Protein 6NES (pdb70)

Solvent-accessible surface area: 36217 Å² total; per-residue (Å²): 111,107,0,16,1,0,0,6,9,11,31,15,20,1,0,0,0,0,0,0,0,32,48,20,32,7,78,2,66,0,6,29,87,12,200,40,89,142,96,118,45,40,47,29,38,0,4,32,4,1,10,111,0,0,52,33,0,2,2,8,0,14,114,0,2,61,50,2,39,136,122,98,99,89,58,83,119,39,69,39,42,10,0,4,0,47,40,133,71,34,140,135,24,61,85,12,63,25,10,43,50,7,42,20,68,7,106,60,15,70,0,22,90,20,0,49,174,34,10,76,182,44,23,39,52,55,100,37,108,7,63,113,5,55,73,138,104,76,63,74,103,5,15,0,45,5,43,80,54,54,109,20,107,6,19,0,0,0,0,12,35,23,59,125,0,78,0,5,30,59,9,33,33,108,139,24,56,91,1,59,4,54,14,13,70,33,11,0,0,61,14,72,5,62,12,142,43,0,46,85,18,25,32,92,101,34,0,86,44,60,1,15,5,2,0,22,79,4,0,1,33,0,70,32,45,62,137,82,76,62,0,30,0,3,0,10,0,39,20,121,122,121,33,69,141,204,94,72,42,70,19,111,7,52,63,84,56,0,78,53,99,0,63,119,9,7,69,21,2,102,37,0,1,29,77,1,67,73,109,11,66,55,100,13,10,24,0,12,88,68,84,55,7,67,52,0,12,99,38,9,0,0,0,0,1,62,0,2,3,1,24,4,70,12,29,47,4,26,24,3,0,0,0,4,0,0,0,0,3,0,23,1,0,16,20,0,48,14,11,4,69,70,70,55,64,105,17,22,11,102,0,0,24,10,0,4,29,0,1,32,54,20,1,77,122,22,0,32,51,2,4,72,0,0,42,99,0,2,73,11,9,6,24,84,59,2,26,49,110,161,94,46,140,163,0,68,100,11,7,98,50,1,51,75,53,7,55,100,4,27,124,31,83,21,62,57,8,17,116,92,0,28,98,78,4,57,118,57,39,76,93,134,78,0,14,1,0,0,6,7,0,26,10,20,0,0,0,0,0,2,0,0,32,48,22,28,6,73,3,74,0,5,21,111,40,192,58,117,51,80,49,30,36,30,39,0,4,32,4,1,10,110,0,0,47,35,0,1,2,9,0,12,108,0,1,56,64,4,20,65,90,154,185,96,54,84,116,41,65,39,58,6,2,17,0,48,50,140,63,30,137,139,32,50,58,11,66,22,13,30,48,7,38,17,71,8,98,60,54,84,0,6,111,13,1,46,150,33,11,76,180,57,20,34,60,41,108,36,117,10,57,117,11,62,69,126,100,78,57,79,102,4,17,0,34,2,40,84,48,54,112,18,105,8,21,0,0,0,0,11,34,24,50,89,0,92,0,6,28,60,10,33,31,115,135,26,57,85,1,56,5,55,15,13,62,34,11,2,1,55,13,76,3,52,10,135,36,0,48,84,18,23,34,91,123,51,0,87,44,51,4,18,4,0,0,20,79,4,1,1,33,0,57,35,35,38,102,79,79,54,0,19,0,7,0,16,0,39,18,123,119,127,32,80,113,160,98,73,38,68,16,115,7,53,72,84,57,0,74,52,96,0,64,117,11,8,60,22,2,96,39,1,0,30,75,4,67,73,111,12,66,56,64,8,18,19,0,10,85,68,82,50,7,67,56,0,11,98,40,8,0,0,0,0,2,61,0,2,3,2,25,4,66,14,26,46,4,26,23,2,0,0,0,3,0,0,0,0,2,0,25,1,0,20,21,0,43,21,16,3,128,66,61,46,65,108,6,27,10,100,0,0,24,10,0,4,29,0,1,31,52,21,1,82,120,24,0,34,52,3,4,61,0,0,42,97,0,2,76,14,8,6,8,87,44,14,37,50,97,175,104,122,123,112,0,48,113,12,6,102,45,1,74,82,42,6,54,102,4,28,122,31,83,21,60,59,12,17,115,93,0,30,95,75,5,60,120,55,35,73,106

Foldseek 3Di:
DAAEEEEEALFPLSLLLVQLQVVLPHHAAYEAQAPAFDPFFDKAKAFPVLLVLSVNSPVVLNVLLVVFADDDDDADWAKEWEWAWQDQPRDTQDMDTCGRCRMRMGGRRSSSVSSVVSDPPPRYDYNFAFDAWADDDLLFWIWTAGPVGDIDTGNFYEYPHAQQTPLLCRVPPVPDPLNHWAFPQKKKWKFKFFLVLLCVLPNNVPSAAWYKHFAAQKIKIKHADPVSGMIMIIIMGGHPDGDDVPNDQKDKDALVVSLVRCVSTHRSVSSRSVRGDRITMMGTFIWSQVNADPWQDDQRYGYAQNSHTGAGCQLSHSVSLRSLLSSLLSLQVSCLVVVCVPHDSVLSSLLSRLLRVLSRVLRRVVRNVVRVVSSVVVCLRNPNCSVVPVCVVVSSVCVVVVVVSNCCSNVPPSVVSNVSSVVSSVVSSVD/DAAEEEEEALAPLSLLLLQLQVVLPHHAAYEAQAPQDDDFDKAKAFPVLLVLSVLSPVVLNVLLVVQADDAVDADWAKEWEFAFQDLCRDTQDMDTCGGPRMGMGTRVSSSVSSVVSDDPPHYDYSFAFDAWADDDLLFWIKTAGPVGDIDTGNFYEYPHAQQTPLLCRVPPVPDPLNHWAFPQKKKWKFKFFLVLLCVLPNNVPSAAWYKHFEAQKIKIWHADPRSGMIIIIIMHGHPDGDPDPDDQKDKDALVVVLVRCVSTHRSVSSRSVRGDGMTMMGTFIWSQVNADPWQDDQRYGYAQRSRTGAGCQLSHSVSLRSLLSSLLSLQVSCLCVVCVPHDSVLSSLLSRLLRVLSRVLRRVVRNVVRVVSSVVVCLRNPNCSNPVVCVVVSSVCVVVVVVVSCCSNVDPSVVSNVSSVVSSVVSSPD

Sequence (861 aa):
QPLSVGIVGGGIIIGVILAAGLVRRGIDDVKVFEQARGFREIGAGMAFTANAVRCMEMMLDPAIVWALRSSGADHQAEARDYLRWVDGYHESSKRLYQLDAGIRGFEACRRDQFLEALVKVLPEGIVECQKRLQKIHEKNETEKVTLEFADGTFAHVDCVIGADGIRSRVRQHLFGEDSPYSHPHYSHKFAFRGLITMENAISALGEDKARTLNMMHVGPNAHLIHYPVANETMVNIAAFVSDPEEWPDKLSLVGPATREEAMGYFANWNPGLRAVLGFMPENIDRWAMMFDTYDYPAPFFSRGKICLVGDAAHAAVPHHGAGACIGIEDALCATVLLAEVFVSTRGKSSIVRNRAIAAAFGSFNAVRRVRAQWFVDSSRRVCDLYQQPEWADPQKRIKAENCFEEIKDRSHKIWHFDYNSMLQEAIEKYRHNMGSQPLSVGIVGGGIIGVILAAGLVRRGIDDVKVFEQARGREIGAGMAFTANAVRCMEMMLDPAIVWALRSSGAVPQAEARDYLRWVVDGYHESSKRLYQLDAGIRGFEACRRDQFLEALVKVLPEGIVECQKRLQKIHEKNETEKVTLEFADGTFAHVDCVIGADGIRSRVRQHLFGEDSPYSHPHYSHKFAFRGLITMENAISALGEDKARTLNMMHVGPNAHLIHYPVANETMVNIAAFVSDPEEWPDKLSLVGPATREEAMGYFANWNPGLRAVLGFMPENIDRWAMFDTYDYPAPFFSRGKICLVGDAAHAAVPHHGAGACIGIEDALCATVLLAEVFVSTRGKSSIVRRNRAIAAAFGSFNAVRRVRAQWFVDSSRRVCDLYQQPEWADPQQKRIKAENCFEEIKDRSHKIWHFDYNSMLQEAIEKYRHNMGS

Secondary structure (DSSP, 8-state):
---EEEEE--SHHHHHHHHHHHTTT-EEEEEESSSS--STT-EEEEEHHHHHHHHHH-HHHHHHHHTT----S-PPEEEEEEEE-SSTT--EEEEEEEEETSEEEEEHHHHHHHHHHHSPTTSEEES--EEEEE---TTSPEEEEETTS-EEEESEEEE---TT-HHHHHHH-TTSGGGS-EEEEEEEEEEEEEHHHHHHHH-HHHHTS-EEEE-TTEEEEEEEETTTTEEEEEEEEE--S---TTS-SEEEEEHHHHHHHTTTS-HHHHHHHHTS-SEEEEEEEEESSSS--S-SEETTEEE-THHHH---STTS-HHHHHHHHHHHHHHHHHHHHHHTTT--HHHHHHHHHHHHHHHHHHHHHHHHHHHHHHHHHHHHHT-GGGT-TTSHHHHHTHHHHHHHHHHHHHT--HHHHHHHHHHHHHHHTT-/---EEEEE--SHHHHHHHHHHHTTT-EEEEE-SS-----S-EEEEEHHHHHHHHHH-HHHHHHHHHTS----PPPEEEEEEEESSSTT--EEEEEEEEETSEEEEEHHHHHHHHHHHSPTT-EE-S--EEEEE---TTSPEEEEETTS-EEEESEEEE---TT-HHHHHHH-TTSGGGS-EEEEEEEEEEEEEHHHHHHHH-HHHHTS-EEEEETTEEEEEEEETTTTEEEEEEEEE--SPPPTTS-SEEEEEHHHHHHHTTTS-HHHHHHHHTS-SEEEEEEEEESSSS--S-SEETTEEE-THHHH---STTS-HHHHHHHHHHHHHHHHHHHHHHTTTS-HHHHHHHHHHHHHHHHHHHHHHHHHHHHHHHHHHHHHT-GGGG-GGGHHHHHTTHHHHHHHHHHHHT--HHHHHHHHHHHHHHHTT-

Structure (mmCIF, N/CA/C/O backbone):
data_6NES
#
_entry.id   6NES
#
_cell.length_a   70.805
_cell.length_b   184.494
_cell.length_c   164.129
_cell.angle_alpha   90.000
_cell.angle_beta   90.000
_cell.angle_gamma   90.000
#
_symmetry.space_group_name_H-M   'C 2 2 21'
#
loop_
_entity.id
_entity.type
_entity.pdbx_description
1 polymer 'FAD-dependent monooxygenase tropB'
2 non-polymer HEXANE-1,6-DIOL
3 non-polymer GLYCEROL
4 non-polymer 'FLAVIN-ADENINE DINUCLEOTIDE'
5 non-polymer 'CHLORIDE ION'
6 water water
#
loop_
_atom_site.group_PDB
_atom_site.id
_atom_site.type_symbol
_atom_site.label_atom_id
_atom_site.label_alt_id
_atom_site.label_comp_id
_atom_site.label_asym_id
_atom_site.label_entity_id
_atom_site.label_seq_id
_atom_site.pdbx_PDB_ins_code
_atom_site.Cartn_x
_atom_site.Cartn_y
_atom_site.Cartn_z
_atom_site.occupancy
_atom_site.B_iso_or_equiv
_atom_site.auth_seq_id
_atom_site.auth_comp_id
_atom_site.auth_asym_id
_atom_site.auth_atom_id
_atom_site.pdbx_PDB_model_num
ATOM 1 N N . GLN A 1 11 ? 79.86692 70.68374 84.44199 1.000 63.97152 11 GLN A N 1
ATOM 2 C CA . GLN A 1 11 ? 80.35026 69.30009 84.43414 1.000 71.41991 11 GLN A CA 1
ATOM 3 C C . GLN A 1 11 ? 79.30740 68.37197 85.10359 1.000 61.46270 11 GLN A C 1
ATOM 4 O O . GLN A 1 11 ? 79.30089 68.19355 86.31357 1.000 63.20434 11 GLN A O 1
ATOM 9 N N . PRO A 1 12 ? 78.40718 67.79329 84.31352 1.000 47.78776 12 PRO A N 1
ATOM 10 C CA . PRO A 1 12 ? 77.20839 67.17322 84.89852 1.000 53.84371 12 PRO A CA 1
ATOM 11 C C . PRO A 1 12 ? 77.35427 65.69054 85.25245 1.000 53.51430 12 PRO A C 1
ATOM 12 O O . PRO A 1 12 ? 78.05264 64.91522 84.60273 1.000 61.39058 12 PRO A O 1
ATOM 23 N N . LEU A 1 13 ? 76.70597 65.30308 86.34676 1.000 45.65639 13 LEU A N 1
ATOM 24 C CA . LEU A 1 13 ? 76.84585 63.97351 86.94568 1.000 42.67511 13 LEU A CA 1
ATOM 25 C C . LEU A 1 13 ? 75.70030 63.08389 86.49465 1.000 37.23386 13 LEU A C 1
ATOM 26 O O . LEU A 1 13 ? 74.53210 63.47531 86.60336 1.000 36.97610 13 LEU A O 1
ATOM 42 N N . SER A 1 14 ? 76.03076 61.91222 85.94853 1.000 41.07170 14 SER A N 1
ATOM 43 C CA . SER A 1 14 ? 75.04356 61.01081 85.35830 1.000 38.77883 14 SER A CA 1
ATOM 44 C C . SER A 1 14 ? 74.92451 59.75847 86.21220 1.000 37.32503 14 SER A C 1
ATOM 45 O O . SER A 1 14 ? 75.92050 59.22717 86.71751 1.000 36.32065 14 SER A O 1
ATOM 53 N N . VAL A 1 15 ? 73.69433 59.32169 86.42822 1.000 33.78353 15 VAL A N 1
ATOM 54 C CA . VAL A 1 15 ? 73.40844 58.15600 87.25947 1.000 33.60730 15 VAL A CA 1
ATOM 55 C C . VAL A 1 15 ? 72.60660 57.19768 86.40526 1.000 34.19540 15 VAL A C 1
ATOM 56 O O . VAL A 1 15 ? 71.60725 57.60398 85.80206 1.000 33.43625 15 VAL A O 1
ATOM 69 N N . GLY A 1 16 ? 73.03888 55.92566 86.36766 1.000 33.07600 16 GLY A N 1
ATOM 70 C CA . GLY A 1 16 ? 72.23316 54.91185 85.71561 1.000 31.97336 16 GLY A CA 1
ATOM 71 C C . GLY A 1 16 ? 71.51569 54.12839 86.78814 1.000 28.17048 16 GLY A C 1
ATOM 72 O O . GLY A 1 16 ? 72.15817 53.43067 87.55852 1.000 32.85548 16 GLY A O 1
ATOM 76 N N . ILE A 1 17 ? 70.19210 54.24496 86.86062 1.000 28.94364 17 ILE A N 1
ATOM 77 C CA . ILE A 1 17 ? 69.39589 53.45798 87.80564 1.000 29.23829 17 ILE A CA 1
ATOM 78 C C . ILE A 1 17 ? 68.85532 52.23069 87.06926 1.000 27.23257 17 ILE A C 1
ATOM 79 O O . ILE A 1 17 ? 68.15247 52.36860 86.07632 1.000 29.86732 17 ILE A O 1
ATOM 95 N N . VAL A 1 18 ? 69.15532 51.04426 87.58348 1.000 30.91180 18 VAL A N 1
ATOM 96 C CA . VAL A 1 18 ? 68.67764 49.78025 87.01726 1.000 29.88164 18 VAL A CA 1
ATOM 97 C C . VAL A 1 18 ? 67.45170 49.39268 87.83063 1.000 28.71994 18 VAL A C 1
ATOM 98 O O . VAL A 1 18 ? 67.57179 49.10223 89.02076 1.000 29.37825 18 VAL A O 1
ATOM 111 N N . GLY A 1 19 ? 66.27597 49.42356 87.19639 1.000 28.99878 19 GLY A N 1
ATOM 112 C CA . GLY A 1 19 ? 65.05665 49.05860 87.86192 1.000 31.07213 19 GLY A CA 1
ATOM 113 C C . GLY A 1 19 ? 64.16254 50.26711 88.00642 1.000 34.18545 19 GLY A C 1
ATOM 114 O O . GLY A 1 19 ? 64.56289 51.24749 88.62852 1.000 31.63677 19 GLY A O 1
ATOM 118 N N . GLY A 1 20 ? 62.96809 50.19389 87.42063 1.000 33.04291 20 GLY A N 1
ATOM 119 C CA . GLY A 1 20 ? 61.99301 51.25966 87.39732 1.000 31.34270 20 GLY A CA 1
ATOM 120 C C . GLY A 1 20 ? 60.76151 50.88849 88.21099 1.000 30.69276 20 GLY A C 1
ATOM 121 O O . GLY A 1 20 ? 59.61190 51.09905 87.79994 1.000 31.14800 20 GLY A O 1
ATOM 125 N N . GLY A 1 21 ? 61.01528 50.31862 89.37415 1.000 29.34056 21 GLY A N 1
ATOM 126 C CA . GLY A 1 21 ? 59.98633 50.08727 90.35840 1.000 29.02795 21 GLY A CA 1
ATOM 127 C C . GLY A 1 21 ? 59.84039 51.30952 91.24312 1.000 28.17169 21 GLY A C 1
ATOM 128 O O . GLY A 1 21 ? 60.39036 52.37592 90.96892 1.000 28.07858 21 GLY A O 1
ATOM 132 N N . ILE A 1 22 ? 59.13906 51.12919 92.35093 1.000 30.35170 22 ILE A N 1
ATOM 133 C CA A ILE A 1 22 ? 58.80645 52.28103 93.19395 0.630 28.59692 22 ILE A CA 1
ATOM 134 C CA B ILE A 1 22 ? 58.80370 52.26681 93.21299 0.370 28.56758 22 ILE A CA 1
ATOM 135 C C . ILE A 1 22 ? 60.06289 52.94893 93.73167 1.000 29.23267 22 ILE A C 1
ATOM 136 O O . ILE A 1 22 ? 60.15085 54.17317 93.75594 1.000 27.81884 22 ILE A O 1
ATOM 167 N N . ILE A 1 23 ? 61.05257 52.17426 94.18448 1.000 28.09365 23 ILE A N 1
ATOM 168 C CA . ILE A 1 23 ? 62.25861 52.81421 94.72277 1.000 27.53021 23 ILE A CA 1
ATOM 169 C C . ILE A 1 23 ? 63.07892 53.46082 93.60834 1.000 27.84521 23 ILE A C 1
ATOM 170 O O . ILE A 1 23 ? 63.51191 54.60539 93.73317 1.000 26.96057 23 ILE A O 1
ATOM 186 N N . GLY A 1 24 ? 63.27757 52.77443 92.48336 1.000 26.35039 24 GLY A N 1
ATOM 187 C CA . GLY A 1 24 ? 64.06095 53.38467 91.42766 1.000 26.80478 24 GLY A CA 1
ATOM 188 C C . GLY A 1 24 ? 63.45659 54.67098 90.89358 1.000 29.10629 24 GLY A C 1
ATOM 189 O O . GLY A 1 24 ? 64.17125 55.63904 90.59528 1.000 27.45184 24 GLY A O 1
ATOM 193 N N . VAL A 1 25 ? 62.12109 54.71203 90.76225 1.000 26.58821 25 VAL A N 1
ATOM 194 C CA . VAL A 1 25 ? 61.49491 55.91443 90.23656 1.000 27.30083 25 VAL A CA 1
ATOM 195 C C . VAL A 1 25 ? 61.52434 57.04113 91.27515 1.000 25.41316 25 VAL A C 1
ATOM 196 O O . VAL A 1 25 ? 61.75237 58.20275 90.92585 1.000 26.37868 25 VAL A O 1
ATOM 209 N N . ILE A 1 26 ? 61.33449 56.71684 92.55810 1.000 26.99115 26 ILE A N 1
ATOM 210 C CA . ILE A 1 26 ? 61.40686 57.75210 93.60152 1.000 25.05343 26 ILE A CA 1
ATOM 211 C C . ILE A 1 26 ? 62.81743 58.32130 93.70403 1.000 26.57769 26 ILE A C 1
ATOM 212 O O . ILE A 1 26 ? 63.00379 59.53614 93.87653 1.000 28.02374 26 ILE A O 1
ATOM 228 N N . LEU A 1 27 ? 63.82626 57.46536 93.62721 1.000 26.97921 27 LEU A N 1
ATOM 229 C CA . LEU A 1 27 ? 65.21610 57.92786 93.59524 1.000 24.87453 27 LEU A CA 1
ATOM 230 C C . LEU A 1 27 ? 65.45877 58.82096 92.38338 1.000 28.55399 27 LEU A C 1
ATOM 231 O O . LEU A 1 27 ? 66.01234 59.91041 92.50553 1.000 29.22294 27 LEU A O 1
ATOM 247 N N . ALA A 1 28 ? 64.98096 58.40187 91.20290 1.000 28.77385 28 ALA A N 1
ATOM 248 C CA . ALA A 1 28 ? 65.13363 59.23768 90.01036 1.000 31.31867 28 ALA A CA 1
ATOM 249 C C . ALA A 1 28 ? 64.50166 60.61216 90.22383 1.000 31.06524 28 ALA A C 1
ATOM 250 O O . ALA A 1 28 ? 65.06220 61.63260 89.81849 1.000 28.85233 28 ALA A O 1
ATOM 257 N N . ALA A 1 29 ? 63.31421 60.65768 90.83902 1.000 25.01792 29 ALA A N 1
ATOM 258 C CA . ALA A 1 29 ? 62.63141 61.94443 91.01788 1.000 27.62930 29 ALA A CA 1
ATOM 259 C C . ALA A 1 29 ? 63.44682 62.87899 91.91694 1.000 28.40899 29 ALA A C 1
ATOM 260 O O . ALA A 1 29 ? 63.52960 64.09123 91.66632 1.000 27.51418 29 ALA A O 1
ATOM 267 N N . GLY A 1 30 ? 64.01837 62.32535 92.98652 1.000 28.87027 30 GLY A N 1
ATOM 268 C CA . GLY A 1 30 ? 64.84177 63.12584 93.87767 1.000 28.65948 30 GLY A CA 1
ATOM 269 C C . GLY A 1 30 ? 66.09824 63.64571 93.20041 1.000 30.61082 30 GLY A C 1
ATOM 270 O O . GLY A 1 30 ? 66.47185 64.83244 93.36141 1.000 28.49132 30 GLY A O 1
ATOM 274 N N . LEU A 1 31 ? 66.76879 62.78470 92.44784 1.000 30.15580 31 LEU A N 1
ATOM 275 C CA . LEU A 1 31 ? 67.97979 63.19585 91.76055 1.000 27.51638 31 LEU A CA 1
ATOM 276 C C . LEU A 1 31 ? 67.69444 64.22751 90.67907 1.000 28.78611 31 LEU A C 1
ATOM 277 O O . LEU A 1 31 ? 68.42969 65.23212 90.54799 1.000 30.27391 31 LEU A O 1
ATOM 293 N N . VAL A 1 32 ? 66.63682 64.02860 89.89354 1.000 28.25645 32 VAL A N 1
ATOM 294 C CA . VAL A 1 32 ? 66.44762 64.94323 88.76815 1.000 31.08818 32 VAL A CA 1
ATOM 295 C C . VAL A 1 32 ? 66.02703 66.33126 89.26136 1.000 31.06594 32 VAL A C 1
ATOM 296 O O . VAL A 1 32 ? 66.30110 67.33781 88.60895 1.000 31.19853 32 VAL A O 1
ATOM 309 N N . ARG A 1 33 ? 65.30309 66.39503 90.37483 1.000 28.75643 33 ARG A N 1
ATOM 310 C CA . ARG A 1 33 ? 64.88086 67.68859 90.90446 1.000 28.22288 33 ARG A CA 1
ATOM 311 C C . ARG A 1 33 ? 66.06040 68.50907 91.39417 1.000 29.60301 33 ARG A C 1
ATOM 312 O O . ARG A 1 33 ? 65.90425 69.71970 91.62598 1.000 32.08873 33 ARG A O 1
ATOM 333 N N . ARG A 1 34 ? 67.21032 67.87273 91.57313 1.000 27.40845 34 ARG A N 1
ATOM 334 C CA . ARG A 1 34 ? 68.43966 68.50475 92.03002 1.000 27.64925 34 ARG A CA 1
ATOM 335 C C . ARG A 1 34 ? 69.43577 68.74583 90.89785 1.000 30.96736 34 ARG A C 1
ATOM 336 O O . ARG A 1 34 ? 70.55736 69.16439 91.17100 1.000 33.19207 34 ARG A O 1
ATOM 357 N N . GLY A 1 35 ? 69.03270 68.53250 89.64278 1.000 30.02391 35 GLY A N 1
ATOM 358 C CA . GLY A 1 35 ? 69.87841 68.81776 88.49716 1.000 30.81788 35 GLY A CA 1
ATOM 359 C C . GLY A 1 35 ? 70.82445 67.71405 88.07813 1.000 35.26795 35 GLY A C 1
ATOM 360 O O . GLY A 1 35 ? 71.71045 67.94770 87.24906 1.000 33.85102 35 GLY A O 1
ATOM 364 N N . ILE A 1 36 ? 70.67092 66.51988 88.61867 1.000 34.03006 36 ILE A N 1
ATOM 365 C CA . ILE A 1 36 ? 71.50647 65.38253 88.26762 1.000 33.94725 36 ILE A CA 1
ATOM 366 C C . ILE A 1 36 ? 70.89010 64.69491 87.06145 1.000 35.66078 36 ILE A C 1
ATOM 367 O O . ILE A 1 36 ? 69.67097 64.66326 86.89398 1.000 33.85737 36 ILE A O 1
ATOM 383 N N . ASP A 1 37 ? 71.73829 64.20166 86.16666 1.000 35.17341 37 ASP A N 1
ATOM 384 C CA A ASP A 1 37 ? 71.30142 63.54223 84.93774 0.580 38.53160 37 ASP A CA 1
ATOM 385 C CA B ASP A 1 37 ? 71.26283 63.55381 84.95093 0.420 38.55218 37 ASP A CA 1
ATOM 386 C C . ASP A 1 37 ? 71.01416 62.08299 85.25824 1.000 35.84461 37 ASP A C 1
ATOM 387 O O . ASP A 1 37 ? 71.89960 61.37773 85.73703 1.000 39.29130 37 ASP A O 1
ATOM 404 N N . VAL A 1 38 ? 69.78992 61.64026 85.02221 1.000 34.37749 38 VAL A N 1
ATOM 405 C CA . VAL A 1 38 ? 69.36988 60.30493 85.43581 1.000 33.90455 38 VAL A CA 1
ATOM 406 C C . VAL A 1 38 ? 68.78791 59.57333 84.24142 1.000 34.76076 38 VAL A C 1
ATOM 407 O O . VAL A 1 38 ? 68.01605 60.14450 83.46286 1.000 35.21096 38 VAL A O 1
ATOM 420 N N . LYS A 1 39 ? 69.10976 58.28109 84.14273 1.000 35.35819 39 LYS A N 1
ATOM 421 C CA . LYS A 1 39 ? 68.40693 57.35488 83.27847 1.000 35.87659 39 LYS A CA 1
ATOM 422 C C . LYS A 1 39 ? 67.96481 56.18446 84.13780 1.000 29.96977 39 LYS A C 1
ATOM 423 O O . LYS A 1 39 ? 68.73459 55.70358 84.96522 1.000 31.70720 39 LYS A O 1
ATOM 442 N N . VAL A 1 40 ? 66.71737 55.75756 83.95238 1.000 31.25706 40 VAL A N 1
ATOM 443 C CA . VAL A 1 40 ? 66.15245 54.57999 84.60831 1.000 28.34245 40 VAL A CA 1
ATOM 444 C C . VAL A 1 40 ? 65.97779 53.49130 83.54220 1.000 29.29978 40 VAL A C 1
ATOM 445 O O . VAL A 1 40 ? 65.27547 53.68957 82.54395 1.000 32.12828 40 VAL A O 1
ATOM 458 N N . PHE A 1 41 ? 66.57451 52.35118 83.77137 1.000 29.59316 41 PHE A N 1
ATOM 459 C CA . PHE A 1 41 ? 66.50177 51.22665 82.82837 1.000 32.56486 41 PHE A CA 1
ATOM 460 C C . PHE A 1 41 ? 65.62211 50.14154 83.41522 1.000 29.43643 41 PHE A C 1
ATOM 461 O O . PHE A 1 41 ? 66.01141 49.50883 84.40293 1.000 29.84968 41 PHE A O 1
ATOM 478 N N . GLU A 1 42 ? 64.45319 49.91678 82.81396 1.000 33.13638 42 GLU A N 1
ATOM 479 C CA . GLU A 1 42 ? 63.48269 48.93526 83.30890 1.000 31.56186 42 GLU A CA 1
ATOM 480 C C . GLU A 1 42 ? 63.31364 47.75852 82.33883 1.000 29.48115 42 GLU A C 1
ATOM 481 O O . GLU A 1 42 ? 63.03539 47.97561 81.16015 1.000 34.29434 42 GLU A O 1
ATOM 493 N N . GLN A 1 43 ? 63.37340 46.53559 82.84523 1.000 32.18227 43 GLN A N 1
ATOM 494 C CA . GLN A 1 43 ? 63.33047 45.37641 81.93039 1.000 38.29012 43 GLN A CA 1
ATOM 495 C C . GLN A 1 43 ? 61.94876 45.19063 81.30040 1.000 42.77324 43 GLN A C 1
ATOM 496 O O . GLN A 1 43 ? 61.83909 44.77894 80.13244 1.000 37.72242 43 GLN A O 1
ATOM 510 N N . ALA A 1 44 ? 60.88874 45.52773 82.02985 1.000 41.68943 44 ALA A N 1
ATOM 511 C CA . ALA A 1 44 ? 59.52619 45.26595 81.58731 1.000 39.92407 44 ALA A CA 1
ATOM 512 C C . ALA A 1 44 ? 59.07178 46.25712 80.52821 1.000 43.54613 44 ALA A C 1
ATOM 513 O O . ALA A 1 44 ? 59.66279 47.33075 80.34156 1.000 42.88809 44 ALA A O 1
ATOM 520 N N . ARG A 1 45 ? 57.98760 45.88479 79.82721 1.000 49.55198 45 ARG A N 1
ATOM 521 C CA . ARG A 1 45 ? 57.37218 46.75310 78.82102 1.000 58.77156 45 ARG A CA 1
ATOM 522 C C . ARG A 1 45 ? 56.40316 47.77422 79.41692 1.000 54.74760 45 ARG A C 1
ATOM 523 O O . ARG A 1 45 ? 56.11726 48.78416 78.76831 1.000 63.18818 45 ARG A O 1
ATOM 544 N N . GLY A 1 46 ? 55.87374 47.52317 80.61247 1.000 58.41056 46 GLY A N 1
ATOM 545 C CA . GLY A 1 46 ? 54.99237 48.47075 81.26757 1.000 51.89723 46 GLY A CA 1
ATOM 546 C C . GLY A 1 46 ? 54.80717 48.14547 82.73190 1.000 58.31288 46 GLY A C 1
ATOM 547 O O . GLY A 1 46 ? 55.67777 47.52284 83.34611 1.000 57.93069 46 GLY A O 1
ATOM 551 N N . PHE A 1 47 ? 53.66245 48.52307 83.29170 1.000 57.65303 47 PHE A N 1
ATOM 552 C CA . PHE A 1 47 ? 53.43240 48.42710 84.72369 1.000 55.51136 47 PHE A CA 1
ATOM 553 C C . PHE A 1 47 ? 53.04645 47.01720 85.14985 1.000 59.38819 47 PHE A C 1
ATOM 554 O O . PHE A 1 47 ? 52.46895 46.24537 84.38019 1.000 63.77000 47 PHE A O 1
ATOM 571 N N . ARG A 1 48 ? 53.37273 46.69227 86.40300 1.000 57.87279 48 ARG A N 1
ATOM 572 C CA . ARG A 1 48 ? 53.06066 45.40729 87.01327 1.000 67.27141 48 ARG A CA 1
ATOM 573 C C . ARG A 1 48 ? 52.32948 45.62708 88.34026 1.000 65.81886 48 ARG A C 1
ATOM 574 O O . ARG A 1 48 ? 52.07998 46.76074 88.76408 1.000 59.13426 48 ARG A O 1
ATOM 595 N N . GLU A 1 49 ? 51.99080 44.51884 89.00504 1.000 65.02909 49 GLU A N 1
ATOM 596 C CA . GLU A 1 49 ? 51.30250 44.54196 90.30394 1.000 64.88892 49 GLU A CA 1
ATOM 597 C C . GLU A 1 49 ? 50.00684 45.35313 90.21485 1.000 57.99255 49 GLU A C 1
ATOM 598 O O . GLU A 1 49 ? 49.65559 46.13636 91.10610 1.000 49.05899 49 GLU A O 1
ATOM 610 N N . ILE A 1 50 ? 49.26434 45.11729 89.13217 1.000 56.82307 50 ILE A N 1
ATOM 611 C CA . ILE A 1 50 ? 48.03125 45.84613 88.87819 1.000 58.67671 50 ILE A CA 1
ATOM 612 C C . ILE A 1 50 ? 47.05266 45.61553 90.01681 1.000 53.11084 50 ILE A C 1
ATOM 613 O O . ILE A 1 50 ? 46.66814 44.47772 90.30855 1.000 58.57752 50 ILE A O 1
ATOM 629 N N . GLY A 1 51 ? 46.61998 46.69627 90.64647 1.000 46.87605 51 GLY A N 1
ATOM 630 C CA . GLY A 1 51 ? 45.54359 46.63891 91.60558 1.000 47.15942 51 GLY A CA 1
ATOM 631 C C . GLY A 1 51 ? 45.95656 46.43399 93.04312 1.000 42.29237 51 GLY A C 1
ATOM 632 O O . GLY A 1 51 ? 45.12757 46.61760 93.93795 1.000 41.67879 51 GLY A O 1
ATOM 636 N N . ALA A 1 52 ? 47.20654 46.08226 93.29868 1.000 40.90091 52 ALA A N 1
ATOM 637 C CA . ALA A 1 52 ? 47.65312 45.87906 94.66944 1.000 47.52814 52 ALA A CA 1
ATOM 638 C C . ALA A 1 52 ? 47.71507 47.20625 95.43035 1.000 41.38543 52 ALA A C 1
ATOM 639 O O . ALA A 1 52 ? 47.97832 48.25119 94.85171 1.000 39.92165 52 ALA A O 1
ATOM 646 N N . GLY A 1 53 ? 47.45788 47.13664 96.73021 1.000 36.19516 53 GLY A N 1
ATOM 647 C CA . GLY A 1 53 ? 47.57340 48.26489 97.61347 1.000 37.85472 53 GLY A CA 1
ATOM 648 C C . GLY A 1 53 ? 48.85263 48.16662 98.42209 1.000 40.42380 53 GLY A C 1
ATOM 649 O O . GLY A 1 53 ? 49.37470 47.08725 98.64326 1.000 36.59245 53 GLY A O 1
ATOM 653 N N . MET A 1 54 ? 49.34122 49.32706 98.88559 1.000 35.35157 54 MET A N 1
ATOM 654 C CA . MET A 1 54 ? 50.44403 49.34257 99.83452 1.000 31.73070 54 MET A CA 1
ATOM 655 C C . MET A 1 54 ? 50.25869 50.58888 100.68550 1.000 31.66739 54 MET A C 1
ATOM 656 O O . MET A 1 54 ? 49.50095 51.49656 100.32896 1.000 33.31717 54 MET A O 1
ATOM 670 N N . ALA A 1 55 ? 50.92762 50.61756 101.82922 1.000 32.74978 55 ALA A N 1
ATOM 671 C CA . ALA A 1 55 ? 50.82053 51.77502 102.71168 1.000 32.43317 55 ALA A CA 1
ATOM 672 C C . ALA A 1 55 ? 52.18983 52.21384 103.20765 1.000 30.11728 55 ALA A C 1
ATOM 673 O O . ALA A 1 55 ? 53.07887 51.39762 103.45248 1.000 30.97178 55 ALA A O 1
ATOM 680 N N . PHE A 1 56 ? 52.33153 53.52087 103.39395 1.000 29.25087 56 PHE A N 1
ATOM 681 C CA . PHE A 1 56 ? 53.58144 54.11514 103.83382 1.000 30.51949 56 PHE A CA 1
ATOM 682 C C . PHE A 1 56 ? 53.39148 54.75969 105.19926 1.000 30.76988 56 PHE A C 1
ATOM 683 O O . PHE A 1 56 ? 52.35640 55.38711 105.45396 1.000 31.25714 56 PHE A O 1
ATOM 700 N N . THR A 1 57 ? 54.38398 54.58477 106.07204 1.000 32.24234 57 THR A N 1
ATOM 701 C CA . THR A 1 57 ? 54.39402 55.27668 107.34932 1.000 30.61906 57 THR A CA 1
ATOM 702 C C . THR A 1 57 ? 54.48333 56.79125 107.14165 1.000 29.38446 57 THR A C 1
ATOM 703 O O . THR A 1 57 ? 55.00087 57.29145 106.14425 1.000 27.63127 57 THR A O 1
ATOM 714 N N . ALA A 1 58 ? 54.00693 57.54865 108.14254 1.000 30.18923 58 ALA A N 1
ATOM 715 C CA . ALA A 1 58 ? 54.12973 59.01471 108.07955 1.000 30.16197 58 ALA A CA 1
ATOM 716 C C . ALA A 1 58 ? 55.57241 59.43240 107.92486 1.000 28.73764 58 ALA A C 1
ATOM 717 O O . ALA A 1 58 ? 55.87066 60.41109 107.25292 1.000 29.18691 58 ALA A O 1
ATOM 724 N N . ASN A 1 59 ? 56.47912 58.70049 108.55599 1.000 31.00382 59 ASN A N 1
ATOM 725 C CA . ASN A 1 59 ? 57.90819 58.98744 108.44149 1.000 29.74618 59 ASN A CA 1
ATOM 726 C C . ASN A 1 59 ? 58.36767 58.86341 106.99239 1.000 29.07929 59 ASN A C 1
ATOM 727 O O . ASN A 1 59 ? 59.01439 59.76450 106.45287 1.000 29.48657 59 ASN A O 1
ATOM 738 N N . ALA A 1 60 ? 57.96454 57.78744 106.32505 1.000 28.55420 60 ALA A N 1
ATOM 739 C CA . ALA A 1 60 ? 58.34714 57.58706 104.93760 1.000 28.57573 60 ALA A CA 1
ATOM 740 C C . ALA A 1 60 ? 57.73625 58.66284 104.05902 1.000 24.75863 60 ALA A C 1
ATOM 741 O O . ALA A 1 60 ? 58.35757 59.12320 103.08818 1.000 27.48748 60 ALA A O 1
ATOM 748 N N . VAL A 1 61 ? 56.52834 59.10667 104.40028 1.000 23.70752 61 VAL A N 1
ATOM 749 C CA . VAL A 1 61 ? 55.91053 60.15410 103.61876 1.000 26.10098 61 VAL A CA 1
ATOM 750 C C . VAL A 1 61 ? 56.68790 61.46882 103.75932 1.000 29.34172 61 VAL A C 1
ATOM 751 O O . VAL A 1 61 ? 56.82931 62.21754 102.79492 1.000 28.13861 61 VAL A O 1
ATOM 764 N N . ARG A 1 62 ? 57.20714 61.77339 104.96106 1.000 27.96825 62 ARG A N 1
ATOM 765 C CA . ARG A 1 62 ? 58.03397 62.97450 105.10044 1.000 30.40643 62 ARG A CA 1
ATOM 766 C C . ARG A 1 62 ? 59.33522 62.82959 104.31907 1.000 28.07633 62 ARG A C 1
ATOM 767 O O . ARG A 1 62 ? 59.84413 63.80147 103.74130 1.000 29.16384 62 ARG A O 1
ATOM 788 N N . CYS A 1 63 ? 59.89248 61.62446 104.29796 1.000 27.55844 63 CYS A N 1
ATOM 789 C CA . CYS A 1 63 ? 61.06840 61.38182 103.47380 1.000 27.11032 63 CYS A CA 1
ATOM 790 C C . CYS A 1 63 ? 60.76167 61.61070 101.99870 1.000 25.63923 63 CYS A C 1
ATOM 791 O O . CYS A 1 63 ? 61.61282 62.10670 101.26585 1.000 28.28580 63 CYS A O 1
ATOM 799 N N . MET A 1 64 ? 59.59421 61.11817 101.52348 1.000 26.46865 64 MET A N 1
ATOM 800 C CA . MET A 1 64 ? 59.17137 61.39842 100.14865 1.000 27.34020 64 MET A CA 1
ATOM 801 C C . MET A 1 64 ? 59.13216 62.89041 99.89383 1.000 26.41030 64 MET A C 1
ATOM 802 O O . MET A 1 64 ? 59.59388 63.37054 98.84898 1.000 27.10611 64 MET A O 1
ATOM 816 N N . GLU A 1 65 ? 58.51025 63.65303 100.81860 1.000 26.84209 65 GLU A N 1
ATOM 817 C CA . GLU A 1 65 ? 58.42652 65.10629 100.61568 1.000 30.49938 65 GLU A CA 1
ATOM 818 C C . GLU A 1 65 ? 59.80523 65.73157 100.43327 1.000 28.37746 65 GLU A C 1
ATOM 819 O O . GLU A 1 65 ? 59.97782 66.65314 99.61596 1.000 29.13050 65 GLU A O 1
ATOM 831 N N . MET A 1 66 ? 60.77934 65.29212 101.21433 1.000 28.57454 66 MET A N 1
ATOM 832 C CA A MET A 1 66 ? 62.13279 65.84825 101.12625 0.560 29.84307 66 MET A CA 1
ATOM 833 C CA B MET A 1 66 ? 62.13432 65.84544 101.12677 0.440 29.87813 66 MET A CA 1
ATOM 834 C C . MET A 1 66 ? 62.79321 65.48984 99.80018 1.000 28.36846 66 MET A C 1
ATOM 835 O O . MET A 1 66 ? 63.60507 66.24678 99.28121 1.000 27.19305 66 MET A O 1
ATOM 862 N N . LEU A 1 67 ? 62.47954 64.31647 99.25048 1.000 27.42684 67 LEU A N 1
ATOM 863 C CA . LEU A 1 67 ? 62.96916 63.96909 97.91718 1.000 27.25398 67 LEU A CA 1
ATOM 864 C C . LEU A 1 67 ? 62.37820 64.89945 96.85256 1.000 27.35289 67 LEU A C 1
ATOM 865 O O . LEU A 1 67 ? 63.10460 65.45736 96.02286 1.000 27.06997 67 LEU A O 1
ATOM 881 N N . ASP A 1 68 ? 61.07186 65.12595 96.89436 1.000 27.08453 68 ASP A N 1
ATOM 882 C CA . ASP A 1 68 ? 60.38640 66.02100 95.95797 1.000 27.62422 68 ASP A CA 1
ATOM 883 C C . ASP A 1 68 ? 58.92939 66.07101 96.43705 1.000 30.02465 68 ASP A C 1
ATOM 884 O O . ASP A 1 68 ? 58.27213 65.02944 96.46757 1.000 30.37126 68 ASP A O 1
ATOM 893 N N . PRO A 1 69 ? 58.42483 67.21754 96.90364 1.000 25.59169 69 PRO A N 1
ATOM 894 C CA . PRO A 1 69 ? 57.03440 67.26689 97.36808 1.000 28.64813 69 PRO A CA 1
ATOM 895 C C . PRO A 1 69 ? 56.02144 66.72175 96.35149 1.000 28.08940 69 PRO A C 1
ATOM 896 O O . PRO A 1 69 ? 54.94640 66.29774 96.76864 1.000 27.15702 69 PRO A O 1
ATOM 907 N N . ALA A 1 70 ? 56.36903 66.74715 95.05258 1.000 27.61424 70 ALA A N 1
ATOM 908 C CA . ALA A 1 70 ? 55.42733 66.25371 94.05091 1.000 26.33713 70 ALA A CA 1
ATOM 909 C C . ALA A 1 70 ? 55.21211 64.73796 94.20782 1.000 29.81681 70 ALA A C 1
ATOM 910 O O . ALA A 1 70 ? 54.18526 64.21649 93.74901 1.000 28.69841 70 ALA A O 1
ATOM 917 N N . ILE A 1 71 ? 56.15269 64.04119 94.85342 1.000 27.41244 71 ILE A N 1
ATOM 918 C CA . ILE A 1 71 ? 55.98048 62.61939 95.11187 1.000 28.64197 71 ILE A CA 1
ATOM 919 C C . ILE A 1 71 ? 54.79155 62.40344 96.02300 1.000 30.66472 71 ILE A C 1
ATOM 920 O O . ILE A 1 71 ? 53.99029 61.50510 95.80292 1.000 29.41610 71 ILE A O 1
ATOM 936 N N . VAL A 1 72 ? 54.64318 63.24611 97.04951 1.000 26.47278 72 VAL A N 1
ATOM 937 C CA . VAL A 1 72 ? 53.52610 63.11183 97.97386 1.000 28.24496 72 VAL A CA 1
ATOM 938 C C . VAL A 1 72 ? 52.22630 63.49427 97.29469 1.000 29.41747 72 VAL A C 1
ATOM 939 O O . VAL A 1 72 ? 51.18093 62.88142 97.53755 1.000 28.88076 72 VAL A O 1
ATOM 952 N N . TRP A 1 73 ? 52.24185 64.53243 96.45874 1.000 28.83376 73 TRP A N 1
ATOM 953 C CA . TRP A 1 73 ? 51.05032 64.82897 95.66249 1.000 27.71704 73 TRP A CA 1
ATOM 954 C C . TRP A 1 73 ? 50.62348 63.60850 94.84522 1.000 30.30901 73 TRP A C 1
ATOM 955 O O . TRP A 1 73 ? 49.44075 63.24632 94.81441 1.000 34.18047 73 TRP A O 1
ATOM 976 N N . ALA A 1 74 ? 51.57901 62.94204 94.20862 1.000 29.31908 74 ALA A N 1
ATOM 977 C CA . ALA A 1 74 ? 51.25604 61.73268 93.44522 1.000 31.47305 74 ALA A CA 1
ATOM 978 C C . ALA A 1 74 ? 50.68334 60.62967 94.32411 1.000 32.52221 74 ALA A C 1
ATOM 979 O O . ALA A 1 74 ? 49.73742 59.93368 93.92977 1.000 31.65356 74 ALA A O 1
ATOM 986 N N . LEU A 1 75 ? 51.27006 60.43254 95.50353 1.000 29.70844 75 LEU A N 1
ATOM 987 C CA . LEU A 1 75 ? 50.73948 59.46961 96.46298 1.000 29.22706 75 LEU A CA 1
ATOM 988 C C . LEU A 1 75 ? 49.28769 59.77559 96.79942 1.000 35.82736 75 LEU A C 1
ATOM 989 O O . LEU A 1 75 ? 48.42290 58.89422 96.75134 1.000 32.98073 75 LEU A O 1
ATOM 1005 N N . ARG A 1 76 ? 49.00490 61.01960 97.17016 1.000 36.14992 76 ARG A N 1
ATOM 1006 C CA . ARG A 1 76 ? 47.66530 61.38314 97.62622 1.000 37.66532 76 ARG A CA 1
ATOM 1007 C C . ARG A 1 76 ? 46.66859 61.44497 96.48592 1.000 42.38279 76 ARG A C 1
ATOM 1008 O O . ARG A 1 76 ? 45.46996 61.34458 96.74279 1.000 47.26808 76 ARG A O 1
ATOM 1029 N N . SER A 1 77 ? 47.13002 61.53730 95.23655 1.000 39.13036 77 SER A N 1
ATOM 1030 C CA . SER A 1 77 ? 46.26282 61.37062 94.07183 1.000 43.98208 77 SER A CA 1
ATOM 1031 C C . SER A 1 77 ? 45.97456 59.91501 93.73907 1.000 46.35345 77 SER A C 1
ATOM 1032 O O . SER A 1 77 ? 45.18849 59.64666 92.83485 1.000 48.40654 77 SER A O 1
ATOM 1040 N N . SER A 1 78 ? 46.61775 58.97148 94.42000 1.000 49.06067 78 SER A N 1
ATOM 1041 C CA . SER A 1 78 ? 46.56490 57.57064 94.02827 1.000 48.79187 78 SER A CA 1
ATOM 1042 C C . SER A 1 78 ? 45.87882 56.69706 95.06249 1.000 48.56873 78 SER A C 1
ATOM 1043 O O . SER A 1 78 ? 46.07809 55.46651 95.05834 1.000 45.20353 78 SER A O 1
ATOM 1051 N N . GLY A 1 79 ? 45.06457 57.28834 95.92748 1.000 46.44524 79 GLY A N 1
ATOM 1052 C CA . GLY A 1 79 ? 44.37665 56.57466 96.99154 1.000 66.42042 79 GLY A CA 1
ATOM 1053 C C . GLY A 1 79 ? 42.90577 56.97590 97.04553 1.000 83.96213 79 GLY A C 1
ATOM 1054 O O . GLY A 1 79 ? 42.26047 57.25435 96.05130 1.000 74.76376 79 GLY A O 1
ATOM 1058 N N . ALA A 1 80 ? 42.38449 56.99355 98.28749 1.000 85.56366 80 ALA A N 1
ATOM 1059 C CA . ALA A 1 80 ? 40.97582 57.32467 98.53699 1.000 86.07669 80 ALA A CA 1
ATOM 1060 C C . ALA A 1 80 ? 40.69071 58.81517 98.36286 1.000 83.12578 80 ALA A C 1
ATOM 1061 O O . ALA A 1 80 ? 39.75458 59.20107 97.65487 1.000 84.67205 80 ALA A O 1
ATOM 1068 N N . ASP A 1 87 ? 33.22191 64.21133 104.98385 1.000 74.74102 87 ASP A N 1
ATOM 1069 C CA . ASP A 1 87 ? 32.02217 63.70640 105.64461 1.000 89.93210 87 ASP A CA 1
ATOM 1070 C C . ASP A 1 87 ? 31.83513 64.32298 107.03697 1.000 115.08464 87 ASP A C 1
ATOM 1071 O O . ASP A 1 87 ? 30.91540 63.94503 107.76612 1.000 111.05267 87 ASP A O 1
ATOM 1076 N N . HIS A 1 88 ? 32.70900 65.28190 107.38057 1.000 126.58515 88 HIS A N 1
ATOM 1077 C CA . HIS A 1 88 ? 32.72770 65.97989 108.67047 1.000 123.77060 88 HIS A CA 1
ATOM 1078 C C . HIS A 1 88 ? 33.09855 65.04586 109.82269 1.000 126.93380 88 HIS A C 1
ATOM 1079 O O . HIS A 1 88 ? 33.67016 63.97377 109.59520 1.000 117.23987 88 HIS A O 1
ATOM 1093 N N . GLN A 1 89 ? 32.80238 65.45417 111.06121 1.000 124.92792 89 GLN A N 1
ATOM 1094 C CA . GLN A 1 89 ? 33.35614 64.80159 112.24825 1.000 102.97909 89 GLN A CA 1
ATOM 1095 C C . GLN A 1 89 ? 34.86488 65.05475 112.25566 1.000 113.26855 89 GLN A C 1
ATOM 1096 O O . GLN A 1 89 ? 35.31489 66.09541 111.76405 1.000 116.81819 89 GLN A O 1
ATOM 1102 N N . ALA A 1 90 ? 35.65359 64.12436 112.78425 1.000 111.51149 90 ALA A N 1
ATOM 1103 C CA . ALA A 1 90 ? 37.06385 64.37201 113.05715 1.000 91.99749 90 ALA A CA 1
ATOM 1104 C C . ALA A 1 90 ? 37.97110 63.53833 112.15902 1.000 96.44760 90 ALA A C 1
ATOM 1105 O O . ALA A 1 90 ? 37.51962 62.70218 111.37220 1.000 92.55389 90 ALA A O 1
ATOM 1112 N N . GLU A 1 91 ? 39.27733 63.79557 112.28261 1.000 82.06216 91 GLU A N 1
ATOM 1113 C CA . GLU A 1 91 ? 40.28161 63.08350 111.50078 1.000 71.72521 91 GLU A CA 1
ATOM 1114 C C . GLU A 1 91 ? 40.52569 61.70403 112.10187 1.000 63.59167 91 GLU A C 1
ATOM 1115 O O . GLU A 1 91 ? 40.73306 61.56757 113.31281 1.000 53.81357 91 GLU A O 1
ATOM 1127 N N . ALA A 1 92 ? 40.51857 60.68594 111.26134 1.000 57.22774 92 ALA A N 1
ATOM 1128 C CA . ALA A 1 92 ? 40.67621 59.32255 111.73711 1.000 54.42611 92 ALA A CA 1
ATOM 1129 C C . ALA A 1 92 ? 42.12679 59.04480 112.11783 1.000 55.86850 92 ALA A C 1
ATOM 1130 O O . ALA A 1 92 ? 43.05810 59.51840 111.46075 1.000 58.68239 92 ALA A O 1
ATOM 1137 N N . ARG A 1 93 ? 42.31182 58.29632 113.19814 1.000 48.62829 93 ARG A N 1
ATOM 1138 C CA . ARG A 1 93 ? 43.61853 57.78340 113.56915 1.000 51.03652 93 ARG A CA 1
ATOM 1139 C C . ARG A 1 93 ? 43.76102 56.35011 113.05737 1.000 52.50817 93 ARG A C 1
ATOM 1140 O O . ARG A 1 93 ? 42.78494 55.60628 112.96863 1.000 46.90476 93 ARG A O 1
ATOM 1161 N N . ASP A 1 94 ? 44.99261 55.97600 112.72925 1.000 48.43254 94 ASP A N 1
ATOM 1162 C CA . ASP A 1 94 ? 45.29900 54.67512 112.14234 1.000 47.80587 94 ASP A CA 1
ATOM 1163 C C . ASP A 1 94 ? 45.75784 53.72975 113.23744 1.000 46.96815 94 ASP A C 1
ATOM 1164 O O . ASP A 1 94 ? 46.73032 54.02210 113.93966 1.000 48.49789 94 ASP A O 1
ATOM 1173 N N . TYR A 1 95 ? 45.07322 52.59445 113.37231 1.000 43.42454 95 TYR A N 1
ATOM 1174 C CA . TYR A 1 95 ? 45.39336 51.58724 114.37705 1.000 47.71241 95 TYR A CA 1
ATOM 1175 C C . TYR A 1 95 ? 45.80685 50.28446 113.71390 1.000 44.53038 95 TYR A C 1
ATOM 1176 O O . TYR A 1 95 ? 45.26987 49.91751 112.67312 1.000 44.96176 95 TYR A O 1
ATOM 1194 N N . LEU A 1 96 ? 46.77993 49.60857 114.31172 1.000 41.60742 96 LEU A N 1
ATOM 1195 C CA . LEU A 1 96 ? 47.03668 48.19754 114.07612 1.000 48.76640 96 LEU A CA 1
ATOM 1196 C C . LEU A 1 96 ? 46.39169 47.41892 115.21380 1.000 48.31102 96 LEU A C 1
ATOM 1197 O O . LEU A 1 96 ? 46.47843 47.83804 116.36962 1.000 43.77835 96 LEU A O 1
ATOM 1213 N N . ARG A 1 97 ? 45.74623 46.29710 114.88615 1.000 48.26725 97 ARG A N 1
ATOM 1214 C CA . ARG A 1 97 ? 45.03212 45.48661 115.86715 1.000 50.63415 97 ARG A CA 1
ATOM 1215 C C . ARG A 1 97 ? 45.37526 44.01450 115.71684 1.000 47.54083 97 ARG A C 1
ATOM 1216 O O . ARG A 1 97 ? 45.46899 43.49744 114.60315 1.000 39.27492 97 ARG A O 1
ATOM 1237 N N . TRP A 1 98 ? 45.55521 43.34693 116.85195 1.000 41.63460 98 TRP A N 1
ATOM 1238 C CA . TRP A 1 98 ? 45.78309 41.91093 116.89573 1.000 45.83994 98 TRP A CA 1
ATOM 1239 C C . TRP A 1 98 ? 44.62977 41.22532 117.62075 1.000 53.69911 98 TRP A C 1
ATOM 1240 O O . TRP A 1 98 ? 44.11000 41.74476 118.62494 1.000 46.80580 98 TRP A O 1
ATOM 1261 N N . VAL A 1 99 ? 44.26978 40.04813 117.12324 1.000 46.35093 99 VAL A N 1
ATOM 1262 C CA . VAL A 1 99 ? 43.13320 39.27744 117.60164 1.000 50.50521 99 VAL A CA 1
ATOM 1263 C C . VAL A 1 99 ? 43.55684 37.82778 117.73141 1.000 46.78154 99 VAL A C 1
ATOM 1264 O O . VAL A 1 99 ? 44.39940 37.33703 116.97587 1.000 46.30888 99 VAL A O 1
ATOM 1277 N N . ASP A 1 100 ? 42.98350 37.13240 118.71098 1.000 54.22225 100 ASP A N 1
ATOM 1278 C CA . ASP A 1 100 ? 43.28056 35.71121 118.91118 1.000 54.38217 100 ASP A CA 1
ATOM 1279 C C . ASP A 1 100 ? 42.52004 34.90257 117.86273 1.000 50.06167 100 ASP A C 1
ATOM 1280 O O . ASP A 1 100 ? 41.29046 34.91020 117.84470 1.000 47.76688 100 ASP A O 1
ATOM 1289 N N . GLY A 1 101 ? 43.24509 34.21461 116.98285 1.000 44.49453 101 GLY A N 1
ATOM 1290 C CA . GLY A 1 101 ? 42.59327 33.50886 115.90304 1.000 50.24919 101 GLY A CA 1
ATOM 1291 C C . GLY A 1 101 ? 42.34731 32.04063 116.18270 1.000 51.37685 101 GLY A C 1
ATOM 1292 O O . GLY A 1 101 ? 41.55796 31.41231 115.48023 1.000 45.04487 101 GLY A O 1
ATOM 1296 N N . TYR A 1 102 ? 43.02453 31.48924 117.19366 1.000 48.83925 102 TYR A N 1
ATOM 1297 C CA . TYR A 1 102 ? 42.95864 30.05816 117.46965 1.000 57.57884 102 TYR A CA 1
ATOM 1298 C C . TYR A 1 102 ? 41.73735 29.68209 118.30856 1.000 67.39369 102 TYR A C 1
ATOM 1299 O O . TYR A 1 102 ? 40.96018 28.80612 117.91952 1.000 62.83636 102 TYR A O 1
ATOM 1317 N N . HIS A 1 103 ? 41.55308 30.33245 119.45560 1.000 72.74390 103 HIS A N 1
ATOM 1318 C CA . HIS A 1 103 ? 40.51457 29.98345 120.41754 1.000 75.19537 103 HIS A CA 1
ATOM 1319 C C . HIS A 1 103 ? 39.18767 30.65551 120.08288 1.000 81.23314 103 HIS A C 1
ATOM 1320 O O . HIS A 1 103 ? 39.12556 31.62113 119.32112 1.000 81.78583 103 HIS A O 1
ATOM 1334 N N . GLU A 1 104 ? 38.10811 30.12236 120.67346 1.000 92.50863 104 GLU A N 1
ATOM 1335 C CA . GLU A 1 104 ? 36.77348 30.65118 120.41346 1.000 92.92378 104 GLU A CA 1
ATOM 1336 C C . GLU A 1 104 ? 36.52309 31.95675 121.15169 1.000 88.01422 104 GLU A C 1
ATOM 1337 O O . GLU A 1 104 ? 35.67633 32.75113 120.72371 1.000 78.50285 104 GLU A O 1
ATOM 1349 N N . SER A 1 105 ? 37.21962 32.18176 122.26232 1.000 89.07255 105 SER A N 1
ATOM 1350 C CA . SER A 1 105 ? 37.22899 33.48148 122.92325 1.000 86.37543 105 SER A CA 1
ATOM 1351 C C . SER A 1 105 ? 37.37550 34.59492 121.88487 1.000 91.88302 105 SER A C 1
ATOM 1352 O O . SER A 1 105 ? 36.66867 35.61046 121.95514 1.000 85.54437 105 SER A O 1
ATOM 1360 N N . SER A 1 106 ? 38.28356 34.39935 120.92886 1.000 86.70492 106 SER A N 1
ATOM 1361 C CA . SER A 1 106 ? 38.40727 35.30276 119.78337 1.000 78.85754 106 SER A CA 1
ATOM 1362 C C . SER A 1 106 ? 38.57310 36.74530 120.24848 1.000 73.72718 106 SER A C 1
ATOM 1363 O O . SER A 1 106 ? 38.03241 37.68320 119.65999 1.000 66.88498 106 SER A O 1
ATOM 1371 N N . LYS A 1 107 ? 39.35460 36.91913 121.31219 1.000 74.77946 107 LYS A N 1
ATOM 1372 C CA . LYS A 1 107 ? 39.40075 38.17573 122.04873 1.000 79.70069 107 LYS A CA 1
ATOM 1373 C C . LYS A 1 107 ? 40.48324 39.09707 121.49897 1.000 68.30968 107 LYS A C 1
ATOM 1374 O O . LYS A 1 107 ? 41.57866 38.64902 121.14463 1.000 62.99143 107 LYS A O 1
ATOM 1393 N N . ARG A 1 108 ? 40.15632 40.38726 121.41859 1.000 65.48317 108 ARG A N 1
ATOM 1394 C CA . ARG A 1 108 ? 41.13596 41.40386 121.04824 1.000 61.10166 108 ARG A CA 1
ATOM 1395 C C . ARG A 1 108 ? 42.32642 41.36541 121.99996 1.000 59.72372 108 ARG A C 1
ATOM 1396 O O . ARG A 1 108 ? 42.16129 41.37101 123.22323 1.000 67.38405 108 ARG A O 1
ATOM 1417 N N . LEU A 1 109 ? 43.53303 41.30977 121.43269 1.000 50.94567 109 LEU A N 1
ATOM 1418 C CA . LEU A 1 109 ? 44.74833 41.08251 122.20204 1.000 49.33590 109 LEU A CA 1
ATOM 1419 C C . LEU A 1 109 ? 45.62324 42.31515 122.36543 1.000 53.79549 109 LEU A C 1
ATOM 1420 O O . LEU A 1 109 ? 46.32298 42.42895 123.37200 1.000 50.57630 109 LEU A O 1
ATOM 1436 N N . TYR A 1 110 ? 45.63021 43.22160 121.39396 1.000 54.69430 110 TYR A N 1
ATOM 1437 C CA . TYR A 1 110 ? 46.54649 44.35633 121.44209 1.000 51.42433 110 TYR A CA 1
ATOM 1438 C C . TYR A 1 110 ? 46.17667 45.33229 120.33956 1.000 54.42399 110 TYR A C 1
ATOM 1439 O O . TYR A 1 110 ? 45.55053 44.97102 119.33134 1.000 41.57078 110 TYR A O 1
ATOM 1457 N N . GLN A 1 111 ? 46.56214 46.58557 120.54688 1.000 46.69832 111 GLN A N 1
ATOM 1458 C CA . GLN A 1 111 ? 46.42268 47.55662 119.47788 1.000 54.47176 111 GLN A CA 1
ATOM 1459 C C . GLN A 1 111 ? 47.45212 48.65852 119.64434 1.000 51.51543 111 GLN A C 1
ATOM 1460 O O . GLN A 1 111 ? 47.91493 48.93940 120.75597 1.000 46.53176 111 GLN A O 1
ATOM 1474 N N . LEU A 1 112 ? 47.81330 49.25839 118.51778 1.000 47.24686 112 LEU A N 1
ATOM 1475 C CA . LEU A 1 112 ? 48.82035 50.30509 118.46295 1.000 45.07753 112 LEU A CA 1
ATOM 1476 C C . LEU A 1 112 ? 48.26489 51.46862 117.67507 1.000 44.38538 112 LEU A C 1
ATOM 1477 O O . LEU A 1 112 ? 47.79849 51.29248 116.54451 1.000 43.06291 112 LEU A O 1
ATOM 1493 N N . ASP A 1 113 ? 48.30136 52.64750 118.27438 1.000 43.42455 113 ASP A N 1
ATOM 1494 C CA . ASP A 1 113 ? 47.86353 53.87783 117.62988 1.000 50.88160 113 ASP A CA 1
ATOM 1495 C C . ASP A 1 113 ? 49.06054 54.45309 116.88883 1.000 48.12285 113 ASP A C 1
ATOM 1496 O O . ASP A 1 113 ? 50.10955 54.70328 117.49380 1.000 47.38367 113 ASP A O 1
ATOM 1505 N N . ALA A 1 114 ? 48.91474 54.61035 115.57950 1.000 43.82188 114 ALA A N 1
ATOM 1506 C CA . ALA A 1 114 ? 49.91125 55.26932 114.75055 1.000 42.30291 114 ALA A CA 1
ATOM 1507 C C . ALA A 1 114 ? 49.59385 56.74397 114.50901 1.000 44.92734 114 ALA A C 1
ATOM 1508 O O . ALA A 1 114 ? 50.44818 57.47068 113.98096 1.000 43.77678 114 ALA A O 1
ATOM 1515 N N . GLY A 1 115 ? 48.39106 57.20017 114.83973 1.000 45.93358 115 GLY A N 1
ATOM 1516 C CA . GLY A 1 115 ? 48.05813 58.60844 114.78777 1.000 42.03190 115 GLY A CA 1
ATOM 1517 C C . GLY A 1 115 ? 47.34150 59.01890 113.52555 1.000 45.37049 115 GLY A C 1
ATOM 1518 O O . GLY A 1 115 ? 46.97156 58.21094 112.66970 1.000 41.51015 115 GLY A O 1
ATOM 1522 N N . ILE A 1 116 ? 47.13305 60.32294 113.41005 1.000 43.38800 116 ILE A N 1
ATOM 1523 C CA . ILE A 1 116 ? 46.52991 60.87415 112.20874 1.000 39.19818 116 ILE A CA 1
ATOM 1524 C C . ILE A 1 116 ? 47.49441 60.66225 111.05636 1.000 44.84338 116 ILE A C 1
ATOM 1525 O O . ILE A 1 116 ? 48.66144 61.07975 111.11686 1.000 39.90152 116 ILE A O 1
ATOM 1541 N N . ARG A 1 117 ? 46.99918 60.05249 109.98759 1.000 37.06622 117 ARG A N 1
ATOM 1542 C CA . ARG A 1 117 ? 47.81372 59.75033 108.82232 1.000 38.45463 117 ARG A CA 1
ATOM 1543 C C . ARG A 1 117 ? 49.11481 59.09515 109.24748 1.000 38.48233 117 ARG A C 1
ATOM 1544 O O . ARG A 1 117 ? 50.17062 59.34559 108.66351 1.000 36.83279 117 ARG A O 1
ATOM 1565 N N . GLY A 1 118 ? 49.03420 58.21516 110.25698 1.000 33.51086 118 GLY A N 1
ATOM 1566 C CA . GLY A 1 118 ? 50.19852 57.43313 110.61579 1.000 33.26813 118 GLY A CA 1
ATOM 1567 C C . GLY A 1 118 ? 50.62035 56.47692 109.52194 1.000 32.89576 118 GLY A C 1
ATOM 1568 O O . GLY A 1 118 ? 51.79577 56.07183 109.47432 1.000 33.32485 118 GLY A O 1
ATOM 1572 N N . PHE A 1 119 ? 49.68381 56.12314 108.65389 1.000 31.76956 119 PHE A N 1
ATOM 1573 C CA . PHE A 1 119 ? 49.93137 55.41146 107.41322 1.000 32.30474 119 PHE A CA 1
ATOM 1574 C C . PHE A 1 119 ? 49.11118 56.04958 106.30661 1.000 39.00809 119 PHE A C 1
ATOM 1575 O O . PHE A 1 119 ? 47.96593 56.47059 106.53233 1.000 38.67893 119 PHE A O 1
ATOM 1592 N N . GLU A 1 120 ? 49.68464 56.08865 105.10689 1.000 32.07830 120 GLU A N 1
ATOM 1593 C CA . GLU A 1 120 ? 48.97638 56.58054 103.92840 1.000 34.09660 120 GLU A CA 1
ATOM 1594 C C . GLU A 1 120 ? 49.05263 55.49952 102.85701 1.000 35.62193 120 GLU A C 1
ATOM 1595 O O . GLU A 1 120 ? 50.13648 55.02747 102.53401 1.000 34.36990 120 GLU A O 1
ATOM 1607 N N . ALA A 1 121 ? 47.90029 55.11714 102.32626 1.000 36.99397 121 ALA A N 1
ATOM 1608 C CA . ALA A 1 121 ? 47.76924 53.95437 101.44992 1.000 34.40418 121 ALA A CA 1
ATOM 1609 C C . ALA A 1 121 ? 47.49422 54.40957 100.02831 1.000 34.92834 121 ALA A C 1
ATOM 1610 O O . ALA A 1 121 ? 46.92380 55.47375 99.79957 1.000 34.31108 121 ALA A O 1
ATOM 1617 N N . CYS A 1 122 ? 47.88929 53.57924 99.06410 1.000 33.78529 122 CYS A N 1
ATOM 1618 C CA . CYS A 1 122 ? 47.62624 53.86364 97.67518 1.000 37.92647 122 CYS A CA 1
ATOM 1619 C C . CYS A 1 122 ? 47.49257 52.54339 96.93671 1.000 35.04839 122 CYS A C 1
ATOM 1620 O O . CYS A 1 122 ? 47.73487 51.46434 97.48757 1.000 31.30607 122 CYS A O 1
ATOM 1628 N N . ARG A 1 123 ? 47.07832 52.64973 95.69367 1.000 36.03316 123 ARG A N 1
ATOM 1629 C CA . ARG A 1 123 ? 47.20693 51.56769 94.73708 1.000 33.85348 123 ARG A CA 1
ATOM 1630 C C . ARG A 1 123 ? 48.58895 51.64881 94.09499 1.000 31.77814 123 ARG A C 1
ATOM 1631 O O . ARG A 1 123 ? 48.91920 52.67159 93.48557 1.000 32.90079 123 ARG A O 1
ATOM 1652 N N . ARG A 1 124 ? 49.36067 50.55269 94.18039 1.000 33.25680 124 ARG A N 1
ATOM 1653 C CA . ARG A 1 124 ? 50.75571 50.57003 93.75350 1.000 34.30295 124 ARG A CA 1
ATOM 1654 C C . ARG A 1 124 ? 50.90449 51.02367 92.31095 1.000 33.92523 124 ARG A C 1
ATOM 1655 O O . ARG A 1 124 ? 51.79823 51.81684 91.98687 1.000 34.31424 124 ARG A O 1
ATOM 1676 N N . ASP A 1 125 ? 50.13958 50.42858 91.39580 1.000 35.59409 125 ASP A N 1
ATOM 1677 C CA . ASP A 1 125 ? 50.41404 50.69761 89.98130 1.000 34.23343 125 ASP A CA 1
ATOM 1678 C C . ASP A 1 125 ? 49.97463 52.10715 89.61095 1.000 30.76777 125 ASP A C 1
ATOM 1679 O O . ASP A 1 125 ? 50.62242 52.77979 88.81789 1.000 32.38556 125 ASP A O 1
ATOM 1688 N N . GLN A 1 126 ? 48.90348 52.58280 90.21337 1.000 30.55462 126 GLN A N 1
ATOM 1689 C CA . GLN A 1 126 ? 48.46817 53.95422 90.01052 1.000 33.37713 126 GLN A CA 1
ATOM 1690 C C . GLN A 1 126 ? 49.48747 54.95724 90.55265 1.000 29.88632 126 GLN A C 1
ATOM 1691 O O . GLN A 1 126 ? 49.72620 56.00772 89.92573 1.000 30.80480 126 GLN A O 1
ATOM 1705 N N . PHE A 1 127 ? 50.07780 54.65346 91.71284 1.000 31.47504 127 PHE A N 1
ATOM 1706 C CA . PHE A 1 127 ? 51.12705 55.51249 92.28012 1.000 31.39527 127 PHE A CA 1
ATOM 1707 C C . PHE A 1 127 ? 52.34320 55.53549 91.36237 1.000 30.18426 127 PHE A C 1
ATOM 1708 O O . PHE A 1 127 ? 52.84868 56.60010 91.00699 1.000 29.90905 127 PHE A O 1
ATOM 1725 N N . LEU A 1 128 ? 52.77611 54.36907 90.88763 1.000 34.36832 128 LEU A N 1
ATOM 1726 C CA . LEU A 1 128 ? 53.96201 54.33429 90.02538 1.000 35.73546 128 LEU A CA 1
ATOM 1727 C C . LEU A 1 128 ? 53.71933 55.09889 88.72464 1.000 33.17031 128 LEU A C 1
ATOM 1728 O O . LEU A 1 128 ? 54.59971 55.81948 88.24187 1.000 32.51470 128 LEU A O 1
ATOM 1744 N N . GLU A 1 129 ? 52.51672 54.96896 88.14965 1.000 32.71533 129 GLU A N 1
ATOM 1745 C CA . GLU A 1 129 ? 52.21123 55.69034 86.93012 1.000 32.55388 129 GLU A CA 1
ATOM 1746 C C . GLU A 1 129 ? 52.23864 57.19518 87.16230 1.000 33.81890 129 GLU A C 1
ATOM 1747 O O . GLU A 1 129 ? 52.73544 57.95901 86.33315 1.000 37.58472 129 GLU A O 1
ATOM 1759 N N . ALA A 1 130 ? 51.65583 57.64135 88.26548 1.000 33.87302 130 ALA A N 1
ATOM 1760 C CA . ALA A 1 130 ? 51.66827 59.05415 88.58602 1.000 34.85130 130 ALA A CA 1
ATOM 1761 C C . ALA A 1 130 ? 53.08543 59.55663 88.82447 1.000 30.54198 130 ALA A C 1
ATOM 1762 O O . ALA A 1 130 ? 53.41386 60.68335 88.44409 1.000 32.26045 130 ALA A O 1
ATOM 1769 N N . LEU A 1 131 ? 53.94808 58.72285 89.41311 1.000 30.84367 131 LEU A N 1
ATOM 1770 C CA . LEU A 1 131 ? 55.34285 59.11390 89.59777 1.000 35.65415 131 LEU A CA 1
ATOM 1771 C C . LEU A 1 131 ? 56.06957 59.24196 88.26443 1.000 36.85397 131 LEU A C 1
ATOM 1772 O O . LEU A 1 131 ? 56.86141 60.17473 88.06302 1.000 32.78367 131 LEU A O 1
ATOM 1788 N N . VAL A 1 132 ? 55.84908 58.31306 87.34087 1.000 34.35939 132 VAL A N 1
ATOM 1789 C CA . VAL A 1 132 ? 56.50617 58.44458 86.04478 1.000 33.01042 132 VAL A CA 1
ATOM 1790 C C . VAL A 1 132 ? 56.07144 59.73671 85.37403 1.000 34.51367 132 VAL A C 1
ATOM 1791 O O . VAL A 1 132 ? 56.87156 60.41316 84.71919 1.000 36.12231 132 VAL A O 1
ATOM 1804 N N . LYS A 1 133 ? 54.81399 60.13436 85.56998 1.000 33.12151 133 LYS A N 1
ATOM 1805 C CA . LYS A 1 133 ? 54.34111 61.37873 84.99551 1.000 38.06285 133 LYS A CA 1
ATOM 1806 C C . LYS A 1 133 ? 55.03774 62.59177 85.61928 1.000 40.34906 133 LYS A C 1
ATOM 1807 O O . LYS A 1 133 ? 55.16857 63.62051 84.96579 1.000 37.81289 133 LYS A O 1
ATOM 1826 N N . VAL A 1 134 ? 55.50673 62.47886 86.85926 1.000 38.39497 134 VAL A N 1
ATOM 1827 C CA . VAL A 1 134 ? 56.24132 63.57283 87.50062 1.000 42.96738 134 VAL A CA 1
ATOM 1828 C C . VAL A 1 134 ? 57.61690 63.74723 86.86873 1.000 37.58765 134 VAL A C 1
ATOM 1829 O O . VAL A 1 134 ? 58.12745 64.86947 86.76532 1.000 37.22778 134 VAL A O 1
ATOM 1842 N N . LEU A 1 135 ? 58.24976 62.65610 86.45447 1.000 33.77150 135 LEU A N 1
ATOM 1843 C CA . LEU A 1 135 ? 59.55837 62.76945 85.85578 1.000 36.78223 135 LEU A CA 1
ATOM 1844 C C . LEU A 1 135 ? 59.47608 63.50691 84.51469 1.000 39.22030 135 LEU A C 1
ATOM 1845 O O . LEU A 1 135 ? 58.47119 63.42557 83.81122 1.000 38.09904 135 LEU A O 1
ATOM 1861 N N . PRO A 1 136 ? 60.52992 64.22689 84.13732 1.000 36.23193 136 PRO A N 1
ATOM 1862 C CA . PRO A 1 136 ? 60.64225 64.69706 82.74414 1.000 37.80598 136 PRO A CA 1
ATOM 1863 C C . PRO A 1 136 ? 60.49072 63.52158 81.77198 1.000 41.49263 136 PRO A C 1
ATOM 1864 O O . PRO A 1 136 ? 60.82954 62.38875 82.07305 1.000 39.10934 136 PRO A O 1
ATOM 1875 N N . GLU A 1 137 ? 60.01609 63.83118 80.56157 1.000 47.26051 137 GLU A N 1
ATOM 1876 C CA . GLU A 1 137 ? 59.89832 62.79670 79.53790 1.000 52.08582 137 GLU A CA 1
ATOM 1877 C C . GLU A 1 137 ? 61.25780 62.16038 79.23544 1.000 51.04317 137 GLU A C 1
ATOM 1878 O O . GLU A 1 137 ? 62.30791 62.80816 79.28598 1.000 45.54907 137 GLU A O 1
ATOM 1890 N N . GLY A 1 138 ? 61.22732 60.86153 78.94041 1.000 53.24318 138 GLY A N 1
ATOM 1891 C CA . GLY A 1 138 ? 62.41190 60.14791 78.51971 1.000 53.08851 138 GLY A CA 1
ATOM 1892 C C . GLY A 1 138 ? 63.31500 59.60789 79.61487 1.000 50.70984 138 GLY A C 1
ATOM 1893 O O . GLY A 1 138 ? 64.27082 58.89771 79.29598 1.000 56.46452 138 GLY A O 1
ATOM 1897 N N . ILE A 1 139 ? 63.07302 59.92388 80.88992 1.000 42.30373 139 ILE A N 1
ATOM 1898 C CA . ILE A 1 139 ? 63.94933 59.41970 81.93853 1.000 39.77684 139 ILE A CA 1
ATOM 1899 C C . ILE A 1 139 ? 63.93340 57.89225 81.94954 1.000 36.11702 139 ILE A C 1
ATOM 1900 O O . ILE A 1 139 ? 64.98317 57.25454 82.07737 1.000 37.84395 139 ILE A O 1
ATOM 1916 N N . VAL A 1 140 ? 62.74399 57.27544 81.82527 1.000 37.04816 140 VAL A N 1
ATOM 1917 C CA . VAL A 1 140 ? 62.58457 55.83023 81.96423 1.000 39.75606 140 VAL A CA 1
ATOM 1918 C C . VAL A 1 140 ? 62.63198 55.16898 80.58802 1.000 39.45018 140 VAL A C 1
ATOM 1919 O O . VAL A 1 140 ? 61.93172 55.57861 79.65574 1.000 41.69866 140 VAL A O 1
ATOM 1932 N N . GLU A 1 141 ? 63.48995 54.17561 80.45277 1.000 40.25566 141 GLU A N 1
ATOM 1933 C CA . GLU A 1 141 ? 63.61797 53.40496 79.21629 1.000 37.63502 141 GLU A CA 1
ATOM 1934 C C . GLU A 1 141 ? 63.22060 51.98164 79.53605 1.000 35.81460 141 GLU A C 1
ATOM 1935 O O . GLU A 1 141 ? 63.88958 51.33120 80.35006 1.000 36.39608 141 GLU A O 1
ATOM 1947 N N . CYS A 1 142 ? 62.12847 51.51883 78.92827 1.000 38.87976 142 CYS A N 1
ATOM 1948 C CA . CYS A 1 142 ? 61.61849 50.16699 79.13552 1.000 34.61871 142 CYS A CA 1
ATOM 1949 C C . CYS A 1 142 ? 62.25780 49.18299 78.15867 1.000 41.45217 142 CYS A C 1
ATOM 1950 O O . CYS A 1 142 ? 62.93937 49.56375 77.20723 1.000 40.06840 142 CYS A O 1
ATOM 1958 N N . GLN A 1 143 ? 62.03513 47.89498 78.42475 1.000 38.02257 143 GLN A N 1
ATOM 1959 C CA . GLN A 1 143 ? 62.64914 46.81617 77.63969 1.000 44.96244 143 GLN A CA 1
ATOM 1960 C C . GLN A 1 143 ? 64.16627 46.92627 77.65821 1.000 44.86308 143 GLN A C 1
ATOM 1961 O O . GLN A 1 143 ? 64.85194 46.63364 76.67678 1.000 45.40274 143 GLN A O 1
ATOM 1975 N N . LYS A 1 144 ? 64.69705 47.35107 78.79340 1.000 41.28641 144 LYS A N 1
ATOM 1976 C CA . LYS A 1 144 ? 66.13449 47.46324 79.01212 1.000 39.00163 144 LYS A CA 1
ATOM 1977 C C . LYS A 1 144 ? 66.46534 46.59926 80.21911 1.000 37.03631 144 LYS A C 1
ATOM 1978 O O . LYS A 1 144 ? 66.45322 47.06532 81.36303 1.000 35.28659 144 LYS A O 1
ATOM 1997 N N . ARG A 1 145 ? 66.74362 45.31627 79.95738 1.000 34.69174 145 ARG A N 1
ATOM 1998 C CA . ARG A 1 145 ? 67.08952 44.35597 81.00230 1.000 34.51032 145 ARG A CA 1
ATOM 1999 C C . ARG A 1 145 ? 68.60505 44.31163 81.12385 1.000 35.77500 145 ARG A C 1
ATOM 2000 O O . ARG A 1 145 ? 69.29531 43.84067 80.20198 1.000 38.49933 145 ARG A O 1
ATOM 2021 N N . LEU A 1 146 ? 69.12271 44.77384 82.25888 1.000 35.83341 146 LEU A N 1
ATOM 2022 C CA . LEU A 1 146 ? 70.55395 44.67296 82.53440 1.000 33.10106 146 LEU A CA 1
ATOM 2023 C C . LEU A 1 146 ? 71.00252 43.21097 82.43961 1.000 36.45813 146 LEU A C 1
ATOM 2024 O O . LEU A 1 146 ? 70.44819 42.33654 83.12569 1.000 36.01686 146 LEU A O 1
ATOM 2040 N N . GLN A 1 147 ? 72.05650 42.97555 81.66025 1.000 38.78423 147 GLN A N 1
ATOM 2041 C CA . GLN A 1 147 ? 72.72085 41.66966 81.54658 1.000 42.92166 147 GLN A CA 1
ATOM 2042 C C . GLN A 1 147 ? 74.08888 41.62701 82.21988 1.000 41.89251 147 GLN A C 1
ATOM 2043 O O . GLN A 1 147 ? 74.39962 40.67462 82.94608 1.000 40.10860 147 GLN A O 1
ATOM 2057 N N . LYS A 1 148 ? 74.91917 42.64032 82.03749 1.000 39.93215 148 LYS A N 1
ATOM 2058 C CA . LYS A 1 148 ? 76.28644 42.61725 82.53009 1.000 36.55762 148 LYS A CA 1
ATOM 2059 C C . LYS A 1 148 ? 76.72074 44.05124 82.83507 1.000 35.10372 148 LYS A C 1
ATOM 2060 O O . LYS A 1 148 ? 76.32851 44.98711 82.14953 1.000 36.84419 148 LYS A O 1
ATOM 2079 N N . ILE A 1 149 ? 77.57530 44.20096 83.83745 1.000 35.43584 149 ILE A N 1
ATOM 2080 C CA . ILE A 1 149 ? 78.17437 45.49029 84.17830 1.000 41.17986 149 ILE A CA 1
ATOM 2081 C C . ILE A 1 149 ? 79.66333 45.40775 83.86803 1.000 42.66282 149 ILE A C 1
ATOM 2082 O O . ILE A 1 149 ? 80.33426 44.45280 84.27457 1.000 43.55086 149 ILE A O 1
ATOM 2098 N N . HIS A 1 150 ? 80.17813 46.41641 83.18108 1.000 38.80001 150 HIS A N 1
ATOM 2099 C CA . HIS A 1 150 ? 81.59611 46.50767 82.84394 1.000 44.43194 150 HIS A CA 1
ATOM 2100 C C . HIS A 1 150 ? 82.19306 47.71595 83.55149 1.000 41.37815 150 HIS A C 1
ATOM 2101 O O . HIS A 1 150 ? 81.93829 48.85906 83.15510 1.000 42.78990 150 HIS A O 1
ATOM 2115 N N . GLU A 1 151 ? 82.97252 47.45147 84.60861 1.000 43.11001 151 GLU A N 1
ATOM 2116 C CA . GLU A 1 151 ? 83.68551 48.48401 85.33793 1.000 48.28829 151 GLU A CA 1
ATOM 2117 C C . GLU A 1 151 ? 85.10179 48.61107 84.78576 1.000 56.34549 151 GLU A C 1
ATOM 2118 O O . GLU A 1 151 ? 85.78940 47.60777 84.58890 1.000 48.08056 151 GLU A O 1
ATOM 2130 N N . LYS A 1 152 ? 85.53327 49.84601 84.54350 1.000 57.85812 152 LYS A N 1
ATOM 2131 C CA . LYS A 1 152 ? 86.91487 50.13274 84.15675 1.000 59.59701 152 LYS A CA 1
ATOM 2132 C C . LYS A 1 152 ? 87.55347 50.89609 85.31336 1.000 62.70835 152 LYS A C 1
ATOM 2133 O O . LYS A 1 152 ? 87.31086 50.57024 86.47858 1.000 62.93545 152 LYS A O 1
ATOM 2152 N N . ASN A 1 153 ? 88.36219 51.90604 85.03809 1.000 68.75927 153 ASN A N 1
ATOM 2153 C CA . ASN A 1 153 ? 88.98924 52.63163 86.13961 1.000 77.26897 153 ASN A CA 1
ATOM 2154 C C . ASN A 1 153 ? 88.03292 53.66602 86.72961 1.000 66.46119 153 ASN A C 1
ATOM 2155 O O . ASN A 1 153 ? 87.14207 54.18635 86.04894 1.000 63.39548 153 ASN A O 1
ATOM 2166 N N . GLU A 1 154 ? 88.22786 53.95522 88.02020 1.000 65.27164 154 GLU A N 1
ATOM 2167 C CA . GLU A 1 154 ? 87.33566 54.86173 88.73562 1.000 66.99059 154 GLU A CA 1
ATOM 2168 C C . GLU A 1 154 ? 87.12733 56.17609 87.98613 1.000 63.88994 154 GLU A C 1
ATOM 2169 O O . GLU A 1 154 ? 86.03599 56.75795 88.05545 1.000 55.87855 154 GLU A O 1
ATOM 2181 N N . THR A 1 155 ? 88.14213 56.65562 87.26727 1.000 65.70004 155 THR A N 1
ATOM 2182 C CA . THR A 1 155 ? 88.01359 57.88477 86.49764 1.000 67.94828 155 THR A CA 1
ATOM 2183 C C . THR A 1 155 ? 87.25727 57.67819 85.19589 1.000 63.90503 155 THR A C 1
ATOM 2184 O O . THR A 1 155 ? 87.04028 58.64601 84.45763 1.000 52.96686 155 THR A O 1
ATOM 2195 N N . GLU A 1 156 ? 86.86054 56.45050 84.89289 1.000 62.51528 156 GLU A N 1
ATOM 2196 C CA . GLU A 1 156 ? 86.10772 56.16321 83.68635 1.000 57.28455 156 GLU A CA 1
ATOM 2197 C C . GLU A 1 156 ? 84.65769 55.83246 84.02116 1.000 50.64329 156 GLU A C 1
ATOM 2198 O O . GLU A 1 156 ? 84.30774 55.46910 85.14647 1.000 44.62073 156 GLU A O 1
ATOM 2210 N N . LYS A 1 157 ? 83.81236 55.96609 83.01371 1.000 44.38164 157 LYS A N 1
ATOM 2211 C CA . LYS A 1 157 ? 82.41722 55.62433 83.17242 1.000 50.03752 157 LYS A CA 1
ATOM 2212 C C . LYS A 1 157 ? 82.23642 54.11827 83.29452 1.000 47.98601 157 LYS A C 1
ATOM 2213 O O . LYS A 1 157 ? 83.06314 53.32511 82.84664 1.000 42.18552 157 LYS A O 1
ATOM 2232 N N . VAL A 1 158 ? 81.12781 53.74660 83.93783 1.000 41.74646 158 VAL A N 1
ATOM 2233 C CA . VAL A 1 158 ? 80.68564 52.36502 84.05061 1.000 38.06207 158 VAL A CA 1
ATOM 2234 C C . VAL A 1 158 ? 79.79387 52.07273 82.86483 1.000 38.01932 158 VAL A C 1
ATOM 2235 O O . VAL A 1 158 ? 78.90085 52.86559 82.53586 1.000 41.78874 158 VAL A O 1
ATOM 2248 N N . THR A 1 159 ? 80.01606 50.93759 82.22082 1.000 39.53633 159 THR A N 1
ATOM 2249 C CA . THR A 1 159 ? 79.22726 50.54290 81.07254 1.000 37.38963 159 THR A CA 1
ATOM 2250 C C . THR A 1 159 ? 78.20486 49.48684 81.48004 1.000 39.66091 159 THR A C 1
ATOM 2251 O O . THR A 1 159 ? 78.54974 48.49080 82.13455 1.000 38.58791 159 THR A O 1
ATOM 2262 N N . LEU A 1 160 ? 76.96103 49.71444 81.08788 1.000 36.53453 160 LEU A N 1
ATOM 2263 C CA . LEU A 1 160 ? 75.87656 48.77707 81.29684 1.000 34.78129 160 LEU A CA 1
ATOM 2264 C C . LEU A 1 160 ? 75.52454 48.13279 79.96838 1.000 34.83600 160 LEU A C 1
ATOM 2265 O O . LEU A 1 160 ? 75.29979 48.82715 78.96682 1.000 36.02274 160 LEU A O 1
ATOM 2281 N N . GLU A 1 161 ? 75.44806 46.80987 79.98069 1.000 35.21205 161 GLU A N 1
ATOM 2282 C CA . GLU A 1 161 ? 75.09752 46.01846 78.80837 1.000 37.85607 161 GLU A CA 1
ATOM 2283 C C . GLU A 1 161 ? 73.71292 45.42341 79.01512 1.000 33.22768 161 GLU A C 1
ATOM 2284 O O . GLU A 1 161 ? 73.47576 44.72425 80.00504 1.000 38.14837 161 GLU A O 1
ATOM 2296 N N . PHE A 1 162 ? 72.81447 45.66822 78.07138 1.000 34.45122 162 PHE A N 1
ATOM 2297 C CA . PHE A 1 162 ? 71.46409 45.14729 78.17325 1.000 38.49502 162 PHE A CA 1
ATOM 2298 C C . PHE A 1 162 ? 71.25361 43.93507 77.27285 1.000 45.43360 162 PHE A C 1
ATOM 2299 O O . PHE A 1 162 ? 72.01103 43.68671 76.33397 1.000 40.68262 162 PHE A O 1
ATOM 2316 N N . ALA A 1 163 ? 70.19277 43.18589 77.57935 1.000 40.07310 163 ALA A N 1
ATOM 2317 C CA . ALA A 1 163 ? 69.90302 41.94484 76.85639 1.000 45.95925 163 ALA A CA 1
ATOM 2318 C C . ALA A 1 163 ? 69.63544 42.19077 75.37928 1.000 45.14882 163 ALA A C 1
ATOM 2319 O O . ALA A 1 163 ? 69.85580 41.30006 74.55460 1.000 44.55118 163 ALA A O 1
ATOM 2326 N N . ASP A 1 164 ? 69.17679 43.38483 75.01885 1.000 48.51395 164 ASP A N 1
ATOM 2327 C CA . ASP A 1 164 ? 68.88339 43.69223 73.62754 1.000 46.50310 164 ASP A CA 1
ATOM 2328 C C . ASP A 1 164 ? 70.12348 44.08481 72.82405 1.000 46.23418 164 ASP A C 1
ATOM 2329 O O . ASP A 1 164 ? 69.98271 44.49395 71.67084 1.000 48.32638 164 ASP A O 1
ATOM 2338 N N . GLY A 1 165 ? 71.31618 43.97918 73.39251 1.000 42.34109 165 GLY A N 1
ATOM 2339 C CA . GLY A 1 165 ? 72.52786 44.25497 72.66499 1.000 48.24952 165 GLY A CA 1
ATOM 2340 C C . GLY A 1 165 ? 73.00625 45.68641 72.72017 1.000 51.08518 165 GLY A C 1
ATOM 2341 O O . GLY A 1 165 ? 74.01532 46.00392 72.08358 1.000 47.31765 165 GLY A O 1
ATOM 2345 N N . THR A 1 166 ? 72.32000 46.55905 73.44998 1.000 45.37817 166 THR A N 1
ATOM 2346 C CA . THR A 1 166 ? 72.73494 47.94373 73.56532 1.000 47.76694 166 THR A CA 1
ATOM 2347 C C . THR A 1 166 ? 73.53601 48.13304 74.84605 1.000 42.52804 166 THR A C 1
ATOM 2348 O O . THR A 1 166 ? 73.53530 47.29277 75.75883 1.000 38.58456 166 THR A O 1
ATOM 2359 N N . PHE A 1 167 ? 74.21442 49.26754 74.89557 1.000 39.93968 167 PHE A N 1
ATOM 2360 C CA . PHE A 1 167 ? 75.05565 49.66621 76.00134 1.000 39.34982 167 PHE A CA 1
ATOM 2361 C C . PHE A 1 167 ? 74.69037 51.08996 76.41700 1.000 38.30749 167 PHE A C 1
ATOM 2362 O O . PHE A 1 167 ? 74.16829 51.87039 75.62772 1.000 42.77712 167 PHE A O 1
ATOM 2379 N N . ALA A 1 168 ? 75.01134 51.41021 77.66043 1.000 38.04981 168 ALA A N 1
ATOM 2380 C CA . ALA A 1 168 ? 74.90102 52.75482 78.18859 1.000 38.65772 168 ALA A CA 1
ATOM 2381 C C . ALA A 1 168 ? 76.11324 53.01112 79.06358 1.000 38.88390 168 ALA A C 1
ATOM 2382 O O . ALA A 1 168 ? 76.67195 52.08865 79.64972 1.000 39.28641 168 ALA A O 1
ATOM 2389 N N . HIS A 1 169 ? 76.53064 54.27014 79.13974 1.000 38.29862 169 HIS A N 1
ATOM 2390 C CA . HIS A 1 169 ? 77.73258 54.63655 79.88959 1.000 40.70046 169 HIS A CA 1
ATOM 2391 C C . HIS A 1 169 ? 77.35058 55.73093 80.86349 1.000 37.45443 169 HIS A C 1
ATOM 2392 O O . HIS A 1 169 ? 76.80323 56.74225 80.44611 1.000 35.74584 169 HIS A O 1
ATOM 2406 N N . VAL A 1 170 ? 77.61224 55.50869 82.14903 1.000 34.95693 170 VAL A N 1
ATOM 2407 C CA . VAL A 1 170 ? 77.19820 56.42621 83.20649 1.000 35.04409 170 VAL A CA 1
ATOM 2408 C C . VAL A 1 170 ? 78.33244 56.61525 84.19886 1.000 36.61849 170 VAL A C 1
ATOM 2409 O O . VAL A 1 170 ? 79.21376 55.75889 84.34614 1.000 39.15253 170 VAL A O 1
ATOM 2422 N N . ASP A 1 171 ? 78.30798 57.76077 84.89478 1.000 36.04382 171 ASP A N 1
ATOM 2423 C CA . ASP A 1 171 ? 79.31252 57.97799 85.92388 1.000 33.71697 171 ASP A CA 1
ATOM 2424 C C . ASP A 1 171 ? 79.16891 56.99386 87.07582 1.000 37.33281 171 ASP A C 1
ATOM 2425 O O . ASP A 1 171 ? 80.16542 56.64073 87.71757 1.000 37.35910 171 ASP A O 1
ATOM 2434 N N . CYS A 1 172 ? 77.94051 56.57199 87.38588 1.000 36.03921 172 CYS A N 1
ATOM 2435 C CA . CYS A 1 172 ? 77.76696 55.64140 88.49274 1.000 32.19215 172 CYS A CA 1
ATOM 2436 C C . CYS A 1 172 ? 76.44619 54.90173 88.30287 1.000 32.58276 172 CYS A C 1
ATOM 2437 O O . CYS A 1 172 ? 75.59165 55.31318 87.51235 1.000 32.41552 172 CYS A O 1
ATOM 2445 N N . VAL A 1 173 ? 76.32411 53.78726 89.01396 1.000 32.14272 173 VAL A N 1
ATOM 2446 C CA . VAL A 1 173 ? 75.22903 52.84408 88.83138 1.000 34.53410 173 VAL A CA 1
ATOM 2447 C C . VAL A 1 173 ? 74.54010 52.61687 90.16685 1.000 33.07346 173 VAL A C 1
ATOM 2448 O O . VAL A 1 173 ? 75.20187 52.37605 91.18164 1.000 34.35665 173 VAL A O 1
ATOM 2461 N N . ILE A 1 174 ? 73.21298 52.68670 90.17099 1.000 30.33243 174 ILE A N 1
ATOM 2462 C CA . ILE A 1 174 ? 72.45175 52.30607 91.34442 1.000 29.25437 174 ILE A CA 1
ATOM 2463 C C . ILE A 1 174 ? 71.58145 51.11362 90.97926 1.000 29.30365 174 ILE A C 1
ATOM 2464 O O . ILE A 1 174 ? 70.81039 51.17517 90.01763 1.000 33.06077 174 ILE A O 1
ATOM 2480 N N . GLY A 1 175 ? 71.67864 50.05482 91.77118 1.000 32.05745 175 GLY A N 1
ATOM 2481 C CA . GLY A 1 175 ? 70.81798 48.91690 91.57346 1.000 29.14223 175 GLY A CA 1
ATOM 2482 C C . GLY A 1 175 ? 69.57097 49.05749 92.41736 1.000 28.23006 175 GLY A C 1
ATOM 2483 O O . GLY A 1 175 ? 69.59182 48.87864 93.64274 1.000 30.74641 175 GLY A O 1
ATOM 2487 N N . ALA A 1 176 ? 68.48406 49.42655 91.73495 1.000 30.72137 176 ALA A N 1
ATOM 2488 C CA . ALA A 1 176 ? 67.14134 49.42569 92.30502 1.000 28.58102 176 ALA A CA 1
ATOM 2489 C C . ALA A 1 176 ? 66.32713 48.30854 91.65463 1.000 32.75283 176 ALA A C 1
ATOM 2490 O O . ALA A 1 176 ? 65.14659 48.48052 91.33902 1.000 29.41054 176 ALA A O 1
ATOM 2497 N N . ASP A 1 177 ? 66.95893 47.15585 91.42954 1.000 28.04020 177 ASP A N 1
ATOM 2498 C CA . ASP A 1 177 ? 66.34787 46.13877 90.57859 1.000 30.81994 177 ASP A CA 1
ATOM 2499 C C . ASP A 1 177 ? 65.75053 44.98530 91.37793 1.000 30.92709 177 ASP A C 1
ATOM 2500 O O . ASP A 1 177 ? 65.50869 43.90292 90.81583 1.000 29.44177 177 ASP A O 1
ATOM 2509 N N . GLY A 1 178 ? 65.42791 45.21689 92.64981 1.000 30.94139 178 GLY A N 1
ATOM 2510 C CA . GLY A 1 178 ? 64.51861 44.35168 93.38661 1.000 29.69369 178 GLY A CA 1
ATOM 2511 C C . GLY A 1 178 ? 65.12833 43.06593 93.90946 1.000 33.19596 178 GLY A C 1
ATOM 2512 O O . GLY A 1 178 ? 66.35017 42.86687 93.91764 1.000 31.88338 178 GLY A O 1
ATOM 2516 N N . ILE A 1 179 ? 64.23809 42.17090 94.37296 1.000 28.06507 179 ILE A N 1
ATOM 2517 C CA . ILE A 1 179 ? 64.64901 41.00013 95.14286 1.000 32.11497 179 ILE A CA 1
ATOM 2518 C C . ILE A 1 179 ? 65.60983 40.08849 94.36941 1.000 31.73997 179 ILE A C 1
ATOM 2519 O O . ILE A 1 179 ? 66.47951 39.46317 94.98311 1.000 31.77558 179 ILE A O 1
ATOM 2535 N N . ARG A 1 180 ? 65.48955 40.01388 93.03806 1.000 32.36040 180 ARG A N 1
ATOM 2536 C CA . ARG A 1 180 ? 66.39369 39.21522 92.20732 1.000 36.87202 180 ARG A CA 1
ATOM 2537 C C . ARG A 1 180 ? 67.34031 40.09921 91.39746 1.000 36.46741 180 ARG A C 1
ATOM 2538 O O . ARG A 1 180 ? 67.62442 39.83325 90.23405 1.000 35.01862 180 ARG A O 1
ATOM 2559 N N . SER A 1 181 ? 67.82931 41.15840 92.03638 1.000 34.82990 181 SER A N 1
ATOM 2560 C CA . SER A 1 181 ? 68.76298 42.11778 91.46149 1.000 33.66491 181 SER A CA 1
ATOM 2561 C C . SER A 1 181 ? 69.89754 41.47930 90.65979 1.000 33.49617 181 SER A C 1
ATOM 2562 O O . SER A 1 181 ? 70.63206 40.62012 91.15484 1.000 34.02847 181 SER A O 1
ATOM 2570 N N . ARG A 1 182 ? 70.04001 41.94628 89.42006 1.000 32.53153 182 ARG A N 1
ATOM 2571 C CA . ARG A 1 182 ? 71.22837 41.63807 88.60929 1.000 32.15644 182 ARG A CA 1
ATOM 2572 C C . ARG A 1 182 ? 72.44718 42.45659 89.05731 1.000 35.29947 182 ARG A C 1
ATOM 2573 O O . ARG A 1 182 ? 73.57975 41.97717 88.97611 1.000 35.07891 182 ARG A O 1
ATOM 2594 N N . VAL A 1 183 ? 72.25486 43.69069 89.54583 1.000 33.72946 183 VAL A N 1
ATOM 2595 C CA . VAL A 1 183 ? 73.38829 44.45127 90.05844 1.000 32.62955 183 VAL A CA 1
ATOM 2596 C C . VAL A 1 183 ? 73.99975 43.73779 91.25395 1.000 34.01168 183 VAL A C 1
ATOM 2597 O O . VAL A 1 183 ? 75.22607 43.62919 91.37474 1.000 36.15140 183 VAL A O 1
ATOM 2610 N N . ARG A 1 184 ? 73.16627 43.21434 92.16559 1.000 33.04071 184 ARG A N 1
ATOM 2611 C CA . ARG A 1 184 ? 73.68896 42.47046 93.29835 1.000 35.03833 184 ARG A CA 1
ATOM 2612 C C . ARG A 1 184 ? 74.52680 41.27579 92.83569 1.000 33.58021 184 ARG A C 1
ATOM 2613 O O . ARG A 1 184 ? 75.58893 40.99610 93.40564 1.000 36.02013 184 ARG A O 1
ATOM 2634 N N . GLN A 1 185 ? 74.03106 40.53462 91.84659 1.000 34.83085 185 GLN A N 1
ATOM 2635 C CA . GLN A 1 185 ? 74.77704 39.39535 91.29663 1.000 38.28791 185 GLN A CA 1
ATOM 2636 C C . GLN A 1 185 ? 76.14434 39.81605 90.76856 1.000 47.01373 185 GLN A C 1
ATOM 2637 O O . GLN A 1 185 ? 77.14040 39.10956 90.98539 1.000 38.88709 185 GLN A O 1
ATOM 2651 N N . HIS A 1 186 ? 76.20153 40.94239 90.04337 1.000 38.01107 186 HIS A N 1
ATOM 2652 C CA . HIS A 1 186 ? 77.48299 41.49301 89.62332 1.000 35.41218 186 HIS A CA 1
ATOM 2653 C C . HIS A 1 186 ? 78.42915 41.66846 90.79432 1.000 40.06891 186 HIS A C 1
ATOM 2654 O O . HIS A 1 186 ? 79.60862 41.29754 90.71452 1.000 43.68058 186 HIS A O 1
ATOM 2668 N N . LEU A 1 187 ? 77.94217 42.27224 91.88613 1.000 39.23904 187 LEU A N 1
ATOM 2669 C CA . LEU A 1 187 ? 78.81447 42.61346 93.00773 1.000 38.12226 187 LEU A CA 1
ATOM 2670 C C . LEU A 1 187 ? 79.37950 41.37372 93.70742 1.000 40.75254 187 LEU A C 1
ATOM 2671 O O . LEU A 1 187 ? 80.54623 41.37042 94.10993 1.000 38.48326 187 LEU A O 1
ATOM 2687 N N . PHE A 1 188 ? 78.55892 40.34720 93.93104 1.000 39.32990 188 PHE A N 1
ATOM 2688 C CA . PHE A 1 188 ? 78.98161 39.22537 94.77092 1.000 42.84482 188 PHE A CA 1
ATOM 2689 C C . PHE A 1 188 ? 79.32477 37.97276 93.97470 1.000 43.56422 188 PHE A C 1
ATOM 2690 O O . PHE A 1 188 ? 79.87739 37.02770 94.55226 1.000 47.54157 188 PHE A O 1
ATOM 2707 N N . GLY A 1 189 ? 79.01730 37.94609 92.68255 1.000 43.95525 189 GLY A N 1
ATOM 2708 C CA . GLY A 1 189 ? 79.27948 36.78928 91.84482 1.000 43.69514 189 GLY A CA 1
ATOM 2709 C C . GLY A 1 189 ? 78.01653 35.98618 91.62239 1.000 42.90826 189 GLY A C 1
ATOM 2710 O O . GLY A 1 189 ? 77.31607 35.64643 92.58308 1.000 39.37003 189 GLY A O 1
ATOM 2714 N N . GLU A 1 190 ? 77.69342 35.69111 90.37160 1.000 39.32191 190 GLU A N 1
ATOM 2715 C CA . GLU A 1 190 ? 76.38097 35.11123 90.09750 1.000 54.64152 190 GLU A CA 1
ATOM 2716 C C . GLU A 1 190 ? 76.21149 33.71484 90.69179 1.000 50.38717 190 GLU A C 1
ATOM 2717 O O . GLU A 1 190 ? 75.07852 33.24037 90.76347 1.000 55.32339 190 GLU A O 1
ATOM 2729 N N . ASP A 1 191 ? 77.28778 33.07672 91.14895 1.000 48.38627 191 ASP A N 1
ATOM 2730 C CA . ASP A 1 191 ? 77.22590 31.78705 91.82725 1.000 57.00537 191 ASP A CA 1
ATOM 2731 C C . ASP A 1 191 ? 77.21831 31.90861 93.34229 1.000 55.30759 191 ASP A C 1
ATOM 2732 O O . ASP A 1 191 ? 77.12150 30.89337 94.03356 1.000 60.04773 191 ASP A O 1
ATOM 2741 N N . SER A 1 192 ? 77.31339 33.09852 93.87421 1.000 42.62260 192 SER A N 1
ATOM 2742 C CA . SER A 1 192 ? 77.33489 33.21184 95.31818 1.000 42.18965 192 SER A CA 1
ATOM 2743 C C . SER A 1 192 ? 75.91595 33.14591 95.87422 1.000 40.26033 192 SER A C 1
ATOM 2744 O O . SER A 1 192 ? 74.99883 33.74904 95.30960 1.000 42.60459 192 SER A O 1
ATOM 2752 N N . PRO A 1 193 ? 75.71272 32.43627 96.98478 1.000 46.23157 193 PRO A N 1
ATOM 2753 C CA . PRO A 1 193 ? 74.39760 32.49193 97.64970 1.000 43.16578 193 PRO A CA 1
ATOM 2754 C C . PRO A 1 193 ? 74.02959 33.89888 98.08578 1.000 42.87560 193 PRO A C 1
ATOM 2755 O O . PRO A 1 193 ? 72.83364 34.22017 98.17013 1.000 41.07077 193 PRO A O 1
ATOM 2766 N N . TYR A 1 194 ? 75.02147 34.74117 98.38544 1.000 42.40997 194 TYR A N 1
ATOM 2767 C CA . TYR A 1 194 ? 74.77024 36.13965 98.72915 1.000 41.15553 194 TYR A CA 1
ATOM 2768 C C . TYR A 1 194 ? 74.13545 36.91392 97.58901 1.000 39.79083 194 TYR A C 1
ATOM 2769 O O . TYR A 1 194 ? 73.48298 37.93817 97.83570 1.000 40.56882 194 TYR A O 1
ATOM 2787 N N . SER A 1 195 ? 74.30109 36.46811 96.35840 1.000 36.13408 195 SER A N 1
ATOM 2788 C CA . SER A 1 195 ? 73.68147 37.13843 95.23913 1.000 38.28483 195 SER A CA 1
ATOM 2789 C C . SER A 1 195 ? 72.19256 36.83732 95.08993 1.000 37.91371 195 SER A C 1
ATOM 2790 O O . SER A 1 195 ? 71.53843 37.47856 94.26251 1.000 38.10407 195 SER A O 1
ATOM 2798 N N . HIS A 1 196 ? 71.63928 35.92116 95.87656 1.000 34.15306 196 HIS A N 1
ATOM 2799 C CA . HIS A 1 196 ? 70.28817 35.43688 95.63035 1.000 34.87815 196 HIS A CA 1
ATOM 2800 C C . HIS A 1 196 ? 69.47771 35.44870 96.91328 1.000 34.42298 196 HIS A C 1
ATOM 2801 O O . HIS A 1 196 ? 70.02528 35.27758 98.02122 1.000 34.17203 196 HIS A O 1
ATOM 2815 N N . PRO A 1 197 ? 68.18143 35.69847 96.80906 1.000 33.64840 197 PRO A N 1
ATOM 2816 C CA . PRO A 1 197 ? 67.31886 35.58437 97.99291 1.000 34.47779 197 PRO A CA 1
ATOM 2817 C C . PRO A 1 197 ? 67.04197 34.11603 98.25241 1.000 37.44915 197 PRO A C 1
ATOM 2818 O O . PRO A 1 197 ? 67.22535 33.27980 97.37186 1.000 30.68993 197 PRO A O 1
ATOM 2829 N N . HIS A 1 198 ? 66.51998 33.83232 99.43455 1.000 32.84442 198 HIS A N 1
ATOM 2830 C CA . HIS A 1 198 ? 66.18219 32.45227 99.79784 1.000 40.24792 198 HIS A CA 1
ATOM 2831 C C . HIS A 1 198 ? 64.87305 32.38271 100.55314 1.000 39.92447 198 HIS A C 1
ATOM 2832 O O . HIS A 1 198 ? 64.37271 33.37539 101.08361 1.000 36.65202 198 HIS A O 1
ATOM 2846 N N . TYR A 1 199 ? 64.33579 31.16825 100.59231 1.000 33.58536 199 TYR A N 1
ATOM 2847 C CA . TYR A 1 199 ? 62.99746 30.90002 101.11013 1.000 38.78838 199 TYR A CA 1
ATOM 2848 C C . TYR A 1 199 ? 62.92661 31.06017 102.61726 1.000 38.56687 199 TYR A C 1
ATOM 2849 O O . TYR A 1 199 ? 63.80476 30.59453 103.35026 1.000 40.99629 199 TYR A O 1
ATOM 2867 N N . SER A 1 200 ? 61.84444 31.67698 103.10146 1.000 35.31568 200 SER A N 1
ATOM 2868 C CA . SER A 1 200 ? 61.63744 31.84503 104.53500 1.000 37.60691 200 SER A CA 1
ATOM 2869 C C . SER A 1 200 ? 60.80995 30.70718 105.14467 1.000 38.58066 200 SER A C 1
ATOM 2870 O O . SER A 1 200 ? 60.45913 30.77095 106.32399 1.000 38.26816 200 SER A O 1
ATOM 2878 N N . HIS A 1 201 ? 60.47576 29.69000 104.34839 1.000 38.46999 201 HIS A N 1
ATOM 2879 C CA . HIS A 1 201 ? 59.66830 28.54633 104.79643 1.000 42.56358 201 HIS A CA 1
ATOM 2880 C C . HIS A 1 201 ? 58.27866 28.98076 105.23998 1.000 43.24864 201 HIS A C 1
ATOM 2881 O O . HIS A 1 201 ? 57.62419 28.35238 106.07638 1.000 38.31671 201 HIS A O 1
ATOM 2895 N N . LYS A 1 202 ? 57.78227 30.04981 104.62950 1.000 37.75742 202 LYS A N 1
ATOM 2896 C CA . LYS A 1 202 ? 56.38910 30.44423 104.78458 1.000 35.62103 202 LYS A CA 1
ATOM 2897 C C . LYS A 1 202 ? 55.87568 30.92217 103.43896 1.000 38.41512 202 LYS A C 1
ATOM 2898 O O . LYS A 1 202 ? 56.62235 31.44702 102.61389 1.000 36.49544 202 LYS A O 1
ATOM 2917 N N . PHE A 1 203 ? 54.58710 30.69746 103.21181 1.000 37.67900 203 PHE A N 1
ATOM 2918 C CA . PHE A 1 203 ? 53.93465 31.15570 101.99969 1.000 35.21527 203 PHE A CA 1
ATOM 2919 C C . PHE A 1 203 ? 52.56290 31.64869 102.40277 1.000 36.53926 203 PHE A C 1
ATOM 2920 O O . PHE A 1 203 ? 52.10231 31.37837 103.50742 1.000 36.19697 203 PHE A O 1
ATOM 2937 N N . ALA A 1 204 ? 51.95383 32.44465 101.52779 1.000 34.95432 204 ALA A N 1
ATOM 2938 C CA . ALA A 1 204 ? 50.70971 33.12973 101.81121 1.000 34.71277 204 ALA A CA 1
ATOM 2939 C C . ALA A 1 204 ? 49.66423 32.76200 100.77624 1.000 38.60364 204 ALA A C 1
ATOM 2940 O O . ALA A 1 204 ? 49.97516 32.62959 99.58366 1.000 39.54602 204 ALA A O 1
ATOM 2947 N N . PHE A 1 205 ? 48.43209 32.59954 101.24589 1.000 38.61081 205 PHE A N 1
ATOM 2948 C CA . PHE A 1 205 ? 47.25575 32.55077 100.39942 1.000 35.75199 205 PHE A CA 1
ATOM 2949 C C . PHE A 1 205 ? 46.65308 33.94756 100.36472 1.000 40.60066 205 PHE A C 1
ATOM 2950 O O . PHE A 1 205 ? 46.49808 34.58175 101.41361 1.000 39.70308 205 PHE A O 1
ATOM 2967 N N . ARG A 1 206 ? 46.27621 34.40165 99.17047 1.000 39.87686 206 ARG A N 1
ATOM 2968 C CA . ARG A 1 206 ? 45.68886 35.72969 99.00173 1.000 52.88954 206 ARG A CA 1
ATOM 2969 C C . ARG A 1 206 ? 44.38331 35.63652 98.23796 1.000 41.55827 206 ARG A C 1
ATOM 2970 O O . ARG A 1 206 ? 44.28121 34.90723 97.25258 1.000 40.70082 206 ARG A O 1
ATOM 2991 N N . GLY A 1 207 ? 43.39267 36.38563 98.70013 1.000 41.41653 207 GLY A N 1
ATOM 2992 C CA . GLY A 1 207 ? 42.14109 36.50161 97.97682 1.000 43.25229 207 GLY A CA 1
ATOM 2993 C C . GLY A 1 207 ? 41.24533 37.51251 98.64566 1.000 39.61049 207 GLY A C 1
ATOM 2994 O O . GLY A 1 207 ? 41.54001 38.02561 99.72598 1.000 43.90864 207 GLY A O 1
ATOM 2998 N N . LEU A 1 208 ? 40.12634 37.77752 97.98314 1.000 41.52347 208 LEU A N 1
ATOM 2999 C CA . LEU A 1 208 ? 39.14319 38.72848 98.45320 1.000 43.11938 208 LEU A CA 1
ATOM 3000 C C . LEU A 1 208 ? 37.84737 38.03942 98.85772 1.000 44.16735 208 LEU A C 1
ATOM 3001 O O . LEU A 1 208 ? 37.51265 36.97182 98.36067 1.000 45.39611 208 LEU A O 1
ATOM 3017 N N . ILE A 1 209 ? 37.09816 38.70439 99.73053 1.000 44.83506 209 ILE A N 1
ATOM 3018 C CA . ILE A 1 209 ? 35.71235 38.36670 100.01174 1.000 48.65641 209 ILE A CA 1
ATOM 3019 C C . ILE A 1 209 ? 34.90245 39.65836 99.99668 1.000 52.76533 209 ILE A C 1
ATOM 3020 O O . ILE A 1 209 ? 35.44428 40.75983 100.13898 1.000 49.28054 209 ILE A O 1
ATOM 3036 N N . THR A 1 210 ? 33.58924 39.51798 99.81690 1.000 56.09971 210 THR A N 1
ATOM 3037 C CA . THR A 1 210 ? 32.71553 40.67650 99.90423 1.000 54.71378 210 THR A CA 1
ATOM 3038 C C . THR A 1 210 ? 32.66431 41.18502 101.34194 1.000 55.23302 210 THR A C 1
ATOM 3039 O O . THR A 1 210 ? 32.86029 40.43059 102.30278 1.000 50.25603 210 THR A O 1
ATOM 3050 N N . MET A 1 211 ? 32.38724 42.48067 101.48481 1.000 54.54142 211 MET A N 1
ATOM 3051 C CA . MET A 1 211 ? 32.24728 43.06418 102.81722 1.000 60.16858 211 MET A CA 1
ATOM 3052 C C . MET A 1 211 ? 31.05323 42.45660 103.54564 1.000 57.64277 211 MET A C 1
ATOM 3053 O O . MET A 1 211 ? 31.08807 42.24547 104.76507 1.000 52.13143 211 MET A O 1
ATOM 3067 N N . GLU A 1 212 ? 29.98714 42.16884 102.80842 1.000 53.99912 212 GLU A N 1
ATOM 3068 C CA . GLU A 1 212 ? 28.84893 41.45027 103.36279 1.000 66.64664 212 GLU A CA 1
ATOM 3069 C C . GLU A 1 212 ? 29.26742 40.13185 104.01162 1.000 58.97246 212 GLU A C 1
ATOM 3070 O O . GLU A 1 212 ? 28.91059 39.84554 105.16151 1.000 55.44744 212 GLU A O 1
ATOM 3082 N N . ASN A 1 213 ? 30.02087 39.30458 103.29117 1.000 60.84199 213 ASN A N 1
ATOM 3083 C CA . ASN A 1 213 ? 30.47137 38.04437 103.87712 1.000 59.25838 213 ASN A CA 1
ATOM 3084 C C . ASN A 1 213 ? 31.43418 38.27731 105.03399 1.000 57.67938 213 ASN A C 1
ATOM 3085 O O . ASN A 1 213 ? 31.41842 37.53574 106.02033 1.000 56.03660 213 ASN A O 1
ATOM 3096 N N . ALA A 1 214 ? 32.29081 39.30004 104.93141 1.000 58.38218 214 ALA A N 1
ATOM 3097 C CA . ALA A 1 214 ? 33.23939 39.58538 106.00324 1.000 52.37396 214 ALA A CA 1
ATOM 3098 C C . ALA A 1 214 ? 32.51642 39.91551 107.30254 1.000 59.13196 214 ALA A C 1
ATOM 3099 O O . ALA A 1 214 ? 32.97839 39.55628 108.39676 1.000 46.46068 214 ALA A O 1
ATOM 3106 N N . ILE A 1 215 ? 31.38751 40.61750 107.20463 1.000 55.28885 215 ILE A N 1
ATOM 3107 C CA . ILE A 1 215 ? 30.63638 40.97201 108.40150 1.000 59.43313 215 ILE A CA 1
ATOM 3108 C C . ILE A 1 215 ? 30.00111 39.72906 109.01903 1.000 59.53394 215 ILE A C 1
ATOM 3109 O O . ILE A 1 215 ? 30.08990 39.51740 110.23150 1.000 63.50708 215 ILE A O 1
ATOM 3125 N N . SER A 1 216 ? 29.37837 38.87720 108.19755 1.000 61.57639 216 SER A N 1
ATOM 3126 C CA . SER A 1 216 ? 28.89619 37.58434 108.68246 1.000 59.13975 216 SER A CA 1
ATOM 3127 C C . SER A 1 216 ? 29.92488 36.87011 109.55617 1.000 56.99270 216 SER A C 1
ATOM 3128 O O . SER A 1 216 ? 29.60327 36.35958 110.63414 1.000 60.35384 216 SER A O 1
ATOM 3136 N N . ALA A 1 217 ? 31.17259 36.80059 109.09029 1.000 52.37518 217 ALA A N 1
ATOM 3137 C CA . ALA A 1 217 ? 32.16011 35.95844 109.75545 1.000 54.89468 217 ALA A CA 1
ATOM 3138 C C . ALA A 1 217 ? 32.76214 36.62822 110.97974 1.000 52.87046 217 ALA A C 1
ATOM 3139 O O . ALA A 1 217 ? 33.05622 35.95519 111.97592 1.000 52.58273 217 ALA A O 1
ATOM 3146 N N . LEU A 1 218 ? 32.95501 37.94779 110.92770 1.000 53.57006 218 LEU A N 1
ATOM 3147 C CA . LEU A 1 218 ? 33.74621 38.64396 111.93058 1.000 59.35168 218 LEU A CA 1
ATOM 3148 C C . LEU A 1 218 ? 32.98688 39.69775 112.72050 1.000 55.44633 218 LEU A C 1
ATOM 3149 O O . LEU A 1 218 ? 33.46093 40.09238 113.79222 1.000 57.73377 218 LEU A O 1
ATOM 3165 N N . GLY A 1 219 ? 31.84598 40.17997 112.23382 1.000 53.21190 219 GLY A N 1
ATOM 3166 C CA . GLY A 1 219 ? 31.21183 41.32770 112.81715 1.000 58.68782 219 GLY A CA 1
ATOM 3167 C C . GLY A 1 219 ? 31.66783 42.62387 112.15537 1.000 64.17917 219 GLY A C 1
ATOM 3168 O O . GLY A 1 219 ? 32.74236 42.71577 111.57054 1.000 59.38270 219 GLY A O 1
ATOM 3172 N N . GLU A 1 220 ? 30.80675 43.64681 112.25310 1.000 66.29795 220 GLU A N 1
ATOM 3173 C CA . GLU A 1 220 ? 31.06082 44.90302 111.55183 1.000 62.60672 220 GLU A CA 1
ATOM 3174 C C . GLU A 1 220 ? 32.39535 45.52034 111.95386 1.000 59.81087 220 GLU A C 1
ATOM 3175 O O . GLU A 1 220 ? 33.15993 45.97870 111.09892 1.000 58.71650 220 GLU A O 1
ATOM 3187 N N . ASP A 1 221 ? 32.68187 45.57220 113.25384 1.000 60.03853 221 ASP A N 1
ATOM 3188 C CA . ASP A 1 221 ? 33.89085 46.24566 113.71402 1.000 63.70259 221 ASP A CA 1
ATOM 3189 C C . ASP A 1 221 ? 35.13185 45.66026 113.05147 1.000 65.56978 221 ASP A C 1
ATOM 3190 O O . ASP A 1 221 ? 35.90963 46.37936 112.40699 1.000 54.23195 221 ASP A O 1
ATOM 3199 N N . LYS A 1 222 ? 35.34728 44.34750 113.21562 1.000 61.73225 222 LYS A N 1
ATOM 3200 C CA . LYS A 1 222 ? 36.53217 43.71743 112.64838 1.000 51.77053 222 LYS A CA 1
ATOM 3201 C C . LYS A 1 222 ? 36.50537 43.77602 111.12804 1.000 49.98062 222 LYS A C 1
ATOM 3202 O O . LYS A 1 222 ? 37.52669 44.05734 110.49284 1.000 47.86040 222 LYS A O 1
ATOM 3221 N N . ALA A 1 223 ? 35.34612 43.53003 110.51829 1.000 47.46806 223 ALA A N 1
ATOM 3222 C CA . ALA A 1 223 ? 35.30087 43.50672 109.06261 1.000 47.14816 223 ALA A CA 1
ATOM 3223 C C . ALA A 1 223 ? 35.76023 44.82329 108.44266 1.000 51.63334 223 ALA A C 1
ATOM 3224 O O . ALA A 1 223 ? 36.23425 44.82706 107.30527 1.000 45.69445 223 ALA A O 1
ATOM 3231 N N . ARG A 1 224 ? 35.61544 45.94896 109.15105 1.000 55.23790 224 ARG A N 1
ATOM 3232 C CA . ARG A 1 224 ? 35.86754 47.27020 108.57091 1.000 53.27853 224 ARG A CA 1
ATOM 3233 C C . ARG A 1 224 ? 37.20393 47.85636 108.97991 1.000 53.23852 224 ARG A C 1
ATOM 3234 O O . ARG A 1 224 ? 37.48982 49.01171 108.65478 1.000 54.15413 224 ARG A O 1
ATOM 3255 N N . THR A 1 225 ? 38.02872 47.09794 109.68481 1.000 50.46179 225 THR A N 1
ATOM 3256 C CA . THR A 1 225 ? 39.33493 47.57505 110.09112 1.000 54.91870 225 THR A CA 1
ATOM 3257 C C . THR A 1 225 ? 40.38282 46.52108 109.78217 1.000 54.91405 225 THR A C 1
ATOM 3258 O O . THR A 1 225 ? 40.07648 45.39021 109.37512 1.000 49.23420 225 THR A O 1
ATOM 3269 N N . LEU A 1 226 ? 41.63089 46.91561 109.99930 1.000 52.87611 226 LEU A N 1
ATOM 3270 C CA . LEU A 1 226 ? 42.77445 46.05450 109.74920 1.000 49.29179 226 LEU A CA 1
ATOM 3271 C C . LEU A 1 226 ? 43.04920 45.23325 110.99871 1.000 49.99699 226 LEU A C 1
ATOM 3272 O O . LEU A 1 226 ? 43.24715 45.79046 112.08058 1.000 45.16573 226 LEU A O 1
ATOM 3288 N N . ASN A 1 227 ? 43.08185 43.90858 110.84693 1.000 49.41017 227 ASN A N 1
ATOM 3289 C CA . ASN A 1 227 ? 43.30666 43.03164 111.98333 1.000 43.51151 227 ASN A CA 1
ATOM 3290 C C . ASN A 1 227 ? 44.23283 41.89652 111.60143 1.000 41.34480 227 ASN A C 1
ATOM 3291 O O . ASN A 1 227 ? 44.15678 41.38510 110.48062 1.000 43.34190 227 ASN A O 1
ATOM 3302 N N . MET A 1 228 ? 45.09546 41.51131 112.53827 1.000 40.18902 228 MET A N 1
ATOM 3303 C CA A MET A 1 228 ? 45.91534 40.31841 112.40930 0.500 44.13029 228 MET A CA 1
ATOM 3304 C CA B MET A 1 228 ? 45.93310 40.32656 112.42347 0.500 44.13252 228 MET A CA 1
ATOM 3305 C C . MET A 1 228 ? 45.47473 39.30599 113.45924 1.000 47.66289 228 MET A C 1
ATOM 3306 O O . MET A 1 228 ? 45.39714 39.62216 114.65277 1.000 41.78793 228 MET A O 1
ATOM 3333 N N . HIS A 1 229 ? 45.16526 38.09417 113.00886 1.000 41.57657 229 HIS A N 1
ATOM 3334 C CA . HIS A 1 229 ? 44.76122 37.00074 113.89055 1.000 43.37187 229 HIS A CA 1
ATOM 3335 C C . HIS A 1 229 ? 45.94946 36.07844 114.10787 1.000 39.44270 229 HIS A C 1
ATOM 3336 O O . HIS A 1 229 ? 46.45080 35.47304 113.15051 1.000 39.13344 229 HIS A O 1
ATOM 3350 N N . VAL A 1 230 ? 46.41207 35.96861 115.35955 1.000 39.88703 230 VAL A N 1
ATOM 3351 C CA . VAL A 1 230 ? 47.62257 35.21143 115.65020 1.000 38.62851 230 VAL A CA 1
ATOM 3352 C C . VAL A 1 230 ? 47.25208 33.77502 116.02595 1.000 44.29237 230 VAL A C 1
ATOM 3353 O O . VAL A 1 230 ? 46.12026 33.45713 116.34164 1.000 43.12853 230 VAL A O 1
ATOM 3366 N N . GLY A 1 231 ? 48.26572 32.90302 116.00882 1.000 40.09411 231 GLY A N 1
ATOM 3367 C CA . GLY A 1 231 ? 48.07486 31.52608 116.37980 1.000 39.82455 231 GLY A CA 1
ATOM 3368 C C . GLY A 1 231 ? 49.27629 30.68251 116.07006 1.000 47.56120 231 GLY A C 1
ATOM 3369 O O . GLY A 1 231 ? 50.31730 31.17446 115.63983 1.000 44.51298 231 GLY A O 1
ATOM 3373 N N . PRO A 1 232 ? 49.14214 29.36921 116.28444 1.000 46.73645 232 PRO A N 1
ATOM 3374 C CA . PRO A 1 232 ? 50.27319 28.44271 116.11958 1.000 48.11886 232 PRO A CA 1
ATOM 3375 C C . PRO A 1 232 ? 50.65076 28.21991 114.65823 1.000 44.29898 232 PRO A C 1
ATOM 3376 O O . PRO A 1 232 ? 49.85357 27.70988 113.86864 1.000 41.64122 232 PRO A O 1
ATOM 3387 N N . ASN A 1 233 ? 51.89352 28.57477 114.30882 1.000 43.23983 233 ASN A N 1
ATOM 3388 C CA . ASN A 1 233 ? 52.51915 28.23016 113.02197 1.000 38.92915 233 ASN A CA 1
ATOM 3389 C C . ASN A 1 233 ? 51.81718 28.84106 111.80479 1.000 38.44738 233 ASN A C 1
ATOM 3390 O O . ASN A 1 233 ? 52.04343 28.40090 110.67367 1.000 38.33925 233 ASN A O 1
ATOM 3401 N N . ALA A 1 234 ? 51.00008 29.86694 112.00110 1.000 39.06312 234 ALA A N 1
ATOM 3402 C CA . ALA A 1 234 ? 50.28238 30.51198 110.90477 1.000 41.64039 234 ALA A CA 1
ATOM 3403 C C . ALA A 1 234 ? 49.66570 31.78576 111.46054 1.000 40.39614 234 ALA A C 1
ATOM 3404 O O . ALA A 1 234 ? 49.61171 31.98593 112.67621 1.000 39.92814 234 ALA A O 1
ATOM 3411 N N . HIS A 1 235 ? 49.22657 32.66153 110.55948 1.000 38.18018 235 HIS A N 1
ATOM 3412 C CA . HIS A 1 235 ? 48.52883 33.87941 110.96753 1.000 34.55479 235 HIS A CA 1
ATOM 3413 C C . HIS A 1 235 ? 47.81239 34.44760 109.74655 1.000 36.64713 235 HIS A C 1
ATOM 3414 O O . HIS A 1 235 ? 48.11154 34.09306 108.59669 1.000 37.66287 235 HIS A O 1
ATOM 3428 N N . LEU A 1 236 ? 46.81025 35.26986 110.00906 1.000 33.90913 236 LEU A N 1
ATOM 3429 C CA . LEU A 1 236 ? 45.93920 35.81050 108.97254 1.000 34.96372 236 LEU A CA 1
ATOM 3430 C C . LEU A 1 236 ? 45.75189 37.30890 109.18841 1.000 44.46975 236 LEU A C 1
ATOM 3431 O O . LEU A 1 236 ? 45.52752 37.76994 110.31795 1.000 40.25943 236 LEU A O 1
ATOM 3447 N N . ILE A 1 237 ? 45.82876 38.07860 108.10124 1.000 39.61946 237 ILE A N 1
ATOM 3448 C CA . ILE A 1 237 ? 45.58128 39.51911 108.16748 1.000 36.93536 237 ILE A CA 1
ATOM 3449 C C . ILE A 1 237 ? 44.55165 39.87093 107.12573 1.000 36.55617 237 ILE A C 1
ATOM 3450 O O . ILE A 1 237 ? 44.55534 39.30070 106.03777 1.000 42.08838 237 ILE A O 1
ATOM 3466 N N . HIS A 1 238 ? 43.62232 40.74879 107.47868 1.000 37.16844 238 HIS A N 1
ATOM 3467 C CA . HIS A 1 238 ? 42.62604 41.24461 106.54169 1.000 37.39546 238 HIS A CA 1
ATOM 3468 C C . HIS A 1 238 ? 42.40658 42.74512 106.77578 1.000 38.81181 238 HIS A C 1
ATOM 3469 O O . HIS A 1 238 ? 42.67729 43.26738 107.84911 1.000 40.08376 238 HIS A O 1
ATOM 3483 N N . TYR A 1 239 ? 41.88051 43.40910 105.76456 1.000 43.48682 239 TYR A N 1
ATOM 3484 C CA . TYR A 1 239 ? 41.62337 44.85699 105.80353 1.000 43.43918 239 TYR A CA 1
ATOM 3485 C C . TYR A 1 239 ? 40.72959 45.21590 104.63485 1.000 48.57423 239 TYR A C 1
ATOM 3486 O O . TYR A 1 239 ? 40.74413 44.53023 103.59250 1.000 46.20171 239 TYR A O 1
ATOM 3504 N N . PRO A 1 240 ? 39.93752 46.28200 104.72067 1.000 48.68909 240 PRO A N 1
ATOM 3505 C CA . PRO A 1 240 ? 38.98098 46.58388 103.64718 1.000 46.78798 240 PRO A CA 1
ATOM 3506 C C . PRO A 1 240 ? 39.64067 47.27227 102.45666 1.000 53.22786 240 PRO A C 1
ATOM 3507 O O . PRO A 1 240 ? 40.74946 47.80634 102.53836 1.000 52.13472 240 PRO A O 1
ATOM 3518 N N . VAL A 1 241 ? 38.95008 47.18778 101.31076 1.000 45.28142 241 VAL A N 1
ATOM 3519 C CA . VAL A 1 241 ? 39.43982 47.69972 100.03789 1.000 51.14926 241 VAL A CA 1
ATOM 3520 C C . VAL A 1 241 ? 38.24116 48.05884 99.16093 1.000 54.27666 241 VAL A C 1
ATOM 3521 O O . VAL A 1 241 ? 37.09142 47.79327 99.48610 1.000 53.30996 241 VAL A O 1
ATOM 3534 N N . ALA A 1 242 ? 38.53911 48.68645 98.01208 1.000 58.13272 242 ALA A N 1
ATOM 3535 C CA . ALA A 1 242 ? 37.52276 49.11689 97.04936 1.000 54.74006 242 ALA A CA 1
ATOM 3536 C C . ALA A 1 242 ? 36.35236 49.81979 97.73150 1.000 58.54363 242 ALA A C 1
ATOM 3537 O O . ALA A 1 242 ? 35.18645 49.48864 97.50435 1.000 57.82429 242 ALA A O 1
ATOM 3544 N N . ASN A 1 243 ? 36.67252 50.80556 98.56998 1.000 58.26757 243 ASN A N 1
ATOM 3545 C CA . ASN A 1 243 ? 35.66483 51.65297 99.20693 1.000 61.15563 243 ASN A CA 1
ATOM 3546 C C . ASN A 1 243 ? 34.84385 50.86090 100.21433 1.000 61.37314 243 ASN A C 1
ATOM 3547 O O . ASN A 1 243 ? 33.61692 50.98578 100.26965 1.000 59.88297 243 ASN A O 1
ATOM 3558 N N . GLU A 1 244 ? 35.52220 50.02876 101.00141 1.000 62.78517 244 GLU A N 1
ATOM 3559 C CA . GLU A 1 244 ? 34.87818 49.20069 102.02536 1.000 62.66374 244 GLU A CA 1
ATOM 3560 C C . GLU A 1 244 ? 33.79503 48.28355 101.44377 1.000 51.82871 244 GLU A C 1
ATOM 3561 O O . GLU A 1 244 ? 32.84725 47.91397 102.14032 1.000 54.06336 244 GLU A O 1
ATOM 3573 N N . THR A 1 245 ? 33.91805 47.88293 100.16891 1.000 51.35676 245 THR A N 1
ATOM 3574 C CA . THR A 1 245 ? 32.97588 46.93594 99.57050 1.000 56.26548 245 THR A CA 1
ATOM 3575 C C . THR A 1 245 ? 33.51158 45.50869 99.52739 1.000 54.84193 245 THR A C 1
ATOM 3576 O O . THR A 1 245 ? 32.77170 44.58399 99.17593 1.000 55.60487 245 THR A O 1
ATOM 3587 N N . MET A 1 246 ? 34.77575 45.31569 99.86350 1.000 54.48618 246 MET A N 1
ATOM 3588 C CA . MET A 1 246 ? 35.38519 43.99940 99.84899 1.000 51.64817 246 MET A CA 1
ATOM 3589 C C . MET A 1 246 ? 36.48811 44.02004 100.87592 1.000 46.13815 246 MET A C 1
ATOM 3590 O O . MET A 1 246 ? 36.86302 45.07517 101.37951 1.000 49.66851 246 MET A O 1
ATOM 3604 N N . VAL A 1 247 ? 36.98519 42.83343 101.21514 1.000 46.32982 247 VAL A N 1
ATOM 3605 C CA . VAL A 1 247 ? 37.99842 42.68583 102.25233 1.000 43.63377 247 VAL A CA 1
ATOM 3606 C C . VAL A 1 247 ? 39.08702 41.78091 101.71627 1.000 47.65352 247 VAL A C 1
ATOM 3607 O O . VAL A 1 247 ? 38.79546 40.72527 101.14544 1.000 42.90941 247 VAL A O 1
ATOM 3620 N N . ASN A 1 248 ? 40.32687 42.21402 101.86351 1.000 47.25998 248 ASN A N 1
ATOM 3621 C CA . ASN A 1 248 ? 41.47608 41.51689 101.29018 1.000 50.03443 248 ASN A CA 1
ATOM 3622 C C . ASN A 1 248 ? 42.01844 40.57081 102.34518 1.000 41.73799 248 ASN A C 1
ATOM 3623 O O . ASN A 1 248 ? 42.20943 40.98485 103.49251 1.000 39.96479 248 ASN A O 1
ATOM 3634 N N . ILE A 1 249 ? 42.25226 39.30580 101.97522 1.000 40.09830 249 ILE A N 1
ATOM 3635 C CA . ILE A 1 249 ? 42.71749 38.30023 102.92851 1.000 43.06570 249 ILE A CA 1
ATOM 3636 C C . ILE A 1 249 ? 44.13869 37.88984 102.57039 1.000 41.87224 249 ILE A C 1
ATOM 3637 O O . ILE A 1 249 ? 44.42828 37.57533 101.40444 1.000 44.98883 249 ILE A O 1
ATOM 3653 N N . ALA A 1 250 ? 45.01122 37.83447 103.57742 1.000 39.75037 250 ALA A N 1
ATOM 3654 C CA . ALA A 1 250 ? 46.30676 37.17615 103.43338 1.000 39.89548 250 ALA A CA 1
ATOM 3655 C C . ALA A 1 250 ? 46.49320 36.20248 104.59516 1.000 37.30082 250 ALA A C 1
ATOM 3656 O O . ALA A 1 250 ? 46.48156 36.60357 105.76530 1.000 39.43899 250 ALA A O 1
ATOM 3663 N N . ALA A 1 251 ? 46.68071 34.92816 104.27999 1.000 33.81471 251 ALA A N 1
ATOM 3664 C CA . ALA A 1 251 ? 46.81517 33.87413 105.28246 1.000 36.68409 251 ALA A CA 1
ATOM 3665 C C . ALA A 1 251 ? 48.18949 33.26189 105.11250 1.000 34.62127 251 ALA A C 1
ATOM 3666 O O . ALA A 1 251 ? 48.46341 32.63995 104.07507 1.000 37.85608 251 ALA A O 1
ATOM 3673 N N . PHE A 1 252 ? 49.04827 33.41718 106.11632 1.000 34.86463 252 PHE A N 1
ATOM 3674 C CA . PHE A 1 252 ? 50.42657 32.93189 106.05379 1.000 34.78244 252 PHE A CA 1
ATOM 3675 C C . PHE A 1 252 ? 50.58534 31.61683 106.80782 1.000 37.25993 252 PHE A C 1
ATOM 3676 O O . PHE A 1 252 ? 50.20594 31.51192 107.98020 1.000 35.07970 252 PHE A O 1
ATOM 3693 N N . VAL A 1 253 ? 51.19518 30.62757 106.15845 1.000 36.25898 253 VAL A N 1
ATOM 3694 C CA . VAL A 1 253 ? 51.33873 29.31351 106.77174 1.000 37.80354 253 VAL A CA 1
ATOM 3695 C C . VAL A 1 253 ? 52.78052 28.83457 106.68338 1.000 43.60774 253 VAL A C 1
ATOM 3696 O O . VAL A 1 253 ? 53.58812 29.33640 105.89133 1.000 37.74371 253 VAL A O 1
ATOM 3709 N N . SER A 1 254 ? 53.10442 27.84832 107.52058 1.000 37.04754 254 SER A N 1
ATOM 3710 C CA . SER A 1 254 ? 54.45384 27.30360 107.55669 1.000 37.62355 254 SER A CA 1
ATOM 3711 C C . SER A 1 254 ? 54.61972 26.15767 106.56740 1.000 40.49919 254 SER A C 1
ATOM 3712 O O . SER A 1 254 ? 53.70680 25.36422 106.35115 1.000 39.49354 254 SER A O 1
ATOM 3720 N N . ASP A 1 255 ? 55.79475 26.09431 105.95284 1.000 36.98593 255 ASP A N 1
ATOM 3721 C CA . ASP A 1 255 ? 56.10659 25.12204 104.90208 1.000 38.21582 255 ASP A CA 1
ATOM 3722 C C . ASP A 1 255 ? 57.42989 24.48835 105.28852 1.000 48.07762 255 ASP A C 1
ATOM 3723 O O . ASP A 1 255 ? 58.48891 25.13354 105.13930 1.000 48.13286 255 ASP A O 1
ATOM 3732 N N . PRO A 1 256 ? 57.43672 23.23637 105.75531 1.000 49.70230 256 PRO A N 1
ATOM 3733 C CA . PRO A 1 256 ? 58.70766 22.61970 106.15639 1.000 55.45500 256 PRO A CA 1
ATOM 3734 C C . PRO A 1 256 ? 59.61887 22.28245 104.97446 1.000 53.39822 256 PRO A C 1
ATOM 3735 O O . PRO A 1 256 ? 60.83235 22.13066 105.15915 1.000 57.30162 256 PRO A O 1
ATOM 3746 N N . GLU A 1 257 ? 59.07908 22.17064 103.77441 1.000 45.76745 257 GLU A N 1
ATOM 3747 C CA . GLU A 1 257 ? 59.86644 21.74789 102.62980 1.000 54.19117 257 GLU A CA 1
ATOM 3748 C C . GLU A 1 257 ? 60.59366 22.93489 101.98560 1.000 63.20484 257 GLU A C 1
ATOM 3749 O O . GLU A 1 257 ? 60.35880 24.11300 102.30307 1.000 52.69599 257 GLU A O 1
ATOM 3761 N N . GLU A 1 258 ? 61.49187 22.60586 101.06164 1.000 61.00883 258 GLU A N 1
ATOM 3762 C CA . GLU A 1 258 ? 62.15092 23.61258 100.25023 1.000 53.36356 258 GLU A CA 1
ATOM 3763 C C . GLU A 1 258 ? 61.20136 24.09507 99.16822 1.000 56.55648 258 GLU A C 1
ATOM 3764 O O . GLU A 1 258 ? 60.28572 23.37698 98.74922 1.000 50.09649 258 GLU A O 1
ATOM 3776 N N . TRP A 1 259 ? 61.41504 25.33570 98.72839 1.000 47.29707 259 TRP A N 1
ATOM 3777 C CA . TRP A 1 259 ? 60.77368 25.83582 97.52131 1.000 60.09721 259 TRP A CA 1
ATOM 3778 C C . TRP A 1 259 ? 61.69442 25.48203 96.36166 1.000 72.48565 259 TRP A C 1
ATOM 3779 O O . TRP A 1 259 ? 62.81549 26.01293 96.28987 1.000 77.41913 259 TRP A O 1
ATOM 3800 N N . PRO A 1 260 ? 61.30197 24.58345 95.46425 1.000 80.11154 260 PRO A N 1
ATOM 3801 C CA . PRO A 1 260 ? 62.25578 24.10971 94.44667 1.000 98.73933 260 PRO A CA 1
ATOM 3802 C C . PRO A 1 260 ? 62.77295 25.24964 93.57813 1.000 112.27358 260 PRO A C 1
ATOM 3803 O O . PRO A 1 260 ? 62.00632 26.09379 93.10609 1.000 111.05042 260 PRO A O 1
ATOM 3814 N N . ASP A 1 261 ? 64.09663 25.27749 93.39282 1.000 121.80167 261 ASP A N 1
ATOM 3815 C CA . ASP A 1 261 ? 64.73418 26.21018 92.46822 1.000 112.81258 261 ASP A CA 1
ATOM 3816 C C . ASP A 1 261 ? 64.05468 26.14676 91.10718 1.000 131.30006 261 ASP A C 1
ATOM 3817 O O . ASP A 1 261 ? 63.96669 25.07524 90.50034 1.000 131.35730 261 ASP A O 1
ATOM 3826 N N . LYS A 1 262 ? 63.56912 27.29747 90.63746 1.000 128.51928 262 LYS A N 1
ATOM 3827 C CA . LYS A 1 262 ? 62.91540 27.52235 89.34712 1.000 125.16448 262 LYS A CA 1
ATOM 3828 C C . LYS A 1 262 ? 61.40995 27.24941 89.39606 1.000 122.30212 262 LYS A C 1
ATOM 3829 O O . LYS A 1 262 ? 60.71730 27.54976 88.42575 1.000 116.25888 262 LYS A O 1
ATOM 3848 N N . LEU A 1 263 ? 60.88025 26.68773 90.48222 1.000 117.31308 263 LEU A N 1
ATOM 3849 C CA . LEU A 1 263 ? 59.43294 26.67288 90.65992 1.000 103.68062 263 LEU A CA 1
ATOM 3850 C C . LEU A 1 263 ? 58.98460 28.09382 90.96987 1.000 96.71808 263 LEU A C 1
ATOM 3851 O O . LEU A 1 263 ? 59.55981 28.76008 91.84012 1.000 80.28986 263 LEU A O 1
ATOM 3867 N N . SER A 1 264 ? 57.97556 28.56348 90.24176 1.000 96.75097 264 SER A N 1
ATOM 3868 C CA . SER A 1 264 ? 57.56738 29.95341 90.34651 1.000 86.98203 264 SER A CA 1
ATOM 3869 C C . SER A 1 264 ? 57.15765 30.28105 91.77648 1.000 74.87342 264 SER A C 1
ATOM 3870 O O . SER A 1 264 ? 56.58702 29.45343 92.49143 1.000 70.70178 264 SER A O 1
AT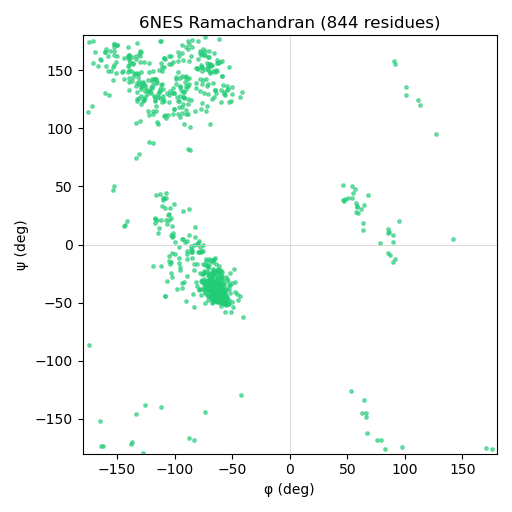OM 3878 N N . LEU A 1 265 ? 57.45570 31.52372 92.18886 1.000 66.79927 265 LEU A N 1
ATOM 3879 C CA . LEU A 1 265 ? 57.10484 31.98627 93.52465 1.000 62.41292 265 LEU A CA 1
ATOM 3880 C C . LEU A 1 265 ? 55.63481 32.37528 93.66739 1.000 56.35316 265 LEU A C 1
ATOM 3881 O O . LEU A 1 265 ? 55.20366 32.68341 94.78109 1.000 55.84955 265 LEU A O 1
ATOM 3897 N N . VAL A 1 266 ? 54.86295 32.38582 92.58370 1.000 56.74437 266 VAL A N 1
ATOM 3898 C CA . VAL A 1 266 ? 53.42051 32.59918 92.64326 1.000 48.84895 266 VAL A CA 1
ATOM 3899 C C . VAL A 1 266 ? 52.76471 31.49816 91.82059 1.000 55.40837 266 VAL A C 1
ATOM 3900 O O . VAL A 1 266 ? 53.26873 31.12730 90.75694 1.000 61.53275 266 VAL A O 1
ATOM 3913 N N . GLY A 1 267 ? 51.66471 30.94677 92.33182 1.000 47.01200 267 GLY A N 1
ATOM 3914 C CA . GLY A 1 267 ? 50.96295 29.88477 91.65582 1.000 48.05531 267 GLY A CA 1
ATOM 3915 C C . GLY A 1 267 ? 49.52132 29.84246 92.10708 1.000 49.86737 267 GLY A C 1
ATOM 3916 O O . GLY A 1 267 ? 49.14560 30.48554 93.08920 1.000 44.61249 267 GLY A O 1
ATOM 3920 N N . PRO A 1 268 ? 48.67838 29.10919 91.38948 1.000 52.41461 268 PRO A N 1
ATOM 3921 C CA . PRO A 1 268 ? 47.26958 29.01030 91.78652 1.000 49.75326 268 PRO A CA 1
ATOM 3922 C C . PRO A 1 268 ? 47.09196 28.06032 92.96161 1.000 43.56747 268 PRO A C 1
ATOM 3923 O O . PRO A 1 268 ? 47.89927 27.16576 93.21372 1.000 47.42496 268 PRO A O 1
ATOM 3934 N N . ALA A 1 269 ? 46.02603 28.29449 93.70748 1.000 42.28085 269 ALA A N 1
ATOM 3935 C CA . ALA A 1 269 ? 45.68917 27.45357 94.84455 1.000 42.76063 269 ALA A CA 1
ATOM 3936 C C . ALA A 1 269 ? 44.18363 27.48888 94.97468 1.000 42.19415 269 ALA A C 1
ATOM 3937 O O . ALA A 1 269 ? 43.49881 28.24298 94.28093 1.000 43.21043 269 ALA A O 1
ATOM 3944 N N . THR A 1 270 ? 43.66708 26.64146 95.85833 1.000 43.16302 270 THR A N 1
ATOM 3945 C CA . THR A 1 270 ? 42.23787 26.53286 96.08529 1.000 43.14803 270 THR A CA 1
ATOM 3946 C C . THR A 1 270 ? 41.91308 27.07167 97.46368 1.000 39.18024 270 THR A C 1
ATOM 3947 O O . THR A 1 270 ? 42.70527 26.96992 98.40976 1.000 40.58099 270 THR A O 1
ATOM 3958 N N . ARG A 1 271 ? 40.70361 27.61596 97.57669 1.000 36.25738 271 ARG A N 1
ATOM 3959 C CA . ARG A 1 271 ? 40.13467 27.92191 98.88389 1.000 41.43609 271 ARG A CA 1
ATOM 3960 C C . ARG A 1 271 ? 40.31739 26.76035 99.85519 1.000 42.66961 271 ARG A C 1
ATOM 3961 O O . ARG A 1 271 ? 40.66900 26.97304 101.02274 1.000 41.72709 271 ARG A O 1
ATOM 3982 N N . GLU A 1 272 ? 40.09023 25.52090 99.40086 1.000 36.74561 272 GLU A N 1
ATOM 3983 C CA . GLU A 1 272 ? 40.06389 24.40638 100.34149 1.000 40.93117 272 GLU A CA 1
ATOM 3984 C C . GLU A 1 272 ? 41.45128 24.06698 100.85297 1.000 39.48083 272 GLU A C 1
ATOM 3985 O O . GLU A 1 272 ? 41.59277 23.62003 101.99924 1.000 40.70654 272 GLU A O 1
ATOM 3997 N N . GLU A 1 273 ? 42.48679 24.26464 100.03430 1.000 37.55504 273 GLU A N 1
ATOM 3998 C CA . GLU A 1 273 ? 43.84842 24.12468 100.53207 1.000 38.34377 273 GLU A CA 1
ATOM 3999 C C . GLU A 1 273 ? 44.08603 25.06806 101.70528 1.000 38.69945 273 GLU A C 1
ATOM 4000 O O . GLU A 1 273 ? 44.58450 24.65360 102.75616 1.000 36.66356 273 GLU A O 1
ATOM 4012 N N . ALA A 1 274 ? 43.75393 26.35136 101.53883 1.000 40.24552 274 ALA A N 1
ATOM 4013 C CA . ALA A 1 274 ? 43.91442 27.29835 102.63758 1.000 41.51609 274 ALA A CA 1
ATOM 4014 C C . ALA A 1 274 ? 43.10655 26.86774 103.85979 1.000 42.73869 274 ALA A C 1
ATOM 4015 O O . ALA A 1 274 ? 43.61399 26.88237 104.98833 1.000 41.04996 274 ALA A O 1
ATOM 4022 N N . MET A 1 275 ? 41.83650 26.48935 103.65544 1.000 45.77481 275 MET A N 1
ATOM 4023 C CA . MET A 1 275 ? 40.97709 26.08568 104.77333 1.000 43.91907 275 MET A CA 1
ATOM 4024 C C . MET A 1 275 ? 41.60702 25.01216 105.63987 1.000 39.63071 275 MET A C 1
ATOM 4025 O O . MET A 1 275 ? 41.40129 25.00269 106.86296 1.000 41.68447 275 MET A O 1
ATOM 4039 N N . GLY A 1 276 ? 42.37441 24.09429 105.03748 1.000 42.34906 276 GLY A N 1
ATOM 4040 C CA . GLY A 1 276 ? 42.93887 22.98577 105.79757 1.000 40.58122 276 GLY A CA 1
ATOM 4041 C C . GLY A 1 276 ? 44.01874 23.37453 106.78357 1.000 44.00294 276 GLY A C 1
ATOM 4042 O O . GLY A 1 276 ? 44.20714 22.69887 107.80446 1.000 40.25805 276 GLY A O 1
ATOM 4046 N N . TYR A 1 277 ? 44.76876 24.44019 106.48735 1.000 42.65674 277 TYR A N 1
ATOM 4047 C CA . TYR A 1 277 ? 45.80039 24.91380 107.41831 1.000 40.16949 277 TYR A CA 1
ATOM 4048 C C . TYR A 1 277 ? 45.19019 25.56528 108.65057 1.000 39.46713 277 TYR A C 1
ATOM 4049 O O . TYR A 1 277 ? 45.88404 25.71665 109.66823 1.000 41.81920 277 TYR A O 1
ATOM 4067 N N . PHE A 1 278 ? 43.91379 25.94291 108.57958 1.000 38.02113 278 PHE A N 1
ATOM 4068 C CA . PHE A 1 278 ? 43.23565 26.62926 109.67444 1.000 40.10442 278 PHE A CA 1
ATOM 4069 C C . PHE A 1 278 ? 42.06653 25.83065 110.25307 1.000 47.92366 278 PHE A C 1
ATOM 4070 O O . PHE A 1 278 ? 41.16147 26.41741 110.86666 1.000 40.32663 278 PHE A O 1
ATOM 4087 N N . ALA A 1 279 ? 42.06942 24.50595 110.07962 1.000 46.87021 279 ALA A N 1
ATOM 4088 C CA . ALA A 1 279 ? 40.94011 23.69398 110.53683 1.000 47.23407 279 ALA A CA 1
ATOM 4089 C C . ALA A 1 279 ? 40.75692 23.75398 112.05817 1.000 45.90448 279 ALA A C 1
ATOM 4090 O O . ALA A 1 279 ? 39.62564 23.78528 112.54815 1.000 48.42307 279 ALA A O 1
ATOM 4097 N N . ASN A 1 280 ? 41.85071 23.74818 112.82079 1.000 47.32755 280 ASN A N 1
ATOM 4098 C CA . ASN A 1 280 ? 41.75595 23.84751 114.27753 1.000 49.67141 280 ASN A CA 1
ATOM 4099 C C . ASN A 1 280 ? 41.53858 25.27264 114.78943 1.000 54.63485 280 ASN A C 1
ATOM 4100 O O . ASN A 1 280 ? 41.47995 25.47156 116.00814 1.000 53.40202 280 ASN A O 1
ATOM 4111 N N . TRP A 1 281 ? 41.42167 26.26477 113.91527 1.000 48.30053 281 TRP A N 1
ATOM 4112 C CA . TRP A 1 281 ? 41.27055 27.64167 114.36073 1.000 47.07704 281 TRP A CA 1
ATOM 4113 C C . TRP A 1 281 ? 39.79404 27.94686 114.58968 1.000 54.77641 281 TRP A C 1
ATOM 4114 O O . TRP A 1 281 ? 38.91036 27.15265 114.26807 1.000 53.26748 281 TRP A O 1
ATOM 4135 N N . ASN A 1 282 ? 39.51864 29.12522 115.14319 1.000 54.28027 282 ASN A N 1
ATOM 4136 C CA . ASN A 1 282 ? 38.16076 29.40257 115.58310 1.000 58.47183 282 ASN A CA 1
ATOM 4137 C C . ASN A 1 282 ? 37.24866 29.66587 114.38952 1.000 53.70333 282 ASN A C 1
ATOM 4138 O O . ASN A 1 282 ? 37.71380 29.93394 113.28012 1.000 52.63621 282 ASN A O 1
ATOM 4149 N N . PRO A 1 283 ? 35.93155 29.59627 114.60194 1.000 53.50847 283 PRO A N 1
ATOM 4150 C CA . PRO A 1 283 ? 35.02155 29.51060 113.44781 1.000 55.67331 283 PRO A CA 1
ATOM 4151 C C . PRO A 1 283 ? 34.94811 30.77516 112.61630 1.000 52.17267 283 PRO A C 1
ATOM 4152 O O . PRO A 1 283 ? 34.80775 30.68099 111.39395 1.000 49.62069 283 PRO A O 1
ATOM 4163 N N . GLY A 1 284 ? 34.99266 31.95381 113.24020 1.000 51.68072 284 GLY A N 1
ATOM 4164 C CA . GLY A 1 284 ? 34.92928 33.18484 112.46760 1.000 58.51056 284 GLY A CA 1
ATOM 4165 C C . GLY A 1 284 ? 36.02520 33.26180 111.42217 1.000 50.56544 284 GLY A C 1
ATOM 4166 O O . GLY A 1 284 ? 35.77811 33.58780 110.25844 1.000 51.68239 284 GLY A O 1
ATOM 4170 N N . LEU A 1 285 ? 37.24666 32.92309 111.82060 1.000 51.11332 285 LEU A N 1
ATOM 4171 C CA . LEU A 1 285 ? 38.37457 32.89132 110.89066 1.000 52.92009 285 LEU A CA 1
ATOM 4172 C C . LEU A 1 285 ? 38.19792 31.81862 109.82635 1.000 46.48795 285 LEU A C 1
ATOM 4173 O O . LEU A 1 285 ? 38.46117 32.05224 108.63996 1.000 42.08962 285 LEU A O 1
ATOM 4189 N N . ARG A 1 286 ? 37.74436 30.62431 110.21403 1.000 52.43806 286 ARG A N 1
ATOM 4190 C CA . ARG A 1 286 ? 37.47770 29.60183 109.21104 1.000 43.95491 286 ARG A CA 1
ATOM 4191 C C . ARG A 1 286 ? 36.43452 30.08012 108.21675 1.000 42.66619 286 ARG A C 1
ATOM 4192 O O . ARG A 1 286 ? 36.56826 29.85874 107.00846 1.000 44.83905 286 ARG A O 1
ATOM 4213 N N . ALA A 1 287 ? 35.38368 30.75327 108.70707 1.000 50.06762 287 ALA A N 1
ATOM 4214 C CA . ALA A 1 287 ? 34.35908 31.30182 107.82421 1.000 46.73437 287 ALA A CA 1
ATOM 4215 C C . ALA A 1 287 ? 34.95114 32.26447 106.80221 1.000 51.13103 287 ALA A C 1
ATOM 4216 O O . ALA A 1 287 ? 34.51376 32.31184 105.64719 1.000 48.53341 287 ALA A O 1
ATOM 4223 N N . VAL A 1 288 ? 35.91699 33.07827 107.22490 1.000 48.83199 288 VAL A N 1
ATOM 4224 C CA . VAL A 1 288 ? 36.53214 34.03805 106.30689 1.000 50.56748 288 VAL A CA 1
ATOM 4225 C C . VAL A 1 288 ? 37.17127 33.30840 105.13285 1.000 42.05134 288 VAL A C 1
ATOM 4226 O O . VAL A 1 288 ? 36.93886 33.63315 103.96344 1.000 47.03133 288 VAL A O 1
ATOM 4239 N N . LEU A 1 289 ? 37.97445 32.28876 105.43126 1.000 47.07995 289 LEU A N 1
ATOM 4240 C CA . LEU A 1 289 ? 38.57396 31.49534 104.36986 1.000 45.81556 289 LEU A CA 1
ATOM 4241 C C . LEU A 1 289 ? 37.51164 30.84449 103.50452 1.000 45.94959 289 LEU A C 1
ATOM 4242 O O . LEU A 1 289 ? 37.65367 30.78520 102.27912 1.000 43.75847 289 LEU A O 1
ATOM 4258 N N . GLY A 1 290 ? 36.43090 30.35180 104.12263 1.000 53.61213 290 GLY A N 1
ATOM 4259 C CA . GLY A 1 290 ? 35.35526 29.74396 103.35353 1.000 46.34537 290 GLY A CA 1
ATOM 4260 C C . GLY A 1 290 ? 34.70321 30.67293 102.34357 1.000 47.44358 290 GLY A C 1
ATOM 4261 O O . GLY A 1 290 ? 34.19279 30.21297 101.31845 1.000 48.97031 290 GLY A O 1
ATOM 4265 N N . PHE A 1 291 ? 34.71756 31.97497 102.59692 1.000 52.72009 291 PHE A N 1
ATOM 4266 C CA . PHE A 1 291 ? 34.05887 32.93710 101.71873 1.000 55.44592 291 PHE A CA 1
ATOM 4267 C C . PHE A 1 291 ? 34.91853 33.38908 100.53516 1.000 53.09851 291 PHE A C 1
ATOM 4268 O O . PHE A 1 291 ? 34.43312 34.12724 99.67752 1.000 49.20928 291 PHE A O 1
ATOM 4285 N N . MET A 1 292 ? 36.16764 32.96186 100.46141 1.000 48.29410 292 MET A N 1
ATOM 4286 C CA . MET A 1 292 ? 37.00838 33.31118 99.33504 1.000 48.03727 292 MET A CA 1
ATOM 4287 C C . MET A 1 292 ? 36.56443 32.58399 98.07192 1.000 52.79592 292 MET A C 1
ATOM 4288 O O . MET A 1 292 ? 35.86141 31.57148 98.14098 1.000 55.29783 292 MET A O 1
ATOM 4302 N N . PRO A 1 293 ? 36.97681 33.07305 96.90017 1.000 45.03796 293 PRO A N 1
ATOM 4303 C CA . PRO A 1 293 ? 36.69443 32.34355 95.65749 1.000 48.02340 293 PRO A CA 1
ATOM 4304 C C . PRO A 1 293 ? 37.31544 30.95466 95.66957 1.000 48.58935 293 PRO A C 1
ATOM 4305 O O . PRO A 1 293 ? 38.30764 30.69377 96.35340 1.000 41.40204 293 PRO A O 1
ATOM 4316 N N . GLU A 1 294 ? 36.74795 30.05949 94.85472 1.000 50.76187 294 GLU A N 1
ATOM 4317 C CA . GLU A 1 294 ? 37.29456 28.70980 94.74679 1.000 57.70479 294 GLU A CA 1
ATOM 4318 C C . GLU A 1 294 ? 38.77190 28.75291 94.39148 1.000 51.22282 294 GLU A C 1
ATOM 4319 O O . GLU A 1 294 ? 39.57155 27.97237 94.92904 1.000 44.76384 294 GLU A O 1
ATOM 4331 N N . ASN A 1 295 ? 39.15955 29.68744 93.52210 1.000 48.31505 295 ASN A N 1
ATOM 4332 C CA . ASN A 1 295 ? 40.52757 29.79591 93.02184 1.000 50.58847 295 ASN A CA 1
ATOM 4333 C C . ASN A 1 295 ? 41.16427 31.07829 93.53908 1.000 45.12550 295 ASN A C 1
ATOM 4334 O O . ASN A 1 295 ? 40.61408 32.15910 93.34744 1.000 42.26210 295 ASN A O 1
ATOM 4345 N N . ILE A 1 296 ? 42.33117 30.94011 94.16790 1.000 42.15371 296 ILE A N 1
ATOM 4346 C CA . ILE A 1 296 ? 43.05728 32.01685 94.82571 1.000 41.98160 296 ILE A CA 1
ATOM 4347 C C . ILE A 1 296 ? 44.51298 31.81980 94.43736 1.000 39.91165 296 ILE A C 1
ATOM 4348 O O . ILE A 1 296 ? 44.82256 30.98725 93.57417 1.000 42.73648 296 ILE A O 1
ATOM 4364 N N . ASP A 1 297 ? 45.41024 32.56077 95.07458 1.000 40.84628 297 ASP A N 1
ATOM 4365 C CA . ASP A 1 297 ? 46.82947 32.57134 94.73703 1.000 47.06866 297 ASP A CA 1
ATOM 4366 C C . ASP A 1 297 ? 47.67141 32.18654 95.94203 1.000 39.22459 297 ASP A C 1
ATOM 4367 O O . ASP A 1 297 ? 47.31500 32.48273 97.07954 1.000 40.91811 297 ASP A O 1
ATOM 4376 N N . ARG A 1 298 ? 48.80576 31.55003 95.67024 1.000 42.31341 298 ARG A N 1
ATOM 4377 C CA . ARG A 1 298 ? 49.79020 31.15150 96.66951 1.000 43.17173 298 ARG A CA 1
ATOM 4378 C C . ARG A 1 298 ? 51.09392 31.88586 96.37205 1.000 44.44907 298 ARG A C 1
ATOM 4379 O O . ARG A 1 298 ? 51.57985 31.84471 95.24110 1.000 44.22098 298 ARG A O 1
ATOM 4400 N N . TRP A 1 299 ? 51.65574 32.56407 97.38282 1.000 39.15201 299 TRP A N 1
ATOM 4401 C CA . TRP A 1 299 ? 52.84415 33.41495 97.22381 1.000 47.65014 299 TRP A CA 1
ATOM 4402 C C . TRP A 1 299 ? 53.95098 32.94267 98.17008 1.000 33.66022 299 TRP A C 1
ATOM 4403 O O . TRP A 1 299 ? 53.81088 33.04224 99.39453 1.000 36.51923 299 TRP A O 1
ATOM 4424 N N . ALA A 1 300 ? 55.06184 32.46100 97.62304 1.000 36.70187 300 ALA A N 1
ATOM 4425 C CA . ALA A 1 300 ? 56.22103 32.14889 98.45033 1.000 34.26179 300 ALA A CA 1
ATOM 4426 C C . ALA A 1 300 ? 56.91634 33.41936 98.93764 1.000 43.27007 300 ALA A C 1
ATOM 4427 O O . ALA A 1 300 ? 57.08586 34.38713 98.18489 1.000 42.16679 300 ALA A O 1
ATOM 4434 N N . MET A 1 301 ? 57.40229 33.39075 100.17716 1.000 36.99830 301 MET A N 1
ATOM 4435 C CA A MET A 1 301 ? 58.05179 34.56010 100.77505 0.550 37.08531 301 MET A CA 1
ATOM 4436 C CA B MET A 1 301 ? 58.04447 34.54704 100.80976 0.450 37.10067 301 MET A CA 1
ATOM 4437 C C . MET A 1 301 ? 59.54949 34.30494 100.89012 1.000 32.40918 301 MET A C 1
ATOM 4438 O O . MET A 1 301 ? 60.00664 33.47787 101.69427 1.000 34.69563 301 MET A O 1
ATOM 4465 N N . PHE A 1 302 ? 60.30900 35.02364 100.05341 1.000 30.82988 302 PHE A N 1
ATOM 4466 C CA . PHE A 1 302 ? 61.76178 34.98325 99.97942 1.000 34.83922 302 PHE A CA 1
ATOM 4467 C C . PHE A 1 302 ? 62.31701 36.29302 100.52195 1.000 36.13574 302 PHE A C 1
ATOM 4468 O O . PHE A 1 302 ? 61.60987 37.30530 100.61566 1.000 34.45289 302 PHE A O 1
ATOM 4485 N N . ASP A 1 303 ? 63.58860 36.28420 100.90037 1.000 31.82217 303 ASP A N 1
ATOM 4486 C CA . ASP A 1 303 ? 64.19085 37.49389 101.46269 1.000 32.03351 303 ASP A CA 1
ATOM 4487 C C . ASP A 1 303 ? 65.70497 37.33764 101.43874 1.000 34.93981 303 ASP A C 1
ATOM 4488 O O . ASP A 1 303 ? 66.22835 36.37720 100.85733 1.000 36.36719 303 ASP A O 1
ATOM 4497 N N . THR A 1 304 ? 66.40915 38.30716 102.05100 1.000 32.54332 304 THR A N 1
ATOM 4498 C CA . THR A 1 304 ? 67.86918 38.34676 102.11089 1.000 31.96903 304 THR A CA 1
ATOM 4499 C C . THR A 1 304 ? 68.39580 38.02192 103.50319 1.000 34.98885 304 THR A C 1
ATOM 4500 O O . THR A 1 304 ? 69.52230 38.39140 103.84160 1.000 39.58625 304 THR A O 1
ATOM 4511 N N . TYR A 1 305 ? 67.58534 37.34171 104.32248 1.000 39.29861 305 TYR A N 1
ATOM 4512 C CA . TYR A 1 305 ? 67.93395 37.05683 105.70558 1.000 38.01188 305 TYR A CA 1
ATOM 4513 C C . TYR A 1 305 ? 69.07890 36.05069 105.83290 1.000 38.68709 305 TYR A C 1
ATOM 4514 O O . TYR A 1 305 ? 69.96900 36.22954 106.68177 1.000 37.83624 305 TYR A O 1
ATOM 4532 N N . ASP A 1 306 ? 69.05504 34.96867 105.05223 1.000 37.61402 306 ASP A N 1
ATOM 4533 C CA . ASP A 1 306 ? 70.00657 33.88046 105.28094 1.000 42.81088 306 ASP A CA 1
ATOM 4534 C C . ASP A 1 306 ? 71.40948 34.27623 104.85100 1.000 46.18372 306 ASP A C 1
ATOM 4535 O O . ASP A 1 306 ? 72.39055 33.88364 105.49233 1.000 44.58648 306 ASP A O 1
ATOM 4544 N N . TYR A 1 307 ? 71.52466 35.07001 103.77908 1.000 39.68684 307 TYR A N 1
ATOM 4545 C CA . TYR A 1 307 ? 72.81188 35.50615 103.23306 1.000 36.07157 307 TYR A CA 1
ATOM 4546 C C . TYR A 1 307 ? 72.74318 37.00989 103.03216 1.000 36.30742 307 TYR A C 1
ATOM 4547 O O . TYR A 1 307 ? 72.55261 37.48778 101.91334 1.000 38.37952 307 TYR A O 1
ATOM 4565 N N . PRO A 1 308 ? 72.87649 37.77813 104.10247 1.000 37.04530 308 PRO A N 1
ATOM 4566 C CA . PRO A 1 308 ? 72.76480 39.23972 103.97523 1.000 37.52151 308 PRO A CA 1
ATOM 4567 C C . PRO A 1 308 ? 73.99021 39.83425 103.31432 1.000 39.90941 308 PRO A C 1
ATOM 4568 O O . PRO A 1 308 ? 75.09351 39.28314 103.36225 1.000 39.10611 308 PRO A O 1
ATOM 4579 N N . ALA A 1 309 ? 73.77013 40.94935 102.63065 1.000 38.89516 309 ALA A N 1
ATOM 4580 C CA . ALA A 1 309 ? 74.83660 41.57071 101.85841 1.000 40.57602 309 ALA A CA 1
ATOM 4581 C C . ALA A 1 309 ? 76.03305 41.88105 102.75142 1.000 38.23544 309 ALA A C 1
ATOM 4582 O O . ALA A 1 309 ? 75.86914 42.45108 103.84448 1.000 38.54541 309 ALA A O 1
ATOM 4589 N N . PRO A 1 310 ? 77.24149 41.51281 102.34009 1.000 38.32600 310 PRO A N 1
ATOM 4590 C CA . PRO A 1 310 ? 78.43390 41.99208 103.06146 1.000 40.88764 310 PRO A CA 1
ATOM 4591 C C . PRO A 1 310 ? 78.66970 43.48122 102.90296 1.000 42.54025 310 PRO A C 1
ATOM 4592 O O . PRO A 1 310 ? 79.34140 44.08268 103.75803 1.000 41.60778 310 PRO A O 1
ATOM 4603 N N . PHE A 1 311 ? 78.17190 44.08078 101.82335 1.000 38.73303 311 PHE A N 1
ATOM 4604 C CA . PHE A 1 311 ? 78.23651 45.52181 101.59610 1.000 41.01646 311 PHE A CA 1
ATOM 4605 C C . PHE A 1 311 ? 77.14125 45.89206 100.59958 1.000 37.24771 311 PHE A C 1
ATOM 4606 O O . PHE A 1 311 ? 76.76534 45.08658 99.74305 1.000 38.51149 311 PHE A O 1
ATOM 4623 N N . PHE A 1 312 ? 76.61942 47.10737 100.72787 1.000 38.92746 312 PHE A N 1
ATOM 4624 C CA . PHE A 1 312 ? 75.62669 47.62185 99.79245 1.000 32.81636 312 PHE A CA 1
ATOM 4625 C C . PHE A 1 312 ? 76.25485 48.34392 98.61026 1.000 38.01029 312 PHE A C 1
ATOM 4626 O O . PHE A 1 312 ? 75.54903 48.64883 97.64363 1.000 36.16840 312 PHE A O 1
ATOM 4643 N N . SER A 1 313 ? 77.55206 48.65494 98.67522 1.000 36.20908 313 SER A N 1
ATOM 4644 C CA . SER A 1 313 ? 78.20087 49.40713 97.61728 1.000 36.20125 313 SER A CA 1
ATOM 4645 C C . SER A 1 313 ? 79.68263 49.03673 97.52013 1.000 34.05833 313 SER A C 1
ATOM 4646 O O . SER A 1 313 ? 80.30973 48.61481 98.49738 1.000 35.30437 313 SER A O 1
ATOM 4654 N N . ARG A 1 314 ? 80.23085 49.27665 96.33082 1.000 38.52269 314 ARG A N 1
ATOM 4655 C CA . ARG A 1 314 ? 81.64924 49.09628 96.05979 1.000 36.73448 314 ARG A CA 1
ATOM 4656 C C . ARG A 1 314 ? 81.99507 49.97847 94.87230 1.000 36.88460 314 ARG A C 1
ATOM 4657 O O . ARG A 1 314 ? 81.31656 49.91889 93.83606 1.000 41.72772 314 ARG A O 1
ATOM 4678 N N . GLY A 1 315 ? 83.03810 50.79407 95.00016 1.000 38.27033 315 GLY A N 1
ATOM 4679 C CA . GLY A 1 315 ? 83.39919 51.59030 93.84142 1.000 40.28627 315 GLY A CA 1
ATOM 4680 C C . GLY A 1 315 ? 82.25828 52.55735 93.52168 1.000 34.03974 315 GLY A C 1
ATOM 4681 O O . GLY A 1 315 ? 81.70653 53.19269 94.41792 1.000 38.59218 315 GLY A O 1
ATOM 4685 N N . LYS A 1 316 ? 81.89273 52.64789 92.25199 1.000 35.48702 316 LYS A N 1
ATOM 4686 C CA . LYS A 1 316 ? 80.79622 53.50375 91.80713 1.000 35.63035 316 LYS A CA 1
ATOM 4687 C C . LYS A 1 316 ? 79.51016 52.72336 91.56583 1.000 37.31856 316 LYS A C 1
ATOM 4688 O O . LYS A 1 316 ? 78.71998 53.07449 90.68621 1.000 35.52819 316 LYS A O 1
ATOM 4707 N N . ILE A 1 317 ? 79.25205 51.68705 92.37492 1.000 37.57734 317 ILE A N 1
ATOM 4708 C CA . ILE A 1 317 ? 78.04050 50.89069 92.27423 1.000 34.60147 317 ILE A CA 1
ATOM 4709 C C . ILE A 1 317 ? 77.41265 50.80128 93.65393 1.000 31.38570 317 ILE A C 1
ATOM 4710 O O . ILE A 1 317 ? 78.10744 50.51830 94.63936 1.000 34.39863 317 ILE A O 1
ATOM 4726 N N . CYS A 1 318 ? 76.07217 51.02695 93.73015 1.000 31.75338 318 CYS A N 1
ATOM 4727 C CA . CYS A 1 318 ? 75.34637 51.03894 95.00500 1.000 31.62109 318 CYS A CA 1
ATOM 4728 C C . CYS A 1 318 ? 73.99593 50.33673 94.84096 1.000 30.14300 318 CYS A C 1
ATOM 4729 O O . CYS A 1 318 ? 73.31314 50.53107 93.83740 1.000 35.28861 318 CYS A O 1
ATOM 4737 N N . LEU A 1 319 ? 73.61202 49.54483 95.84447 1.000 34.75475 319 LEU A N 1
ATOM 4738 C CA . LEU A 1 319 ? 72.31007 48.89163 95.88168 1.000 32.76374 319 LEU A CA 1
ATOM 4739 C C . LEU A 1 319 ? 71.35555 49.68861 96.76005 1.000 29.87321 319 LEU A C 1
ATOM 4740 O O . LEU A 1 319 ? 71.75228 50.18857 97.82531 1.000 30.62088 319 LEU A O 1
ATOM 4756 N N . VAL A 1 320 ? 70.08629 49.75859 96.34958 1.000 30.44819 320 VAL A N 1
ATOM 4757 C CA . VAL A 1 320 ? 69.05075 50.38668 97.16612 1.000 26.35009 320 VAL A CA 1
ATOM 4758 C C . VAL A 1 320 ? 67.81199 49.49515 97.11626 1.000 29.47336 320 VAL A C 1
ATOM 4759 O O . VAL A 1 320 ? 67.63378 48.69471 96.19524 1.000 30.48251 320 VAL A O 1
ATOM 4772 N N . GLY A 1 321 ? 66.92575 49.69846 98.07833 1.000 26.97553 321 GLY A N 1
ATOM 4773 C CA . GLY A 1 321 ? 65.64460 48.99619 98.11612 1.000 27.48565 321 GLY A CA 1
ATOM 4774 C C . GLY A 1 321 ? 65.79846 47.49375 98.26461 1.000 27.63465 321 GLY A C 1
ATOM 4775 O O . GLY A 1 321 ? 66.65709 46.99448 98.98633 1.000 28.21584 321 GLY A O 1
ATOM 4779 N N . ASP A 1 322 ? 64.89241 46.74362 97.62015 1.000 28.45700 322 ASP A N 1
ATOM 4780 C CA . ASP A 1 322 ? 64.88279 45.28619 97.77718 1.000 29.13625 322 ASP A CA 1
ATOM 4781 C C . ASP A 1 322 ? 66.16073 44.63781 97.21906 1.000 29.31868 322 ASP A C 1
ATOM 4782 O O . ASP A 1 322 ? 66.57384 43.55772 97.67931 1.000 32.10081 322 ASP A O 1
ATOM 4791 N N . ALA A 1 323 ? 66.80202 45.27758 96.24307 1.000 28.47225 323 ALA A N 1
ATOM 4792 C CA . ALA A 1 323 ? 68.10430 44.80503 95.77602 1.000 31.91570 323 ALA A CA 1
ATOM 4793 C C . ALA A 1 323 ? 69.08241 44.71972 96.92875 1.000 31.31074 323 ALA A C 1
ATOM 4794 O O . ALA A 1 323 ? 69.84372 43.74618 97.04488 1.000 34.05736 323 ALA A O 1
ATOM 4801 N N . ALA A 1 324 ? 69.01958 45.68175 97.84534 1.000 29.03141 324 ALA A N 1
ATOM 4802 C CA . ALA A 1 324 ? 69.93190 45.65797 98.97302 1.000 31.21843 324 ALA A CA 1
ATOM 4803 C C . ALA A 1 324 ? 69.42814 44.75718 100.10092 1.000 31.94208 324 ALA A C 1
ATOM 4804 O O . ALA A 1 324 ? 70.23151 44.04879 100.71697 1.000 33.94267 324 ALA A O 1
ATOM 4811 N N . HIS A 1 325 ? 68.13000 44.80401 100.42572 1.000 30.01239 325 HIS A N 1
ATOM 4812 C CA . HIS A 1 325 ? 67.64731 44.25643 101.67503 1.000 31.76852 325 HIS A CA 1
ATOM 4813 C C . HIS A 1 325 ? 66.18917 43.79708 101.58654 1.000 33.94710 325 HIS A C 1
ATOM 4814 O O . HIS A 1 325 ? 65.36101 44.13660 102.43254 1.000 31.20997 325 HIS A O 1
ATOM 4828 N N . ALA A 1 326 ? 65.85441 43.00154 100.56731 1.000 32.53137 326 ALA A N 1
ATOM 4829 C CA . ALA A 1 326 ? 64.50278 42.44850 100.47186 1.000 31.82302 326 ALA A CA 1
ATOM 4830 C C . ALA A 1 326 ? 64.16349 41.71113 101.76827 1.000 32.99981 326 ALA A C 1
ATOM 4831 O O . ALA A 1 326 ? 64.96128 40.91750 102.25959 1.000 34.18085 326 ALA A O 1
ATOM 4838 N N . ALA A 1 327 ? 62.97174 41.98741 102.29203 1.000 29.54587 327 ALA A N 1
ATOM 4839 C CA . ALA A 1 327 ? 62.46451 41.45195 103.54476 1.000 31.06747 327 ALA A CA 1
ATOM 4840 C C . ALA A 1 327 ? 61.15141 40.71226 103.28690 1.000 31.36534 327 ALA A C 1
ATOM 4841 O O . ALA A 1 327 ? 60.43745 41.00205 102.32324 1.000 32.22917 327 ALA A O 1
ATOM 4848 N N . VAL A 1 328 ? 60.80914 39.77062 104.16983 1.000 31.22125 328 VAL A N 1
ATOM 4849 C CA . VAL A 1 328 ? 59.43916 39.23726 104.15965 1.000 29.68664 328 VAL A CA 1
ATOM 4850 C C . VAL A 1 328 ? 58.51088 40.32776 104.68300 1.000 29.55426 328 VAL A C 1
ATOM 4851 O O . VAL A 1 328 ? 58.94755 41.18342 105.45813 1.000 33.23396 328 VAL A O 1
ATOM 4864 N N . PRO A 1 329 ? 57.24633 40.34214 104.30810 1.000 33.07252 329 PRO A N 1
ATOM 4865 C CA . PRO A 1 329 ? 56.43934 41.54618 104.51491 1.000 34.73495 329 PRO A CA 1
ATOM 4866 C C . PRO A 1 329 ? 55.72552 41.69754 105.85258 1.000 37.22797 329 PRO A C 1
ATOM 4867 O O . PRO A 1 329 ? 54.69200 42.36877 105.92126 1.000 36.86262 329 PRO A O 1
ATOM 4878 N N . HIS A 1 330 ? 56.26978 41.16892 106.93064 1.000 33.97233 330 HIS A N 1
ATOM 4879 C CA . HIS A 1 330 ? 55.48473 41.11986 108.17897 1.000 31.61479 330 HIS A CA 1
ATOM 4880 C C . HIS A 1 330 ? 55.51969 42.39609 108.99358 1.000 37.90189 330 HIS A C 1
ATOM 4881 O O . HIS A 1 330 ? 54.80964 42.47733 109.99630 1.000 35.52636 330 HIS A O 1
ATOM 4895 N N . HIS A 1 331 ? 56.23820 43.43229 108.54852 1.000 34.45398 331 HIS A N 1
ATOM 4896 C CA . HIS A 1 331 ? 56.11651 44.77110 109.10581 1.000 31.11330 331 HIS A CA 1
ATOM 4897 C C . HIS A 1 331 ? 55.34429 45.70758 108.18564 1.000 34.16980 331 HIS A C 1
ATOM 4898 O O . HIS A 1 331 ? 54.93317 46.79468 108.62241 1.000 37.12436 331 HIS A O 1
ATOM 4912 N N . GLY A 1 332 ? 55.14174 45.33360 106.92618 1.000 33.59196 332 GLY A N 1
ATOM 4913 C CA . GLY A 1 332 ? 54.41013 46.19341 106.01650 1.000 34.62924 332 GLY A CA 1
ATOM 4914 C C . GLY A 1 332 ? 55.11382 47.49725 105.73642 1.000 33.59656 332 GLY A C 1
ATOM 4915 O O . GLY A 1 332 ? 54.46312 48.51818 105.53710 1.000 34.08997 332 GLY A O 1
ATOM 4919 N N . ALA A 1 333 ? 56.44656 47.47968 105.70540 1.000 31.49003 333 ALA A N 1
ATOM 4920 C CA . ALA A 1 333 ? 57.19043 48.72904 105.60037 1.000 31.91559 333 ALA A CA 1
ATOM 4921 C C . ALA A 1 333 ? 58.45884 48.60371 104.75453 1.000 29.42891 333 ALA A C 1
ATOM 4922 O O . ALA A 1 333 ? 59.33847 49.48201 104.81821 1.000 30.11765 333 ALA A O 1
ATOM 4929 N N . GLY A 1 334 ? 58.58394 47.54555 103.96260 1.000 28.98909 334 GLY A N 1
ATOM 4930 C CA . GLY A 1 334 ? 59.82954 47.33210 103.24862 1.000 31.15694 334 GLY A CA 1
ATOM 4931 C C . GLY A 1 334 ? 60.14146 48.45148 102.27181 1.000 26.55038 334 GLY A C 1
ATOM 4932 O O . GLY A 1 334 ? 61.29934 48.81705 102.08694 1.000 31.19796 334 GLY A O 1
ATOM 4936 N N . ALA A 1 335 ? 59.11903 48.97180 101.59862 1.000 27.74610 335 ALA A N 1
ATOM 4937 C CA . ALA A 1 335 ? 59.34099 50.08284 100.69084 1.000 29.14926 335 ALA A CA 1
ATOM 4938 C C . ALA A 1 335 ? 59.74343 51.33928 101.45757 1.000 28.60260 335 ALA A C 1
ATOM 4939 O O . ALA A 1 335 ? 60.48604 52.17385 100.93600 1.000 29.60847 335 ALA A O 1
ATOM 4946 N N . CYS A 1 336 ? 59.17168 51.52626 102.64783 1.000 30.12387 336 CYS A N 1
ATOM 4947 C CA . CYS A 1 336 ? 59.56156 52.65445 103.49793 1.000 30.72711 336 CYS A CA 1
ATOM 4948 C C . CYS A 1 336 ? 61.05981 52.63943 103.74843 1.000 31.45183 336 CYS A C 1
ATOM 4949 O O . CYS A 1 336 ? 61.73067 53.67325 103.62455 1.000 30.53160 336 CYS A O 1
ATOM 4957 N N . ILE A 1 337 ? 61.61398 51.47248 104.05169 1.000 26.68071 337 ILE A N 1
ATOM 4958 C CA . ILE A 1 337 ? 63.05891 51.38605 104.23778 1.000 27.93443 337 ILE A CA 1
ATOM 4959 C C . ILE A 1 337 ? 63.79651 51.76941 102.95646 1.000 28.12025 337 ILE A C 1
ATOM 4960 O O . ILE A 1 337 ? 64.85580 52.42731 103.00098 1.000 29.18471 337 ILE A O 1
ATOM 4976 N N . GLY A 1 338 ? 63.25695 51.36797 101.79357 1.000 26.44470 338 GLY A N 1
ATOM 4977 C CA . GLY A 1 338 ? 63.86081 51.76963 100.52999 1.000 27.98264 338 GLY A CA 1
ATOM 4978 C C . GLY A 1 338 ? 63.76134 53.25261 100.23777 1.000 27.56853 338 GLY A C 1
ATOM 4979 O O . GLY A 1 338 ? 64.63052 53.82125 99.56596 1.000 28.94648 338 GLY A O 1
ATOM 4983 N N . ILE A 1 339 ? 62.69653 53.91184 100.71930 1.000 26.83313 339 ILE A N 1
ATOM 4984 C CA . ILE A 1 339 ? 62.58855 55.35698 100.51859 1.000 27.36253 339 ILE A CA 1
ATOM 4985 C C . ILE A 1 339 ? 63.63269 56.07688 101.34163 1.000 29.83956 339 ILE A C 1
ATOM 4986 O O . ILE A 1 339 ? 64.22821 57.04485 100.89183 1.000 26.80664 339 ILE A O 1
ATOM 5002 N N . GLU A 1 340 ? 63.91794 55.57539 102.53593 1.000 28.53159 340 GLU A N 1
ATOM 5003 C CA . GLU A 1 340 ? 65.06255 56.09040 103.30763 1.000 28.58188 340 GLU A CA 1
ATOM 5004 C C . GLU A 1 340 ? 66.36588 55.96079 102.52958 1.000 27.47991 340 GLU A C 1
ATOM 5005 O O . GLU A 1 340 ? 67.17146 56.89870 102.51083 1.000 30.85599 340 GLU A O 1
ATOM 5017 N N . ASP A 1 341 ? 66.60525 54.78525 101.90105 1.000 30.17643 341 ASP A N 1
ATOM 5018 C CA . ASP A 1 341 ? 67.77585 54.61393 101.05656 1.000 29.07025 341 ASP A CA 1
ATOM 5019 C C . ASP A 1 341 ? 67.80863 55.69975 99.98047 1.000 30.38074 341 ASP A C 1
ATOM 5020 O O . ASP A 1 341 ? 68.85393 56.31205 99.70078 1.000 29.50793 341 ASP A O 1
ATOM 5029 N N . ALA A 1 342 ? 66.66916 55.89673 99.30576 1.000 26.95264 342 ALA A N 1
ATOM 5030 C CA . ALA A 1 342 ? 66.63864 56.82276 98.18735 1.000 26.82736 342 ALA A CA 1
ATOM 5031 C C . ALA A 1 342 ? 66.92514 58.25737 98.66355 1.000 29.44061 342 ALA A C 1
ATOM 5032 O O . ALA A 1 342 ? 67.62689 59.01473 97.98508 1.000 29.33641 342 ALA A O 1
ATOM 5039 N N . LEU A 1 343 ? 66.39269 58.63790 99.81954 1.000 27.21817 343 LEU A N 1
ATOM 5040 C CA . LEU A 1 343 ? 66.72402 59.94150 100.37732 1.000 27.85462 343 LEU A CA 1
ATOM 5041 C C . LEU A 1 343 ? 68.21751 60.06162 100.68040 1.000 31.38621 343 LEU A C 1
ATOM 5042 O O . LEU A 1 343 ? 68.86240 61.07393 100.35697 1.000 30.36865 343 LEU A O 1
ATOM 5058 N N . CYS A 1 344 ? 68.78869 59.03703 101.30876 1.000 30.82517 344 CYS A N 1
ATOM 5059 C CA . CYS A 1 344 ? 70.20004 59.09353 101.66656 1.000 30.41376 344 CYS A CA 1
ATOM 5060 C C . CYS A 1 344 ? 71.07118 59.20457 100.42920 1.000 32.38368 344 CYS A C 1
ATOM 5061 O O . CYS A 1 344 ? 71.97271 60.04730 100.36146 1.000 30.45006 344 CYS A O 1
ATOM 5069 N N . ALA A 1 345 ? 70.80434 58.38180 99.40865 1.000 30.71176 345 ALA A N 1
ATOM 5070 C CA . ALA A 1 345 ? 71.61250 58.42239 98.20617 1.000 29.92447 345 ALA A CA 1
ATOM 5071 C C . ALA A 1 345 ? 71.47447 59.75901 97.48250 1.000 30.40007 345 ALA A C 1
ATOM 5072 O O . ALA A 1 345 ? 72.43968 60.24132 96.87737 1.000 29.86557 345 ALA A O 1
ATOM 5079 N N . THR A 1 346 ? 70.26295 60.32052 97.46356 1.000 27.22845 346 THR A N 1
ATOM 5080 C CA . THR A 1 346 ? 70.01287 61.56384 96.74363 1.000 28.90046 346 THR A CA 1
ATOM 5081 C C . THR A 1 346 ? 70.75971 62.72417 97.40386 1.000 32.62221 346 THR A C 1
ATOM 5082 O O . THR A 1 346 ? 71.39549 63.53387 96.71626 1.000 30.59214 346 THR A O 1
ATOM 5093 N N . VAL A 1 347 ? 70.67236 62.82110 98.73323 1.000 31.60178 347 VAL A N 1
ATOM 5094 C CA . VAL A 1 347 ? 71.35260 63.90507 99.46632 1.000 29.73753 347 VAL A CA 1
ATOM 5095 C C . VAL A 1 347 ? 72.86851 63.78147 99.28513 1.000 32.14375 347 VAL A C 1
ATOM 5096 O O . VAL A 1 347 ? 73.55791 64.77338 99.02500 1.000 34.03494 347 VAL A O 1
ATOM 5109 N N . LEU A 1 348 ? 73.40034 62.55056 99.35967 1.000 30.26572 348 LEU A N 1
ATOM 5110 C CA . LEU A 1 348 ? 74.82530 62.31054 99.09619 1.000 31.80853 348 LEU A CA 1
ATOM 5111 C C . LEU A 1 348 ? 75.25558 62.72564 97.69188 1.000 36.29106 348 LEU A C 1
ATOM 5112 O O . LEU A 1 348 ? 76.23137 63.46876 97.52486 1.000 34.90911 348 LEU A O 1
ATOM 5128 N N . LEU A 1 349 ? 74.56155 62.25316 96.65360 1.000 32.79104 349 LEU A N 1
ATOM 5129 C CA . LEU A 1 349 ? 75.01380 62.60080 95.30468 1.000 32.30387 349 LEU A CA 1
ATOM 5130 C C . LEU A 1 349 ? 74.86716 64.09700 95.03642 1.000 33.56822 349 LEU A C 1
ATOM 5131 O O . LEU A 1 349 ? 75.67650 64.66972 94.30227 1.000 34.94192 349 LEU A O 1
ATOM 5147 N N . ALA A 1 350 ? 73.86713 64.76542 95.63165 1.000 34.13204 350 ALA A N 1
ATOM 5148 C CA . ALA A 1 350 ? 73.78569 66.20359 95.44632 1.000 32.08210 350 ALA A CA 1
ATOM 5149 C C . ALA A 1 350 ? 74.94679 66.90338 96.14287 1.000 33.36163 350 ALA A C 1
ATOM 5150 O O . ALA A 1 350 ? 75.41944 67.93328 95.66538 1.000 35.03629 350 ALA A O 1
ATOM 5157 N N . GLU A 1 351 ? 75.39676 66.36875 97.27345 1.000 33.00919 351 GLU A N 1
ATOM 5158 C CA . GLU A 1 351 ? 76.57072 66.93821 97.94070 1.000 32.08379 351 GLU A CA 1
ATOM 5159 C C . GLU A 1 351 ? 77.82967 66.68473 97.12180 1.000 36.05317 351 GLU A C 1
ATOM 5160 O O . GLU A 1 351 ? 78.71754 67.54128 97.06243 1.000 35.10465 351 GLU A O 1
ATOM 5172 N N . VAL A 1 352 ? 77.95176 65.50078 96.51556 1.000 33.81256 352 VAL A N 1
ATOM 5173 C CA . VAL A 1 352 ? 79.04061 65.27802 95.55088 1.000 32.88240 352 VAL A CA 1
ATOM 5174 C C . VAL A 1 352 ? 78.98982 66.34599 94.46910 1.000 34.70468 352 VAL A C 1
ATOM 5175 O O . VAL A 1 352 ? 80.01285 66.94329 94.11286 1.000 37.09864 352 VAL A O 1
ATOM 5188 N N . PHE A 1 353 ? 77.78576 66.62246 93.95011 1.000 35.24950 353 PHE A N 1
ATOM 5189 C CA . PHE A 1 353 ? 77.59739 67.54932 92.83219 1.000 37.69476 353 PHE A CA 1
ATOM 5190 C C . PHE A 1 353 ? 78.06587 68.95751 93.19288 1.000 38.45916 353 PHE A C 1
ATOM 5191 O O . PHE A 1 353 ? 78.82369 69.58555 92.43812 1.000 36.64726 353 PHE A O 1
ATOM 5208 N N . VAL A 1 354 ? 77.64165 69.46801 94.34811 1.000 36.86232 354 VAL A N 1
ATOM 5209 C CA . VAL A 1 354 ? 78.00273 70.83625 94.70749 1.000 39.26051 354 VAL A CA 1
ATOM 5210 C C . VAL A 1 354 ? 79.44142 70.90433 95.19292 1.000 40.56357 354 VAL A C 1
ATOM 5211 O O . VAL A 1 354 ? 80.16831 71.88092 94.89156 1.000 39.44726 354 VAL A O 1
ATOM 5224 N N . SER A 1 355 ? 79.88502 69.90463 95.94538 1.000 33.62865 355 SER A N 1
ATOM 5225 C CA . SER A 1 355 ? 81.19164 70.01450 96.56138 1.000 37.81644 355 SER A CA 1
ATOM 5226 C C . SER A 1 355 ? 82.34216 69.80623 95.58135 1.000 44.68501 355 SER A C 1
ATOM 5227 O O . SER A 1 355 ? 83.47856 70.14915 95.91836 1.000 48.56007 355 SER A O 1
ATOM 5235 N N . THR A 1 356 ? 82.08830 69.23553 94.39972 1.000 40.52120 356 THR A N 1
ATOM 5236 C CA . THR A 1 356 ? 83.15435 68.96818 93.44113 1.000 41.37090 356 THR A CA 1
ATOM 5237 C C . THR A 1 356 ? 82.98531 69.80604 92.18512 1.000 43.86888 356 THR A C 1
ATOM 5238 O O . THR A 1 356 ? 83.70440 69.59417 91.20699 1.000 45.87204 356 THR A O 1
ATOM 5249 N N . ARG A 1 357 ? 82.06501 70.76596 92.19753 1.000 48.58034 357 ARG A N 1
ATOM 5250 C CA . ARG A 1 357 ? 81.93310 71.72576 91.10465 1.000 59.02602 357 ARG A CA 1
ATOM 5251 C C . ARG A 1 357 ? 83.28383 72.38345 90.83724 1.000 57.95691 357 ARG A C 1
ATOM 5252 O O . ARG A 1 357 ? 83.92233 72.93844 91.74444 1.000 49.48992 357 ARG A O 1
ATOM 5273 N N . GLY A 1 358 ? 83.75755 72.26285 89.60436 1.000 55.48299 358 GLY A N 1
ATOM 5274 C CA . GLY A 1 358 ? 85.01512 72.84832 89.21232 1.000 58.90999 358 GLY A CA 1
ATOM 5275 C C . GLY A 1 358 ? 86.23657 71.96968 89.39997 1.000 58.27909 358 GLY A C 1
ATOM 5276 O O . GLY A 1 358 ? 87.29698 72.27964 88.85127 1.000 63.16434 358 GLY A O 1
ATOM 5280 N N . LYS A 1 359 ? 86.12722 70.89288 90.16486 1.000 59.87251 359 LYS A N 1
ATOM 5281 C CA . LYS A 1 359 ? 87.27765 70.03659 90.37932 1.000 56.90839 359 LYS A CA 1
ATOM 5282 C C . LYS A 1 359 ? 87.46673 69.12135 89.17226 1.000 54.07895 359 LYS A C 1
ATOM 5283 O O . LYS A 1 359 ? 86.65808 69.09447 88.23527 1.000 55.03496 359 LYS A O 1
ATOM 5302 N N . SER A 1 360 ? 88.55033 68.35334 89.20509 1.000 54.77223 360 SER A N 1
ATOM 5303 C CA . SER A 1 360 ? 88.94421 67.50885 88.09154 1.000 51.84825 360 SER A CA 1
ATOM 5304 C C . SER A 1 360 ? 88.10394 66.23480 88.04511 1.000 57.61429 360 SER A C 1
ATOM 5305 O O . SER A 1 360 ? 87.41926 65.87486 89.00651 1.000 52.28680 360 SER A O 1
ATOM 5313 N N . SER A 1 361 ? 88.16767 65.54777 86.89781 1.000 60.88189 361 SER A N 1
ATOM 5314 C CA . SER A 1 361 ? 87.51683 64.24507 86.76281 1.000 55.14930 361 SER A CA 1
ATOM 5315 C C . SER A 1 361 ? 87.91857 63.30595 87.89230 1.000 57.38477 361 SER A C 1
ATOM 5316 O O . SER A 1 361 ? 87.07747 62.57413 88.44415 1.000 51.69033 361 SER A O 1
ATOM 5324 N N . ILE A 1 362 ? 89.20327 63.31034 88.25168 1.000 50.76612 362 ILE A N 1
ATOM 5325 C CA . ILE A 1 362 ? 89.69451 62.38968 89.27317 1.000 54.52187 362 ILE A CA 1
ATOM 5326 C C . ILE A 1 362 ? 89.00416 62.64739 90.60229 1.000 55.06896 362 ILE A C 1
ATOM 5327 O O . ILE A 1 362 ? 88.66931 61.71471 91.34852 1.000 51.75153 362 ILE A O 1
ATOM 5343 N N . VAL A 1 363 ? 88.81911 63.92513 90.93536 1.000 52.63287 363 VAL A N 1
ATOM 5344 C CA . VAL A 1 363 ? 88.22518 64.29582 92.21090 1.000 53.25245 363 VAL A CA 1
ATOM 5345 C C . VAL A 1 363 ? 86.73856 63.97261 92.22003 1.000 48.58706 363 VAL A C 1
ATOM 5346 O O . VAL A 1 363 ? 86.22163 63.44898 93.21106 1.000 47.75024 363 VAL A O 1
ATOM 5359 N N . ARG A 1 364 ? 86.02627 64.27477 91.12690 1.000 44.63791 364 ARG A N 1
ATOM 5360 C CA . ARG A 1 364 ? 84.59886 63.99125 91.09384 1.000 48.52479 364 ARG A CA 1
ATOM 5361 C C . ARG A 1 364 ? 84.33860 62.49733 91.25388 1.000 48.77999 364 ARG A C 1
ATOM 5362 O O . ARG A 1 364 ? 83.45006 62.09189 92.00717 1.000 46.55114 364 ARG A O 1
ATOM 5383 N N . ASN A 1 365 ? 85.09387 61.66271 90.53195 1.000 45.81862 365 ASN A N 1
ATOM 5384 C CA . ASN A 1 365 ? 84.86865 60.21751 90.60899 1.000 50.42181 365 ASN A CA 1
ATOM 5385 C C . ASN A 1 365 ? 85.32865 59.63647 91.93473 1.000 47.07104 365 ASN A C 1
ATOM 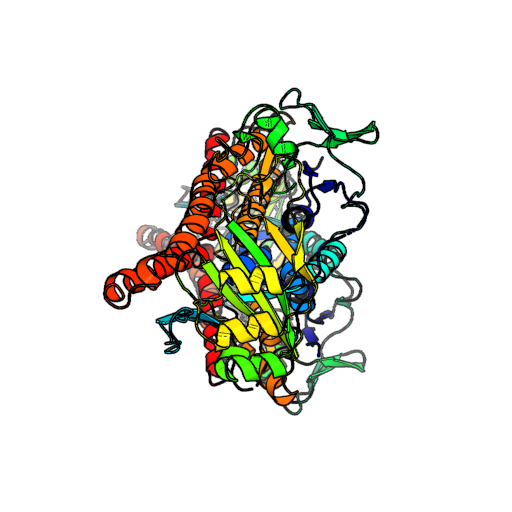5386 O O . ASN A 1 365 ? 84.72995 58.67908 92.43565 1.000 44.25154 365 ASN A O 1
ATOM 5397 N N . ARG A 1 366 ? 86.36416 60.20127 92.54712 1.000 45.55829 366 ARG A N 1
ATOM 5398 C CA . ARG A 1 366 ? 86.65695 59.78949 93.90664 1.000 45.54130 366 ARG A CA 1
ATOM 5399 C C . ARG A 1 366 ? 85.50608 60.15796 94.84456 1.000 42.68103 366 ARG A C 1
ATOM 5400 O O . ARG A 1 366 ? 85.22997 59.43808 95.81543 1.000 41.32800 366 ARG A O 1
ATOM 5421 N N . ALA A 1 367 ? 84.82564 61.26633 94.57134 1.000 41.90931 367 ALA A N 1
ATOM 5422 C CA . ALA A 1 367 ? 83.77221 61.72350 95.47756 1.000 41.23554 367 ALA A CA 1
ATOM 5423 C C . ALA A 1 367 ? 82.55864 60.80160 95.40526 1.000 38.45120 367 ALA A C 1
ATOM 5424 O O . ALA A 1 367 ? 81.91751 60.52774 96.42269 1.000 38.69627 367 ALA A O 1
ATOM 5431 N N . ILE A 1 368 ? 82.23400 60.32716 94.20401 1.000 38.16520 368 ILE A N 1
ATOM 5432 C CA . ILE A 1 368 ? 81.17017 59.33534 94.04306 1.000 42.07933 368 ILE A CA 1
ATOM 5433 C C . ILE A 1 368 ? 81.44225 58.11624 94.91026 1.000 38.22423 368 ILE A C 1
ATOM 5434 O O . ILE A 1 368 ? 80.58358 57.66961 95.67173 1.000 38.30257 368 ILE A O 1
ATOM 5450 N N . ALA A 1 369 ? 82.64356 57.54331 94.80194 1.000 36.17038 369 ALA A N 1
ATOM 5451 C CA . ALA A 1 369 ? 82.94142 56.35229 95.58098 1.000 39.48454 369 ALA A CA 1
ATOM 5452 C C . ALA A 1 369 ? 82.94201 56.65970 97.06716 1.000 39.71476 369 ALA A C 1
ATOM 5453 O O . ALA A 1 369 ? 82.52959 55.82184 97.88266 1.000 38.53152 369 ALA A O 1
ATOM 5460 N N . ALA A 1 370 ? 83.39061 57.86147 97.44775 1.000 40.60723 370 ALA A N 1
ATOM 5461 C CA . ALA A 1 370 ? 83.35034 58.26602 98.84367 1.000 40.00843 370 ALA A CA 1
ATOM 5462 C C . ALA A 1 370 ? 81.91350 58.36505 99.36024 1.000 35.29894 370 ALA A C 1
ATOM 5463 O O . ALA A 1 370 ? 81.62458 57.99376 100.50591 1.000 36.67785 370 ALA A O 1
ATOM 5470 N N . ALA A 1 371 ? 81.01499 58.89465 98.53479 1.000 34.53424 371 ALA A N 1
ATOM 5471 C CA . ALA A 1 371 ? 79.61023 59.02020 98.93029 1.000 34.63925 371 ALA A CA 1
ATOM 5472 C C . ALA A 1 371 ? 78.94618 57.65037 99.03824 1.000 37.09934 371 ALA A C 1
ATOM 5473 O O . ALA A 1 371 ? 78.17169 57.40231 99.96928 1.000 34.62349 371 ALA A O 1
ATOM 5480 N N . PHE A 1 372 ? 79.24576 56.74855 98.09996 1.000 32.75753 372 PHE A N 1
ATOM 5481 C CA . PHE A 1 372 ? 78.66959 55.41450 98.15339 1.000 37.07912 372 PHE A CA 1
ATOM 5482 C C . PHE A 1 372 ? 79.19739 54.65125 99.35661 1.000 39.15863 372 PHE A C 1
ATOM 5483 O O . PHE A 1 372 ? 78.46153 53.84993 99.94945 1.000 36.12331 372 PHE A O 1
ATOM 5500 N N . GLY A 1 373 ? 80.44679 54.89777 99.74415 1.000 37.45722 373 GLY A N 1
ATOM 5501 C CA . GLY A 1 373 ? 80.96803 54.29762 100.96457 1.000 36.08938 373 GLY A CA 1
ATOM 5502 C C . GLY A 1 373 ? 80.24422 54.79376 102.19684 1.000 38.95190 373 GLY A C 1
ATOM 5503 O O . GLY A 1 373 ? 79.95919 54.02454 103.11598 1.000 39.56666 373 GLY A O 1
ATOM 5507 N N . SER A 1 374 ? 79.91876 56.08944 102.22607 1.000 33.80072 374 SER A N 1
ATOM 5508 C CA . SER A 1 374 ? 79.13517 56.62036 103.33153 1.000 37.45696 374 SER A CA 1
ATOM 5509 C C . SER A 1 374 ? 77.73941 56.00343 103.36624 1.000 35.57990 374 SER A C 1
ATOM 5510 O O . SER A 1 374 ? 77.21449 55.69245 104.43808 1.000 35.45400 374 SER A O 1
ATOM 5518 N N . PHE A 1 375 ? 77.09273 55.88012 102.19729 1.000 35.71204 375 PHE A N 1
ATOM 5519 C CA . PHE A 1 375 ? 75.77405 55.24632 102.14126 1.000 33.70221 375 PHE A CA 1
ATOM 5520 C C . PHE A 1 375 ? 75.81366 53.86618 102.81538 1.000 34.06318 375 PHE A C 1
ATOM 5521 O O . PHE A 1 375 ? 74.98952 53.55394 103.67074 1.000 34.52066 375 PHE A O 1
ATOM 5538 N N . ASN A 1 376 ? 76.76687 53.02998 102.42867 1.000 35.22914 376 ASN A N 1
ATOM 5539 C CA . ASN A 1 376 ? 76.91245 51.71361 103.05149 1.000 35.14747 376 ASN A CA 1
ATOM 5540 C C . ASN A 1 376 ? 77.12320 51.82273 104.55284 1.000 38.68885 376 ASN A C 1
ATOM 5541 O O . ASN A 1 376 ? 76.48871 51.09893 105.33299 1.000 38.06647 376 ASN A O 1
ATOM 5552 N N . ALA A 1 377 ? 77.97488 52.74814 104.98991 1.000 39.80975 377 ALA A N 1
ATOM 5553 C CA . ALA A 1 377 ? 78.27699 52.84685 106.41594 1.000 42.13087 377 ALA A CA 1
ATOM 5554 C C . ALA A 1 377 ? 77.04543 53.26277 107.20915 1.000 40.05956 377 ALA A C 1
ATOM 5555 O O . ALA A 1 377 ? 76.82898 52.79319 108.33043 1.000 41.08702 377 ALA A O 1
ATOM 5562 N N . VAL A 1 378 ? 76.20763 54.11631 106.62820 1.000 40.39723 378 VAL A N 1
ATOM 5563 C CA . VAL A 1 378 ? 75.08535 54.68261 107.37236 1.000 37.96345 378 VAL A CA 1
ATOM 5564 C C . VAL A 1 378 ? 73.80332 53.84821 107.30863 1.000 38.70007 378 VAL A C 1
ATOM 5565 O O . VAL A 1 378 ? 72.96252 53.94823 108.21166 1.000 41.42645 378 VAL A O 1
ATOM 5578 N N . ARG A 1 379 ? 73.60637 53.07122 106.24892 1.000 40.37031 379 ARG A N 1
ATOM 5579 C CA . ARG A 1 379 ? 72.32693 52.40041 106.04549 1.000 35.95014 379 ARG A CA 1
ATOM 5580 C C . ARG A 1 379 ? 72.33147 50.92212 106.40125 1.000 35.67194 379 ARG A C 1
ATOM 5581 O O . ARG A 1 379 ? 71.27840 50.38305 106.73454 1.000 35.55666 379 ARG A O 1
ATOM 5602 N N . ARG A 1 380 ? 73.47486 50.23994 106.30336 1.000 36.73681 380 ARG A N 1
ATOM 5603 C CA . ARG A 1 380 ? 73.43918 48.78217 106.26865 1.000 36.82013 380 ARG A CA 1
ATOM 5604 C C . ARG A 1 380 ? 72.93477 48.17580 107.57337 1.000 34.79522 380 ARG A C 1
ATOM 5605 O O . ARG A 1 380 ? 72.23588 47.16177 107.53806 1.000 35.72867 380 ARG A O 1
ATOM 5626 N N . VAL A 1 381 ? 73.23000 48.77955 108.73097 1.000 35.79930 381 VAL A N 1
ATOM 5627 C CA . VAL A 1 381 ? 72.79581 48.18828 110.00420 1.000 35.51089 381 VAL A CA 1
ATOM 5628 C C . VAL A 1 381 ? 71.27254 48.22579 110.14758 1.000 36.34332 381 VAL A C 1
ATOM 5629 O O . VAL A 1 381 ? 70.65206 47.21997 110.49969 1.000 37.42212 381 VAL A O 1
ATOM 5642 N N . ARG A 1 382 ? 70.65593 49.39418 109.92075 1.000 35.34209 382 ARG A N 1
ATOM 5643 C CA . ARG A 1 382 ? 69.19867 49.50612 110.04914 1.000 34.55280 382 ARG A CA 1
ATOM 5644 C C . ARG A 1 382 ? 68.48455 48.61929 109.03197 1.000 34.18482 382 ARG A C 1
ATOM 5645 O O . ARG A 1 382 ? 67.47629 47.98424 109.35591 1.000 32.46758 382 ARG A O 1
ATOM 5666 N N . ALA A 1 383 ? 68.95724 48.64146 107.78822 1.000 31.61175 383 ALA A N 1
ATOM 5667 C CA . ALA A 1 383 ? 68.33699 47.86309 106.73038 1.000 31.93518 383 ALA A CA 1
ATOM 5668 C C . ALA A 1 383 ? 68.38904 46.37175 107.05079 1.000 32.22473 383 ALA A C 1
ATOM 5669 O O . ALA A 1 383 ? 67.39420 45.66153 106.89958 1.000 32.93071 383 ALA A O 1
ATOM 5676 N N . GLN A 1 384 ? 69.55516 45.86903 107.48526 1.000 35.61812 384 GLN A N 1
ATOM 5677 C CA . GLN A 1 384 ? 69.66016 44.43989 107.76094 1.000 35.56099 384 GLN A CA 1
ATOM 5678 C C . GLN A 1 384 ? 68.98692 44.09374 109.07244 1.000 37.92781 384 GLN A C 1
ATOM 5679 O O . GLN A 1 384 ? 68.46210 42.98654 109.21318 1.000 42.88495 384 GLN A O 1
ATOM 5693 N N . TRP A 1 385 ? 68.96743 45.01928 110.03122 1.000 38.29836 385 TRP A N 1
ATOM 5694 C CA . TRP A 1 385 ? 68.12172 44.83441 111.19864 1.000 37.14323 385 TRP A CA 1
ATOM 5695 C C . TRP A 1 385 ? 66.66864 44.65826 110.78787 1.000 36.09952 385 TRP A C 1
ATOM 5696 O O . TRP A 1 385 ? 65.93306 43.84557 111.36727 1.000 35.94754 385 TRP A O 1
ATOM 5717 N N . PHE A 1 386 ? 66.22299 45.43253 109.79941 1.000 32.38709 386 PHE A N 1
ATOM 5718 C CA . PHE A 1 386 ? 64.82185 45.37479 109.43399 1.000 32.86610 386 PHE A CA 1
ATOM 5719 C C . PHE A 1 386 ? 64.46797 44.01907 108.83440 1.000 31.55375 386 PHE A C 1
ATOM 5720 O O . PHE A 1 386 ? 63.36387 43.50057 109.05746 1.000 31.34791 386 PHE A O 1
ATOM 5737 N N . VAL A 1 387 ? 65.38418 43.45156 108.04320 1.000 32.97711 387 VAL A N 1
ATOM 5738 C CA . VAL A 1 387 ? 65.16293 42.14118 107.45242 1.000 32.21046 387 VAL A CA 1
ATOM 5739 C C . VAL A 1 387 ? 65.02812 41.08426 108.55866 1.000 34.78308 387 VAL A C 1
ATOM 5740 O O . VAL A 1 387 ? 64.13616 40.23205 108.51384 1.000 32.76565 387 VAL A O 1
ATOM 5753 N N . ASP A 1 388 ? 65.93612 41.12454 109.55048 1.000 34.23529 388 ASP A N 1
ATOM 5754 C CA . ASP A 1 388 ? 65.85213 40.25660 110.72482 1.000 35.17797 388 ASP A CA 1
ATOM 5755 C C . ASP A 1 388 ? 64.53944 40.45557 111.47333 1.000 37.53334 388 ASP A C 1
ATOM 5756 O O . ASP A 1 388 ? 63.89604 39.48176 111.88454 1.000 37.73241 388 ASP A O 1
ATOM 5765 N N . SER A 1 389 ? 64.15106 41.71669 111.68847 1.000 35.79387 389 SER A N 1
ATOM 5766 C CA . SER A 1 389 ? 62.960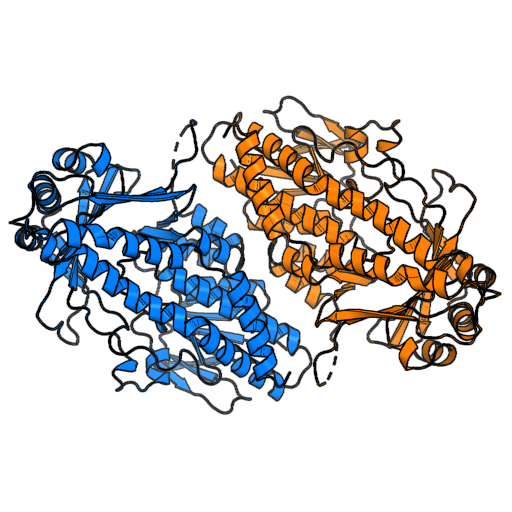45 42.05360 112.45623 1.000 32.20602 389 SER A CA 1
ATOM 5767 C C . SER A 1 389 ? 61.68138 41.58781 111.78228 1.000 35.33328 389 SER A C 1
ATOM 5768 O O . SER A 1 389 ? 60.71311 41.24910 112.47389 1.000 37.86466 389 SER A O 1
ATOM 5776 N N . SER A 1 390 ? 61.63605 41.56555 110.44631 1.000 33.42880 390 SER A N 1
ATOM 5777 C CA . SER A 1 390 ? 60.43482 41.10998 109.76509 1.000 31.88474 390 SER A CA 1
ATOM 5778 C C . SER A 1 390 ? 60.22414 39.60869 109.99901 1.000 32.95545 390 SER A C 1
ATOM 5779 O O . SER A 1 390 ? 59.09840 39.16187 110.21524 1.000 35.75358 390 SER A O 1
ATOM 5787 N N . ARG A 1 391 ? 61.29981 38.83056 110.00990 1.000 34.23097 391 ARG A N 1
ATOM 5788 C CA . ARG A 1 391 ? 61.16854 37.41012 110.36037 1.000 39.10883 391 ARG A CA 1
ATOM 5789 C C . ARG A 1 391 ? 60.81266 37.23574 111.82333 1.000 39.32183 391 ARG A C 1
ATOM 5790 O O . ARG A 1 391 ? 59.95443 36.41725 112.16954 1.000 41.32590 391 ARG A O 1
ATOM 5811 N N . ARG A 1 392 ? 61.45459 38.00562 112.70138 1.000 37.71369 392 ARG A N 1
ATOM 5812 C CA . ARG A 1 392 ? 61.17384 37.89915 114.11969 1.000 38.47848 392 ARG A CA 1
ATOM 5813 C C . ARG A 1 392 ? 59.70611 38.17886 114.43643 1.000 39.50558 392 ARG A C 1
ATOM 5814 O O . ARG A 1 392 ? 59.08163 37.42760 115.18963 1.000 36.60318 392 ARG A O 1
ATOM 5835 N N . VAL A 1 393 ? 59.11535 39.24481 113.88681 1.000 33.23000 393 VAL A N 1
ATOM 5836 C CA . VAL A 1 393 ? 57.73939 39.53444 114.31276 1.000 34.98485 393 VAL A CA 1
ATOM 5837 C C . VAL A 1 393 ? 56.79122 38.46850 113.76531 1.000 39.65881 393 VAL A C 1
ATOM 5838 O O . VAL A 1 393 ? 55.76949 38.14864 114.38245 1.000 41.15398 393 VAL A O 1
ATOM 5851 N N . CYS A 1 394 ? 57.11429 37.89647 112.61167 1.000 37.24684 394 CYS A N 1
ATOM 5852 C CA . CYS A 1 394 ? 56.31043 36.79657 112.10273 1.000 38.23691 394 CYS A CA 1
ATOM 5853 C C . CYS A 1 394 ? 56.33337 35.60874 113.06788 1.000 37.06884 394 CYS A C 1
ATOM 5854 O O . CYS A 1 394 ? 55.31092 34.95368 113.27899 1.000 39.12367 394 CYS A O 1
ATOM 5862 N N . ASP A 1 395 ? 57.51391 35.29984 113.61770 1.000 40.42461 395 ASP A N 1
ATOM 5863 C CA . ASP A 1 395 ? 57.64317 34.21608 114.58757 1.000 44.51777 395 ASP A CA 1
ATOM 5864 C C . ASP A 1 395 ? 56.76911 34.47368 115.80076 1.000 43.95956 395 ASP A C 1
ATOM 5865 O O . ASP A 1 395 ? 56.18992 33.54249 116.37698 1.000 44.99595 395 ASP A O 1
ATOM 5874 N N . LEU A 1 396 ? 56.67752 35.73577 116.21310 1.000 41.92690 396 LEU A N 1
ATOM 5875 C CA . LEU A 1 396 ? 55.85126 36.11483 117.33993 1.000 38.56312 396 LEU A CA 1
ATOM 5876 C C . LEU A 1 396 ? 54.38183 36.01965 116.99739 1.000 41.26440 396 LEU A C 1
ATOM 5877 O O . LEU A 1 396 ? 53.57138 35.66865 117.87400 1.000 41.26050 396 LEU A O 1
ATOM 5893 N N . TYR A 1 397 ? 54.01618 36.31777 115.74328 1.000 36.74330 397 TYR A N 1
ATOM 5894 C CA . TYR A 1 397 ? 52.63830 36.15880 115.32637 1.000 36.65927 397 TYR A CA 1
ATOM 5895 C C . TYR A 1 397 ? 52.24470 34.68362 115.31148 1.000 40.92220 397 TYR A C 1
ATOM 5896 O O . TYR A 1 397 ? 51.05954 34.37111 115.38729 1.000 39.52214 397 TYR A O 1
ATOM 5914 N N . GLN A 1 398 ? 53.22174 33.79107 115.17073 1.000 39.40476 398 GLN A N 1
ATOM 5915 C CA . GLN A 1 398 ? 52.95414 32.39184 114.86231 1.000 41.29282 398 GLN A CA 1
ATOM 5916 C C . GLN A 1 398 ? 53.41120 31.46095 115.97772 1.000 46.34803 398 GLN A C 1
ATOM 5917 O O . GLN A 1 398 ? 53.58542 30.26911 115.74123 1.000 40.22106 398 GLN A O 1
ATOM 5931 N N . GLN A 1 399 ? 53.62707 31.98475 117.17467 1.000 43.51533 399 GLN A N 1
ATOM 5932 C CA . GLN A 1 399 ? 54.14739 31.18588 118.27187 1.000 52.76199 399 GLN A CA 1
ATOM 5933 C C . GLN A 1 399 ? 53.32576 29.90385 118.42229 1.000 47.24256 399 GLN A C 1
ATOM 5934 O O . GLN A 1 399 ? 52.09087 29.97034 118.47591 1.000 42.36278 399 GLN A O 1
ATOM 5948 N N . PRO A 1 400 ? 53.95917 28.73465 118.48459 1.000 49.01628 400 PRO A N 1
ATOM 5949 C CA . PRO A 1 400 ? 53.19639 27.52412 118.87105 1.000 58.44258 400 PRO A CA 1
ATOM 5950 C C . PRO A 1 400 ? 52.46472 27.69270 120.19583 1.000 54.65700 400 PRO A C 1
ATOM 5951 O O . PRO A 1 400 ? 51.38144 27.12442 120.38159 1.000 51.94766 400 PRO A O 1
ATOM 5962 N N . GLU A 1 401 ? 53.01114 28.52036 121.10247 1.000 54.31562 401 GLU A N 1
ATOM 5963 C CA . GLU A 1 401 ? 52.43545 28.70495 122.42687 1.000 57.28294 401 GLU A CA 1
ATOM 5964 C C . GLU A 1 401 ? 51.04834 29.32780 122.39444 1.000 62.63774 401 GLU A C 1
ATOM 5965 O O . GLU A 1 401 ? 50.33990 29.26813 123.40776 1.000 59.81042 401 GLU A O 1
ATOM 5977 N N . TRP A 1 402 ? 50.64637 29.94801 121.27545 1.000 59.16598 402 TRP A N 1
ATOM 5978 C CA . TRP A 1 402 ? 49.29718 30.49453 121.20002 1.000 59.71705 402 TRP A CA 1
ATOM 5979 C C . TRP A 1 402 ? 48.24526 29.41241 121.41886 1.000 61.71497 402 TRP A C 1
ATOM 5980 O O . TRP A 1 402 ? 47.11838 29.72386 121.80257 1.000 63.85070 402 TRP A O 1
ATOM 6001 N N . ALA A 1 403 ? 48.58422 28.15505 121.15987 1.000 63.79549 403 ALA A N 1
ATOM 6002 C CA . ALA A 1 403 ? 47.60545 27.08477 121.29652 1.000 76.95958 403 ALA A CA 1
ATOM 6003 C C . ALA A 1 403 ? 47.65791 26.42687 122.66270 1.000 77.21327 403 ALA A C 1
ATOM 6004 O O . ALA A 1 403 ? 46.62030 26.00617 123.17899 1.000 81.38985 403 ALA A O 1
ATOM 6011 N N . ASP A 1 404 ? 48.84369 26.34436 123.24848 1.000 77.89698 404 ASP A N 1
ATOM 6012 C CA . ASP A 1 404 ? 49.09049 25.81255 124.57864 1.000 83.79677 404 ASP A CA 1
ATOM 6013 C C . ASP A 1 404 ? 48.50986 26.73433 125.64179 1.000 83.57713 404 ASP A C 1
ATOM 6014 O O . ASP A 1 404 ? 49.10837 27.76797 125.95101 1.000 83.25932 404 ASP A O 1
ATOM 6023 N N . PRO A 1 405 ? 47.36497 26.39554 126.24537 1.000 92.99074 405 PRO A N 1
ATOM 6024 C CA . PRO A 1 405 ? 46.77750 27.30135 127.24965 1.000 98.02584 405 PRO A CA 1
ATOM 6025 C C . PRO A 1 405 ? 47.63718 27.46892 128.49467 1.000 91.11941 405 PRO A C 1
ATOM 6026 O O . PRO A 1 405 ? 47.35633 28.36163 129.30038 1.000 81.28209 405 PRO A O 1
ATOM 6037 N N . GLN A 1 406 ? 48.66942 26.64678 128.67286 1.000 91.75772 406 GLN A N 1
ATOM 6038 C CA . GLN A 1 406 ? 49.62794 26.80038 129.76221 1.000 101.12973 406 GLN A CA 1
ATOM 6039 C C . GLN A 1 406 ? 50.68285 27.86374 129.47329 1.000 97.32601 406 GLN A C 1
ATOM 6040 O O . GLN A 1 406 ? 51.56612 28.09058 130.31176 1.000 86.47199 406 GLN A O 1
ATOM 6054 N N . LYS A 1 407 ? 50.62074 28.51924 128.31001 1.000 98.64398 407 LYS A N 1
ATOM 6055 C CA . LYS A 1 407 ? 51.68680 29.42434 127.89508 1.000 94.41190 407 LYS A CA 1
ATOM 6056 C C . LYS A 1 407 ? 51.14674 30.66834 127.19914 1.000 89.47680 407 LYS A C 1
ATOM 6057 O O . LYS A 1 407 ? 51.90103 31.34179 126.48722 1.000 87.07700 407 LYS A O 1
ATOM 6076 N N . ARG A 1 408 ? 49.86831 31.00181 127.41210 1.000 91.30869 408 ARG A N 1
ATOM 6077 C CA . ARG A 1 408 ? 49.23698 32.16389 126.79882 1.000 91.91132 408 ARG A CA 1
ATOM 6078 C C . ARG A 1 408 ? 49.64631 33.49138 127.42784 1.000 92.03739 408 ARG A C 1
ATOM 6079 O O . ARG A 1 408 ? 49.24951 34.54221 126.91326 1.000 86.51490 408 ARG A O 1
ATOM 6100 N N . ILE A 1 409 ? 50.41404 33.48720 128.51223 1.000 93.68638 409 ILE A N 1
ATOM 6101 C CA . ILE A 1 409 ? 50.90143 34.72521 129.10200 1.000 93.45977 409 ILE A CA 1
ATOM 6102 C C . ILE A 1 409 ? 52.32285 35.03145 128.65479 1.000 88.73222 409 ILE A C 1
ATOM 6103 O O . ILE A 1 409 ? 52.65967 36.19021 128.40585 1.000 93.66090 409 ILE A O 1
ATOM 6119 N N . LYS A 1 410 ? 53.17099 34.01068 128.53429 1.000 84.79566 410 LYS A N 1
ATOM 6120 C CA . LYS A 1 410 ? 54.43789 34.21814 127.84242 1.000 94.91498 410 LYS A CA 1
ATOM 6121 C C . LYS A 1 410 ? 54.19641 34.60867 126.38910 1.000 89.42470 410 LYS A C 1
ATOM 6122 O O . LYS A 1 410 ? 54.86154 35.50747 125.86043 1.000 87.47351 410 LYS A O 1
ATOM 6141 N N . ALA A 1 411 ? 53.22926 33.96119 125.73351 1.000 86.91858 411 ALA A N 1
ATOM 6142 C CA . ALA A 1 411 ? 52.91978 34.30815 124.35250 1.000 83.17591 411 ALA A CA 1
ATOM 6143 C C . ALA A 1 411 ? 52.46632 35.75826 124.23453 1.000 71.17754 411 ALA A C 1
ATOM 6144 O O . ALA A 1 411 ? 52.90556 36.47861 123.33418 1.000 63.18949 411 ALA A O 1
ATOM 6151 N N . GLU A 1 412 ? 51.58911 36.20709 125.13262 1.000 74.04608 412 GLU A N 1
ATOM 6152 C CA . GLU A 1 412 ? 51.04917 37.55381 125.03728 1.000 64.37379 412 GLU A CA 1
ATOM 6153 C C . GLU A 1 412 ? 52.05548 38.63115 125.40667 1.000 64.34763 412 GLU A C 1
ATOM 6154 O O . GLU A 1 412 ? 51.80450 39.80579 125.11898 1.000 61.74005 412 GLU A O 1
ATOM 6166 N N . ASN A 1 413 ? 53.18540 38.27378 126.00708 1.000 66.47377 413 ASN A N 1
ATOM 6167 C CA . ASN A 1 413 ? 54.20754 39.26683 126.29482 1.000 72.30366 413 ASN A CA 1
ATOM 6168 C C . ASN A 1 413 ? 55.00652 39.65794 125.05910 1.000 67.17593 413 ASN A C 1
ATOM 6169 O O . ASN A 1 413 ? 55.81988 40.58800 125.13438 1.000 60.31586 413 ASN A O 1
ATOM 6180 N N . CYS A 1 414 ? 54.78439 38.99143 123.92423 1.000 59.30372 414 CYS A N 1
ATOM 6181 C CA . CYS A 1 414 ? 55.46437 39.38520 122.70169 1.000 54.40345 414 CYS A CA 1
ATOM 6182 C C . CYS A 1 414 ? 55.12421 40.81422 122.29803 1.000 48.79027 414 CYS A C 1
ATOM 6183 O O . CYS A 1 414 ? 55.91732 41.44688 121.59696 1.000 46.66188 414 CYS A O 1
ATOM 6191 N N . PHE A 1 415 ? 53.97630 41.34005 122.72672 1.000 43.60941 415 PHE A N 1
ATOM 6192 C CA . PHE A 1 415 ? 53.49408 42.58627 122.15308 1.000 51.51143 415 PHE A CA 1
ATOM 6193 C C . PHE A 1 415 ? 54.33395 43.78554 122.55024 1.000 48.63400 415 PHE A C 1
ATOM 6194 O O . PHE A 1 415 ? 54.34671 44.77903 121.81336 1.000 43.65858 415 PHE A O 1
ATOM 6211 N N . GLU A 1 416 ? 55.04762 43.73340 123.67356 1.000 50.75361 416 GLU A N 1
ATOM 6212 C CA . GLU A 1 416 ? 55.94340 44.84111 123.98742 1.000 54.71310 416 GLU A CA 1
ATOM 6213 C C . GLU A 1 416 ? 57.09599 44.87929 122.99237 1.000 48.54778 416 GLU A C 1
ATOM 6214 O O . GLU A 1 416 ? 57.53275 45.96178 122.59502 1.000 46.77949 416 GLU A O 1
ATOM 6226 N N . GLU A 1 417 ? 57.56314 43.71058 122.54898 1.000 43.25097 417 GLU A N 1
ATOM 6227 C CA . GLU A 1 417 ? 58.60560 43.64886 121.53557 1.000 48.27018 417 GLU A CA 1
ATOM 6228 C C . GLU A 1 417 ? 58.07799 44.12817 120.18652 1.000 48.36732 417 GLU A C 1
ATOM 6229 O O . GLU A 1 417 ? 58.78225 44.83910 119.44975 1.000 40.84885 417 GLU A O 1
ATOM 6241 N N . ILE A 1 418 ? 56.84088 43.75076 119.85162 1.000 42.28580 418 ILE A N 1
ATOM 6242 C CA . ILE A 1 418 ? 56.21927 44.22248 118.61670 1.000 38.86626 418 ILE A CA 1
ATOM 6243 C C . ILE A 1 418 ? 56.10767 45.73510 118.62357 1.000 44.21360 418 ILE A C 1
ATOM 6244 O O . ILE A 1 418 ? 56.42071 46.39786 117.62321 1.000 40.65002 418 ILE A O 1
ATOM 6260 N N . LYS A 1 419 ? 55.67564 46.31166 119.75234 1.000 39.78813 419 LYS A N 1
ATOM 6261 C CA . LYS A 1 419 ? 55.60868 47.76233 119.86662 1.000 40.86016 419 LYS A CA 1
ATOM 6262 C C . LYS A 1 419 ? 56.97461 48.38959 119.64277 1.000 41.31180 419 LYS A C 1
ATOM 6263 O O . LYS A 1 419 ? 57.11013 49.37344 118.89362 1.000 40.44555 419 LYS A O 1
ATOM 6282 N N . ASP A 1 420 ? 57.99331 47.87423 120.32036 1.000 39.78673 420 ASP A N 1
ATOM 6283 C CA . ASP A 1 420 ? 59.29278 48.52611 120.27480 1.000 43.61711 420 ASP A CA 1
ATOM 6284 C C . ASP A 1 420 ? 59.89638 48.44770 118.88315 1.000 42.61606 420 ASP A C 1
ATOM 6285 O O . ASP A 1 420 ? 60.50665 49.41576 118.41441 1.000 40.82770 420 ASP A O 1
ATOM 6294 N N . ARG A 1 421 ? 59.75602 47.28477 118.22731 1.000 38.72032 421 ARG A N 1
ATOM 6295 C CA . ARG A 1 421 ? 60.24509 47.11791 116.85786 1.000 36.72178 421 ARG A CA 1
ATOM 6296 C C . ARG A 1 421 ? 59.45584 48.00575 115.88665 1.000 35.54640 421 ARG A C 1
ATOM 6297 O O . ARG A 1 421 ? 60.05144 48.60672 114.98393 1.000 36.86362 421 ARG A O 1
ATOM 6318 N N . SER A 1 422 ? 58.13907 48.13022 116.07094 1.000 34.78101 422 SER A N 1
ATOM 6319 C CA . SER A 1 422 ? 57.33320 48.96676 115.19430 1.000 36.51577 422 SER A CA 1
ATOM 6320 C C . SER A 1 422 ? 57.73139 50.43301 115.32573 1.000 38.83433 422 SER A C 1
ATOM 6321 O O . SER A 1 422 ? 57.90426 51.14772 114.33002 1.000 33.32820 422 SER A O 1
ATOM 6329 N N . HIS A 1 423 ? 57.90024 50.88533 116.56915 1.000 38.81930 423 HIS A N 1
ATOM 6330 C CA . HIS A 1 423 ? 58.28173 52.25718 116.83322 1.000 37.56459 423 HIS A CA 1
ATOM 6331 C C . HIS A 1 423 ? 59.66888 52.56102 116.28491 1.000 35.78882 423 HIS A C 1
ATOM 6332 O O . HIS A 1 423 ? 59.91685 53.66597 115.78506 1.000 35.26858 423 HIS A O 1
ATOM 6346 N N . LYS A 1 424 ? 60.59268 51.59922 116.39354 1.000 34.23978 424 LYS A N 1
ATOM 6347 C CA . LYS A 1 424 ? 61.90968 51.79847 115.79677 1.000 34.08482 424 LYS A CA 1
ATOM 6348 C C . LYS A 1 424 ? 61.80809 51.99859 114.29171 1.000 40.34706 424 LYS A C 1
ATOM 6349 O O . LYS A 1 424 ? 62.56640 52.78057 113.71836 1.000 37.37870 424 LYS A O 1
ATOM 6368 N N . ILE A 1 425 ? 60.84091 51.35024 113.64152 1.000 37.28205 425 ILE A N 1
ATOM 6369 C CA . ILE A 1 425 ? 60.64227 51.58683 112.21728 1.000 35.05832 425 ILE A CA 1
ATOM 6370 C C . ILE A 1 425 ? 60.00069 52.94875 111.99410 1.000 32.76991 425 ILE A C 1
ATOM 6371 O O . ILE A 1 425 ? 60.46520 53.74258 111.16092 1.000 32.06116 425 ILE A O 1
ATOM 6387 N N . TRP A 1 426 ? 58.90452 53.22246 112.71331 1.000 33.64998 426 TRP A N 1
ATOM 6388 C CA . TRP A 1 426 ? 58.06657 54.36644 112.42985 1.000 33.67123 426 TRP A CA 1
ATOM 6389 C C . TRP A 1 426 ? 58.68089 55.70035 112.84568 1.000 36.05854 426 TRP A C 1
ATOM 6390 O O . TRP A 1 426 ? 58.24640 56.73752 112.34145 1.000 35.28144 426 TRP A O 1
ATOM 6411 N N . HIS A 1 427 ? 59.61596 55.70457 113.80235 1.000 33.68988 427 HIS A N 1
ATOM 6412 C CA . HIS A 1 427 ? 60.11087 56.94402 114.40948 1.000 33.89160 427 HIS A CA 1
ATOM 6413 C C . HIS A 1 427 ? 61.55051 57.23778 114.01776 1.000 39.21241 427 HIS A C 1
ATOM 6414 O O . HIS A 1 427 ? 62.32395 57.83312 114.78550 1.000 44.47556 427 HIS A O 1
ATOM 6428 N N . PHE A 1 428 ? 61.89954 56.85909 112.809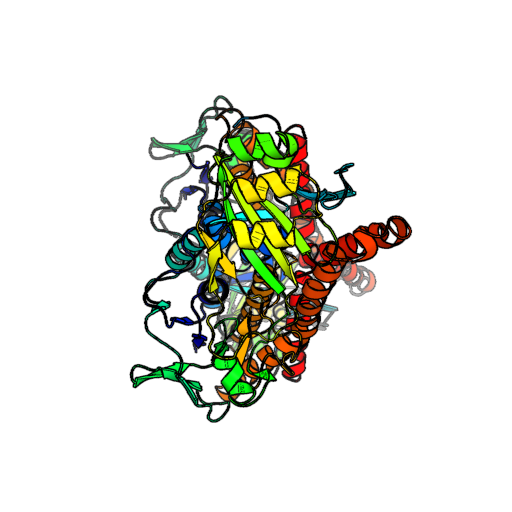63 1.000 34.97485 428 PHE A N 1
ATOM 6429 C CA . PHE A 1 428 ? 63.27072 56.92530 112.34274 1.000 35.16299 428 PHE A CA 1
ATOM 6430 C C . PHE A 1 428 ? 63.73880 58.36761 112.26267 1.000 33.40771 428 PHE A C 1
ATOM 6431 O O . PHE A 1 428 ? 63.06455 59.20702 111.67445 1.000 33.89021 428 PHE A O 1
ATOM 6448 N N . ASP A 1 429 ? 64.93213 58.63727 112.80085 1.000 36.33800 429 ASP A N 1
ATOM 6449 C CA . ASP A 1 429 ? 65.53564 59.97559 112.74855 1.000 34.74047 429 ASP A CA 1
ATOM 6450 C C . ASP A 1 429 ? 66.31932 60.15019 111.44806 1.000 34.95772 429 ASP A C 1
ATOM 6451 O O . ASP A 1 429 ? 67.55393 60.00827 111.38514 1.000 33.34314 429 ASP A O 1
ATOM 6460 N N . TYR A 1 430 ? 65.58296 60.46333 110.37996 1.000 35.09738 430 TYR A N 1
ATOM 6461 C CA . TYR A 1 430 ? 66.20735 60.57964 109.06456 1.000 34.01603 430 TYR A CA 1
ATOM 6462 C C . TYR A 1 430 ? 67.09134 61.82374 108.97255 1.000 33.82302 430 TYR A C 1
ATOM 6463 O O . TYR A 1 430 ? 68.10199 61.80761 108.25777 1.000 33.77046 430 TYR A O 1
ATOM 6481 N N . ASN A 1 431 ? 66.80214 62.87295 109.74295 1.000 31.08882 431 ASN A N 1
ATOM 6482 C CA . ASN A 1 431 ? 67.68904 64.03836 109.68274 1.000 34.90027 431 ASN A CA 1
ATOM 6483 C C . ASN A 1 431 ? 69.05673 63.71883 110.27532 1.000 35.60391 431 ASN A C 1
ATOM 6484 O O . ASN A 1 431 ? 70.08222 64.14894 109.73608 1.000 34.46948 431 ASN A O 1
ATOM 6495 N N . SER A 1 432 ? 69.10880 62.91268 111.34921 1.000 34.00821 432 SER A N 1
ATOM 6496 C CA . SER A 1 432 ? 70.41514 62.48640 111.85821 1.000 35.61812 432 SER A CA 1
ATOM 6497 C C . SER A 1 432 ? 71.14019 61.58922 110.87108 1.000 34.47636 432 SER A C 1
ATOM 6498 O O . SER A 1 432 ? 72.36739 61.69053 110.72584 1.000 37.80701 432 SER A O 1
ATOM 6506 N N . MET A 1 433 ? 70.41336 60.70067 110.17420 1.000 36.90843 433 MET A N 1
ATOM 6507 C CA . MET A 1 433 ? 71.03960 59.87326 109.13709 1.000 37.19147 433 MET A CA 1
ATOM 6508 C C . MET A 1 433 ? 71.71677 60.73608 108.08331 1.000 31.21499 433 MET A C 1
ATOM 6509 O O . MET A 1 433 ? 72.84788 60.46373 107.67165 1.000 36.43910 433 MET A O 1
ATOM 6523 N N . LEU A 1 434 ? 71.01737 61.76110 107.59093 1.000 31.46592 434 LEU A N 1
ATOM 6524 C CA . LEU A 1 434 ? 71.59376 62.60938 106.56281 1.000 32.74158 434 LEU A CA 1
ATOM 6525 C C . LEU A 1 434 ? 72.80674 63.36146 107.08829 1.000 35.62396 434 LEU A C 1
ATOM 6526 O O . LEU A 1 434 ? 73.82588 63.48071 106.39626 1.000 35.28754 434 LEU A O 1
ATOM 6542 N N . GLN A 1 435 ? 72.72342 63.87606 108.31344 1.000 35.82657 435 GLN A N 1
ATOM 6543 C CA . GLN A 1 435 ? 73.88382 64.56279 108.89617 1.000 40.17473 435 GLN A CA 1
ATOM 6544 C C . GLN A 1 435 ? 75.07837 63.61907 108.99413 1.000 39.52500 435 GLN A C 1
ATOM 6545 O O . GLN A 1 435 ? 76.19399 63.95857 108.59636 1.000 38.39948 435 GLN A O 1
ATOM 6559 N N . GLU A 1 436 ? 74.85566 62.40918 109.48910 1.000 38.01477 436 GLU A N 1
ATOM 6560 C CA . GLU A 1 436 ? 75.93055 61.42952 109.60102 1.000 35.23853 436 GLU A CA 1
ATOM 6561 C C . GLU A 1 436 ? 76.48895 61.06465 108.24292 1.000 39.09580 436 GLU A C 1
ATOM 6562 O O . GLU A 1 436 ? 77.69308 60.81938 108.10988 1.000 36.77709 436 GLU A O 1
ATOM 6574 N N . ALA A 1 437 ? 75.64000 61.05164 107.20580 1.000 34.21853 437 ALA A N 1
ATOM 6575 C CA . ALA A 1 437 ? 76.09995 60.67382 105.88290 1.000 35.33313 437 ALA A CA 1
ATOM 6576 C C . ALA A 1 437 ? 77.02903 61.72429 105.30133 1.000 36.29054 437 ALA A C 1
ATOM 6577 O O . ALA A 1 437 ? 78.06039 61.37950 104.69544 1.000 37.27438 437 ALA A O 1
ATOM 6584 N N . ILE A 1 438 ? 76.65790 63.00551 105.45007 1.000 38.92913 438 ILE A N 1
ATOM 6585 C CA . ILE A 1 438 ? 77.49297 64.09718 104.94588 1.000 37.07804 438 ILE A CA 1
ATOM 6586 C C . ILE A 1 438 ? 78.84797 64.10117 105.65597 1.000 35.40140 438 ILE A C 1
ATOM 6587 O O . ILE A 1 438 ? 79.90324 64.19892 105.01244 1.000 36.72792 438 ILE A O 1
ATOM 6603 N N . GLU A 1 439 ? 78.84162 63.92019 106.96873 1.000 38.06902 439 GLU A N 1
ATOM 6604 C CA . GLU A 1 439 ? 80.09415 63.91445 107.73309 1.000 39.71223 439 GLU A CA 1
ATOM 6605 C C . GLU A 1 439 ? 80.97192 62.73052 107.36209 1.000 43.77212 439 GLU A C 1
ATOM 6606 O O . GLU A 1 439 ? 82.19618 62.86758 107.27243 1.000 41.80932 439 GLU A O 1
ATOM 6618 N N . LYS A 1 440 ? 80.36967 61.55557 107.11185 1.000 38.83545 440 LYS A N 1
ATOM 6619 C CA . LYS A 1 440 ? 81.15742 60.40403 106.68987 1.000 42.43997 440 LYS A CA 1
ATOM 6620 C C . LYS A 1 440 ? 81.67197 60.58601 105.27509 1.000 41.55113 440 LYS A C 1
ATOM 6621 O O . LYS A 1 440 ? 82.81211 60.19546 104.97123 1.000 43.66518 440 LYS A O 1
ATOM 6640 N N . TYR A 1 441 ? 80.86232 61.16374 104.38072 1.000 38.23967 441 TYR A N 1
ATOM 6641 C CA . TYR A 1 441 ? 81.37429 61.50210 103.04843 1.000 39.70928 441 TYR A CA 1
ATOM 6642 C C . TYR A 1 441 ? 82.60894 62.39729 103.15809 1.000 41.24198 441 TYR A C 1
ATOM 6643 O O . TYR A 1 441 ? 83.64390 62.13211 102.53116 1.000 43.92379 441 TYR A O 1
ATOM 6661 N N . ARG A 1 442 ? 82.50472 63.47994 103.92740 1.000 37.88398 442 ARG A N 1
ATOM 6662 C CA . ARG A 1 442 ? 83.60259 64.44087 104.00322 1.000 42.56203 442 ARG A CA 1
ATOM 6663 C C . ARG A 1 442 ? 84.83497 63.79740 104.61451 1.000 49.02216 442 ARG A C 1
ATOM 6664 O O . ARG A 1 442 ? 85.96037 64.03059 104.16428 1.000 49.36601 442 ARG A O 1
ATOM 6685 N N . HIS A 1 443 ? 84.63255 62.96202 105.62723 1.000 46.28443 443 HIS A N 1
ATOM 6686 C CA . HIS A 1 443 ? 85.73469 62.21680 106.21694 1.000 54.07046 443 HIS A CA 1
ATOM 6687 C C . HIS A 1 443 ? 86.40380 61.32302 105.18020 1.000 54.28742 443 HIS A C 1
ATOM 6688 O O . HIS A 1 443 ? 87.63091 61.32416 105.05105 1.000 59.70781 443 HIS A O 1
ATOM 6702 N N . ASN A 1 444 ? 85.61142 60.57511 104.39961 1.000 51.65153 444 ASN A N 1
ATOM 6703 C CA . ASN A 1 444 ? 86.18425 59.71461 103.36999 1.000 46.72072 444 ASN A CA 1
ATOM 6704 C C . ASN A 1 444 ? 86.97842 60.49260 102.32526 1.000 54.45023 444 ASN A C 1
ATOM 6705 O O . ASN A 1 444 ? 87.81743 59.90661 101.63638 1.000 56.56018 444 ASN A O 1
ATOM 6716 N N . MET A 1 445 ? 86.71622 61.78470 102.16835 1.000 58.01083 445 MET A N 1
ATOM 6717 C CA . MET A 1 445 ? 87.44120 62.60440 101.20889 1.000 63.37585 445 MET A CA 1
ATOM 6718 C C . MET A 1 445 ? 88.72070 63.20931 101.79207 1.000 67.04459 445 MET A C 1
ATOM 6719 O O . MET A 1 445 ? 89.35038 64.03605 101.13070 1.000 68.50419 445 MET A O 1
ATOM 6733 N N . GLY A 1 446 ? 89.12056 62.81152 102.99736 1.000 70.26499 446 GLY A N 1
ATOM 6734 C CA . GLY A 1 446 ? 90.31652 63.34186 103.61848 1.000 76.55525 446 GLY A CA 1
ATOM 6735 C C . GLY A 1 446 ? 90.10821 64.63196 104.36955 1.000 96.81122 446 GLY A C 1
ATOM 6736 O O . GLY A 1 446 ? 91.09487 65.26504 104.77084 1.000 116.62049 446 GLY A O 1
ATOM 6740 N N . SER A 1 447 ? 88.86014 65.04464 104.56258 1.000 98.59022 447 SER A N 1
ATOM 6741 C CA . SER A 1 447 ? 88.51670 66.25349 105.30598 1.000 97.58675 447 SER A CA 1
ATOM 6742 C C . SER A 1 447 ? 87.96396 65.88983 106.68294 1.000 82.94283 447 SER A C 1
ATOM 6743 O O . SER A 1 447 ? 88.28857 64.83069 107.23990 1.000 79.84063 447 SER A O 1
ATOM 6751 N N . GLN B 1 11 ? 37.02531 71.07152 94.46094 1.000 90.55272 11 GLN B N 1
ATOM 6752 C CA . GLN B 1 11 ? 38.03443 71.82822 93.71726 1.000 100.57126 11 GLN B CA 1
ATOM 6753 C C . GLN B 1 11 ? 39.32035 71.96059 94.53515 1.000 83.63074 11 GLN B C 1
ATOM 6754 O O . GLN B 1 11 ? 39.37563 71.54324 95.69230 1.000 83.05199 11 GLN B O 1
ATOM 6759 N N . PRO B 1 12 ? 40.35608 72.52830 93.92412 1.000 65.94235 12 PRO B N 1
ATOM 6760 C CA . PRO B 1 12 ? 41.57817 72.79116 94.69338 1.000 68.59617 12 PRO B CA 1
ATOM 6761 C C . PRO B 1 12 ? 41.49945 74.11102 95.42695 1.000 57.77956 12 PRO B C 1
ATOM 6762 O O . PRO B 1 12 ? 40.54401 74.88638 95.32266 1.000 65.08728 12 PRO B O 1
ATOM 6773 N N . LEU B 1 13 ? 42.52326 74.35370 96.19921 1.000 49.75435 13 LEU B N 1
ATOM 6774 C CA . LEU B 1 13 ? 42.68754 75.57333 96.96164 1.000 42.23618 13 LEU B CA 1
ATOM 6775 C C . LEU B 1 13 ? 43.47469 76.55812 96.11173 1.000 34.52200 13 LEU B C 1
ATOM 6776 O O . LEU B 1 13 ? 44.48452 76.17932 95.50081 1.000 38.46421 13 LEU B O 1
ATOM 6792 N N . SER B 1 14 ? 42.98072 77.79288 96.02151 1.000 40.51704 14 SER B N 1
ATOM 6793 C CA . SER B 1 14 ? 43.63950 78.82355 95.23802 1.000 37.32179 14 SER B CA 1
ATOM 6794 C C . SER B 1 14 ? 44.22753 79.90508 96.13922 1.000 34.22711 14 SER B C 1
ATOM 6795 O O . SER B 1 14 ? 43.58555 80.36919 97.08226 1.000 36.79476 14 SER B O 1
ATOM 6803 N N . VAL B 1 15 ? 45.43408 80.33262 95.79731 1.000 29.55843 15 VAL B N 1
ATOM 6804 C CA . VAL B 1 15 ? 46.15912 81.34853 96.57680 1.000 30.57062 15 VAL B CA 1
ATOM 6805 C C . VAL B 1 15 ? 46.56442 82.46322 95.63367 1.000 30.27322 15 VAL B C 1
ATOM 6806 O O . VAL B 1 15 ? 47.18599 82.20441 94.59571 1.000 32.49485 15 VAL B O 1
ATOM 6819 N N . GLY B 1 16 ? 46.17849 83.68543 95.97491 1.000 30.00492 16 GLY B N 1
ATOM 6820 C CA . GLY B 1 16 ? 46.65076 84.89883 95.33165 1.000 28.73427 16 GLY B CA 1
ATOM 6821 C C . GLY B 1 16 ? 47.80747 85.50808 96.09994 1.000 32.26693 16 GLY B C 1
ATOM 6822 O O . GLY B 1 16 ? 47.61929 85.99998 97.20631 1.000 31.12640 16 GLY B O 1
ATOM 6826 N N . ILE B 1 17 ? 49.01195 85.44625 95.53949 1.000 28.17618 17 ILE B N 1
ATOM 6827 C CA . ILE B 1 17 ? 50.20743 86.03286 96.13002 1.000 28.83129 17 ILE B CA 1
ATOM 6828 C C . ILE B 1 17 ? 50.39905 87.38827 95.48904 1.000 31.78859 17 ILE B C 1
ATOM 6829 O O . ILE B 1 17 ? 50.58112 87.47381 94.28254 1.000 29.57698 17 ILE B O 1
ATOM 6845 N N . VAL B 1 18 ? 50.36238 88.44592 96.28956 1.000 28.19263 18 VAL B N 1
ATOM 6846 C CA . VAL B 1 18 ? 50.66935 89.79304 95.81510 1.000 29.14601 18 VAL B CA 1
ATOM 6847 C C . VAL B 1 18 ? 52.16322 90.03629 95.98885 1.000 33.50594 18 VAL B C 1
ATOM 6848 O O . VAL B 1 18 ? 52.67353 90.07857 97.11475 1.000 28.17615 18 VAL B O 1
ATOM 6861 N N . GLY B 1 19 ? 52.85571 90.21195 94.86392 1.000 28.60945 19 GLY B N 1
ATOM 6862 C CA . GLY B 1 19 ? 54.27600 90.44802 94.88088 1.000 28.64094 19 GLY B CA 1
ATOM 6863 C C . GLY B 1 19 ? 55.08518 89.30490 94.32272 1.000 29.12735 19 GLY B C 1
ATOM 6864 O O . GLY B 1 19 ? 55.01955 88.18266 94.84670 1.000 28.28876 19 GLY B O 1
ATOM 6868 N N . GLY B 1 20 ? 55.91265 89.61109 93.32731 1.000 30.90212 20 GLY B N 1
ATOM 6869 C CA . GLY B 1 20 ? 56.74063 88.61391 92.66741 1.000 28.71431 20 GLY B CA 1
ATOM 6870 C C . GLY B 1 20 ? 58.21179 88.86478 92.87401 1.000 33.36220 20 GLY B C 1
ATOM 6871 O O . GLY B 1 20 ? 59.01087 88.78760 91.92625 1.000 34.31734 20 GLY B O 1
ATOM 6875 N N . GLY B 1 21 ? 58.56507 89.21988 94.09797 1.000 31.19538 21 GLY B N 1
ATOM 6876 C CA . GLY B 1 21 ? 59.95141 89.24410 94.53895 1.000 29.54120 21 GLY B CA 1
ATOM 6877 C C . GLY B 1 21 ? 60.39022 87.86137 94.96394 1.000 31.17269 21 GLY B C 1
ATOM 6878 O O . GLY B 1 21 ? 59.74210 86.84999 94.69379 1.000 30.81658 21 GLY B O 1
ATOM 6882 N N . ILE B 1 22 ? 61.55454 87.81132 95.60305 1.000 30.21947 22 ILE B N 1
ATOM 6883 C CA . ILE B 1 22 ? 62.15257 86.51312 95.91665 1.000 30.42178 22 ILE B CA 1
ATOM 6884 C C . ILE B 1 22 ? 61.24618 85.69832 96.83342 1.000 29.81258 22 ILE B C 1
ATOM 6885 O O . ILE B 1 22 ? 61.09668 84.49427 96.63461 1.000 27.24722 22 ILE B O 1
ATOM 6901 N N . ILE B 1 23 ? 60.61276 86.33375 97.82931 1.000 26.42993 23 ILE B N 1
ATOM 6902 C CA . ILE B 1 23 ? 59.79661 85.54232 98.76057 1.000 28.18715 23 ILE B CA 1
ATOM 6903 C C . ILE B 1 23 ? 58.48673 85.09745 98.09115 1.000 27.80680 23 ILE B C 1
ATOM 6904 O O . ILE B 1 23 ? 58.07061 83.94642 98.20269 1.000 25.66082 23 ILE B O 1
ATOM 6920 N N . GLY B 1 24 ? 57.83522 85.98154 97.33343 1.000 26.98305 24 GLY B N 1
ATOM 6921 C CA . GLY B 1 24 ? 56.60513 85.59363 96.67617 1.000 27.51610 24 GLY B CA 1
ATOM 6922 C C . GLY B 1 24 ? 56.79007 84.47512 95.67121 1.000 27.93621 24 GLY B C 1
ATOM 6923 O O . GLY B 1 24 ? 55.95957 83.58188 95.57650 1.000 28.37155 24 GLY B O 1
ATOM 6927 N N . VAL B 1 25 ? 57.90332 84.48587 94.92678 1.000 25.12127 25 VAL B N 1
ATOM 6928 C CA . VAL B 1 25 ? 58.15306 83.44297 93.93945 1.000 23.75793 25 VAL B CA 1
ATOM 6929 C C . VAL B 1 25 ? 58.59457 82.13516 94.59929 1.000 28.61674 25 VAL B C 1
ATOM 6930 O O . VAL B 1 25 ? 58.18715 81.04184 94.17547 1.000 25.38472 25 VAL B O 1
ATOM 6943 N N . ILE B 1 26 ? 59.40282 82.21159 95.65633 1.000 26.99297 26 ILE B N 1
ATOM 6944 C CA . ILE B 1 26 ? 59.76817 80.99645 96.38877 1.000 26.88224 26 ILE B CA 1
ATOM 6945 C C . ILE B 1 26 ? 58.52790 80.35971 97.01502 1.000 25.29506 26 ILE B C 1
ATOM 6946 O O . ILE B 1 26 ? 58.36734 79.12023 97.00708 1.000 27.10089 26 ILE B O 1
ATOM 6962 N N . LEU B 1 27 ? 57.64602 81.18785 97.59388 1.000 24.18607 27 LEU B N 1
ATOM 6963 C CA . LEU B 1 27 ? 56.39008 80.68222 98.14266 1.000 24.27622 27 LEU B CA 1
ATOM 6964 C C . LEU B 1 27 ? 55.55462 80.01536 97.06126 1.000 25.09721 27 LEU B C 1
ATOM 6965 O O . LEU B 1 27 ? 54.99419 78.93219 97.26871 1.000 25.65596 27 LEU B O 1
ATOM 6981 N N . ALA B 1 28 ? 55.41654 80.66828 95.90761 1.000 26.94955 28 ALA B N 1
ATOM 6982 C CA . ALA B 1 28 ? 54.68136 80.04113 94.80020 1.000 25.97240 28 ALA B CA 1
ATOM 6983 C C . ALA B 1 28 ? 55.25831 78.68917 94.43446 1.000 27.39961 28 ALA B C 1
ATOM 6984 O O . ALA B 1 28 ? 54.51314 77.72358 94.21111 1.000 28.06784 28 ALA B O 1
ATOM 6991 N N . ALA B 1 29 ? 56.57822 78.59386 94.35237 1.000 24.59706 29 ALA B N 1
ATOM 6992 C CA . ALA B 1 29 ? 57.20450 77.32882 93.99975 1.000 26.12615 29 ALA B CA 1
ATOM 6993 C C . ALA B 1 29 ? 56.84809 76.23826 95.01265 1.000 28.07837 29 ALA B C 1
ATOM 6994 O O . ALA B 1 29 ? 56.54690 75.09681 94.62850 1.000 26.82429 29 ALA B O 1
ATOM 7001 N N . GLY B 1 30 ? 56.85347 76.57496 96.30088 1.000 26.64185 30 GLY B N 1
ATOM 7002 C CA . GLY B 1 30 ? 56.51937 75.55901 97.29134 1.000 25.12680 30 GLY B CA 1
ATOM 7003 C C . GLY B 1 30 ? 55.07939 75.10288 97.19979 1.000 27.74386 30 GLY B C 1
ATOM 7004 O O . GLY B 1 30 ? 54.79005 73.90787 97.32514 1.000 26.89741 30 GLY B O 1
ATOM 7008 N N . LEU B 1 31 ? 54.16785 76.03559 97.00495 1.000 29.16788 31 LEU B N 1
ATOM 7009 C CA . LEU B 1 31 ? 52.74449 75.72366 96.92992 1.000 27.27234 31 LEU B CA 1
ATOM 7010 C C . LEU B 1 31 ? 52.40698 74.92925 95.67268 1.000 31.22889 31 LEU B C 1
ATOM 7011 O O . LEU B 1 31 ? 51.65651 73.93767 95.74562 1.000 29.60629 31 LEU B O 1
ATOM 7027 N N . VAL B 1 32 ? 52.93190 75.34180 94.50587 1.000 26.37569 32 VAL B N 1
ATOM 7028 C CA . VAL B 1 32 ? 52.51737 74.62782 93.29650 1.000 31.42166 32 VAL B CA 1
ATOM 7029 C C . VAL B 1 32 ? 53.05408 73.19296 93.26069 1.000 28.98782 32 VAL B C 1
ATOM 7030 O O . VAL B 1 32 ? 52.42238 72.31020 92.68604 1.000 31.52456 32 VAL B O 1
ATOM 7043 N N . ARG B 1 33 ? 54.21824 72.93595 93.86969 1.000 28.79711 33 ARG B N 1
ATOM 7044 C CA . ARG B 1 33 ? 54.79515 71.59859 93.88095 1.000 32.90257 33 ARG B CA 1
ATOM 7045 C C . ARG B 1 33 ? 53.98338 70.63703 94.73610 1.000 30.18075 33 ARG B C 1
ATOM 7046 O O . ARG B 1 33 ? 54.14678 69.43010 94.59106 1.000 29.98384 33 ARG B O 1
ATOM 7067 N N . ARG B 1 34 ? 53.08393 71.16749 95.56398 1.000 28.76340 34 ARG B N 1
ATOM 7068 C CA . ARG B 1 34 ? 52.16929 70.40538 96.39257 1.000 31.15375 34 ARG B CA 1
ATOM 7069 C C . ARG B 1 34 ? 50.76935 70.35325 95.81526 1.000 31.11507 34 ARG B C 1
ATOM 7070 O O . ARG B 1 34 ? 49.88535 69.76949 96.44937 1.000 30.59968 34 ARG B O 1
ATOM 7091 N N . GLY B 1 35 ? 50.57563 70.85690 94.58102 1.000 30.84030 35 GLY B N 1
ATOM 7092 C CA . GLY B 1 35 ? 49.28920 70.79204 93.90134 1.000 32.40022 35 GLY B CA 1
ATOM 7093 C C . GLY B 1 35 ? 48.31413 71.90041 94.22156 1.000 37.18380 35 GLY B C 1
ATOM 7094 O O . GLY B 1 35 ? 47.12826 71.79783 93.86794 1.000 31.29248 35 GLY B O 1
ATOM 7098 N N . ILE B 1 36 ? 48.76094 72.97260 94.86753 1.000 32.71397 36 ILE B N 1
ATOM 7099 C CA . ILE B 1 36 ? 47.89254 74.09412 95.18291 1.000 32.34400 36 ILE B CA 1
ATOM 7100 C C . ILE B 1 36 ? 47.92047 75.05005 93.99818 1.000 34.71071 36 ILE B C 1
ATOM 7101 O O . ILE B 1 36 ? 48.94722 75.20744 93.33003 1.000 35.23624 36 ILE B O 1
ATOM 7117 N N A ASP B 1 37 ? 46.78452 75.71072 93.76231 0.500 32.69970 37 ASP B N 1
ATOM 7118 N N B ASP B 1 37 ? 46.78300 75.66110 93.70236 0.500 32.68148 37 ASP B N 1
ATOM 7119 C CA A ASP B 1 37 ? 46.58292 76.63075 92.63736 0.500 33.81759 37 ASP B CA 1
ATOM 7120 C CA B ASP B 1 37 ? 46.69679 76.57844 92.57005 0.500 33.76880 37 ASP B CA 1
ATOM 7121 C C A ASP B 1 37 ? 47.05506 78.03039 93.02250 0.500 34.39385 37 ASP B C 1
ATOM 7122 C C B ASP B 1 37 ? 47.10583 77.97245 93.02442 0.500 34.39660 37 ASP B C 1
ATOM 7123 O O A ASP B 1 37 ? 46.50863 78.63967 93.94288 0.500 36.12609 37 ASP B O 1
ATOM 7124 O O B ASP B 1 37 ? 46.58375 78.49704 94.00950 0.500 36.11568 37 ASP B O 1
ATOM 7141 N N . VAL B 1 38 ? 48.05501 78.55006 92.31035 1.000 31.75977 38 VAL B N 1
ATOM 7142 C CA . VAL B 1 38 ? 48.69227 79.79633 92.69662 1.000 30.76974 38 VAL B CA 1
ATOM 7143 C C . VAL B 1 38 ? 48.65919 80.78388 91.55019 1.000 33.89993 38 VAL B C 1
ATOM 7144 O O . VAL B 1 38 ? 48.89842 80.41196 90.39733 1.000 32.89600 38 VAL B O 1
ATOM 7158 N N . LYS B 1 39 ? 48.42516 82.04448 91.88310 1.000 30.36498 39 LYS B N 1
ATOM 7159 C CA . LYS B 1 39 ? 48.72211 83.17777 91.01028 1.000 31.50403 39 LYS B CA 1
ATOM 7160 C C . LYS B 1 39 ? 49.59727 84.17025 91.74995 1.000 32.72925 39 LYS B C 1
ATOM 7161 O O . LYS B 1 39 ? 49.34310 84.47945 92.92033 1.000 33.69063 39 LYS B O 1
ATOM 7180 N N . VAL B 1 40 ? 50.60496 84.67538 91.04451 1.000 29.95855 40 VAL B N 1
ATOM 7181 C CA . VAL B 1 40 ? 51.48758 85.72858 91.53450 1.000 28.63076 40 VAL B CA 1
ATOM 7182 C C . VAL B 1 40 ? 51.23074 87.01631 90.74673 1.000 34.34963 40 VAL B C 1
ATOM 7183 O O . VAL B 1 40 ? 51.36111 87.03305 89.52316 1.000 34.68612 40 VAL B O 1
ATOM 7196 N N . PHE B 1 41 ? 50.88768 88.08040 91.45729 1.000 30.18482 41 PHE B N 1
ATOM 7197 C CA . PHE B 1 41 ? 50.56599 89.39277 90.88206 1.000 29.96895 41 PHE B CA 1
ATOM 7198 C C . PHE B 1 41 ? 51.67933 90.38206 91.20323 1.000 32.18132 41 PHE B C 1
ATOM 7199 O O . PHE B 1 41 ? 51.83309 90.82241 92.35372 1.000 31.93832 41 PHE B O 1
ATOM 7216 N N . GLU B 1 42 ? 52.42482 90.77962 90.17582 1.000 28.46172 42 GLU B N 1
ATOM 7217 C CA . GLU B 1 42 ? 53.57748 91.65964 90.33620 1.000 28.05919 42 GLU B CA 1
ATOM 7218 C C . GLU B 1 42 ? 53.28964 92.97659 89.63897 1.000 33.03958 42 GLU B C 1
ATOM 7219 O O . GLU B 1 42 ? 52.88789 92.97338 88.47847 1.000 31.61234 42 GLU B O 1
ATOM 7231 N N . GLN B 1 43 ? 53.49085 94.09227 90.35483 1.000 33.14841 43 GLN B N 1
ATOM 7232 C CA . GLN B 1 43 ? 53.17116 95.40955 89.80182 1.000 35.48784 43 GLN B CA 1
ATOM 7233 C C . GLN B 1 43 ? 54.11149 95.80328 88.66600 1.000 37.52993 43 GLN B C 1
ATOM 7234 O O . GLN B 1 43 ? 53.69505 96.49092 87.72538 1.000 37.58851 43 GLN B O 1
ATOM 7248 N N . ALA B 1 44 ? 55.37742 95.44301 88.76144 1.000 37.35908 44 ALA B N 1
ATOM 7249 C CA . ALA B 1 44 ? 56.36413 95.83407 87.76005 1.000 39.69080 44 ALA B CA 1
ATOM 7250 C C . ALA B 1 44 ? 56.13648 95.09989 86.42917 1.000 42.83955 44 ALA B C 1
ATOM 7251 O O . ALA B 1 44 ? 55.49775 94.03824 86.36289 1.000 38.17103 44 ALA B O 1
ATOM 7258 N N . ARG B 1 45 ? 56.71816 95.66841 85.36218 1.000 47.53359 45 ARG B N 1
ATOM 7259 C CA . ARG B 1 45 ? 56.51498 95.14758 84.00915 1.000 53.73440 45 ARG B CA 1
ATOM 7260 C C . ARG B 1 45 ? 57.28351 93.84771 83.77580 1.000 66.13436 45 ARG B C 1
ATOM 7261 O O . ARG B 1 45 ? 56.78578 92.94708 83.08727 1.000 70.13485 45 ARG B O 1
ATOM 7282 N N . GLY B 1 46 ? 58.49457 93.73393 84.31278 1.000 67.93865 46 GLY B N 1
ATOM 7283 C CA . GLY B 1 46 ? 59.26951 92.50830 84.17949 1.000 74.63987 46 GLY B CA 1
ATOM 7284 C C . GLY B 1 46 ? 60.66469 92.73188 83.61997 1.000 90.13022 46 GLY B C 1
ATOM 7285 O O . GLY B 1 46 ? 61.62064 92.95049 84.36731 1.000 98.21867 46 GLY B O 1
ATOM 7289 N N . ARG B 1 48 ? 63.88119 93.19095 85.86416 1.000 83.77330 48 ARG B N 1
ATOM 7290 C CA . ARG B 1 48 ? 63.11712 93.29192 87.10449 1.000 100.51586 48 ARG B CA 1
ATOM 7291 C C . ARG B 1 48 ? 64.05812 93.63545 88.27892 1.000 111.17951 48 ARG B C 1
ATOM 7292 O O . ARG B 1 48 ? 64.23642 94.81486 88.58731 1.000 102.02763 48 ARG B O 1
ATOM 7312 N N . GLU B 1 49 ? 64.67082 92.63237 88.91564 1.000 111.51902 49 GLU B N 1
ATOM 7313 C CA . GLU B 1 49 ? 65.46201 92.87273 90.11933 1.000 113.18631 49 GLU B CA 1
ATOM 7314 C C . GLU B 1 49 ? 66.79764 93.54915 89.77723 1.000 116.27716 49 GLU B C 1
ATOM 7315 O O . GLU B 1 49 ? 67.12645 93.80750 88.61317 1.000 105.83133 49 GLU B O 1
ATOM 7327 N N . ILE B 1 50 ? 67.57855 93.83083 90.82589 1.000 115.92751 50 ILE B N 1
ATOM 7328 C CA . ILE B 1 50 ? 68.81758 94.58618 90.71377 1.000 124.27037 50 ILE B CA 1
ATOM 7329 C C . ILE B 1 50 ? 69.99063 93.62047 90.60968 1.000 111.45556 50 ILE B C 1
ATOM 7330 O O . ILE B 1 50 ? 69.89929 92.44018 90.95819 1.000 91.54580 50 ILE B O 1
ATOM 7346 N N . GLY B 1 51 ? 71.12366 94.13853 90.14099 1.000 111.98594 51 GLY B N 1
ATOM 7347 C CA . GLY B 1 51 ? 72.30502 93.33242 89.92346 1.000 99.64464 51 GLY B CA 1
ATOM 7348 C C . GLY B 1 51 ? 73.08344 92.93448 91.15701 1.000 113.08367 51 GLY B C 1
ATOM 7349 O O . GLY B 1 51 ? 74.09308 92.23419 91.03512 1.000 102.32713 51 GLY B O 1
ATOM 7353 N N . ALA B 1 52 ? 72.65070 93.34393 92.34429 1.000 97.91189 52 ALA B N 1
ATOM 7354 C CA . ALA B 1 52 ? 73.42428 93.08835 93.54773 1.000 91.60744 52 ALA B CA 1
ATOM 7355 C C . ALA B 1 52 ? 73.50432 91.58572 93.84288 1.000 83.13068 52 ALA B C 1
ATOM 7356 O O . ALA B 1 52 ? 72.77288 90.76737 93.28584 1.000 68.31724 52 ALA B O 1
ATOM 7363 N N . GLY B 1 53 ? 74.43355 91.22992 94.72103 1.000 76.42407 53 GLY B N 1
ATOM 7364 C CA . GLY B 1 53 ? 74.50308 89.89927 95.26912 1.000 60.82916 53 GLY B CA 1
ATOM 7365 C C . GLY B 1 53 ? 73.82640 89.83731 96.62747 1.000 54.18957 53 GLY B C 1
ATOM 7366 O O . GLY B 1 53 ? 73.63453 90.8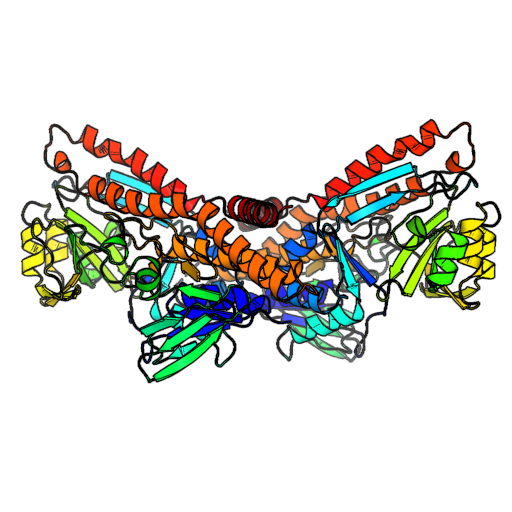4421 97.29550 1.000 47.62342 53 GLY B O 1
ATOM 7370 N N . MET B 1 54 ? 73.42390 88.62738 97.00830 1.000 42.41133 54 MET B N 1
ATOM 7371 C CA . MET B 1 54 ? 72.85467 88.37083 98.33042 1.000 36.65804 54 MET B CA 1
ATOM 7372 C C . MET B 1 54 ? 73.32618 86.99681 98.76657 1.000 37.28560 54 MET B C 1
ATOM 7373 O O . MET B 1 54 ? 73.79159 86.19739 97.94748 1.000 37.32018 54 MET B O 1
ATOM 7387 N N . ALA B 1 55 ? 73.25859 86.74242 100.05911 1.000 34.30637 55 ALA B N 1
ATOM 7388 C CA . ALA B 1 55 ? 73.70913 85.46642 100.58544 1.000 32.37921 55 ALA B CA 1
ATOM 7389 C C . ALA B 1 55 ? 72.65782 84.88213 101.52184 1.000 31.75350 55 ALA B C 1
ATOM 7390 O O . ALA B 1 55 ? 71.99505 85.61568 102.26057 1.000 31.37019 55 ALA B O 1
ATOM 7397 N N . PHE B 1 56 ? 72.54075 83.56556 101.48504 1.000 30.22485 56 PHE B N 1
ATOM 7398 C CA . PHE B 1 56 ? 71.61613 82.81306 102.31436 1.000 30.19387 56 PHE B CA 1
ATOM 7399 C C . PHE B 1 56 ? 72.39890 81.92855 103.27302 1.000 29.80480 56 PHE B C 1
ATOM 7400 O O . PHE B 1 56 ? 73.38129 81.29747 102.87772 1.000 29.88055 56 PHE B O 1
ATOM 7417 N N . THR B 1 57 ? 71.91294 81.83831 104.51682 1.000 29.85315 57 THR B N 1
ATOM 7418 C CA . THR B 1 57 ? 72.48601 80.92211 105.49278 1.000 27.38758 57 THR B CA 1
ATOM 7419 C C . THR B 1 57 ? 72.23457 79.46875 105.09929 1.000 28.42873 57 THR B C 1
ATOM 7420 O O . THR B 1 57 ? 71.27313 79.15529 104.42032 1.000 27.08415 57 THR B O 1
ATOM 7431 N N . ALA B 1 58 ? 73.10918 78.58598 105.56222 1.000 28.79135 58 ALA B N 1
ATOM 7432 C CA . ALA B 1 58 ? 72.90090 77.17052 105.31983 1.000 28.14441 58 ALA B CA 1
ATOM 7433 C C . ALA B 1 58 ? 71.50317 76.74438 105.75146 1.000 27.97440 58 ALA B C 1
ATOM 7434 O O . ALA B 1 58 ? 70.89354 75.87762 105.11297 1.000 29.30124 58 ALA B O 1
ATOM 7441 N N . ASN B 1 59 ? 70.98847 77.34362 106.83245 1.000 32.23248 59 ASN B N 1
ATOM 7442 C CA . ASN B 1 59 ? 69.67417 77.00377 107.37996 1.000 30.07777 59 ASN B CA 1
ATOM 7443 C C . ASN B 1 59 ? 68.55707 77.37065 106.40612 1.000 26.69731 59 ASN B C 1
ATOM 7444 O O . ASN B 1 59 ? 67.64223 76.57579 106.16114 1.000 28.58266 59 ASN B O 1
ATOM 7455 N N . ALA B 1 60 ? 68.65115 78.54256 105.80874 1.000 25.66447 60 ALA B N 1
ATOM 7456 C CA . ALA B 1 60 ? 67.65323 78.97876 104.84137 1.000 26.89935 60 ALA B CA 1
ATOM 7457 C C . ALA B 1 60 ? 67.71897 78.12502 103.58096 1.000 27.13424 60 ALA B C 1
ATOM 7458 O O . ALA B 1 60 ? 66.70537 77.89329 102.92105 1.000 25.55412 60 ALA B O 1
ATOM 7465 N N . VAL B 1 61 ? 68.92110 77.71768 103.19095 1.000 26.41375 61 VAL B N 1
ATOM 7466 C CA . VAL B 1 61 ? 69.07191 76.82456 102.04160 1.000 26.90101 61 VAL B CA 1
ATOM 7467 C C . VAL B 1 61 ? 68.38535 75.48556 102.27878 1.000 26.38057 61 VAL B C 1
ATOM 7468 O O . VAL B 1 61 ? 67.77868 74.91426 101.35475 1.000 28.40840 61 VAL B O 1
ATOM 7481 N N . ARG B 1 62 ? 68.51711 74.93175 103.48402 1.000 25.44941 62 ARG B N 1
ATOM 7482 C CA . ARG B 1 62 ? 67.75782 73.72955 103.82667 1.000 26.15081 62 ARG B CA 1
ATOM 7483 C C . ARG B 1 62 ? 66.26380 73.99154 103.79092 1.000 26.62790 62 ARG B C 1
ATOM 7484 O O . ARG B 1 62 ? 65.49477 73.14157 103.31909 1.000 27.10467 62 ARG B O 1
ATOM 7505 N N . CYS B 1 63 ? 65.83919 75.18347 104.24461 1.000 25.55034 63 CYS B N 1
ATOM 7506 C CA . CYS B 1 63 ? 64.42359 75.54255 104.12713 1.000 24.16837 63 CYS B CA 1
ATOM 7507 C C . CYS B 1 63 ? 63.97493 75.60707 102.65689 1.000 27.78735 63 CYS B C 1
ATOM 7508 O O . CYS B 1 63 ? 62.88194 75.11224 102.30613 1.000 26.42449 63 CYS B O 1
ATOM 7516 N N . MET B 1 64 ? 64.78474 76.22588 101.77989 1.000 25.86759 64 MET B N 1
ATOM 7517 C CA . MET B 1 64 ? 64.46045 76.23485 100.35188 1.000 25.99535 64 MET B CA 1
ATOM 7518 C C . MET B 1 64 ? 64.29109 74.80510 99.79927 1.000 26.29140 64 MET B C 1
ATOM 7519 O O . MET B 1 64 ? 63.36311 74.52733 99.03396 1.000 26.29483 64 MET B O 1
ATOM 7533 N N . GLU B 1 65 ? 65.22458 73.91283 100.13210 1.000 26.35591 65 GLU B N 1
ATOM 7534 C CA . GLU B 1 65 ? 65.16148 72.53954 99.66693 1.000 26.65324 65 GLU B CA 1
ATOM 7535 C C . GLU B 1 65 ? 63.84203 71.88727 100.06653 1.000 29.75325 65 GLU B C 1
ATOM 7536 O O . GLU B 1 65 ? 63.23531 71.14595 99.27862 1.000 28.31182 65 GLU B O 1
ATOM 7548 N N . MET B 1 66 ? 63.38892 72.14704 101.28685 1.000 27.93612 66 MET B N 1
ATOM 7549 C CA A MET B 1 66 ? 62.12382 71.57462 101.73598 0.650 28.58461 66 MET B CA 1
ATOM 7550 C CA B MET B 1 66 ? 62.12228 71.59432 101.74792 0.350 28.50253 66 MET B CA 1
ATOM 7551 C C . MET B 1 66 ? 60.94581 72.17637 100.97845 1.000 28.00211 66 MET B C 1
ATOM 7552 O O . MET B 1 66 ? 59.95201 71.48172 100.73019 1.000 27.46928 66 MET B O 1
ATOM 7579 N N . LEU B 1 67 ? 61.04976 73.43450 100.55916 1.000 24.96780 67 LEU B N 1
ATOM 7580 C CA . LEU B 1 67 ? 60.00475 74.00196 99.72388 1.000 25.53211 67 LEU B CA 1
ATOM 7581 C C . LEU B 1 67 ? 59.96871 73.30364 98.37141 1.000 27.72961 67 LEU B C 1
ATOM 7582 O O . LEU B 1 67 ? 58.91366 72.88182 97.90382 1.000 28.22393 67 LEU B O 1
ATOM 7598 N N . ASP B 1 68 ? 61.11695 73.18242 97.73090 1.000 25.66695 68 ASP B N 1
ATOM 7599 C CA . ASP B 1 68 ? 61.25198 72.50696 96.43563 1.000 25.86854 68 ASP B CA 1
ATOM 7600 C C . ASP B 1 68 ? 62.74252 72.40173 96.15636 1.000 28.84589 68 ASP B C 1
ATOM 7601 O O . ASP B 1 68 ? 63.39101 73.44997 96.02783 1.000 26.75003 68 ASP B O 1
ATOM 7610 N N . PRO B 1 69 ? 63.30801 71.20232 96.01255 1.000 29.01507 69 PRO B N 1
ATOM 7611 C CA . PRO B 1 69 ? 64.75189 71.11670 95.75945 1.000 27.50184 69 PRO B CA 1
ATOM 7612 C C . PRO B 1 69 ? 65.20819 71.91543 94.55785 1.000 27.45595 69 PRO B C 1
ATOM 7613 O O . PRO B 1 69 ? 66.36587 72.31360 94.52175 1.000 28.47658 69 PRO B O 1
ATOM 7624 N N . ALA B 1 70 ? 64.34923 72.11757 93.56352 1.000 28.32570 70 ALA B N 1
ATOM 7625 C CA . ALA B 1 70 ? 64.74063 72.89514 92.40185 1.000 29.56764 70 ALA B CA 1
ATOM 7626 C C . ALA B 1 70 ? 65.07595 74.34374 92.75783 1.000 28.82066 70 ALA B C 1
ATOM 7627 O O . ALA B 1 70 ? 65.76068 75.01041 91.96816 1.000 28.13347 70 ALA B O 1
ATOM 7634 N N . ILE B 1 71 ? 64.57378 74.86679 93.89933 1.000 26.91511 71 ILE B N 1
ATOM 7635 C CA . ILE B 1 71 ? 64.94177 76.21548 94.33148 1.000 28.49838 71 ILE B CA 1
ATOM 7636 C C . ILE B 1 71 ? 66.43589 76.29812 94.61077 1.000 27.08394 71 ILE B C 1
ATOM 7637 O O . ILE B 1 71 ? 67.09187 77.29442 94.25718 1.000 29.05922 71 ILE B O 1
ATOM 7653 N N . VAL B 1 72 ? 66.99830 75.25155 95.22460 1.000 26.41585 72 VAL B N 1
ATOM 7654 C CA . VAL B 1 72 ? 68.42913 75.24534 95.55296 1.000 27.31210 72 VAL B CA 1
ATOM 7655 C C . VAL B 1 72 ? 69.25871 75.03508 94.29748 1.000 28.86208 72 VAL B C 1
ATOM 7656 O O . VAL B 1 72 ? 70.33571 75.62624 94.13580 1.000 28.04679 72 VAL B O 1
ATOM 7669 N N . TRP B 1 73 ? 68.74977 74.23195 93.37351 1.000 30.53024 73 TRP B N 1
ATOM 7670 C CA . TRP B 1 73 ? 69.38187 74.11380 92.06624 1.000 29.84333 73 TRP B CA 1
ATOM 7671 C C . TRP B 1 73 ? 69.45459 75.47709 91.39086 1.000 30.76309 73 TRP B C 1
ATOM 7672 O O . TRP B 1 73 ? 70.50628 75.85984 90.86750 1.000 30.80531 73 TRP B O 1
ATOM 7693 N N . ALA B 1 74 ? 68.34133 76.21944 91.40107 1.000 29.01644 74 ALA B N 1
ATOM 7694 C CA . ALA B 1 74 ? 68.32229 77.56515 90.82974 1.000 32.37944 74 ALA B CA 1
ATOM 7695 C C . ALA B 1 74 ? 69.32164 78.49160 91.51175 1.000 34.40953 74 ALA B C 1
ATOM 7696 O O . ALA B 1 74 ? 70.00373 79.29478 90.84188 1.000 33.78519 74 ALA B O 1
ATOM 7703 N N . LEU B 1 75 ? 69.40896 78.41719 92.83871 1.000 32.69450 75 LEU B N 1
ATOM 7704 C CA . LEU B 1 75 ? 70.37592 79.21676 93.58343 1.000 33.80112 75 LEU B CA 1
ATOM 7705 C C . LEU B 1 75 ? 71.80157 78.88651 93.15098 1.000 36.69029 75 LEU B C 1
ATOM 7706 O O . LEU B 1 75 ? 72.58551 79.78037 92.82339 1.000 36.89038 75 LEU B O 1
ATOM 7722 N N . ARG B 1 76 ? 72.15030 77.59552 93.11736 1.000 35.34472 76 ARG B N 1
ATOM 7723 C CA . ARG B 1 76 ? 73.53952 77.21973 92.86478 1.000 39.71529 76 ARG B CA 1
ATOM 7724 C C . ARG B 1 76 ? 73.91066 77.41521 91.40339 1.000 43.11659 76 ARG B C 1
ATOM 7725 O O . ARG B 1 76 ? 75.07881 77.64363 91.09431 1.000 50.22657 76 ARG B O 1
ATOM 7746 N N . SER B 1 77 ? 72.93832 77.38686 90.50598 1.000 38.70884 77 SER B N 1
ATOM 7747 C CA . SER B 1 77 ? 73.18492 77.65694 89.09955 1.000 44.36894 77 SER B CA 1
ATOM 7748 C C . SER B 1 77 ? 73.16111 79.14936 88.80376 1.000 48.59132 77 SER B C 1
ATOM 7749 O O . SER B 1 77 ? 73.52593 79.54673 87.69767 1.000 51.78616 77 SER B O 1
ATOM 7757 N N . SER B 1 78 ? 72.79464 79.98311 89.78553 1.000 48.12204 78 SER B N 1
ATOM 7758 C CA . SER B 1 78 ? 72.76370 81.43971 89.65564 1.000 50.20426 78 SER B CA 1
ATOM 7759 C C . SER B 1 78 ? 73.90493 82.12610 90.41045 1.000 55.89329 78 SER B C 1
ATOM 7760 O O . SER B 1 78 ? 73.83232 83.33326 90.68184 1.000 54.08010 78 SER B O 1
ATOM 7768 N N . GLY B 1 79 ? 74.93747 81.37782 90.76763 1.000 61.47195 79 GLY B N 1
ATOM 7769 C CA . GLY B 1 79 ? 76.05696 81.91909 91.50764 1.000 66.49737 79 GLY B CA 1
ATOM 7770 C C . GLY B 1 79 ? 77.32704 81.23249 91.05024 1.000 96.27839 79 GLY B C 1
ATOM 7771 O O . GLY B 1 79 ? 77.32188 80.06822 90.65194 1.000 99.27772 79 GLY B O 1
ATOM 7775 N N . ALA B 1 80 ? 78.43080 81.97914 91.11924 1.000 92.03428 80 ALA B N 1
ATOM 7776 C CA . ALA B 1 80 ? 79.66382 81.57073 90.45841 1.000 94.17316 80 ALA B CA 1
ATOM 7777 C C . ALA B 1 80 ? 80.21473 80.25144 90.98042 1.000 106.74337 80 ALA B C 1
ATOM 7778 O O . ALA B 1 80 ? 79.66076 79.65155 91.90722 1.000 99.95277 80 ALA B O 1
ATOM 7785 N N . VAL B 1 81 ? 81.30001 79.78887 90.38479 1.000 121.09828 81 VAL B N 1
ATOM 7786 C CA . VAL B 1 81 ? 81.93670 78.52698 90.73765 1.000 121.71747 81 VAL B CA 1
ATOM 7787 C C . VAL B 1 81 ? 83.20152 78.84998 91.52281 1.000 132.15962 81 VAL B C 1
ATOM 7788 O O . VAL B 1 81 ? 84.06052 79.58404 91.02369 1.000 140.24246 81 VAL B O 1
ATOM 7801 N N . PRO B 1 82 ? 83.36130 78.34352 92.76529 1.000 135.44382 82 PRO B N 1
ATOM 7802 C CA . PRO B 1 82 ? 84.51891 78.68249 93.60369 1.000 111.76343 82 PRO B CA 1
ATOM 7803 C C . PRO B 1 82 ? 85.85179 78.70046 92.86374 1.000 119.47199 82 PRO B C 1
ATOM 7804 O O . PRO B 1 82 ? 86.84126 79.16508 93.43320 1.000 122.20674 82 PRO B O 1
ATOM 7815 N N . GLN B 1 89 ? 92.71973 73.26603 97.73377 1.000 80.57053 89 GLN B N 1
ATOM 7816 C CA . GLN B 1 89 ? 91.94086 72.18924 97.12697 1.000 104.80366 89 GLN B CA 1
ATOM 7817 C C . GLN B 1 89 ? 90.83374 71.71501 98.07395 1.000 113.07919 89 GLN B C 1
ATOM 7818 O O . GLN B 1 89 ? 89.76617 71.29518 97.61860 1.000 100.75066 89 GLN B O 1
ATOM 7831 N N . ALA B 1 90 ? 91.09387 71.77868 99.38346 1.000 96.32207 90 ALA B N 1
ATOM 7832 C CA . ALA B 1 90 ? 90.08118 71.45186 100.38199 1.000 108.35325 90 ALA B CA 1
ATOM 7833 C C . ALA B 1 90 ? 88.98967 72.52728 100.40136 1.000 99.34133 90 ALA B C 1
ATOM 7834 O O . ALA B 1 90 ? 89.14119 73.61614 99.83935 1.000 87.12658 90 ALA B O 1
ATOM 7841 N N . GLU B 1 91 ? 87.87179 72.21656 101.05854 1.000 79.31106 91 GLU B N 1
ATOM 7842 C CA . GLU B 1 91 ? 86.69729 73.07356 100.95495 1.000 73.35770 91 GLU B CA 1
ATOM 7843 C C . GLU B 1 91 ? 86.80283 74.26389 101.89883 1.000 64.82540 91 GLU B C 1
ATOM 7844 O O . GLU B 1 91 ? 87.17476 74.11296 103.06537 1.000 57.49515 91 GLU B O 1
ATOM 7856 N N . ALA B 1 92 ? 86.46748 75.44465 101.37795 1.000 59.04012 92 ALA B N 1
ATOM 7857 C CA . ALA B 1 92 ? 86.50414 76.67539 102.15393 1.000 56.34092 92 ALA B CA 1
ATOM 7858 C C . ALA B 1 92 ? 85.37850 76.74345 103.18415 1.000 49.34342 92 ALA B C 1
ATOM 7859 O O . ALA B 1 92 ? 84.22121 76.43468 102.89390 1.000 47.60158 92 ALA B O 1
ATOM 7866 N N . ARG B 1 93 ? 85.73402 77.17365 104.39149 1.000 42.81090 93 ARG B N 1
ATOM 7867 C CA . ARG B 1 93 ? 84.76759 77.56093 105.41505 1.000 42.14742 93 ARG B CA 1
ATOM 7868 C C . ARG B 1 93 ? 84.45660 79.04601 105.30102 1.000 43.04945 93 ARG B C 1
ATOM 7869 O O . ARG B 1 93 ? 85.32398 79.84217 104.93580 1.000 42.42035 93 ARG B O 1
ATOM 7890 N N . ASP B 1 94 ? 83.20156 79.41215 105.58916 1.000 35.88389 94 ASP B N 1
ATOM 7891 C CA . ASP B 1 94 ? 82.75309 80.78929 105.49678 1.000 34.11613 94 ASP B CA 1
ATOM 7892 C C . ASP B 1 94 ? 82.93882 81.44579 106.85941 1.000 38.46602 94 ASP B C 1
ATOM 7893 O O . ASP B 1 94 ? 82.49412 80.91826 107.88644 1.000 37.90147 94 ASP B O 1
ATOM 7902 N N . TYR B 1 95 ? 83.64496 82.57445 106.85894 1.000 37.70492 95 TYR B N 1
ATOM 7903 C CA . TYR B 1 95 ? 83.93131 83.34512 108.06532 1.000 34.84778 95 TYR B CA 1
ATOM 7904 C C . TYR B 1 95 ? 83.34417 84.74125 107.94593 1.000 36.42591 95 TYR B C 1
ATOM 7905 O O . TYR B 1 95 ? 83.39299 85.35632 106.87438 1.000 36.57690 95 TYR B O 1
ATOM 7923 N N . LEU B 1 96 ? 82.83346 85.25667 109.05890 1.000 33.39775 96 LEU B N 1
ATOM 7924 C CA . LEU B 1 96 ? 82.56889 86.68522 109.20387 1.000 33.66634 96 LEU B CA 1
ATOM 7925 C C . LEU B 1 96 ? 83.69192 87.29512 110.02341 1.000 34.88704 96 LEU B C 1
ATOM 7926 O O . LEU B 1 96 ? 84.06622 86.73477 111.05515 1.000 31.75855 96 LEU B O 1
ATOM 7942 N N . ARG B 1 97 ? 84.21510 88.43993 109.58918 1.000 33.86605 97 ARG B N 1
ATOM 7943 C CA . ARG B 1 97 ? 85.36007 89.05675 110.24704 1.000 31.46932 97 ARG B CA 1
ATOM 7944 C C . ARG B 1 97 ? 85.10899 90.52589 110.51291 1.000 33.52276 97 ARG B C 1
ATOM 7945 O O . ARG B 1 97 ? 84.52103 91.22720 109.67882 1.000 34.23069 97 ARG B O 1
ATOM 7966 N N . TRP B 1 98 ? 85.56874 90.97732 111.67952 1.000 30.36499 98 TRP B N 1
ATOM 7967 C CA . TRP B 1 98 ? 85.46263 92.36365 112.10674 1.000 30.38918 98 TRP B CA 1
ATOM 7968 C C . TRP B 1 98 ? 86.85173 92.96358 112.33966 1.000 32.23033 98 TRP B C 1
ATOM 7969 O O . TRP B 1 98 ? 87.70782 92.32286 112.97554 1.000 32.64425 98 TRP B O 1
ATOM 7990 N N . VAL B 1 99 ? 87.04554 94.17434 111.83180 1.000 33.93858 99 VAL B N 1
ATOM 7991 C CA A VAL B 1 99 ? 88.30089 94.91704 111.87720 0.560 35.34029 99 VAL B CA 1
ATOM 7992 C CA B VAL B 1 99 ? 88.30410 94.88580 111.97098 0.440 35.43253 99 VAL B CA 1
ATOM 7993 C C . VAL B 1 99 ? 88.03593 96.30558 112.44076 1.000 31.90169 99 VAL B C 1
ATOM 7994 O O . VAL B 1 99 ? 86.96747 96.87711 112.21494 1.000 32.36655 99 VAL B O 1
ATOM 8019 N N . ASP B 1 100 ? 89.03499 96.86784 113.12993 1.000 34.65440 100 ASP B N 1
ATOM 8020 C CA . ASP B 1 100 ? 88.98766 98.25110 113.58597 1.000 34.52376 100 ASP B CA 1
ATOM 8021 C C . ASP B 1 100 ? 89.16659 99.18219 112.38375 1.000 36.80804 100 ASP B C 1
ATOM 8022 O O . ASP B 1 100 ? 90.21532 99.18444 111.74128 1.000 37.82299 100 ASP B O 1
ATOM 8031 N N . GLY B 1 101 ? 88.14108 99.94954 112.06629 1.000 29.74666 101 GLY B N 1
ATOM 8032 C CA . GLY B 1 101 ? 88.24167 100.86733 110.94313 1.000 34.73783 101 GLY B CA 1
ATOM 8033 C C . GLY B 1 101 ? 88.86614 102.21233 111.27354 1.000 37.67756 101 GLY B C 1
ATOM 8034 O O . GLY B 1 101 ? 89.19306 102.98053 110.35475 1.000 37.47024 101 GLY B O 1
ATOM 8038 N N . TYR B 1 102 ? 89.03551 102.52332 112.55599 1.000 38.36709 102 TYR B N 1
ATOM 8039 C CA . TYR B 1 102 ? 89.28380 103.90357 112.96447 1.000 44.52463 102 TYR B CA 1
ATOM 8040 C C . TYR B 1 102 ? 90.73176 104.17868 113.33565 1.000 53.73612 102 TYR B C 1
ATOM 8041 O O . TYR B 1 102 ? 91.12203 105.34908 113.38580 1.000 52.19153 102 TYR B O 1
ATOM 8059 N N . HIS B 1 103 ? 91.52579 103.15022 113.58805 1.000 55.78782 103 HIS B N 1
ATOM 8060 C CA . HIS B 1 103 ? 92.92861 103.32222 113.94122 1.000 67.70831 103 HIS B CA 1
ATOM 8061 C C . HIS B 1 103 ? 93.79066 102.59843 112.92560 1.000 73.76212 103 HIS B C 1
ATOM 8062 O O . HIS B 1 103 ? 93.48735 101.47055 112.53903 1.000 75.00519 103 HIS B O 1
ATOM 8076 N N . GLU B 1 104 ? 94.86491 103.27685 112.47807 1.000 83.67441 104 GLU B N 1
ATOM 8077 C CA . GLU B 1 104 ? 95.80327 102.68851 111.52553 1.000 84.56497 104 GLU B CA 1
ATOM 8078 C C . GLU B 1 104 ? 96.22946 101.29093 111.95233 1.000 80.02602 104 GLU B C 1
ATOM 8079 O O . GLU B 1 104 ? 96.69070 100.51036 111.11203 1.000 84.70818 104 GLU B O 1
ATOM 8091 N N . SER B 1 105 ? 96.07984 100.97064 113.24405 1.000 80.73592 105 SER B N 1
ATOM 8092 C CA . SER B 1 105 ? 96.26370 99.61152 113.73718 1.000 69.27832 105 SER B CA 1
ATOM 8093 C C . SER B 1 105 ? 95.52411 98.59960 112.87175 1.000 71.33771 105 SER B C 1
ATOM 8094 O O . SER B 1 105 ? 96.03737 97.50849 112.60445 1.000 69.45898 105 SER B O 1
ATOM 8102 N N . SER B 1 106 ? 94.30757 98.93898 112.44046 1.000 79.08228 106 SER B N 1
ATOM 8103 C CA . SER B 1 106 ? 93.46778 98.05095 111.62934 1.000 73.02440 106 SER B CA 1
ATOM 8104 C C . SER B 1 106 ? 93.44520 96.63460 112.20090 1.000 71.95969 106 SER B C 1
ATOM 8105 O O . SER B 1 106 ? 93.44023 95.64501 111.46515 1.000 64.42710 106 SER B O 1
ATOM 8113 N N . LYS B 1 107 ? 93.42817 96.53556 113.52773 1.000 64.61548 107 LYS B N 1
ATOM 8114 C CA . LYS B 1 107 ? 93.56211 95.23573 114.17005 1.000 76.42002 107 LYS B CA 1
ATOM 8115 C C . LYS B 1 107 ? 92.32086 94.37951 113.93002 1.000 58.02619 107 LYS B C 1
ATOM 8116 O O . LYS B 1 107 ? 91.19761 94.89250 113.79964 1.000 43.30930 107 LYS B O 1
ATOM 8135 N N . ARG B 1 108 ? 92.54841 93.06233 113.84690 1.000 54.53325 108 ARG B N 1
ATOM 8136 C CA . ARG B 1 108 ? 91.48369 92.08660 113.61477 1.000 48.14792 108 ARG B CA 1
ATOM 8137 C C . ARG B 1 108 ? 90.81571 91.79320 114.94604 1.000 41.33805 108 ARG B C 1
ATOM 8138 O O . ARG B 1 108 ? 91.44373 91.25715 115.85983 1.000 43.65363 108 ARG B O 1
ATOM 8159 N N . LEU B 1 109 ? 89.55087 92.15484 115.05523 1.000 35.13719 109 LEU B N 1
ATOM 8160 C CA . LEU B 1 109 ? 88.89435 92.17406 116.34836 1.000 30.69670 109 LEU B CA 1
ATOM 8161 C C . LEU B 1 109 ? 88.15880 90.88668 116.66535 1.000 34.65794 109 LEU B C 1
ATOM 8162 O O . LEU B 1 109 ? 88.12059 90.47348 117.83440 1.000 30.89517 109 LEU B O 1
ATOM 8178 N N . TYR B 1 110 ? 87.52917 90.26590 115.66460 1.000 32.31795 110 TYR B N 1
ATOM 8179 C CA . TYR B 1 110 ? 86.66010 89.13565 115.94181 1.000 31.01184 110 TYR B CA 1
ATOM 8180 C C . TYR B 1 110 ? 86.37500 88.38945 114.65449 1.000 31.71452 110 TYR B C 1
ATOM 8181 O O . TYR B 1 110 ? 86.43568 88.95067 113.56642 1.000 29.44436 110 TYR B O 1
ATOM 8199 N N . GLN B 1 111 ? 85.96945 87.13623 114.80474 1.000 33.10529 111 GLN B N 1
ATOM 8200 C CA . GLN B 1 111 ? 85.63760 86.29308 113.65656 1.000 35.71231 111 GLN B CA 1
ATOM 8201 C C . GLN B 1 111 ? 84.63923 85.23474 114.09435 1.000 31.10620 111 GLN B C 1
ATOM 8202 O O . GLN B 1 111 ? 84.73390 84.71259 115.20669 1.000 34.20028 111 GLN B O 1
ATOM 8216 N N . LEU B 1 112 ? 83.67504 84.93638 113.22597 1.000 32.27406 112 LEU B N 1
ATOM 8217 C CA . LEU B 1 112 ? 82.74592 83.82220 113.44485 1.000 31.92621 112 LEU B CA 1
ATOM 8218 C C . LEU B 1 112 ? 82.86945 82.85203 112.28489 1.000 31.64921 112 LEU B C 1
ATOM 8219 O O . LEU B 1 112 ? 82.84474 83.25512 111.12387 1.000 32.61216 112 LEU B O 1
ATOM 8235 N N . ASP B 1 113 ? 82.99574 81.57714 112.60736 1.000 32.62762 113 ASP B N 1
ATOM 8236 C CA . ASP B 1 113 ? 83.11943 80.51261 111.62300 1.000 34.36365 113 ASP B CA 1
ATOM 8237 C C . ASP B 1 113 ? 81.72569 79.96333 111.34724 1.000 35.01202 113 ASP B C 1
ATOM 8238 O O . ASP B 1 113 ? 81.05231 79.49170 112.26376 1.000 38.78179 113 ASP B O 1
ATOM 8247 N N . ALA B 1 114 ? 81.26921 80.06686 110.11372 1.000 33.77912 114 ALA B N 1
ATOM 8248 C CA . ALA B 1 114 ? 79.95207 79.55521 109.75859 1.000 35.77701 114 ALA B CA 1
ATOM 8249 C C . ALA B 1 114 ? 80.00876 78.18201 109.08633 1.000 37.76321 114 ALA B C 1
ATOM 8250 O O . ALA B 1 114 ? 78.96568 77.65153 108.70567 1.000 35.80743 114 ALA B O 1
ATOM 8257 N N . GLY B 1 115 ? 81.19761 77.59943 108.94222 1.000 37.06266 115 GLY B N 1
ATOM 8258 C CA . GLY B 1 115 ? 81.33030 76.27430 108.35873 1.000 38.92452 115 GLY B CA 1
ATOM 8259 C C . GLY B 1 115 ? 81.32832 76.27316 106.84284 1.000 39.72760 115 GLY B C 1
ATOM 8260 O O . GLY B 1 115 ? 81.26952 77.30113 106.16084 1.000 36.31442 115 GLY B O 1
ATOM 8264 N N . ILE B 1 116 ? 81.37054 75.05968 106.31063 1.000 35.39313 116 ILE B N 1
ATOM 8265 C CA . ILE B 1 116 ? 81.31569 74.83603 104.87208 1.000 34.63713 116 ILE B CA 1
ATOM 8266 C C . ILE B 1 116 ? 79.94460 75.23111 104.35120 1.000 37.70184 116 ILE B C 1
ATOM 8267 O O . ILE B 1 116 ? 78.91720 74.71114 104.80588 1.000 38.37892 116 ILE B O 1
ATOM 8283 N N . ARG B 1 117 ? 79.92414 76.10800 103.36559 1.000 30.91502 117 ARG B N 1
ATOM 8284 C CA . ARG B 1 117 ? 78.67962 76.62220 102.79718 1.000 32.75621 117 ARG B CA 1
ATOM 8285 C C . ARG B 1 117 ? 77.73256 77.04166 103.92114 1.000 38.28020 117 ARG B C 1
ATOM 8286 O O . ARG B 1 117 ? 76.50963 76.87888 103.84237 1.000 33.48131 117 ARG B O 1
ATOM 8307 N N . GLY B 1 118 ? 78.30959 77.61055 104.98324 1.000 35.30130 118 GLY B N 1
ATOM 8308 C CA . GLY B 1 118 ? 77.49550 78.27939 105.98031 1.000 36.66543 118 GLY B CA 1
ATOM 8309 C C . GLY B 1 118 ? 76.68773 79.41788 105.40847 1.000 32.68023 118 GLY B C 1
ATOM 8310 O O . GLY B 1 118 ? 75.65497 79.79836 105.97839 1.000 33.19515 118 GLY B O 1
ATOM 8314 N N . PHE B 1 119 ? 77.18860 80.02368 104.31829 1.000 32.47730 119 PHE B N 1
ATOM 8315 C CA . PHE B 1 119 ? 76.43974 80.93060 103.45811 1.000 33.17386 119 PHE B CA 1
ATOM 8316 C C . PHE B 1 119 ? 76.58673 80.48015 102.00960 1.000 38.59518 119 PHE B C 1
ATOM 8317 O O . PHE B 1 119 ? 77.61720 79.92872 101.62697 1.000 38.40314 119 PHE B O 1
ATOM 8334 N N . GLU B 1 120 ? 75.55827 80.71829 101.20991 1.000 33.24313 120 GLU B N 1
ATOM 8335 C CA . GLU B 1 120 ? 75.63081 80.50990 99.77187 1.000 33.82870 120 GLU B CA 1
ATOM 8336 C C . GLU B 1 120 ? 75.13074 81.77858 99.09890 1.000 35.10069 120 GLU B C 1
ATOM 8337 O O . GLU B 1 120 ? 74.02959 82.26065 99.38681 1.000 36.55886 120 GLU B O 1
ATOM 8349 N N . ALA B 1 121 ? 75.93526 82.29875 98.18104 1.000 34.63459 121 ALA B N 1
ATOM 8350 C CA . ALA B 1 121 ? 75.68059 83.57037 97.53836 1.000 38.35761 121 ALA B CA 1
ATOM 8351 C C . ALA B 1 121 ? 75.18719 83.38839 96.10980 1.000 39.53868 121 ALA B C 1
ATOM 8352 O O . ALA B 1 121 ? 75.46749 82.37682 95.45349 1.000 37.44837 121 ALA B O 1
ATOM 8359 N N . CYS B 1 122 ? 74.45898 84.39771 95.64167 1.000 34.86616 122 CYS B N 1
ATOM 8360 C CA . CYS B 1 122 ? 73.97819 84.42436 94.27598 1.000 39.45804 122 CYS B CA 1
ATOM 8361 C C . CYS B 1 122 ? 73.80927 85.87996 93.86738 1.000 39.89422 122 CYS B C 1
ATOM 8362 O O . CYS B 1 122 ? 73.90927 86.79706 94.68981 1.000 40.21974 122 CYS B O 1
ATOM 8370 N N . ARG B 1 123 ? 73.52352 86.07543 92.58866 1.000 45.44857 123 ARG B N 1
ATOM 8371 C CA . ARG B 1 123 ? 73.05215 87.34773 92.07364 1.000 46.45421 123 ARG B CA 1
ATOM 8372 C C . ARG B 1 123 ? 71.53555 87.35066 92.10758 1.000 47.61170 123 ARG B C 1
ATOM 8373 O O . ARG B 1 123 ? 70.91286 86.43480 91.56538 1.000 40.81654 123 ARG B O 1
ATOM 8394 N N . ARG B 1 124 ? 70.94506 88.38454 92.72581 1.000 39.13494 124 ARG B N 1
ATOM 8395 C CA . ARG B 1 124 ? 69.49853 88.40544 92.90920 1.000 45.48686 124 ARG B CA 1
ATOM 8396 C C . ARG B 1 124 ? 68.76957 88.26099 91.58553 1.000 42.98649 124 ARG B C 1
ATOM 8397 O O . ARG B 1 124 ? 67.82961 87.47003 91.46304 1.000 38.81994 124 ARG B O 1
ATOM 8417 N N . ASP B 1 125 ? 69.16912 89.04638 90.58155 1.000 46.53954 125 ASP B N 1
ATOM 8418 C CA . ASP B 1 125 ? 68.42713 89.06595 89.32600 1.000 46.33186 125 ASP B CA 1
ATOM 8419 C C . ASP B 1 125 ? 68.48714 87.71275 88.63460 1.000 37.52210 125 ASP B C 1
ATOM 8420 O O . ASP B 1 125 ? 67.47717 87.23804 88.11150 1.000 35.74772 125 ASP B O 1
ATOM 8429 N N . GLN B 1 126 ? 69.64894 87.04819 88.66076 1.000 33.08553 126 GLN B N 1
ATOM 8430 C CA . GLN B 1 126 ? 69.76942 85.74507 88.03205 1.000 42.86995 126 GLN B CA 1
ATOM 8431 C C . GLN B 1 126 ? 68.99155 84.67618 88.79887 1.000 38.01380 126 GLN B C 1
ATOM 8432 O O . GLN B 1 126 ? 68.43088 83.75966 88.19875 1.000 37.41971 126 GLN B O 1
ATOM 8446 N N . PHE B 1 127 ? 68.96829 84.76336 90.11609 1.000 37.28669 127 PHE B N 1
ATOM 8447 C CA . PHE B 1 127 ? 68.23267 83.78906 90.93224 1.000 33.40090 127 PHE B CA 1
ATOM 8448 C C . PHE B 1 127 ? 66.73877 83.91021 90.66881 1.000 32.52669 127 PHE B C 1
ATOM 8449 O O . PHE B 1 127 ? 66.07120 82.90829 90.37171 1.000 35.57265 127 PHE B O 1
ATOM 8466 N N . LEU B 1 128 ? 66.21276 85.13601 90.68945 1.000 34.39878 128 LEU B N 1
ATOM 8467 C CA . LEU B 1 128 ? 64.78662 85.33247 90.45986 1.000 34.73150 128 LEU B CA 1
ATOM 8468 C C . LEU B 1 128 ? 64.37255 84.89343 89.06107 1.000 39.96458 128 LEU B C 1
ATOM 8469 O O . LEU B 1 128 ? 63.32395 84.25863 88.88486 1.000 37.19792 128 LEU B O 1
ATOM 8485 N N . GLU B 1 129 ? 65.20650 85.15631 88.05844 1.000 38.44304 129 GLU B N 1
ATOM 8486 C CA . GLU B 1 129 ? 64.85321 84.68482 86.72569 1.000 39.70843 129 GLU B CA 1
ATOM 8487 C C . GLU B 1 129 ? 64.85788 83.16431 86.65301 1.000 38.59584 129 GLU B C 1
ATOM 8488 O O . GLU B 1 129 ? 63.94775 82.55229 86.06623 1.000 39.80843 129 GLU B O 1
ATOM 8500 N N . ALA B 1 130 ? 65.89310 82.52795 87.22154 1.000 37.20841 130 ALA B N 1
ATOM 8501 C CA . ALA B 1 130 ? 65.93359 81.07363 87.26833 1.000 38.49477 130 ALA B CA 1
ATOM 8502 C C . ALA B 1 130 ? 64.71456 80.50740 87.99463 1.000 37.46056 130 ALA B C 1
ATOM 8503 O O . ALA B 1 130 ? 64.13721 79.49537 87.56545 1.000 38.79456 130 ALA B O 1
ATOM 8510 N N . LEU B 1 131 ? 64.28469 81.15487 89.08332 1.000 37.00218 131 LEU B N 1
ATOM 8511 C CA . LEU B 1 131 ? 63.12411 80.66018 89.82620 1.000 36.16334 131 LEU B CA 1
ATOM 8512 C C . LEU B 1 131 ? 61.85357 80.75132 88.99088 1.000 36.63982 131 LEU B C 1
ATOM 8513 O O . LEU B 1 131 ? 61.05301 79.81291 88.95542 1.000 34.96479 131 LEU B O 1
ATOM 8529 N N . VAL B 1 132 ? 61.65742 81.85774 88.27889 1.000 36.08118 132 VAL B N 1
ATOM 8530 C CA . VAL B 1 132 ? 60.45801 81.95922 87.46796 1.000 38.59970 132 VAL B CA 1
ATOM 8531 C C . VAL B 1 132 ? 60.44535 80.87737 86.39863 1.000 41.21326 132 VAL B C 1
ATOM 8532 O O . VAL B 1 132 ? 59.37414 80.37683 86.02537 1.000 44.47861 132 VAL B O 1
ATOM 8545 N N . LYS B 1 133 ? 61.62038 80.47758 85.90589 1.000 39.66896 133 LYS B N 1
ATOM 8546 C CA . LYS B 1 133 ? 61.67825 79.37286 84.96400 1.000 44.32630 133 LYS B CA 1
ATOM 8547 C C . LYS B 1 133 ? 61.30473 78.04660 85.61685 1.000 40.93157 133 LYS B C 1
ATOM 8548 O O . LYS B 1 133 ? 60.81502 77.15675 84.93773 1.000 41.52311 133 LYS B O 1
ATOM 8567 N N . VAL B 1 134 ? 61.54254 77.89006 86.91727 1.000 44.61383 134 VAL B N 1
ATOM 8568 C CA . VAL B 1 134 ? 61.15065 76.65313 87.60177 1.000 40.69945 134 VAL B CA 1
ATOM 8569 C C . VAL B 1 134 ? 59.63591 76.53388 87.68193 1.000 40.55962 134 VAL B C 1
ATOM 8570 O O . VAL B 1 134 ? 59.07704 75.43875 87.56516 1.000 42.49752 134 VAL B O 1
ATOM 8583 N N . LEU B 1 135 ? 58.94947 77.65598 87.88513 1.000 37.25587 135 LEU B N 1
ATOM 8584 C CA . LEU B 1 135 ? 57.49118 77.64911 87.97069 1.000 36.12226 135 LEU B CA 1
ATOM 8585 C C . LEU B 1 135 ? 56.87990 77.20034 86.64034 1.000 41.54823 135 LEU B C 1
ATOM 8586 O O . LEU B 1 135 ? 57.44780 77.45365 85.57846 1.000 40.90493 135 LEU B O 1
ATOM 8602 N N . PRO B 1 136 ? 55.70548 76.56199 86.67348 1.000 43.07680 136 PRO B N 1
ATOM 8603 C CA . PRO B 1 136 ? 54.93780 76.35562 85.44169 1.000 44.14560 136 PRO B CA 1
ATOM 8604 C C . PRO B 1 136 ? 54.60826 77.68129 84.78820 1.000 48.28334 136 PRO B C 1
ATOM 8605 O O . PRO B 1 136 ? 54.57056 78.73008 85.43368 1.000 42.29046 136 PRO B O 1
ATOM 8616 N N . GLU B 1 137 ? 54.34322 77.62158 83.49034 1.000 51.77132 137 GLU B N 1
ATOM 8617 C CA . GLU B 1 137 ? 53.87575 78.79658 82.77584 1.000 54.20291 137 GLU B CA 1
ATOM 8618 C C . GLU B 1 137 ? 52.50960 79.18545 83.31181 1.000 47.23444 137 GLU B C 1
ATOM 8619 O O . GLU B 1 137 ? 51.74703 78.34115 83.78232 1.000 49.60294 137 GLU B O 1
ATOM 8631 N N . GLY B 1 138 ? 52.22436 80.48017 83.28227 1.000 45.83954 138 GLY B N 1
ATOM 8632 C CA . GLY B 1 138 ? 50.91760 80.96186 83.66956 1.000 46.84342 138 GLY B CA 1
ATOM 8633 C C . GLY B 1 138 ? 50.74338 81.30346 85.13836 1.000 54.29160 138 GLY B C 1
ATOM 8634 O O . GLY B 1 138 ? 49.60807 81.56225 85.55900 1.000 54.24077 138 GLY B O 1
ATOM 8638 N N . ILE B 1 139 ? 51.81012 81.30249 85.93390 1.000 42.60376 139 ILE B N 1
ATOM 8639 C CA . ILE B 1 139 ? 51.67665 81.64048 87.35075 1.000 35.75138 139 ILE B CA 1
ATOM 8640 C C . ILE B 1 139 ? 51.85554 83.14269 87.58476 1.000 38.96017 139 ILE B C 1
ATOM 8641 O O . ILE B 1 139 ? 51.06461 83.77198 88.28149 1.000 34.59913 139 ILE B O 1
ATOM 8657 N N . VAL B 1 140 ? 52.90428 83.72937 87.03501 1.000 33.96631 140 VAL B N 1
ATOM 8658 C CA . VAL B 1 140 ? 53.27193 85.09568 87.36353 1.000 34.94883 140 VAL B CA 1
ATOM 8659 C C . VAL B 1 140 ? 52.61939 86.02625 86.35749 1.000 38.71763 140 VAL B C 1
ATOM 8660 O O . VAL B 1 140 ? 52.73517 85.83302 85.15018 1.000 40.73239 140 VAL B O 1
ATOM 8673 N N . GLU B 1 141 ? 51.90703 87.01831 86.87145 1.000 32.17701 141 GLU B N 1
ATOM 8674 C CA . GL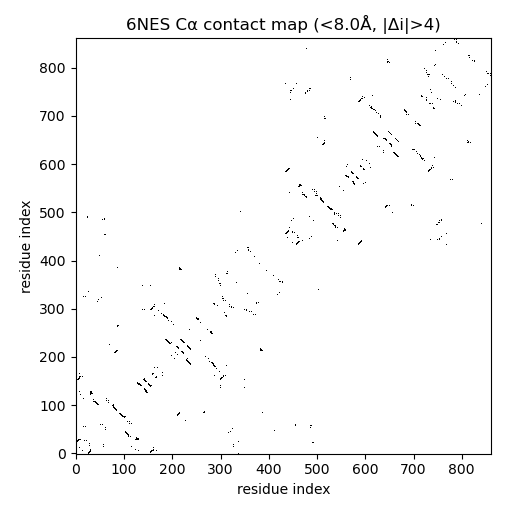U B 1 141 ? 51.16455 88.00153 86.09218 1.000 40.52478 141 GLU B CA 1
ATOM 8675 C C . GLU B 1 141 ? 51.75959 89.36020 86.41177 1.000 37.00938 141 GLU B C 1
ATOM 8676 O O . GLU B 1 141 ? 51.61923 89.85074 87.53757 1.000 33.08304 141 GLU B O 1
ATOM 8688 N N . CYS B 1 142 ? 52.40798 89.97391 85.42260 1.000 34.50880 142 CYS B N 1
ATOM 8689 C CA . CYS B 1 142 ? 53.04300 91.25963 85.64900 1.000 35.41502 142 CYS B CA 1
ATOM 8690 C C . CYS B 1 142 ? 52.10963 92.40594 85.28169 1.000 35.66464 142 CYS B C 1
ATOM 8691 O O . CYS B 1 142 ? 51.00606 92.20040 84.76690 1.000 36.65216 142 CYS B O 1
ATOM 8699 N N . GLN B 1 143 ? 52.55303 93.62040 85.62231 1.000 35.70908 143 GLN B N 1
ATOM 8700 C CA . GLN B 1 143 ? 51.73261 94.84895 85.55446 1.000 36.42550 143 GLN B CA 1
ATOM 8701 C C . GLN B 1 143 ? 50.38448 94.67150 86.24825 1.000 40.16237 143 GLN B C 1
ATOM 8702 O O . GLN B 1 143 ? 49.34699 95.15880 85.79559 1.000 37.65574 143 GLN B O 1
ATOM 8716 N N . LYS B 1 144 ? 50.40779 93.97798 87.39111 1.000 32.94180 144 LYS B N 1
ATOM 8717 C CA . LYS B 1 144 ? 49.22697 93.79583 88.23651 1.000 30.93243 144 LYS B CA 1
ATOM 8718 C C . LYS B 1 144 ? 49.57119 94.44255 89.57686 1.000 39.51264 144 LYS B C 1
ATOM 8719 O O . LYS B 1 144 ? 50.10043 93.77005 90.46999 1.000 35.22866 144 LYS B O 1
ATOM 8738 N N . ARG B 1 145 ? 49.30830 95.74808 89.68055 1.000 38.28781 145 ARG B N 1
ATOM 8739 C CA . ARG B 1 145 ? 49.53812 96.51786 90.89776 1.000 35.51387 145 ARG B CA 1
ATOM 8740 C C . ARG B 1 145 ? 48.27292 96.47637 91.74575 1.000 36.73260 145 ARG B C 1
ATOM 8741 O O . ARG B 1 145 ? 47.24724 97.04620 91.37885 1.000 37.11884 145 ARG B O 1
ATOM 8762 N N . LEU B 1 146 ? 48.34494 95.81632 92.90069 1.000 36.03120 146 LEU B N 1
ATOM 8763 C CA . LEU B 1 146 ? 47.17436 95.74986 93.77481 1.000 32.52441 146 LEU B CA 1
ATOM 8764 C C . LEU B 1 146 ? 46.81939 97.13157 94.25397 1.000 32.15062 146 LEU B C 1
ATOM 8765 O O . LEU B 1 146 ? 47.67339 97.85374 94.76466 1.000 34.19838 146 LEU B O 1
ATOM 8781 N N . GLN B 1 147 ? 45.53939 97.49400 94.12448 1.000 34.37443 147 GLN B N 1
ATOM 8782 C CA . GLN B 1 147 ? 44.99247 98.74165 94.66122 1.000 40.89633 147 GLN B CA 1
ATOM 8783 C C . GLN B 1 147 ? 44.08121 98.55719 95.86840 1.000 39.84751 147 GLN B C 1
ATOM 8784 O O . GLN B 1 147 ? 44.16048 99.35187 96.81730 1.000 41.87678 147 GLN B O 1
ATOM 8798 N N . LYS B 1 148 ? 43.17104 97.58863 95.84865 1.000 38.24748 148 LYS B N 1
ATOM 8799 C CA . LYS B 1 148 ? 42.22986 97.38899 96.94965 1.000 41.33455 148 LYS B CA 1
ATOM 8800 C C . LYS B 1 148 ? 41.94620 95.89644 97.09867 1.000 36.37920 148 LYS B C 1
ATOM 8801 O O . LYS B 1 148 ? 41.91886 95.15766 96.10656 1.000 38.57107 148 LYS B O 1
ATOM 8820 N N . ILE B 1 149 ? 41.68650 95.46877 98.34354 1.000 36.46132 149 ILE B N 1
ATOM 8821 C CA . ILE B 1 149 ? 41.20096 94.12344 98.62789 1.000 41.10003 149 ILE B CA 1
ATOM 8822 C C . ILE B 1 149 ? 39.75188 94.22383 99.08875 1.000 39.91238 149 ILE B C 1
ATOM 8823 O O . ILE B 1 149 ? 39.42381 95.05463 99.94487 1.000 39.65625 149 ILE B O 1
ATOM 8839 N N . HIS B 1 150 ? 38.90048 93.36451 98.54219 1.000 38.36473 150 HIS B N 1
ATOM 8840 C CA . HIS B 1 150 ? 37.49632 93.28766 98.92751 1.000 42.84400 150 HIS B CA 1
ATOM 8841 C C . HIS B 1 150 ? 37.26917 91.93232 99.58745 1.000 40.14762 150 HIS B C 1
ATOM 8842 O O . HIS B 1 150 ? 37.19344 90.90528 98.91272 1.000 45.05291 150 HIS B O 1
ATOM 8856 N N . GLU B 1 151 ? 37.17405 91.92704 100.92223 1.000 41.64217 151 GLU B N 1
ATOM 8857 C CA . GLU B 1 151 ? 36.83305 90.70808 101.64852 1.000 47.79156 151 GLU B CA 1
ATOM 8858 C C . GLU B 1 151 ? 35.33140 90.64552 101.89290 1.000 49.24760 151 GLU B C 1
ATOM 8859 O O . GLU B 1 151 ? 34.69668 91.66751 102.16428 1.000 48.62788 151 GLU B O 1
ATOM 8871 N N . LYS B 1 152 ? 34.78646 89.44279 101.85426 1.000 54.69567 152 LYS B N 1
ATOM 8872 C CA . LYS B 1 152 ? 33.37810 89.22629 102.15928 1.000 62.32372 152 LYS B CA 1
ATOM 8873 C C . LYS B 1 152 ? 33.27349 88.16899 103.25047 1.000 60.85848 152 LYS B C 1
ATOM 8874 O O . LYS B 1 152 ? 34.05330 88.19423 104.20797 1.000 56.68386 152 LYS B O 1
ATOM 8893 N N . ASN B 1 153 ? 32.33027 87.24340 103.12829 1.000 58.70939 153 ASN B N 1
ATOM 8894 C CA . ASN B 1 153 ? 32.20368 86.20063 104.13824 1.000 63.19682 153 ASN B CA 1
ATOM 8895 C C . ASN B 1 153 ? 33.37398 85.22728 104.02509 1.000 58.06076 153 ASN B C 1
ATOM 8896 O O . ASN B 1 153 ? 33.93063 85.01096 102.94555 1.000 54.29068 153 ASN B O 1
ATOM 8907 N N . GLU B 1 154 ? 33.74778 84.63456 105.15724 1.000 56.93537 154 GLU B N 1
ATOM 8908 C CA . GLU B 1 154 ? 34.80955 83.63630 105.14820 1.000 53.22953 154 GLU B CA 1
ATOM 8909 C C . GLU B 1 154 ? 34.60761 82.62348 104.03756 1.000 51.28159 154 GLU B C 1
ATOM 8910 O O . GLU B 1 154 ? 35.58080 82.12646 103.46112 1.000 46.57465 154 GLU B O 1
ATOM 8922 N N . THR B 1 155 ? 33.35522 82.32093 103.70283 1.000 49.47441 155 THR B N 1
ATOM 8923 C CA . THR B 1 155 ? 33.05612 81.26406 102.74002 1.000 57.06526 155 THR B CA 1
ATOM 8924 C C . THR B 1 155 ? 33.09082 81.72712 101.29473 1.000 53.80718 155 THR B C 1
ATOM 8925 O O . THR B 1 155 ? 32.96259 80.89506 100.38641 1.000 49.81707 155 THR B O 1
ATOM 8936 N N . GLU B 1 156 ? 33.25119 83.01650 101.06227 1.000 49.84502 156 GLU B N 1
ATOM 8937 C CA . GLU B 1 156 ? 33.36490 83.54501 99.71340 1.000 58.23758 156 GLU B CA 1
ATOM 8938 C C . GLU B 1 156 ? 34.82495 83.83288 99.38781 1.000 50.00433 156 GLU B C 1
ATOM 8939 O O . GLU B 1 156 ? 35.66828 84.01378 100.27245 1.000 43.86440 156 GLU B O 1
ATOM 8951 N N . LYS B 1 157 ? 35.11286 83.86308 98.09671 1.000 46.47797 157 LYS B N 1
ATOM 8952 C CA . LYS B 1 157 ? 36.44759 84.20650 97.64176 1.000 49.62251 157 LYS B CA 1
ATOM 8953 C C . LYS B 1 157 ? 36.77518 85.63754 98.04340 1.000 46.71335 157 LYS B C 1
ATOM 8954 O O . LYS B 1 157 ? 35.89731 86.44473 98.35596 1.000 44.02096 157 LYS B O 1
ATOM 8973 N N . VAL B 1 158 ? 38.06766 85.92661 98.08908 1.000 38.30064 158 VAL B N 1
ATOM 8974 C CA . VAL B 1 158 ? 38.54828 87.27552 98.30366 1.000 33.04967 158 VAL B CA 1
ATOM 8975 C C . VAL B 1 158 ? 38.82501 87.86408 96.93660 1.000 38.64867 158 VAL B C 1
ATOM 8976 O O . VAL B 1 158 ? 39.40545 87.19867 96.07147 1.000 40.18954 158 VAL B O 1
ATOM 8989 N N . THR B 1 159 ? 38.41952 89.10356 96.73957 1.000 36.56776 159 THR B N 1
ATOM 8990 C CA . THR B 1 159 ? 38.57248 89.78159 95.45714 1.000 40.74406 159 THR B CA 1
ATOM 8991 C C . THR B 1 159 ? 39.70734 90.79516 95.53464 1.000 37.48018 159 THR B C 1
ATOM 8992 O O . THR B 1 159 ? 39.76127 91.61690 96.44754 1.000 38.31373 159 THR B O 1
ATOM 9003 N N . LEU B 1 160 ? 40.61890 90.70342 94.57711 1.000 37.57047 160 LEU B N 1
ATOM 9004 C CA . LEU B 1 160 ? 41.72166 91.63852 94.43977 1.000 35.18192 160 LEU B CA 1
ATOM 9005 C C . LEU B 1 160 ? 41.39215 92.57740 93.28802 1.000 37.15182 160 LEU B C 1
ATOM 9006 O O . LEU B 1 160 ? 40.99697 92.11801 92.20928 1.000 36.28275 160 LEU B O 1
ATOM 9022 N N . GLU B 1 161 ? 41.56095 93.86405 93.50710 1.000 37.24447 161 GLU B N 1
ATOM 9023 C CA . GLU B 1 161 ? 41.34147 94.86841 92.47818 1.000 38.76216 161 GLU B CA 1
ATOM 9024 C C . GLU B 1 161 ? 42.66388 95.53741 92.13919 1.000 37.38036 161 GLU B C 1
ATOM 9025 O O . GLU B 1 161 ? 43.33741 96.06548 93.02485 1.000 38.06352 161 GLU B O 1
ATOM 9037 N N . PHE B 1 162 ? 43.00869 95.56124 90.85181 1.000 36.86384 162 PHE B N 1
ATOM 9038 C CA . PHE B 1 162 ? 44.28510 96.10442 90.41396 1.000 35.35643 162 PHE B CA 1
ATOM 9039 C C . PHE B 1 162 ? 44.12969 97.47721 89.77150 1.000 41.30452 162 PHE B C 1
ATOM 9040 O O . PHE B 1 162 ? 43.03571 97.90344 89.39775 1.000 40.73336 162 PHE B O 1
ATOM 9057 N N . ALA B 1 163 ? 45.25904 98.18312 89.68775 1.000 38.34290 163 ALA B N 1
ATOM 9058 C CA . ALA B 1 163 ? 45.24179 99.57339 89.21905 1.000 43.50883 163 ALA B CA 1
ATOM 9059 C C . ALA B 1 163 ? 44.74428 99.68873 87.78552 1.000 45.49820 163 ALA B C 1
ATOM 9060 O O . ALA B 1 163 ? 44.20832 100.73187 87.39549 1.000 48.82880 163 ALA B O 1
ATOM 9067 N N . ASP B 1 164 ? 44.92858 98.66038 86.98339 1.000 44.35861 164 ASP B N 1
ATOM 9068 C CA . ASP B 1 164 ? 44.45276 98.69816 85.60532 1.000 47.16871 164 ASP B CA 1
ATOM 9069 C C . ASP B 1 164 ? 42.97853 98.35854 85.48880 1.000 50.17434 164 ASP B C 1
ATOM 9070 O O . ASP B 1 164 ? 42.51045 98.06374 84.38535 1.000 51.31678 164 ASP B O 1
ATOM 9079 N N . GLY B 1 165 ? 42.25170 98.37171 86.60242 1.000 47.15823 165 GLY B N 1
ATOM 9080 C CA . GLY B 1 165 ? 40.83374 98.11045 86.58326 1.000 46.33119 165 GLY B CA 1
ATOM 9081 C C . GLY B 1 165 ? 40.42191 96.66530 86.47794 1.000 50.80293 165 GLY B C 1
ATOM 9082 O O . GLY B 1 165 ? 39.21561 96.39897 86.44163 1.000 50.99126 165 GLY B O 1
ATOM 9086 N N . THR B 1 166 ? 41.36894 95.71901 86.43298 1.000 45.68588 166 THR B N 1
ATOM 9087 C CA . THR B 1 166 ? 41.03735 94.30925 86.40264 1.000 44.06311 166 THR B CA 1
ATOM 9088 C C . THR B 1 166 ? 40.94141 93.73994 87.82995 1.000 42.02220 166 THR B C 1
ATOM 9089 O O . THR B 1 166 ? 41.34799 94.38252 88.81039 1.000 39.13488 166 THR B O 1
ATOM 9100 N N . PHE B 1 167 ? 40.43067 92.51360 87.90956 1.000 42.09637 167 PHE B N 1
ATOM 9101 C CA . PHE B 1 167 ? 40.11348 91.86615 89.17526 1.000 41.70848 167 PHE B CA 1
ATOM 9102 C C . PHE B 1 167 ? 40.58559 90.41975 89.16208 1.000 42.15610 167 PHE B C 1
ATOM 9103 O O . PHE B 1 167 ? 40.75493 89.79287 88.10473 1.000 40.72687 167 PHE B O 1
ATOM 9120 N N . ALA B 1 168 ? 40.79982 89.89660 90.36889 1.000 36.17209 168 ALA B N 1
ATOM 9121 C CA . ALA B 1 168 ? 41.00392 88.46850 90.54034 1.000 40.27019 168 ALA B CA 1
ATOM 9122 C C . ALA B 1 168 ? 40.27772 88.02352 91.80336 1.000 36.49647 168 ALA B C 1
ATOM 9123 O O . ALA B 1 168 ? 40.04853 88.82379 92.72428 1.000 42.59540 168 ALA B O 1
ATOM 9130 N N . HIS B 1 169 ? 39.91418 86.75431 91.80985 1.000 39.25698 169 HIS B N 1
ATOM 9131 C CA . HIS B 1 169 ? 39.16789 86.10856 92.88520 1.000 42.06762 169 HIS B CA 1
ATOM 9132 C C . HIS B 1 169 ? 39.90256 84.85447 93.32184 1.000 41.05466 169 HIS B C 1
ATOM 9133 O O . HIS B 1 169 ? 40.14921 83.96480 92.50351 1.000 38.77363 169 HIS B O 1
ATOM 9147 N N . VAL B 1 170 ? 40.23575 84.78064 94.62204 1.000 36.96541 170 VAL B N 1
ATOM 9148 C CA . VAL B 1 170 ? 41.09988 83.73355 95.15914 1.000 35.80016 170 VAL B CA 1
ATOM 9149 C C . VAL B 1 170 ? 40.53647 83.29249 96.51377 1.000 35.71426 170 VAL B C 1
ATOM 9150 O O . VAL B 1 170 ? 39.85614 84.06252 97.19970 1.000 40.11868 170 VAL B O 1
ATOM 9163 N N . ASP B 1 171 ? 40.83131 82.05798 96.90045 1.000 37.68361 171 ASP B N 1
ATOM 9164 C CA . ASP B 1 171 ? 40.34454 81.58277 98.18265 1.000 34.33167 171 ASP B CA 1
ATOM 9165 C C . ASP B 1 171 ? 41.03291 82.29964 99.34261 1.000 35.66420 171 ASP B C 1
ATOM 9166 O O . ASP B 1 171 ? 40.41292 82.52016 100.38799 1.000 37.03420 171 ASP B O 1
ATOM 9175 N N . CYS B 1 172 ? 42.31345 82.64821 99.18955 1.000 34.71431 172 CYS B N 1
ATOM 9176 C CA . CYS B 1 172 ? 43.02440 83.38953 100.22702 1.000 31.23487 172 CYS B CA 1
ATOM 9177 C C . CYS B 1 172 ? 44.13456 84.20400 99.57880 1.000 32.49227 172 CYS B C 1
ATOM 9178 O O . CYS B 1 172 ? 44.53108 83.95083 98.44358 1.000 33.01721 172 CYS B O 1
ATOM 9186 N N . VAL B 1 173 ? 44.62108 85.18794 100.33524 1.000 30.79112 173 VAL B N 1
ATOM 9187 C CA . VAL B 1 173 ? 45.56567 86.19876 99.85258 1.000 27.20417 173 VAL B CA 1
ATOM 9188 C C . VAL B 1 173 ? 46.81773 86.16367 100.71654 1.000 35.08028 173 VAL B C 1
ATOM 9189 O O . VAL B 1 173 ? 46.72576 86.20176 101.95274 1.000 31.97408 173 VAL B O 1
ATOM 9202 N N . ILE B 1 174 ? 47.97838 86.14903 100.07168 1.000 31.00783 174 ILE B N 1
ATOM 9203 C CA . ILE B 1 174 ? 49.24037 86.35171 100.77214 1.000 29.10818 174 ILE B CA 1
ATOM 9204 C C . ILE B 1 174 ? 49.91710 87.61970 100.25328 1.000 31.13889 174 ILE B C 1
ATOM 9205 O O . ILE B 1 174 ? 50.14514 87.76662 99.05195 1.000 33.32493 174 ILE B O 1
ATOM 9221 N N . GLY B 1 175 ? 50.21673 88.53421 101.16419 1.000 28.40710 175 GLY B N 1
ATOM 9222 C CA . GLY B 1 175 ? 50.97666 89.70908 100.83596 1.000 25.19154 175 GLY B CA 1
ATOM 9223 C C . GLY B 1 175 ? 52.45840 89.46299 100.93390 1.000 32.23456 175 GLY B C 1
ATOM 9224 O O . GLY B 1 175 ? 53.03888 89.41568 102.02891 1.000 28.07885 175 GLY B O 1
ATOM 9228 N N . ALA B 1 176 ? 53.06913 89.26868 99.77063 1.000 30.66167 176 ALA B N 1
ATOM 9229 C CA . ALA B 1 176 ? 54.52068 89.19042 99.62273 1.000 26.14288 176 ALA B CA 1
ATOM 9230 C C . ALA B 1 176 ? 55.03696 90.43320 98.90872 1.000 28.69254 176 ALA B C 1
ATOM 9231 O O . ALA B 1 176 ? 55.95350 90.36215 98.06675 1.000 27.85017 176 ALA B O 1
ATOM 9238 N N . ASP B 1 177 ? 54.47073 91.58680 99.24686 1.000 27.73552 177 ASP B N 1
ATOM 9239 C CA . ASP B 1 177 ? 54.66479 92.78689 98.42901 1.000 28.76864 177 ASP B CA 1
ATOM 9240 C C . ASP B 1 177 ? 55.63186 93.78753 99.06905 1.000 30.27650 177 ASP B C 1
ATOM 9241 O O . ASP B 1 177 ? 55.61380 94.98961 98.74746 1.000 30.35147 177 ASP B O 1
ATOM 9250 N N . GLY B 1 178 ? 56.53811 93.28951 99.90531 1.000 25.51530 178 GLY B N 1
ATOM 9251 C CA . GLY B 1 178 ? 57.71260 94.05176 100.26928 1.000 25.14345 178 GLY B CA 1
ATOM 9252 C C . GLY B 1 178 ? 57.47470 95.16138 101.26717 1.000 27.50868 178 GLY B C 1
ATOM 9253 O O . GLY B 1 178 ? 56.43352 95.27216 101.93135 1.000 28.44911 178 GLY B O 1
ATOM 9257 N N . ILE B 1 179 ? 58.51503 95.98692 101.39115 1.000 28.18447 179 ILE B N 1
ATOM 9258 C CA . ILE B 1 179 ? 58.62631 96.95294 102.48142 1.000 28.04627 179 ILE B CA 1
ATOM 9259 C C . ILE B 1 179 ? 57.50697 97.98826 102.45686 1.000 29.36573 179 ILE B C 1
ATOM 9260 O O . ILE B 1 179 ? 57.10996 98.50518 103.50520 1.000 28.38566 179 ILE B O 1
ATOM 9276 N N . ARG B 1 180 ? 56.97644 98.30767 101.27911 1.000 30.73282 180 ARG B N 1
ATOM 9277 C CA . ARG B 1 180 ? 55.85215 99.25265 101.15530 1.000 29.37923 180 ARG B CA 1
ATOM 9278 C C . ARG B 1 180 ? 54.57560 98.52686 100.74067 1.000 32.82830 180 ARG B C 1
ATOM 9279 O O . ARG B 1 180 ? 53.75214 99.04507 99.98434 1.000 32.87049 180 ARG B O 1
ATOM 9300 N N . SER B 1 181 ? 54.39632 97.32217 101.28439 1.000 26.81876 181 SER B N 1
ATOM 9301 C CA . SER B 1 181 ? 53.25647 96.46084 101.05431 1.000 27.88480 181 SER B CA 1
ATOM 9302 C C . SER B 1 181 ? 51.92030 97.19653 101.04109 1.000 34.62478 181 SER B C 1
ATOM 9303 O O . SER B 1 181 ? 51.56263 97.88120 101.99659 1.000 30.67275 181 SER B O 1
ATOM 9311 N N . ARG B 1 182 ? 51.12275 96.91541 100.00910 1.000 32.59967 182 ARG B N 1
ATOM 9312 C CA . ARG B 1 182 ? 49.74139 97.37770 99.96810 1.000 34.32687 182 ARG B CA 1
ATOM 9313 C C . ARG B 1 182 ? 48.82242 96.46154 100.77675 1.000 32.99273 182 ARG B C 1
ATOM 9314 O O . ARG B 1 182 ? 47.84567 96.94477 101.35366 1.000 32.16687 182 ARG B O 1
ATOM 9335 N N . VAL B 1 183 ? 49.12792 95.15079 100.84073 1.000 30.43425 183 VAL B N 1
ATOM 9336 C CA . VAL B 1 183 ? 48.31870 94.24458 101.65942 1.000 30.25505 183 VAL B CA 1
ATOM 9337 C C . VAL B 1 183 ? 48.39421 94.68252 103.11289 1.000 31.49292 183 VAL B C 1
ATOM 9338 O O . VAL B 1 183 ? 47.38077 94.71266 103.82296 1.000 31.80723 183 VAL B O 1
ATOM 9351 N N . ARG B 1 184 ? 49.59069 95.09277 103.56293 1.000 29.78514 184 ARG B N 1
ATOM 9352 C CA . ARG B 1 184 ? 49.72782 95.58908 104.93115 1.000 32.11861 184 ARG B CA 1
ATOM 9353 C C . ARG B 1 184 ? 48.87488 96.84439 105.15689 1.000 33.69226 184 ARG B C 1
ATOM 9354 O O . ARG B 1 184 ? 48.24345 96.99679 106.20761 1.000 32.31158 184 ARG B O 1
ATOM 9375 N N . GLN B 1 185 ? 48.84346 97.76314 104.17843 1.000 33.40781 185 GLN B N 1
ATOM 9376 C CA . GLN B 1 185 ? 48.01682 98.95477 104.31070 1.000 36.39468 185 GLN B CA 1
ATOM 9377 C C . GLN B 1 185 ? 46.53298 98.60026 104.38735 1.000 32.11995 185 GLN B C 1
ATOM 9378 O O . GLN B 1 185 ? 45.76648 99.29545 105.06744 1.000 33.53783 185 GLN B O 1
ATOM 9392 N N . HIS B 1 186 ? 46.09415 97.55909 103.66115 1.000 32.49439 186 HIS B N 1
ATOM 9393 C CA . HIS B 1 186 ? 44.70087 97.15500 103.78161 1.000 35.06004 186 HIS B CA 1
ATOM 9394 C C . HIS B 1 186 ? 44.38716 96.68952 105.20281 1.000 37.07048 186 HIS B C 1
ATOM 9395 O O . HIS B 1 186 ? 43.36562 97.06392 105.78192 1.000 37.48415 186 HIS B O 1
ATOM 9409 N N . LEU B 1 187 ? 45.26757 95.87073 105.78708 1.000 34.04171 187 LEU B N 1
ATOM 9410 C CA . LEU B 1 187 ? 45.00851 95.33742 107.12061 1.000 33.41055 187 LEU B CA 1
ATOM 9411 C C . LEU B 1 187 ? 44.92631 96.44059 108.17771 1.000 34.86551 187 LEU B C 1
ATOM 9412 O O . LEU B 1 187 ? 44.06346 96.40379 109.05559 1.000 37.01368 187 LEU B O 1
ATOM 9428 N N . PHE B 1 188 ? 45.85923 97.39249 108.15912 1.000 34.30960 188 PHE B N 1
ATOM 9429 C CA . PHE B 1 188 ? 45.94798 98.33592 109.28088 1.000 31.41451 188 PHE B CA 1
ATOM 9430 C C . PHE B 1 188 ? 45.37224 99.70937 108.96569 1.000 36.28808 188 PHE B C 1
ATOM 9431 O O . PHE B 1 188 ? 45.09156 100.46307 109.90613 1.000 37.81552 188 PHE B O 1
ATOM 9448 N N . GLY B 1 189 ? 45.14432 100.03964 107.69177 1.000 38.64235 189 GLY B N 1
ATOM 9449 C CA . GLY B 1 189 ? 44.62057 101.33763 107.31477 1.000 39.49031 189 GLY B CA 1
ATOM 9450 C C . GLY B 1 189 ? 45.68935 102.28237 106.80700 1.000 38.46950 189 GLY B C 1
ATOM 9451 O O . GLY B 1 189 ? 46.75629 102.41807 107.43023 1.000 38.34777 189 GLY B O 1
ATOM 9455 N N . GLU B 1 190 ? 45.42255 102.98832 105.70695 1.000 46.64100 190 GLU B N 1
ATOM 9456 C CA . GLU B 1 190 ? 46.47942 103.77208 105.07695 1.000 50.41483 190 GLU B CA 1
ATOM 9457 C C . GLU B 1 190 ? 46.96205 104.93729 105.93145 1.000 46.83445 190 GLU B C 1
ATOM 9458 O O . GLU B 1 190 ? 48.07881 105.41939 105.72470 1.000 49.15072 190 GLU B O 1
ATOM 9470 N N . ASP B 1 191 ? 46.17034 105.40872 106.87608 1.000 44.99879 191 ASP B N 1
ATOM 9471 C CA . ASP B 1 191 ? 46.62391 106.49504 107.73355 1.000 49.65461 191 ASP B CA 1
ATOM 9472 C C . ASP B 1 191 ? 47.25144 106.01307 109.04061 1.000 46.20507 191 ASP B C 1
ATOM 9473 O O . ASP B 1 191 ? 47.56809 106.83812 109.90248 1.000 45.99116 191 ASP B O 1
ATOM 9482 N N . SER B 1 192 ? 47.41185 104.70732 109.23217 1.000 39.10320 192 SER B N 1
ATOM 9483 C CA . SER B 1 192 ? 48.06086 104.20048 110.44796 1.000 34.38582 192 SER B CA 1
ATOM 9484 C C . SER B 1 192 ? 49.57267 104.12500 110.22908 1.000 36.64679 192 SER B C 1
ATOM 9485 O O . SER B 1 192 ? 50.03151 103.68367 109.16197 1.000 35.69348 192 SER B O 1
ATOM 9493 N N . PRO B 1 193 ? 50.37238 104.54937 111.21121 1.000 33.79448 193 PRO B N 1
ATOM 9494 C CA . PRO B 1 193 ? 51.82901 104.35257 111.09217 1.000 31.59405 193 PRO B CA 1
ATOM 9495 C C . PRO B 1 193 ? 52.19097 102.87852 110.97447 1.000 30.48975 193 PRO B C 1
ATOM 9496 O O . PRO B 1 193 ? 53.23265 102.54647 110.39547 1.000 32.78472 193 PRO B O 1
ATOM 9507 N N . TYR B 1 194 ? 51.32334 101.97962 111.43603 1.000 29.51018 194 TYR B N 1
ATOM 9508 C CA . TYR B 1 194 ? 51.60469 100.55862 111.31581 1.000 33.40087 194 TYR B CA 1
ATOM 9509 C C . TYR B 1 194 ? 51.58172 100.08859 109.87109 1.000 34.22495 194 TYR B C 1
ATOM 9510 O O . TYR B 1 194 ? 52.08824 98.99615 109.56529 1.000 31.04418 194 TYR B O 1
ATOM 9528 N N . SER B 1 195 ? 51.06047 100.91536 108.96280 1.000 31.79507 195 SER B N 1
ATOM 9529 C CA . SER B 1 195 ? 50.93981 100.50235 107.57637 1.000 33.26092 195 SER B CA 1
ATOM 9530 C C . SER B 1 195 ? 52.17332 100.82283 106.75874 1.000 33.13341 195 SER B C 1
ATOM 9531 O O . SER B 1 195 ? 52.24672 100.39731 105.60708 1.000 32.57310 195 SER B O 1
ATOM 9539 N N . HIS B 1 196 ? 53.13614 101.51490 107.34917 1.000 29.91891 196 HIS B N 1
ATOM 9540 C CA . HIS B 1 196 ? 54.26433 102.08843 106.61549 1.000 32.58758 196 HIS B CA 1
ATOM 9541 C C . HIS B 1 196 ? 55.57870 101.78568 107.31528 1.000 28.51936 196 HIS B C 1
ATOM 9542 O O . HIS B 1 196 ? 55.63477 101.69955 108.55054 1.000 28.67651 196 HIS B O 1
ATOM 9556 N N . PRO B 1 197 ? 56.65484 101.63064 106.54296 1.000 31.38132 197 PRO B N 1
ATOM 9557 C CA . PRO B 1 197 ? 57.99058 101.59066 107.13682 1.000 27.35850 197 PRO B CA 1
ATOM 9558 C C . PRO B 1 197 ? 58.43782 102.98241 107.52542 1.000 34.34071 197 PRO B C 1
ATOM 9559 O O . PRO B 1 197 ? 57.89795 103.99674 107.06352 1.000 32.09740 197 PRO B O 1
ATOM 9570 N N . HIS B 1 198 ? 59.47614 103.03672 108.33785 1.000 30.28567 198 HIS B N 1
ATOM 9571 C CA . HIS B 1 198 ? 60.02516 104.31063 108.75197 1.000 28.79672 198 HIS B CA 1
ATOM 9572 C C . HIS B 1 198 ? 61.54396 104.24008 108.75704 1.000 31.82105 198 HIS B C 1
ATOM 9573 O O . HIS B 1 198 ? 62.15031 103.16092 108.72548 1.000 30.47930 198 HIS B O 1
ATOM 9587 N N . TYR B 1 199 ? 62.14233 105.43039 108.76744 1.000 29.55508 199 TYR B N 1
ATOM 9588 C CA . TYR B 1 199 ? 63.56717 105.59965 108.56273 1.000 28.33242 199 TYR B CA 1
ATOM 9589 C C . TYR B 1 199 ? 64.37645 105.21844 109.79124 1.000 30.21818 199 TYR B C 1
ATOM 9590 O O . TYR B 1 199 ? 64.07262 105.63426 110.91437 1.000 32.26053 199 TYR B O 1
ATOM 9608 N N . SER B 1 200 ? 65.49166 104.52746 109.55693 1.000 30.78153 200 SER B N 1
ATOM 9609 C CA . SER B 1 200 ? 66.38705 104.13318 110.65260 1.000 32.04267 200 SER B CA 1
ATOM 9610 C C . SER B 1 200 ? 67.45398 105.17044 110.97464 1.000 35.41222 200 SER B C 1
ATOM 9611 O O . SER B 1 200 ? 68.31174 104.90064 111.81834 1.000 32.45415 200 SER B O 1
ATOM 9619 N N . HIS B 1 201 ? 67.43489 106.32955 110.30153 1.000 33.27434 201 HIS B N 1
ATOM 9620 C CA . HIS B 1 201 ? 68.44361 107.40172 110.45828 1.000 33.16554 201 HIS B CA 1
ATOM 9621 C C . HIS B 1 201 ? 69.84373 106.90710 110.15897 1.000 32.16925 201 HIS B C 1
ATOM 9622 O O . HIS B 1 201 ? 70.83040 107.42098 110.67855 1.000 31.81804 201 HIS B O 1
ATOM 9636 N N . LYS B 1 202 ? 69.93986 105.96047 109.23647 1.000 30.19805 202 LYS B N 1
ATOM 9637 C CA . LYS B 1 202 ? 71.20060 105.57583 108.61886 1.000 29.46238 202 LYS B CA 1
ATOM 9638 C C . LYS B 1 202 ? 70.96305 105.37846 107.13372 1.000 30.41481 202 LYS B C 1
ATOM 9639 O O . LYS B 1 202 ? 69.86248 105.00256 106.72183 1.000 32.86579 202 LYS B O 1
ATOM 9658 N N . PHE B 1 203 ? 71.98830 105.65102 106.31830 1.000 30.79745 203 PHE B N 1
ATOM 9659 C CA . PHE B 1 203 ? 71.94423 105.34114 104.88885 1.000 31.23090 203 PHE B CA 1
ATOM 9660 C C . PHE B 1 203 ? 73.30994 104.83106 104.46983 1.000 29.64451 203 PHE B C 1
ATOM 9661 O O . PHE B 1 203 ? 74.28846 104.97191 105.19241 1.000 35.03351 203 PHE B O 1
ATOM 9678 N N . ALA B 1 204 ? 73.34306 104.16417 103.31822 1.000 30.13075 204 ALA B N 1
ATOM 9679 C CA . ALA B 1 204 ? 74.52721 103.48010 102.81611 1.000 32.04056 204 ALA B CA 1
ATOM 9680 C C . ALA B 1 204 ? 74.96342 104.06156 101.47899 1.000 36.78750 204 ALA B C 1
ATOM 9681 O O . ALA B 1 204 ? 74.12993 104.30807 100.61083 1.000 37.18034 204 ALA B O 1
ATOM 9688 N N . PHE B 1 205 ? 76.27719 104.24256 101.32311 1.000 34.71500 205 PHE B N 1
ATOM 9689 C CA . PHE B 1 205 ? 76.92156 104.43687 100.02441 1.000 35.96640 205 PHE B CA 1
ATOM 9690 C C . PHE B 1 205 ? 77.32422 103.07181 99.48593 1.000 35.89859 205 PHE B C 1
ATOM 9691 O O . PHE B 1 205 ? 77.86524 102.23978 100.21856 1.000 35.20255 205 PHE B O 1
ATOM 9708 N N . ARG B 1 206 ? 77.07272 102.83893 98.19457 1.000 35.93513 206 ARG B N 1
ATOM 9709 C CA . ARG B 1 206 ? 77.39923 101.56699 97.56143 1.000 40.94488 206 ARG B CA 1
ATOM 9710 C C . ARG B 1 206 ? 78.19924 101.80463 96.29130 1.000 37.44641 206 ARG B C 1
ATOM 9711 O O . ARG B 1 206 ? 77.90503 102.70683 95.51422 1.000 36.11882 206 ARG B O 1
ATOM 9732 N N . GLY B 1 207 ? 79.25248 101.02093 96.11472 1.000 39.80052 207 GLY B N 1
ATOM 9733 C CA . GLY B 1 207 ? 80.01024 101.07462 94.88654 1.000 43.28261 207 GLY B CA 1
ATOM 9734 C C . GLY B 1 207 ? 81.01358 99.94792 94.84785 1.000 42.53894 207 GLY B C 1
ATOM 9735 O O . GLY B 1 207 ? 81.17327 99.18458 95.80522 1.000 43.65330 207 GLY B O 1
ATOM 9739 N N . LEU B 1 208 ? 81.68572 99.86085 93.70744 1.000 40.83850 208 LEU B N 1
ATOM 9740 C CA . LEU B 1 208 ? 82.68979 98.85275 93.43748 1.000 42.16306 208 LEU B CA 1
ATOM 9741 C C . LEU B 1 208 ? 84.04698 99.47147 93.16558 1.000 43.84266 208 LEU B C 1
ATOM 9742 O O . LEU B 1 208 ? 84.14620 100.55626 92.59793 1.000 43.29462 208 LEU B O 1
ATOM 9758 N N . ILE B 1 209 ? 85.09395 98.73641 93.53152 1.000 40.84544 209 ILE B N 1
ATOM 9759 C CA . ILE B 1 209 ? 86.46289 99.04334 93.13923 1.000 44.60284 209 ILE B CA 1
ATOM 9760 C C . ILE B 1 209 ? 87.07935 97.77420 92.55374 1.000 46.70216 209 ILE B C 1
ATOM 9761 O O . ILE B 1 209 ? 86.55384 96.67227 92.70442 1.000 48.29355 209 ILE B O 1
ATOM 9777 N N . THR B 1 210 ? 88.21613 97.93708 91.87953 1.000 48.90976 210 THR B N 1
ATOM 9778 C CA . THR B 1 210 ? 88.90720 96.77584 91.34745 1.000 52.20039 210 THR B CA 1
ATOM 9779 C C . THR B 1 210 ? 89.62444 96.04254 92.47362 1.000 48.56120 210 THR B C 1
ATOM 9780 O O . THR B 1 210 ? 90.00847 96.63731 93.48567 1.000 49.74943 210 THR B O 1
ATOM 9791 N N . MET B 1 211 ? 89.81177 94.73659 92.28538 1.000 47.61071 211 MET B N 1
ATOM 9792 C CA . MET B 1 211 ? 90.55919 93.96474 93.26910 1.000 48.33564 211 MET B CA 1
ATOM 9793 C C . MET B 1 211 ? 91.98387 94.47866 93.39514 1.000 55.69903 211 MET B C 1
ATOM 9794 O O . MET B 1 211 ? 92.54886 94.53211 94.49883 1.000 52.82088 211 MET B O 1
ATOM 9808 N N . GLU B 1 212 ? 92.58999 94.84831 92.26617 1.000 56.63459 212 GLU B N 1
ATOM 9809 C CA . GLU B 1 212 ? 93.91562 95.45600 92.28131 1.000 55.16218 212 GLU B CA 1
ATOM 9810 C C . GLU B 1 212 ? 93.93774 96.67157 93.20203 1.000 51.24156 212 GLU B C 1
ATOM 9811 O O . GLU B 1 212 ? 94.81777 96.80361 94.05796 1.000 54.67884 212 GLU B O 1
ATOM 9823 N N . ASN B 1 213 ? 92.96198 97.56727 93.05257 1.000 49.86521 213 ASN B N 1
ATOM 9824 C CA . ASN B 1 213 ? 92.87666 98.72411 93.93161 1.000 52.18907 213 ASN B CA 1
ATOM 9825 C C . ASN B 1 213 ? 92.56650 98.30728 95.36797 1.000 54.09010 213 ASN B C 1
ATOM 9826 O O . ASN B 1 213 ? 93.07305 98.91467 96.31948 1.000 50.30863 213 ASN B O 1
ATOM 9837 N N . ALA B 1 214 ? 91.72500 97.28769 95.54958 1.000 49.27802 214 ALA B N 1
ATOM 9838 C CA . ALA B 1 214 ? 91.42412 96.82421 96.90101 1.000 47.69329 214 ALA B CA 1
ATOM 9839 C C . ALA B 1 214 ? 92.67847 96.29663 97.57681 1.000 53.32856 214 ALA B C 1
ATOM 9840 O O . ALA B 1 214 ? 92.94178 96.60126 98.75063 1.000 48.39616 214 ALA B O 1
ATOM 9847 N N . ILE B 1 215 ? 93.46595 95.50353 96.85164 1.000 51.55308 215 ILE B N 1
ATOM 9848 C CA . ILE B 1 215 ? 94.71374 94.99928 97.40126 1.000 51.76017 215 ILE B CA 1
ATOM 9849 C C . ILE B 1 215 ? 95.62128 96.15130 97.79539 1.000 54.21806 215 ILE B C 1
ATOM 9850 O O . ILE B 1 215 ? 96.21215 96.15379 98.88331 1.000 56.90991 215 ILE B O 1
ATOM 9866 N N . SER B 1 216 ? 95.69833 97.17842 96.95059 1.000 54.06469 216 SER B N 1
ATOM 9867 C CA . SER B 1 216 ? 96.54368 98.32866 97.24772 1.000 58.72093 216 SER B CA 1
ATOM 9868 C C . SER B 1 216 ? 96.12546 99.03399 98.53853 1.000 60.29912 216 SER B C 1
ATOM 9869 O O . SER B 1 216 ? 96.97642 99.46890 99.32911 1.000 54.14293 216 SER B O 1
ATOM 9877 N N . ALA B 1 217 ? 94.82535 99.19520 98.76104 1.000 53.36557 217 ALA B N 1
ATOM 9878 C CA . ALA B 1 217 ? 94.40078 99.92902 99.94594 1.000 54.49739 217 ALA B CA 1
ATOM 9879 C C . ALA B 1 217 ? 94.47483 99.06940 101.20599 1.000 53.97336 217 ALA B C 1
ATOM 9880 O O . ALA B 1 217 ? 94.86691 99.56106 102.27283 1.000 52.71756 217 ALA B O 1
ATOM 9887 N N . LEU B 1 218 ? 94.11746 97.78640 101.10117 1.000 51.83238 218 LEU B N 1
ATOM 9888 C CA . LEU B 1 218 ? 93.82954 96.96619 102.26777 1.000 51.16421 218 LEU B CA 1
ATOM 9889 C C . LEU B 1 218 ? 94.83197 95.85672 102.52384 1.000 55.05407 218 LEU B C 1
ATOM 9890 O O . LEU B 1 218 ? 94.84877 95.30855 103.62936 1.000 55.70169 218 LEU B O 1
ATOM 9906 N N . GLY B 1 219 ? 95.62411 95.47833 101.53018 1.000 53.20363 219 GLY B N 1
ATOM 9907 C CA . GLY B 1 219 ? 96.34224 94.22574 101.59099 1.000 49.23706 219 GLY B CA 1
ATOM 9908 C C . GLY B 1 219 ? 95.53911 93.08802 100.98717 1.000 50.26741 219 GLY B C 1
ATOM 9909 O O . GLY B 1 219 ? 94.31610 93.12920 100.88766 1.000 52.48227 219 GLY B O 1
ATOM 9913 N N . GLU B 1 220 ? 96.25375 92.04166 100.58749 1.000 56.42936 220 GLU B N 1
ATOM 9914 C CA . GLU B 1 220 ? 95.62858 90.96737 99.82730 1.000 56.72145 220 GLU B CA 1
ATOM 9915 C C . GLU B 1 220 ? 94.69667 90.12165 100.69020 1.000 56.18050 220 GLU B C 1
ATOM 9916 O O . GLU B 1 220 ? 93.65742 89.64783 100.21534 1.000 55.98314 220 GLU B O 1
ATOM 9928 N N . ASP B 1 221 ? 95.04572 89.89814 101.95003 1.000 58.37590 221 ASP B N 1
ATOM 9929 C CA . ASP B 1 221 ? 94.21042 89.02883 102.77815 1.000 59.55109 221 ASP B CA 1
ATOM 9930 C C . ASP B 1 221 ? 92.85222 89.67190 103.05329 1.000 49.87736 221 ASP B C 1
ATOM 9931 O O . ASP B 1 221 ? 91.80764 89.03667 102.86493 1.000 50.36089 221 ASP B O 1
ATOM 9940 N N . LYS B 1 222 ? 92.84046 90.94234 103.46200 1.000 49.27097 222 LYS B N 1
ATOM 9941 C CA . LYS B 1 222 ? 91.56119 91.62882 103.62479 1.000 46.11322 222 LYS B CA 1
ATOM 9942 C C . LYS B 1 222 ? 90.86505 91.82298 102.27991 1.000 47.54424 222 LYS B C 1
ATOM 9943 O O . LYS B 1 222 ? 89.64722 91.61296 102.17583 1.000 45.03530 222 LYS B O 1
ATOM 9962 N N . ALA B 1 223 ? 91.60990 92.21558 101.23692 1.000 50.25169 223 ALA B N 1
ATOM 9963 C CA . ALA B 1 223 ? 90.97103 92.51788 99.96001 1.000 48.01088 223 ALA B CA 1
ATOM 9964 C C . ALA B 1 223 ? 90.18878 91.33559 99.43263 1.000 43.42750 223 ALA B C 1
ATOM 9965 O O . ALA B 1 223 ? 89.16831 91.51518 98.75755 1.000 43.07987 223 ALA B O 1
ATOM 9972 N N . ARG B 1 224 ? 90.62528 90.11512 99.75311 1.000 46.37438 224 ARG B N 1
ATOM 9973 C CA . ARG B 1 224 ? 90.03874 88.91741 99.18411 1.000 50.06222 224 ARG B CA 1
ATOM 9974 C C . ARG B 1 224 ? 89.06935 88.22098 100.12584 1.000 45.31964 224 ARG B C 1
ATOM 9975 O O . ARG B 1 224 ? 88.63849 87.10113 99.83179 1.000 41.82503 224 ARG B O 1
ATOM 9996 N N . THR B 1 225 ? 88.71061 88.85010 101.24407 1.000 43.91170 225 THR B N 1
ATOM 9997 C CA . THR B 1 225 ? 87.76446 88.26316 102.17547 1.000 43.95646 225 THR B CA 1
ATOM 9998 C C . THR B 1 225 ? 86.73305 89.29820 102.57981 1.000 41.77926 225 THR B C 1
ATOM 9999 O O . THR B 1 225 ? 86.94402 90.49587 102.40780 1.000 38.33896 225 THR B O 1
ATOM 10010 N N . LEU B 1 226 ? 85.61909 88.79947 103.12799 1.000 42.92348 226 LEU B N 1
ATOM 10011 C CA . LEU B 1 226 ? 84.58808 89.66662 103.68623 1.000 42.53897 226 LEU B CA 1
ATOM 10012 C C . LEU B 1 226 ? 85.06434 90.22169 105.01599 1.000 38.34524 226 LEU B C 1
ATOM 10013 O O . LEU B 1 226 ? 85.52876 89.48318 105.88331 1.000 39.46549 226 LEU B O 1
ATOM 10029 N N . ASN B 1 227 ? 84.94754 91.53480 105.17445 1.000 35.92685 227 ASN B N 1
ATOM 10030 C CA . ASN B 1 227 ? 85.31822 92.19942 106.41301 1.000 34.69301 227 ASN B CA 1
ATOM 10031 C C . ASN B 1 227 ? 84.37333 93.35344 106.70995 1.000 31.63197 227 ASN B C 1
ATOM 10032 O O . ASN B 1 227 ? 83.91412 94.05770 105.79643 1.000 34.61207 227 ASN B O 1
ATOM 10043 N N . MET B 1 228 ? 84.07750 93.52557 107.97671 1.000 30.97325 228 MET B N 1
ATOM 10044 C CA A MET B 1 228 ? 83.35950 94.68761 108.44618 0.480 34.52083 228 MET B CA 1
ATOM 10045 C CA B MET B 1 228 ? 83.33973 94.67512 108.47242 0.520 34.66153 228 MET B CA 1
ATOM 10046 C C . MET B 1 228 ? 84.30451 95.51985 109.29499 1.000 35.11035 228 MET B C 1
ATOM 10047 O O . MET B 1 228 ? 84.92247 95.00599 110.23272 1.000 32.65584 228 MET B O 1
ATOM 10074 N N . HIS B 1 229 ? 84.42013 96.79311 108.94502 1.000 28.44297 229 HIS B N 1
ATOM 10075 C CA . HIS B 1 229 ? 85.23896 97.74682 109.66481 1.000 32.50214 229 HIS B CA 1
ATOM 10076 C C . HIS B 1 229 ? 84.35615 98.59484 110.56966 1.000 31.33003 229 HIS B C 1
ATOM 10077 O O . HIS B 1 229 ? 83.51112 99.35765 110.10023 1.000 32.44025 229 HIS B O 1
ATOM 10091 N N . VAL B 1 230 ? 84.59066 98.46683 111.89498 1.000 28.96909 230 VAL B N 1
ATOM 10092 C CA . VAL B 1 230 ? 83.78449 99.13544 112.88654 1.000 28.06012 230 VAL B CA 1
ATOM 10093 C C . VAL B 1 230 ? 84.42695 100.47654 113.22697 1.000 31.26901 230 VAL B C 1
ATOM 10094 O O . VAL B 1 230 ? 85.62021 100.68704 113.02704 1.000 30.94144 230 VAL B O 1
ATOM 10107 N N . GLY B 1 231 ? 83.61451 101.37402 113.76834 1.000 29.36203 231 GLY B N 1
ATOM 10108 C CA . GLY B 1 231 ? 84.07439 102.67664 114.18164 1.000 30.18146 231 GLY B CA 1
ATOM 10109 C C . GLY B 1 231 ? 82.94055 103.53518 114.67012 1.000 29.82544 231 GLY B C 1
ATOM 10110 O O . GLY B 1 231 ? 81.78994 103.09423 114.74081 1.000 28.75013 231 GLY B O 1
ATOM 10114 N N . PRO B 1 232 ? 83.22312 104.79831 115.00823 1.000 30.24437 232 PRO B N 1
ATOM 10115 C CA . PRO B 1 232 ? 82.19703 105.64759 115.62856 1.000 29.26328 232 PRO B CA 1
ATOM 10116 C C . PRO B 1 232 ? 81.18075 106.14921 114.61556 1.000 32.14726 232 PRO B C 1
ATOM 10117 O O . PRO B 1 232 ? 81.53115 106.83495 113.65474 1.000 32.63292 232 PRO B O 1
ATOM 10128 N N . ASN B 1 233 ? 79.91360 105.82813 114.85665 1.000 27.55046 233 ASN B N 1
ATOM 10129 C CA . ASN B 1 233 ? 78.73185 106.33418 114.15903 1.000 31.02640 233 ASN B CA 1
ATOM 10130 C C . ASN B 1 233 ? 78.65937 105.95700 112.67803 1.000 32.40267 233 ASN B C 1
ATOM 10131 O O . ASN B 1 233 ? 77.84299 106.53105 111.93852 1.000 32.72944 233 ASN B O 1
ATOM 10142 N N . ALA B 1 234 ? 79.49166 105.03237 112.22191 1.000 30.44996 234 ALA B N 1
ATOM 10143 C CA . ALA B 1 234 ? 79.45900 104.52918 110.84792 1.000 28.65328 234 ALA B CA 1
ATOM 10144 C C . ALA B 1 234 ? 80.15494 103.18344 110.84029 1.000 29.39363 234 ALA B C 1
ATOM 10145 O O . ALA B 1 234 ? 80.78586 102.80343 111.82086 1.000 28.19751 234 ALA B O 1
ATOM 10152 N N . HIS B 1 235 ? 80.02216 102.45344 109.72788 1.000 29.25521 235 HIS B N 1
ATOM 10153 C CA . HIS B 1 235 ? 80.82059 101.25139 109.51880 1.000 29.62713 235 HIS B CA 1
ATOM 10154 C C . HIS B 1 235 ? 80.82133 100.91821 108.04231 1.000 31.31050 235 HIS B C 1
ATOM 10155 O O . HIS B 1 235 ? 80.03840 101.45528 107.26053 1.000 32.89204 235 HIS B O 1
ATOM 10169 N N . LEU B 1 236 ? 81.72789 100.03121 107.66069 1.000 29.93983 236 LEU B N 1
ATOM 10170 C CA . LEU B 1 236 ? 81.93635 99.71294 106.26160 1.000 31.89801 236 LEU B CA 1
ATOM 10171 C C . LEU B 1 236 ? 82.16103 98.22422 106.09655 1.000 33.92336 236 LEU B C 1
ATOM 10172 O O . LEU B 1 236 ? 82.96428 97.61385 106.81549 1.000 34.85979 236 LEU B O 1
ATOM 10188 N N . ILE B 1 237 ? 81.46681 97.64138 105.12781 1.000 30.44065 237 ILE B N 1
ATOM 10189 C CA . ILE B 1 237 ? 81.66298 96.25511 104.77176 1.000 32.75646 237 ILE B CA 1
ATOM 10190 C C . ILE B 1 237 ? 82.09744 96.17153 103.31828 1.000 35.74557 237 ILE B C 1
ATOM 10191 O O . ILE B 1 237 ? 81.63548 96.94123 102.45895 1.000 35.41340 237 ILE B O 1
ATOM 10207 N N . HIS B 1 238 ? 83.03165 95.26589 103.05831 1.000 34.46505 238 HIS B N 1
ATOM 10208 C CA . HIS B 1 238 ? 83.40015 94.93002 101.69626 1.000 33.15503 238 HIS B CA 1
ATOM 10209 C C . HIS B 1 238 ? 83.60094 93.42710 101.56602 1.000 37.22411 238 HIS B C 1
ATOM 10210 O O . HIS B 1 238 ? 83.91966 92.72603 102.54026 1.000 35.94806 238 HIS B O 1
ATOM 10224 N N . TYR B 1 239 ? 83.46836 92.95013 100.33006 1.000 35.18509 239 TYR B N 1
ATOM 10225 C CA . TYR B 1 239 ? 83.64001 91.53457 100.02381 1.000 35.24578 239 TYR B CA 1
ATOM 10226 C C . TYR B 1 239 ? 83.92843 91.38142 98.53210 1.000 41.25940 239 TYR B C 1
ATOM 10227 O O . TYR B 1 239 ? 83.54758 92.24619 97.73704 1.000 39.56684 239 TYR B O 1
ATOM 10245 N N . PRO B 1 240 ? 84.61416 90.32089 98.12041 1.000 46.39411 240 PRO B N 1
ATOM 10246 C CA . PRO B 1 240 ? 84.90583 90.17075 96.68760 1.000 49.95538 240 PRO B CA 1
ATOM 10247 C C . PRO B 1 240 ? 83.68563 89.70917 95.90236 1.000 46.86740 240 PRO B C 1
ATOM 10248 O O . PRO B 1 240 ? 82.77700 89.06315 96.42403 1.000 44.12929 240 PRO B O 1
ATOM 10259 N N . VAL B 1 241 ? 83.63281 90.14680 94.64861 1.000 46.57490 241 VAL B N 1
ATOM 10260 C CA . VAL B 1 241 ? 82.56177 89.78611 93.72664 1.000 51.98539 241 VAL B CA 1
ATOM 10261 C C . VAL B 1 241 ? 83.17039 89.55717 92.35052 1.000 53.58127 241 VAL B C 1
ATOM 10262 O O . VAL B 1 241 ? 84.34376 89.84815 92.10663 1.000 48.49301 241 VAL B O 1
ATOM 10275 N N . ALA B 1 242 ? 82.35419 89.02656 91.44728 1.000 61.40284 242 ALA B N 1
ATOM 10276 C CA . ALA B 1 242 ? 82.76754 88.82256 90.06014 1.000 59.10782 242 ALA B CA 1
ATOM 10277 C C . ALA B 1 242 ? 84.02031 87.95849 89.98856 1.000 59.48130 242 ALA B C 1
ATOM 10278 O O . ALA B 1 242 ? 84.99822 88.29739 89.31947 1.000 59.41775 242 ALA B O 1
ATOM 10285 N N . ASN B 1 243 ? 83.99702 86.84600 90.71267 1.000 61.37751 243 ASN B N 1
ATOM 10286 C CA . ASN B 1 243 ? 85.11982 85.91128 90.73347 1.000 60.45448 243 ASN B CA 1
ATOM 10287 C C . ASN B 1 243 ? 86.42254 86.62443 91.09239 1.000 62.81525 243 ASN B C 1
ATOM 10288 O O . ASN B 1 243 ? 87.44819 86.50252 90.41425 1.000 65.08535 243 ASN B O 1
ATOM 10299 N N . GLU B 1 244 ? 86.36664 87.38149 92.18940 1.000 55.92374 244 GLU B N 1
ATOM 10300 C CA . GLU B 1 244 ? 87.52216 88.05529 92.78497 1.000 49.85221 244 GLU B CA 1
ATOM 10301 C C . GLU B 1 244 ? 88.21762 89.03802 91.83929 1.000 53.34741 244 GLU B C 1
ATOM 10302 O O . GLU B 1 244 ? 89.39648 89.35980 92.01364 1.000 52.83018 244 GLU B O 1
ATOM 10314 N N . THR B 1 245 ? 87.49415 89.59825 90.87611 1.000 54.75528 245 THR B N 1
ATOM 10315 C CA . THR B 1 245 ? 88.05488 90.70313 90.10373 1.000 55.78960 245 THR B CA 1
ATOM 10316 C C . THR B 1 245 ? 87.65242 92.06321 90.65312 1.000 58.11260 245 THR B C 1
ATOM 10317 O O . THR B 1 245 ? 88.35796 93.05126 90.40304 1.000 50.86270 245 THR B O 1
ATOM 10328 N N . MET B 1 246 ? 86.56482 92.13414 91.41479 1.000 55.38028 246 MET B N 1
ATOM 10329 C CA . MET B 1 246 ? 86.04751 93.38501 91.95100 1.000 50.31592 246 MET B CA 1
ATOM 10330 C C . MET B 1 246 ? 85.80903 93.20813 93.44600 1.000 47.24509 246 MET B C 1
ATOM 10331 O O . MET B 1 246 ? 85.81508 92.09361 93.97759 1.000 44.93560 246 MET B O 1
ATOM 10345 N N . VAL B 1 247 ? 85.60406 94.33640 94.13157 1.000 41.79296 247 VAL B N 1
ATOM 10346 C CA . VAL B 1 247 ? 85.25887 94.33788 95.54817 1.000 36.99444 247 VAL B CA 1
ATOM 10347 C C . VAL B 1 247 ? 84.08513 95.27544 95.73953 1.000 40.31451 247 VAL B C 1
ATOM 10348 O O . VAL B 1 247 ? 84.13276 96.44046 95.32334 1.000 41.33056 247 VAL B O 1
ATOM 10361 N N . ASN B 1 248 ? 83.02471 94.75924 96.34562 1.000 37.55528 248 ASN B N 1
ATOM 10362 C CA . ASN B 1 248 ? 81.84134 95.55018 96.61922 1.000 37.73878 248 ASN B CA 1
ATOM 10363 C C . ASN B 1 248 ? 82.00088 96.25692 97.96130 1.000 37.06547 248 ASN B C 1
ATOM 10364 O O . ASN B 1 248 ? 82.47208 95.64731 98.92860 1.000 35.97166 248 ASN B O 1
ATOM 10375 N N . ILE B 1 249 ? 81.58924 97.52252 97.99732 1.000 37.94454 249 ILE B N 1
ATOM 10376 C CA . ILE B 1 249 ? 81.73717 98.40878 99.14389 1.000 35.56413 249 ILE B CA 1
ATOM 10377 C C . ILE B 1 249 ? 80.34749 98.86758 99.56167 1.000 38.33018 249 ILE B C 1
ATOM 10378 O O . ILE B 1 249 ? 79.57876 99.36632 98.72724 1.000 36.51898 249 ILE B O 1
ATOM 10394 N N . ALA B 1 250 ? 80.04304 98.75600 100.84644 1.000 35.83130 250 ALA B N 1
ATOM 10395 C CA . ALA B 1 250 ? 78.86828 99.39927 101.41624 1.000 33.09901 250 ALA B CA 1
ATOM 10396 C C . ALA B 1 250 ? 79.28877 100.12237 102.69542 1.000 34.23367 250 ALA B C 1
ATOM 10397 O O . ALA B 1 250 ? 79.83853 99.50350 103.61390 1.000 31.89160 250 ALA B O 1
ATOM 10404 N N . ALA B 1 251 ? 79.03070 101.42015 102.74924 1.000 31.10111 251 ALA B N 1
ATOM 10405 C CA . ALA B 1 251 ? 79.52594 102.31396 103.79432 1.000 33.01163 251 ALA B CA 1
ATOM 10406 C C . ALA B 1 251 ? 78.30877 102.94440 104.43968 1.000 32.71960 251 ALA B C 1
ATOM 10407 O O . ALA B 1 251 ? 77.61108 103.73399 103.79861 1.000 35.03597 251 ALA B O 1
ATOM 10414 N N . PHE B 1 252 ? 78.04330 102.58613 105.69138 1.000 30.81982 252 PHE B N 1
ATOM 10415 C CA . PHE B 1 252 ? 76.83874 103.00568 106.38934 1.000 31.00207 252 PHE B CA 1
ATOM 10416 C C . PHE B 1 252 ? 77.17245 104.16524 107.31805 1.000 30.26412 252 PHE B C 1
ATOM 10417 O O . PHE B 1 252 ? 78.13328 104.06870 108.08619 1.000 32.44553 252 PHE B O 1
ATOM 10434 N N . VAL B 1 253 ? 76.38568 105.23693 107.24239 1.000 29.85218 253 VAL B N 1
ATOM 10435 C CA . VAL B 1 253 ? 76.61506 106.42888 108.04314 1.000 27.64926 253 VAL B CA 1
ATOM 10436 C C . VAL B 1 253 ? 75.32907 106.86262 108.72193 1.000 29.53130 253 VAL B C 1
ATOM 10437 O O . VAL B 1 253 ? 74.23516 106.44565 108.34090 1.000 33.55219 253 VAL B O 1
ATOM 10450 N N . SER B 1 254 ? 75.47688 107.72839 109.73049 1.000 31.36830 254 SER B N 1
ATOM 10451 C CA . SER B 1 254 ? 74.35273 108.21224 110.52678 1.000 32.17705 254 SER B CA 1
ATOM 10452 C C . SER B 1 254 ? 73.82725 109.54323 110.02134 1.000 33.73029 254 SER B C 1
ATOM 10453 O O . SER B 1 254 ? 74.59362 110.40230 109.60341 1.000 36.18930 254 SER B O 1
ATOM 10461 N N . ASP B 1 255 ? 72.51120 109.69270 110.09348 1.000 34.79283 255 ASP B N 1
ATOM 10462 C CA . ASP B 1 255 ? 71.76101 110.79716 109.49968 1.000 35.46038 255 ASP B CA 1
ATOM 10463 C C . ASP B 1 255 ? 70.78504 111.29677 110.53985 1.000 43.73193 255 ASP B C 1
ATOM 10464 O O . ASP B 1 255 ? 69.73566 110.66617 110.75162 1.000 41.58464 255 ASP B O 1
ATOM 10473 N N . PRO B 1 256 ? 71.06256 112.45106 111.16741 1.000 42.87283 256 PRO B N 1
ATOM 10474 C CA . PRO B 1 256 ? 70.15598 112.97741 112.19854 1.000 43.28913 256 PRO B CA 1
ATOM 10475 C C . PRO B 1 256 ? 68.85996 113.52911 111.65308 1.000 42.20403 256 PRO B C 1
ATOM 10476 O O . PRO B 1 256 ? 67.93686 113.76273 112.43987 1.000 46.47466 256 PRO B O 1
ATOM 10487 N N . GLU B 1 257 ? 68.77298 113.75419 110.35798 1.000 42.12484 257 GLU B N 1
ATOM 10488 C CA . GLU B 1 257 ? 67.62452 114.37894 109.72746 1.000 46.34214 257 GLU B CA 1
ATOM 10489 C C . GLU B 1 257 ? 66.58790 113.32405 109.37510 1.000 49.40417 257 GLU B C 1
ATOM 10490 O O . GLU B 1 257 ? 66.90563 112.14325 109.20026 1.000 44.23223 257 GLU B O 1
ATOM 10502 N N . GLU B 1 258 ? 65.34652 113.77503 109.23058 1.000 43.16037 258 GLU B N 1
ATOM 10503 C CA . GLU B 1 258 ? 64.32358 112.95043 108.62829 1.000 46.64042 258 GLU B CA 1
ATOM 10504 C C . GLU B 1 258 ? 64.59589 112.74960 107.14537 1.000 47.32871 258 GLU B C 1
ATOM 10505 O O . GLU B 1 258 ? 65.29395 113.52531 106.48044 1.000 42.28761 258 GLU B O 1
ATOM 10517 N N . TRP B 1 259 ? 64.05381 111.65024 106.63564 1.000 45.99378 259 TRP B N 1
ATOM 10518 C CA . TRP B 1 259 ? 64.03073 111.40360 105.20506 1.000 52.24228 259 TRP B CA 1
ATOM 10519 C C . TRP B 1 259 ? 62.71348 111.95062 104.67205 1.000 65.52209 259 TRP B C 1
ATOM 10520 O O . TRP B 1 259 ? 61.64478 111.53319 105.14746 1.000 64.49187 259 TRP B O 1
ATOM 10541 N N . PRO B 1 260 ? 62.72992 112.89520 103.74018 1.000 64.81290 260 PRO B N 1
ATOM 10542 C CA . PRO B 1 260 ? 61.46025 113.44423 103.23806 1.000 74.38457 260 PRO B CA 1
ATOM 10543 C C . PRO B 1 260 ? 60.56832 112.31460 102.74217 1.000 89.29293 260 PRO B C 1
ATOM 10544 O O . PRO B 1 260 ? 61.02449 111.39372 102.06175 1.000 90.52775 260 PRO B O 1
ATOM 10555 N N . ASP B 1 261 ? 59.28356 112.38792 103.09548 1.000 102.99918 261 ASP B N 1
ATOM 10556 C CA . ASP B 1 261 ? 58.41416 111.21941 103.00739 1.000 112.95502 261 ASP B CA 1
ATOM 10557 C C . ASP B 1 261 ? 58.49611 110.54950 101.63669 1.000 110.99747 261 ASP B C 1
ATOM 10558 O O . ASP B 1 261 ? 58.83917 109.36488 101.53094 1.000 109.58404 261 ASP B O 1
ATOM 10567 N N . LYS B 1 262 ? 58.18921 111.29154 100.57028 1.000 106.81190 262 LYS B N 1
ATOM 10568 C CA . LYS B 1 262 ? 58.11767 110.70968 99.23496 1.000 103.60139 262 LYS B CA 1
ATOM 10569 C C . LYS B 1 262 ? 59.35133 111.01893 98.38508 1.000 92.59976 262 LYS B C 1
ATOM 10570 O O . LYS B 1 262 ? 59.31305 110.84653 97.16171 1.000 82.29902 262 LYS B O 1
ATOM 10589 N N . LEU B 1 263 ? 60.44361 111.45798 99.00508 1.000 90.86398 263 LEU B N 1
ATOM 10590 C CA . LEU B 1 263 ? 61.74509 111.36132 98.36029 1.000 86.48013 263 LEU B CA 1
ATOM 10591 C C . LEU B 1 263 ? 62.12206 109.89000 98.21371 1.000 84.21960 263 LEU B C 1
ATOM 10592 O O . LEU B 1 263 ? 61.91157 109.08394 99.12938 1.000 66.88061 263 LEU B O 1
ATOM 10608 N N . SER B 1 264 ? 62.69672 109.54758 97.06128 1.000 78.77052 264 SER B N 1
ATOM 10609 C CA . SER B 1 264 ? 63.05783 108.16590 96.77935 1.000 71.68738 264 SER B CA 1
ATOM 10610 C C . SER B 1 264 ? 64.10678 107.64859 97.76161 1.000 64.48408 264 SER B C 1
ATOM 10611 O O . SER B 1 264 ? 64.95836 108.39344 98.25186 1.000 58.94754 264 SER B O 1
ATOM 10619 N N . LEU B 1 265 ? 64.05461 106.34082 98.02364 1.000 60.09008 265 LEU B N 1
ATOM 10620 C CA . LEU B 1 265 ? 64.98815 105.72659 98.95584 1.000 57.51478 265 LEU B CA 1
ATOM 10621 C C . LEU B 1 265 ? 66.34939 105.42511 98.33466 1.000 52.10042 265 LEU B C 1
ATOM 10622 O O . LEU B 1 265 ? 67.30144 105.19395 99.08460 1.000 43.44093 265 LEU B O 1
ATOM 10638 N N . VAL B 1 266 ? 66.46311 105.40860 96.99617 1.000 51.79681 266 VAL B N 1
ATOM 10639 C CA . VAL B 1 266 ? 67.74403 105.28973 96.31000 1.000 40.69655 266 VAL B CA 1
ATOM 10640 C C . VAL B 1 266 ? 67.97140 106.55052 95.48504 1.000 50.37335 266 VAL B C 1
ATOM 10641 O O . VAL B 1 266 ? 67.03872 107.07769 94.87355 1.000 50.73384 266 VAL B O 1
ATOM 10654 N N . GLY B 1 267 ? 69.22016 107.00353 95.44613 1.000 43.98561 267 GLY B N 1
ATOM 10655 C CA . GLY B 1 267 ? 69.57181 108.24989 94.81393 1.000 47.59620 267 GLY B CA 1
ATOM 10656 C C . GLY B 1 267 ? 71.04431 108.32671 94.47431 1.000 45.70400 267 GLY B C 1
ATOM 10657 O O . GLY B 1 267 ? 71.86280 107.52317 94.92687 1.000 46.40648 267 GLY B O 1
ATOM 10661 N N . PRO B 1 268 ? 71.40699 109.28246 93.63384 1.000 49.43345 268 PRO B N 1
ATOM 10662 C CA . PRO B 1 268 ? 72.81125 109.41653 93.23553 1.000 44.04379 268 PRO B CA 1
ATOM 10663 C C . PRO B 1 268 ? 73.63104 110.12724 94.30409 1.000 39.81493 268 PRO B C 1
ATOM 10664 O O . PRO B 1 268 ? 73.12485 110.95338 95.05374 1.000 46.06726 268 PRO B O 1
ATOM 10675 N N . ALA B 1 269 ? 74.92687 109.79614 94.35462 1.000 40.68994 269 ALA B N 1
ATOM 10676 C CA . ALA B 1 269 ? 75.84452 110.45430 95.27857 1.000 40.87330 269 ALA B CA 1
ATOM 10677 C C . ALA B 1 269 ? 77.24021 110.41047 94.68117 1.000 38.12200 269 ALA B C 1
ATOM 10678 O O . ALA B 1 269 ? 77.50213 109.69607 93.71720 1.000 40.15780 269 ALA B O 1
ATOM 10685 N N . THR B 1 270 ? 78.15398 111.14333 95.30040 1.000 36.99854 270 THR B N 1
ATOM 10686 C CA . THR B 1 270 ? 79.53065 111.23916 94.83085 1.000 40.41720 270 THR B CA 1
ATOM 10687 C C . THR B 1 270 ? 80.45683 110.53115 95.80410 1.000 38.83780 270 THR B C 1
ATOM 10688 O O . THR B 1 270 ? 80.16774 110.44478 96.99574 1.000 37.91814 270 THR B O 1
ATOM 10699 N N . ARG B 1 271 ? 81.59316 110.04409 95.29202 1.000 38.46505 271 ARG B N 1
ATOM 10700 C CA . ARG B 1 271 ? 82.56546 109.44092 96.17767 1.000 41.07911 271 ARG B CA 1
ATOM 10701 C C . ARG B 1 271 ? 83.07549 110.43789 97.19994 1.000 39.74838 271 ARG B C 1
ATOM 10702 O O . ARG B 1 271 ? 83.36556 110.05515 98.33893 1.000 37.09617 271 ARG B O 1
ATOM 10723 N N . GLU B 1 272 ? 83.19340 111.72044 96.82854 1.000 36.41392 272 GLU B N 1
ATOM 10724 C CA . GLU B 1 272 ? 83.66387 112.71235 97.78193 1.000 34.83295 272 GLU B CA 1
ATOM 10725 C C . GLU B 1 272 ? 82.70689 112.87239 98.95949 1.000 35.69858 272 GLU B C 1
ATOM 10726 O O . GLU B 1 272 ? 83.14789 113.13574 100.08072 1.000 36.60180 272 GLU B O 1
ATOM 10738 N N . GLU B 1 273 ? 81.39773 112.77938 98.72368 1.000 35.00370 273 GLU B N 1
ATOM 10739 C CA . GLU B 1 273 ? 80.45510 112.81030 99.84061 1.000 40.16700 273 GLU B CA 1
ATOM 10740 C C . GLU B 1 273 ? 80.73887 111.66344 100.81399 1.000 36.62353 273 GLU B C 1
ATOM 10741 O O . GLU B 1 273 ? 80.85186 111.88798 102.01992 1.000 38.71496 273 GLU B O 1
ATOM 10753 N N . ALA B 1 274 ? 80.89830 110.44424 100.30489 1.000 34.46327 274 ALA B N 1
ATOM 10754 C CA . ALA B 1 274 ? 81.23806 109.31359 101.18722 1.000 34.02535 274 ALA B CA 1
ATOM 10755 C C . ALA B 1 274 ? 82.56896 109.53747 101.89821 1.000 39.02773 274 ALA B C 1
ATOM 10756 O O . ALA B 1 274 ? 82.69921 109.26940 103.10128 1.000 35.59622 274 ALA B O 1
ATOM 10763 N N . MET B 1 275 ? 83.57193 110.03688 101.16834 1.000 37.73408 275 MET B N 1
ATOM 10764 C CA . MET B 1 275 ? 84.89042 110.22396 101.76325 1.000 35.26895 275 MET B CA 1
ATOM 10765 C C . MET B 1 275 ? 84.83450 111.13687 102.97084 1.000 38.13002 275 MET B C 1
ATOM 10766 O O . MET B 1 275 ? 85.58914 110.93369 103.93523 1.000 41.88404 275 MET B O 1
ATOM 10780 N N . GLY B 1 276 ? 83.94356 112.13326 102.95433 1.000 35.60441 276 GLY B N 1
ATOM 10781 C CA . GLY B 1 276 ? 83.88103 113.06492 104.05400 1.000 34.29543 276 GLY B CA 1
ATOM 10782 C C . GLY B 1 276 ? 83.46598 112.41721 105.36585 1.000 40.73629 276 GLY B C 1
ATOM 10783 O O . GLY B 1 276 ? 83.91131 112.83856 106.43553 1.000 40.36232 276 GLY B O 1
ATOM 10787 N N . TYR B 1 277 ? 82.59951 111.39233 105.30012 1.000 40.92667 277 TYR B N 1
ATOM 10788 C CA . TYR B 1 277 ? 82.11035 110.74162 106.51189 1.000 35.01828 277 TYR B CA 1
ATOM 10789 C C . TYR B 1 277 ? 83.19345 109.92765 107.18743 1.000 37.99757 277 TYR B C 1
ATOM 10790 O O . TYR B 1 277 ? 83.07741 109.62915 108.38017 1.000 36.12477 277 TYR B O 1
ATOM 10808 N N . PHE B 1 278 ? 84.24755 109.58526 106.45398 1.000 36.69805 278 PHE B N 1
ATOM 10809 C CA . PHE B 1 278 ? 85.31316 108.71513 106.93614 1.000 37.09668 278 PHE B CA 1
ATOM 10810 C C . PHE B 1 278 ? 86.65947 109.43735 106.98215 1.000 38.93523 278 PHE B C 1
ATOM 10811 O O . PHE B 1 278 ? 87.71510 108.77735 107.01701 1.000 37.96397 278 PHE B O 1
ATOM 10828 N N . ALA B 1 279 ? 86.64113 110.77794 107.04364 1.000 37.89905 279 ALA B N 1
ATOM 10829 C CA . ALA B 1 279 ? 87.87268 111.56581 106.94411 1.000 41.81820 279 ALA B CA 1
ATOM 10830 C C . ALA B 1 279 ? 88.81815 111.29389 108.10292 1.000 44.07162 279 ALA B C 1
ATOM 10831 O O . ALA B 1 279 ? 90.04175 111.39119 107.94106 1.000 49.09787 279 ALA B O 1
ATOM 10838 N N . ASN B 1 280 ? 88.27597 110.95483 109.26960 1.000 42.92507 280 ASN B N 1
ATOM 10839 C CA . ASN B 1 280 ? 89.07854 110.65899 110.45349 1.000 45.66862 280 ASN B CA 1
ATOM 10840 C C . ASN B 1 280 ? 89.44170 109.18756 110.59785 1.000 46.51122 280 ASN B C 1
ATOM 10841 O O . ASN B 1 280 ? 90.08609 108.81921 111.58089 1.000 43.76947 280 ASN B O 1
ATOM 10852 N N . TRP B 1 281 ? 89.05113 108.33343 109.64524 1.000 41.72398 281 TRP B N 1
ATOM 10853 C CA . TRP B 1 281 ? 89.25459 106.90745 109.76142 1.000 40.76768 281 TRP B CA 1
ATOM 10854 C C . TRP B 1 281 ? 90.61221 106.54822 109.19961 1.000 46.37850 281 TRP B C 1
ATOM 10855 O O . TRP B 1 281 ? 91.32919 107.38578 108.65739 1.000 46.88083 281 TRP B O 1
ATOM 10876 N N . ASN B 1 282 ? 91.00338 105.30749 109.31066 1.000 41.83748 282 ASN B N 1
ATOM 10877 C CA . ASN B 1 282 ? 92.40093 105.03757 109.00209 1.000 58.89270 282 ASN B CA 1
ATOM 10878 C C . ASN B 1 282 ? 92.58223 105.08226 107.49683 1.000 53.34659 282 ASN B C 1
ATOM 10879 O O . ASN B 1 282 ? 91.62061 105.14963 106.71857 1.000 43.39321 282 ASN B O 1
ATOM 10890 N N . PRO B 1 283 ? 93.83695 105.10570 107.04057 1.000 58.00935 283 PRO B N 1
ATOM 10891 C CA . PRO B 1 283 ? 94.08919 105.50385 105.64519 1.000 53.94117 283 PRO B CA 1
ATOM 10892 C C . PRO B 1 283 ? 93.68471 104.44665 104.64272 1.000 49.93948 283 PRO B C 1
ATOM 10893 O O . PRO B 1 283 ? 93.12630 104.78607 103.59336 1.000 49.66690 283 PRO B O 1
ATOM 10904 N N . GLY B 1 284 ? 93.95241 103.17595 104.94161 1.000 48.26756 284 GLY B N 1
ATOM 10905 C CA . GLY B 1 284 ? 93.56480 102.11098 104.03516 1.000 49.26440 284 GLY B CA 1
ATOM 10906 C C . GLY B 1 284 ? 92.09888 102.16883 103.66014 1.000 48.60809 284 GLY B C 1
ATOM 10907 O O . GLY B 1 284 ? 91.72540 101.92083 102.51319 1.000 52.38543 284 GLY B O 1
ATOM 10911 N N . LEU B 1 285 ? 91.25218 102.51751 104.61427 1.000 48.13436 285 LEU B N 1
ATOM 10912 C CA . LEU B 1 285 ? 89.81436 102.54152 104.37805 1.000 45.16473 285 LEU B CA 1
ATOM 10913 C C . LEU B 1 285 ? 89.41628 103.79146 103.62488 1.000 43.23408 285 LEU B C 1
ATOM 10914 O O . LEU B 1 285 ? 88.56177 103.74678 102.73239 1.000 45.55839 285 LEU B O 1
ATOM 10930 N N . ARG B 1 286 ? 90.03820 104.91739 103.96870 1.000 48.31966 286 ARG B N 1
ATOM 10931 C CA . ARG B 1 286 ? 89.86664 106.13315 103.18228 1.000 46.97257 286 ARG B CA 1
ATOM 10932 C C . ARG B 1 286 ? 90.31539 105.92297 101.73616 1.000 43.23785 286 ARG B C 1
ATOM 10933 O O . ARG B 1 286 ? 89.69454 106.43849 100.80498 1.000 44.88860 286 ARG B O 1
ATOM 10954 N N . ALA B 1 287 ? 91.36432 105.13655 101.51965 1.000 42.47123 287 ALA B N 1
ATOM 10955 C CA . ALA B 1 287 ? 91.78055 104.84103 100.14955 1.000 45.36354 287 ALA B CA 1
ATOM 10956 C C . ALA B 1 287 ? 90.73820 104.00350 99.40563 1.000 47.18486 287 ALA B C 1
ATOM 10957 O O . ALA B 1 287 ? 90.46164 104.26292 98.23054 1.000 45.22353 287 ALA B O 1
ATOM 10964 N N . VAL B 1 288 ? 90.15817 102.98882 100.06289 1.000 47.81436 288 VAL B N 1
ATOM 10965 C CA . VAL B 1 288 ? 89.09959 102.19160 99.43501 1.000 46.53955 288 VAL B CA 1
ATOM 10966 C C . VAL B 1 288 ? 88.03280 103.10610 98.84832 1.000 41.92827 288 VAL B C 1
ATOM 10967 O O . VAL B 1 288 ? 87.60417 102.94717 97.69644 1.000 45.06937 288 VAL B O 1
ATOM 10980 N N . LEU B 1 289 ? 87.56668 104.07000 99.65086 1.000 39.46573 289 LEU B N 1
ATOM 10981 C CA . LEU B 1 289 ? 86.54814 104.98723 99.17982 1.000 43.73652 289 LEU B CA 1
ATOM 10982 C C . LEU B 1 289 ? 87.07670 105.85962 98.03881 1.000 49.49612 289 LEU B C 1
ATOM 10983 O O . LEU B 1 289 ? 86.34789 106.14780 97.08196 1.000 42.46839 289 LEU B O 1
ATOM 10999 N N . GLY B 1 290 ? 88.34251 106.28466 98.11391 1.000 48.53780 290 GLY B N 1
ATOM 11000 C CA . GLY B 1 290 ? 88.91879 107.08775 97.04294 1.000 46.06180 290 GLY B CA 1
ATOM 11001 C C . GLY B 1 290 ? 89.00696 106.34865 95.72011 1.000 46.87606 290 GLY B C 1
ATOM 11002 O O . GLY B 1 290 ? 89.03966 106.99679 94.66330 1.000 49.58435 290 GLY B O 1
ATOM 11006 N N . PHE B 1 291 ? 89.01998 105.02724 95.74641 1.000 47.97605 291 PHE B N 1
ATOM 11007 C CA . PHE B 1 291 ? 89.08786 104.21691 94.53867 1.000 47.92187 291 PHE B CA 1
ATOM 11008 C C . PHE B 1 291 ? 87.72698 103.95572 93.90681 1.000 42.72552 291 PHE B C 1
ATOM 11009 O O . PHE B 1 291 ? 87.65204 103.32878 92.85414 1.000 46.13675 291 PHE B O 1
ATOM 11026 N N . MET B 1 292 ? 86.63912 104.40224 94.51469 1.000 43.64045 292 MET B N 1
ATOM 11027 C CA . MET B 1 292 ? 85.35206 104.17164 93.92541 1.000 40.56291 292 MET B CA 1
ATOM 11028 C C . MET B 1 292 ? 85.17839 105.08042 92.71844 1.000 50.07692 292 MET B C 1
ATOM 11029 O O . MET B 1 292 ? 85.95658 106.02513 92.52058 1.000 45.79140 292 MET B O 1
ATOM 11043 N N . PRO B 1 293 ? 84.16349 104.81726 91.89195 1.000 45.87696 293 PRO B N 1
ATOM 11044 C CA . PRO B 1 293 ? 83.81254 105.76302 90.83290 1.000 49.13640 293 PRO B CA 1
ATOM 11045 C C . PRO B 1 293 ? 83.38559 107.09282 91.41660 1.000 48.62634 293 PRO B C 1
ATOM 11046 O O . PRO B 1 293 ? 82.88721 107.18464 92.54171 1.000 43.35992 293 PRO B O 1
ATOM 11057 N N . GLU B 1 294 ? 83.53008 108.13274 90.59988 1.000 46.03659 294 GLU B N 1
ATOM 11058 C CA . GLU B 1 294 ? 83.11592 109.45701 91.02992 1.000 49.32515 294 GLU B CA 1
ATOM 11059 C C . GLU B 1 294 ? 81.63453 109.48454 91.38915 1.000 43.09440 294 GLU B C 1
ATOM 11060 O O . GLU B 1 294 ? 81.23297 110.17603 92.32753 1.000 41.13827 294 GLU B O 1
ATOM 11072 N N . ASN B 1 295 ? 80.80385 108.75283 90.65422 1.000 47.22102 295 ASN B N 1
ATOM 11073 C CA . ASN B 1 295 ? 79.36977 108.71544 90.91471 1.000 48.09594 295 ASN B CA 1
ATOM 11074 C C . ASN B 1 295 ? 78.98287 107.35207 91.46949 1.000 45.23308 295 ASN B C 1
ATOM 11075 O O . ASN B 1 295 ? 79.29357 106.32099 90.86298 1.000 39.54435 295 ASN B O 1
ATOM 11086 N N . ILE B 1 296 ? 78.28232 107.36917 92.60111 1.000 43.55624 296 ILE B N 1
ATOM 11087 C CA . ILE B 1 296 ? 77.84117 106.13963 93.27332 1.000 43.20675 296 ILE B CA 1
ATOM 11088 C C . ILE B 1 296 ? 76.40409 106.33296 93.74586 1.000 45.36625 296 ILE B C 1
ATOM 11089 O O . ILE B 1 296 ? 75.76208 107.33517 93.39598 1.000 46.98373 296 ILE B O 1
ATOM 11105 N N . ASP B 1 297 ? 75.88443 105.38623 94.52132 1.000 44.49623 297 ASP B N 1
ATOM 11106 C CA . ASP B 1 297 ? 74.50791 105.40430 94.98415 1.000 47.65993 297 ASP B CA 1
ATOM 11107 C C . ASP B 1 297 ? 74.42521 105.58427 96.49389 1.000 38.00132 297 ASP B C 1
ATOM 11108 O O . ASP B 1 297 ? 75.30103 105.14007 97.23426 1.000 38.04103 297 ASP B O 1
ATOM 11117 N N . ARG B 1 298 ? 73.33921 106.20338 96.92420 1.000 39.12560 298 ARG B N 1
ATOM 11118 C CA . ARG B 1 298 ? 72.98709 106.41040 98.32497 1.000 45.28797 298 ARG B CA 1
ATOM 11119 C C . ARG B 1 298 ? 71.68209 105.65780 98.57225 1.000 45.09620 298 ARG B C 1
ATOM 11120 O O . ARG B 1 298 ? 70.69090 105.90712 97.87963 1.000 41.72897 298 ARG B O 1
ATOM 11141 N N . TRP B 1 299 ? 71.67730 104.73362 99.54659 1.000 39.99649 299 TRP B N 1
ATOM 11142 C CA . TRP B 1 299 ? 70.49186 103.94754 99.88935 1.000 44.01128 299 TRP B CA 1
ATOM 11143 C C . TRP B 1 299 ? 70.04074 104.25874 101.31028 1.000 36.07498 299 TRP B C 1
ATOM 11144 O O . TRP B 1 299 ? 70.77521 103.98407 102.25196 1.000 32.61935 299 TRP B O 1
ATOM 11165 N N . ALA B 1 300 ? 68.82244 104.76702 101.46890 1.000 31.70979 300 ALA B N 1
ATOM 11166 C CA . ALA B 1 300 ? 68.23128 105.00110 102.77671 1.000 36.05413 300 ALA B CA 1
ATOM 11167 C C . ALA B 1 300 ? 67.74039 103.66757 103.33906 1.000 35.68764 300 ALA B C 1
ATOM 11168 O O . ALA B 1 300 ? 67.23260 102.83589 102.59566 1.000 34.43620 300 ALA B O 1
ATOM 11175 N N . MET B 1 301 ? 67.89605 103.47567 104.64711 1.000 30.67083 301 MET B N 1
ATOM 11176 C CA . MET B 1 301 ? 67.53226 102.20792 105.29118 1.000 27.96784 301 MET B CA 1
ATOM 11177 C C . MET B 1 301 ? 66.27374 102.41960 106.10234 1.000 27.51078 301 MET B C 1
ATOM 11178 O O . MET B 1 301 ? 66.30695 103.06646 107.15527 1.000 29.51253 301 MET B O 1
ATOM 11192 N N . PHE B 1 302 ? 65.16674 101.85649 105.61753 1.000 28.47134 302 PHE B N 1
ATOM 11193 C CA . PHE B 1 302 ? 63.88210 101.88510 106.29548 1.000 26.29099 302 PHE B CA 1
ATOM 11194 C C . PHE B 1 302 ? 63.57625 100.47729 106.79445 1.000 26.44903 302 PHE B C 1
ATOM 11195 O O . PHE B 1 302 ? 64.12641 99.49250 106.29122 1.000 28.32902 302 PHE B O 1
ATOM 11212 N N . ASP B 1 303 ? 62.66755 100.38857 107.75988 1.000 25.81017 303 ASP B N 1
ATOM 11213 C CA . ASP B 1 303 ? 62.26995 99.09189 108.30964 1.000 27.81726 303 ASP B CA 1
ATOM 11214 C C . ASP B 1 303 ? 60.93860 99.22423 109.04665 1.000 31.87047 303 ASP B C 1
ATOM 11215 O O . ASP B 1 303 ? 60.30650 100.28188 109.02256 1.000 28.80501 303 ASP B O 1
ATOM 11224 N N . THR B 1 304 ? 60.52587 98.12713 109.71965 1.000 26.87987 304 THR B N 1
ATOM 11225 C CA . THR B 1 304 ? 59.28609 98.04755 110.46866 1.000 25.90392 304 THR B CA 1
ATOM 11226 C C . THR B 1 304 ? 59.52677 98.11250 111.98852 1.000 28.83254 304 THR B C 1
ATOM 11227 O O . THR B 1 304 ? 58.68915 97.68056 112.77595 1.000 28.73339 304 THR B O 1
ATOM 11238 N N . TYR B 1 305 ? 60.67104 98.65380 112.41037 1.000 27.00238 305 TYR B N 1
ATOM 11239 C CA . TYR B 1 305 ? 61.05392 98.64009 113.82478 1.000 26.72617 305 TYR B CA 1
ATOM 11240 C C . TYR B 1 305 ? 60.16852 99.54342 114.69036 1.000 29.17791 305 TYR B C 1
ATOM 11241 O O . TYR B 1 305 ? 59.79044 99.15729 115.81360 1.000 27.59561 305 TYR B O 1
ATOM 11259 N N . ASP B 1 306 ? 59.82035 100.73510 114.19185 1.000 29.81349 306 ASP B N 1
ATOM 11260 C CA . ASP B 1 306 ? 59.12911 101.67429 115.05602 1.000 29.95224 306 ASP B CA 1
ATOM 11261 C C . ASP B 1 306 ? 57.68884 101.26068 115.26150 1.000 30.15771 306 ASP B C 1
ATOM 11262 O O . ASP B 1 306 ? 57.14243 101.44679 116.35712 1.000 30.17286 306 ASP B O 1
ATOM 11271 N N . TYR B 1 307 ? 57.06975 100.68236 114.22812 1.000 29.25721 307 TYR B N 1
ATOM 11272 C CA . TYR B 1 307 ? 55.66628 100.26779 114.27239 1.000 29.46398 307 TYR B CA 1
ATOM 11273 C C . TYR B 1 307 ? 55.53175 98.85728 113.71393 1.000 30.84112 307 TYR B C 1
ATOM 11274 O O . TYR B 1 307 ? 55.02546 98.66486 112.59808 1.000 30.71891 307 TYR B O 1
ATOM 11292 N N . PRO B 1 308 ? 55.94604 97.83565 114.48391 1.000 31.14191 308 PRO B N 1
ATOM 11293 C CA . PRO B 1 308 ? 55.81503 96.45378 114.00688 1.000 26.62483 308 PRO B CA 1
ATOM 11294 C C . PRO B 1 308 ? 54.36373 96.01666 113.99213 1.000 28.04396 308 PRO B C 1
ATOM 11295 O O . PRO B 1 308 ? 53.54369 96.46889 114.80537 1.000 31.06542 308 PRO B O 1
ATOM 11306 N N . ALA B 1 309 ? 54.07109 95.08851 113.08652 1.000 28.10916 309 ALA B N 1
ATOM 11307 C CA . ALA B 1 309 ? 52.70469 94.64635 112.87685 1.000 29.55520 309 ALA B CA 1
ATOM 11308 C C . ALA B 1 309 ? 52.10916 94.08826 114.16162 1.000 31.65096 309 ALA B C 1
ATOM 11309 O O . ALA B 1 309 ? 52.75141 93.28714 114.84967 1.000 31.07110 309 ALA B O 1
ATOM 11316 N N . PRO B 1 310 ? 50.85812 94.42703 114.48506 1.000 31.00386 310 PRO B N 1
ATOM 11317 C CA . PRO B 1 310 ? 50.21669 93.78535 115.64492 1.000 30.69550 310 PRO B CA 1
ATOM 11318 C C . PRO B 1 310 ? 49.86115 92.33671 115.39145 1.000 30.39497 310 PRO B C 1
ATOM 11319 O O . PRO B 1 310 ? 49.74744 91.57369 116.35708 1.000 33.00389 310 PRO B O 1
ATOM 11330 N N . PHE B 1 311 ? 49.69015 91.93937 114.13266 1.000 28.61451 311 PHE B N 1
ATOM 11331 C CA . PHE B 1 311 ? 49.44502 90.58652 113.68472 1.000 30.74213 311 PHE B CA 1
ATOM 11332 C C . PHE B 1 311 ? 49.92638 90.51268 112.23576 1.000 29.78402 311 PHE B C 1
ATOM 11333 O O . PHE B 1 311 ? 49.89106 91.51716 111.51824 1.000 29.40955 311 PHE B O 1
ATOM 11350 N N . PHE B 1 312 ? 50.38003 89.32183 111.83293 1.000 30.83836 312 PHE B N 1
ATOM 11351 C CA . PHE B 1 312 ? 50.75621 89.06902 110.44209 1.000 28.24515 312 PHE B CA 1
ATOM 11352 C C . PHE B 1 312 ? 49.58724 88.56988 109.58836 1.000 34.59864 312 PHE B C 1
ATOM 11353 O O . PHE B 1 312 ? 49.74121 88.40584 108.36865 1.000 33.40802 312 PHE B O 1
ATOM 11370 N N . SER B 1 313 ? 48.44794 88.26501 110.20718 1.000 27.96706 313 SER B N 1
ATOM 11371 C CA . SER B 1 313 ? 47.35719 87.64006 109.48589 1.000 29.46383 313 SER B CA 1
ATOM 11372 C C . SER B 1 313 ? 46.03933 87.99241 110.14374 1.000 35.03124 313 SER B C 1
ATOM 11373 O O . SER B 1 313 ? 45.98007 88.29481 111.33510 1.000 31.48567 313 SER B O 1
ATOM 11381 N N . ARG B 1 314 ? 44.98560 87.94775 109.34167 1.000 32.90890 314 ARG B N 1
ATOM 11382 C CA . ARG B 1 314 ? 43.61595 88.18850 109.78617 1.000 35.53902 314 ARG B CA 1
ATOM 11383 C C . ARG B 1 314 ? 42.68734 87.57870 108.75482 1.000 31.92934 314 ARG B C 1
ATOM 11384 O O . ARG B 1 314 ? 42.85159 87.84484 107.54835 1.000 30.85481 314 ARG B O 1
ATOM 11405 N N . GLY B 1 315 ? 41.72495 86.77964 109.21045 1.000 32.41115 315 GLY B N 1
ATOM 11406 C CA . GLY B 1 315 ? 40.86691 86.04601 108.29240 1.000 36.32760 315 GLY B CA 1
ATOM 11407 C C . GLY B 1 315 ? 41.68035 85.25054 107.30087 1.000 35.86895 315 GLY B C 1
ATOM 11408 O O . GLY B 1 315 ? 42.54215 84.45479 107.68172 1.000 34.02881 315 GLY B O 1
ATOM 11412 N N . LYS B 1 316 ? 41.41333 85.45905 106.00852 1.000 36.26631 316 LYS B N 1
ATOM 11413 C CA . LYS B 1 316 ? 42.08065 84.73244 104.93146 1.000 32.31257 316 LYS B CA 1
ATOM 11414 C C . LYS B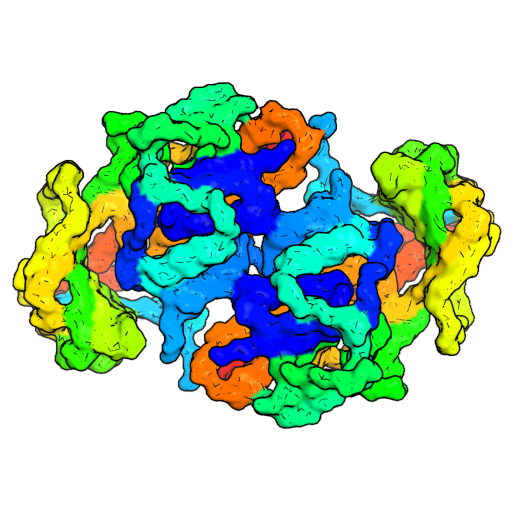 1 316 ? 43.14255 85.58645 104.23399 1.000 33.36856 316 LYS B C 1
ATOM 11415 O O . LYS B 1 316 ? 43.40516 85.39885 103.03949 1.000 32.62017 316 LYS B O 1
ATOM 11434 N N . ILE B 1 317 ? 43.77497 86.49892 104.97239 1.000 31.51757 317 ILE B N 1
ATOM 11435 C CA . ILE B 1 317 ? 44.86659 87.32631 104.48450 1.000 31.19247 317 ILE B CA 1
ATOM 11436 C C . ILE B 1 317 ? 46.09214 87.13394 105.38545 1.000 31.39671 317 ILE B C 1
ATOM 11437 O O . ILE B 1 317 ? 45.97954 87.18148 106.61795 1.000 31.70023 317 ILE B O 1
ATOM 11453 N N . CYS B 1 318 ? 47.26724 86.93207 104.76703 1.000 31.76851 318 CYS B N 1
ATOM 11454 C CA . CYS B 1 318 ? 48.50293 86.72440 105.51317 1.000 27.37891 318 CYS B CA 1
ATOM 11455 C C . CYS B 1 318 ? 49.63897 87.52318 104.88154 1.000 31.84098 318 CYS B C 1
ATOM 11456 O O . CYS B 1 318 ? 49.73913 87.58646 103.65265 1.000 33.27447 318 CYS B O 1
ATOM 11464 N N . LEU B 1 319 ? 50.50495 88.11066 105.71521 1.000 29.80493 319 LEU B N 1
ATOM 11465 C CA . LEU B 1 319 ? 51.72815 88.78424 105.26387 1.000 28.58616 319 LEU B CA 1
ATOM 11466 C C . LEU B 1 319 ? 52.93183 87.85081 105.42347 1.000 27.69226 319 LEU B C 1
ATOM 11467 O O . LEU B 1 319 ? 53.03921 87.10686 106.40870 1.000 29.40840 319 LEU B O 1
ATOM 11483 N N . VAL B 1 320 ? 53.87285 87.94217 104.47424 1.000 28.76307 320 VAL B N 1
ATOM 11484 C CA . VAL B 1 320 ? 55.14334 87.20548 104.53133 1.000 25.07317 320 VAL B CA 1
ATOM 11485 C C . VAL B 1 320 ? 56.26195 88.13447 104.05158 1.000 28.03441 320 VAL B C 1
ATOM 11486 O O . VAL B 1 320 ? 56.02538 89.14336 103.38240 1.000 28.07433 320 VAL B O 1
ATOM 11499 N N . GLY B 1 321 ? 57.49297 87.77565 104.42332 1.000 26.99847 321 GLY B N 1
ATOM 11500 C CA . GLY B 1 321 ? 58.67230 88.49607 103.95190 1.000 24.42408 321 GLY B CA 1
ATOM 11501 C C . GLY B 1 321 ? 58.75404 89.91336 104.46995 1.000 26.82102 321 GLY B C 1
ATOM 11502 O O . GLY B 1 321 ? 58.36245 90.21798 105.59645 1.000 25.41357 321 GLY B O 1
ATOM 11506 N N . ASP B 1 322 ? 59.26952 90.81552 103.62250 1.000 26.57555 322 ASP B N 1
ATOM 11507 C CA . ASP B 1 322 ? 59.43186 92.21075 104.03982 1.000 25.36448 322 ASP B CA 1
ATOM 11508 C C . ASP B 1 322 ? 58.09142 92.90512 104.26945 1.000 23.26172 322 ASP B C 1
ATOM 11509 O O . ASP B 1 322 ? 58.00861 93.83889 105.08397 1.000 24.40475 322 ASP B O 1
ATOM 11518 N N . ALA B 1 323 ? 57.01209 92.41932 103.62426 1.000 25.63288 323 ALA B N 1
ATOM 11519 C CA . ALA B 1 323 ? 55.69014 92.97060 103.93698 1.000 27.58085 323 ALA B CA 1
ATOM 11520 C C . ALA B 1 323 ? 55.32960 92.78349 105.41155 1.000 29.82745 323 ALA B C 1
ATOM 11521 O O . ALA B 1 323 ? 54.75921 93.68308 106.05300 1.000 26.63040 323 ALA B O 1
ATOM 11528 N N . ALA B 1 324 ? 55.66976 91.62788 105.97066 1.000 25.71895 324 ALA B N 1
ATOM 11529 C CA . ALA B 1 324 ? 55.43720 91.38706 107.39185 1.000 26.57797 324 ALA B CA 1
ATOM 11530 C C . ALA B 1 324 ? 56.48375 92.09157 108.28322 1.000 26.49548 324 ALA B C 1
ATOM 11531 O O . ALA B 1 324 ? 56.13288 92.65172 109.31658 1.000 29.71362 324 ALA B O 1
ATOM 11538 N N . HIS B 1 325 ? 57.76264 92.03619 107.92349 1.000 25.01563 325 HIS B N 1
ATOM 11539 C CA . HIS B 1 325 ? 58.82513 92.33782 108.90372 1.000 26.51612 325 HIS B CA 1
ATOM 11540 C C . HIS B 1 325 ? 60.09569 92.85189 108.23747 1.000 26.39199 325 HIS B C 1
ATOM 11541 O O . HIS B 1 325 ? 61.20856 92.44250 108.56066 1.000 25.54220 325 HIS B O 1
ATOM 11555 N N . ALA B 1 326 ? 59.95950 93.79822 107.32189 1.000 26.95424 326 ALA B N 1
ATOM 11556 C CA . ALA B 1 326 ? 61.15225 94.41445 106.73877 1.000 25.77580 326 ALA B CA 1
ATOM 11557 C C . ALA B 1 326 ? 62.13841 94.88748 107.80644 1.000 24.07191 326 ALA B C 1
ATOM 11558 O O . ALA B 1 326 ? 61.77888 95.59900 108.74193 1.000 27.89321 326 ALA B O 1
ATOM 11565 N N . ALA B 1 327 ? 63.41418 94.60193 107.57269 1.000 27.16350 327 ALA B N 1
ATOM 11566 C CA . ALA B 1 327 ? 64.47659 94.91952 108.49046 1.000 25.88451 327 ALA B CA 1
ATOM 11567 C C . ALA B 1 327 ? 65.59013 95.70673 107.80142 1.000 30.05411 327 ALA B C 1
ATOM 11568 O O . ALA B 1 327 ? 65.80684 95.58448 106.60781 1.000 28.14200 327 ALA B O 1
ATOM 11575 N N . VAL B 1 328 ? 66.36837 96.44433 108.58830 1.000 26.80073 328 VAL B N 1
ATOM 11576 C CA . VAL B 1 328 ? 67.58881 97.04689 108.04966 1.000 28.24287 328 VAL B CA 1
ATOM 11577 C C . VAL B 1 328 ? 68.57342 95.89925 107.84881 1.000 29.58555 328 VAL B C 1
ATOM 11578 O O . VAL B 1 328 ? 68.46987 94.87116 108.52034 1.000 29.51255 328 VAL B O 1
ATOM 11591 N N . PRO B 1 329 ? 69.56258 96.01844 106.97082 1.000 28.87968 329 PRO B N 1
ATOM 11592 C CA . PRO B 1 329 ? 70.24663 94.79409 106.49015 1.000 25.28746 329 PRO B CA 1
ATOM 11593 C C . PRO B 1 329 ? 71.49085 94.35161 107.25213 1.000 29.37887 329 PRO B C 1
ATOM 11594 O O . PRO B 1 329 ? 72.34834 93.67881 106.69506 1.000 33.43750 329 PRO B O 1
ATOM 11605 N N . HIS B 1 330 ? 71.58922 94.63793 108.53130 1.000 31.84479 330 HIS B N 1
ATOM 11606 C CA . HIS B 1 330 ? 72.88357 94.46407 109.20539 1.000 28.25961 330 HIS B CA 1
ATOM 11607 C C . HIS B 1 330 ? 73.15014 93.06729 109.73597 1.000 30.00765 330 HIS B C 1
ATOM 11608 O O . HIS B 1 330 ? 74.24431 92.84773 110.26417 1.000 29.70675 330 HIS B O 1
ATOM 11622 N N . HIS B 1 331 ? 72.21688 92.11950 109.57991 1.000 30.79817 331 HIS B N 1
ATOM 11623 C CA . HIS B 1 331 ? 72.52386 90.70454 109.73343 1.000 25.76824 331 HIS B CA 1
ATOM 11624 C C . HIS B 1 331 ? 72.67058 89.98198 108.38665 1.000 27.27720 331 HIS B C 1
ATOM 11625 O O . HIS B 1 331 ? 73.02635 88.78978 108.35397 1.000 26.30900 331 HIS B O 1
ATOM 11639 N N . GLY B 1 332 ? 72.37018 90.66259 107.28012 1.000 29.18357 332 GLY B N 1
ATOM 11640 C CA . GLY B 1 332 ? 72.46479 89.98754 105.99010 1.000 33.87853 332 GLY B CA 1
ATOM 11641 C C . GLY B 1 332 ? 71.59774 88.76567 105.87404 1.000 31.66493 332 GLY B C 1
ATOM 11642 O O . GLY B 1 332 ? 71.98265 87.79858 105.20764 1.000 35.43308 332 GLY B O 1
ATOM 11646 N N . ALA B 1 333 ? 70.42357 88.76240 106.53016 1.000 30.24236 333 ALA B N 1
ATOM 11647 C CA . ALA B 1 333 ? 69.61192 87.55016 106.56300 1.000 26.45950 333 ALA B CA 1
ATOM 11648 C C . ALA B 1 333 ? 68.13082 87.85147 106.47916 1.000 26.89600 333 ALA B C 1
ATOM 11649 O O . ALA B 1 333 ? 67.31950 86.97656 106.78888 1.000 26.49813 333 ALA B O 1
ATOM 11656 N N . GLY B 1 334 ? 67.74277 89.05773 106.04534 1.000 27.27045 334 GLY B N 1
ATOM 11657 C CA . GLY B 1 334 ? 66.31879 89.38241 105.99655 1.000 27.43824 334 GLY B CA 1
ATOM 11658 C C . GLY B 1 334 ? 65.51431 88.43818 105.11083 1.000 27.70150 334 GLY B C 1
ATOM 11659 O O . GLY B 1 334 ? 64.36252 88.08259 105.43285 1.000 25.66658 334 GLY B O 1
ATOM 11663 N N . ALA B 1 335 ? 66.07393 88.05535 103.95728 1.000 26.39761 335 ALA B N 1
ATOM 11664 C CA . ALA B 1 335 ? 65.32619 87.16545 103.08546 1.000 26.77451 335 ALA B CA 1
ATOM 11665 C C . ALA B 1 335 ? 65.27226 85.75991 103.68519 1.000 27.41654 335 ALA B C 1
ATOM 11666 O O . ALA B 1 335 ? 64.32888 85.02469 103.44047 1.000 28.72397 335 ALA B O 1
ATOM 11673 N N . CYS B 1 336 ? 66.31048 85.38321 104.41892 1.000 28.27554 336 CYS B N 1
ATOM 11674 C CA . CYS B 1 336 ? 66.27756 84.10633 105.11563 1.000 25.19074 336 CYS B CA 1
ATOM 11675 C C . CYS B 1 336 ? 65.06648 84.01278 106.02125 1.000 26.24388 336 CYS B C 1
ATOM 11676 O O . CYS B 1 336 ? 64.42524 82.97314 106.09167 1.000 25.11125 336 CYS B O 1
ATOM 11684 N N . ILE B 1 337 ? 64.76892 85.06664 106.77373 1.000 23.89077 337 ILE B N 1
ATOM 11685 C CA . ILE B 1 337 ? 63.59019 85.04594 107.62596 1.000 24.73525 337 ILE B CA 1
ATOM 11686 C C . ILE B 1 337 ? 62.33732 84.90062 106.78706 1.000 27.16573 337 ILE B C 1
ATOM 11687 O O . ILE B 1 337 ? 61.39379 84.20340 107.16220 1.000 24.81651 337 ILE B O 1
ATOM 11703 N N . GLY B 1 338 ? 62.31179 85.55257 105.62994 1.000 23.71438 338 GLY B N 1
ATOM 11704 C CA . GLY B 1 338 ? 61.19996 85.38396 104.71217 1.000 25.13279 338 GLY B CA 1
ATOM 11705 C C . GLY B 1 338 ? 61.05556 83.98646 104.14518 1.000 23.44916 338 GLY B C 1
ATOM 11706 O O . GLY B 1 338 ? 59.93968 83.52487 103.88354 1.000 25.51852 338 GLY B O 1
ATOM 11710 N N . ILE B 1 339 ? 62.16349 83.27890 103.93195 1.000 23.82453 339 ILE B N 1
ATOM 11711 C CA . ILE B 1 339 ? 62.06286 81.92906 103.41531 1.000 22.18029 339 ILE B CA 1
ATOM 11712 C C . ILE B 1 339 ? 61.44558 81.00798 104.47202 1.000 28.85612 339 ILE B C 1
ATOM 11713 O O . ILE B 1 339 ? 60.64794 80.12782 104.14345 1.000 23.85706 339 ILE B O 1
ATOM 11729 N N . GLU B 1 340 ? 61.79347 81.22769 105.75458 1.000 26.54601 340 GLU B N 1
ATOM 11730 C CA . GLU B 1 340 ? 61.14184 80.51203 106.85610 1.000 25.13481 340 GLU B CA 1
ATOM 11731 C C . GLU B 1 340 ? 59.63870 80.74467 106.81593 1.000 24.50775 340 GLU B C 1
ATOM 11732 O O . GLU B 1 340 ? 58.85161 79.80168 107.00041 1.000 23.96593 340 GLU B O 1
ATOM 11744 N N . ASP B 1 341 ? 59.23716 81.99914 106.58210 1.000 23.30913 341 ASP B N 1
ATOM 11745 C CA . ASP B 1 341 ? 57.82530 82.31880 106.42994 1.000 24.97174 341 ASP B CA 1
ATOM 11746 C C . ASP B 1 341 ? 57.19974 81.48003 105.32975 1.000 27.15640 341 ASP B C 1
ATOM 11747 O O . ASP B 1 341 ? 56.12535 80.92265 105.49726 1.000 25.27027 341 ASP B O 1
ATOM 11756 N N . ALA B 1 342 ? 57.83735 81.47430 104.15524 1.000 27.20209 342 ALA B N 1
ATOM 11757 C CA . ALA B 1 342 ? 57.31569 80.74192 103.00961 1.000 25.20382 342 ALA B CA 1
ATOM 11758 C C . ALA B 1 342 ? 57.14262 79.25041 103.32429 1.000 24.78702 342 ALA B C 1
ATOM 11759 O O . ALA B 1 342 ? 56.13993 78.62590 102.95195 1.000 26.16378 342 ALA B O 1
ATOM 11766 N N . LEU B 1 343 ? 58.12773 78.66466 103.98563 1.000 25.55487 343 LEU B N 1
ATOM 11767 C CA . LEU B 1 343 ? 58.07185 77.25541 104.35342 1.000 26.07910 343 LEU B CA 1
ATOM 11768 C C . LEU B 1 343 ? 56.90248 77.01020 105.29766 1.000 28.53754 343 LEU B C 1
ATOM 11769 O O . LEU B 1 343 ? 56.11517 76.06944 105.11265 1.000 27.84655 343 LEU B O 1
ATOM 11785 N N . CYS B 1 344 ? 56.76042 77.86925 106.31328 1.000 26.86190 344 CYS B N 1
ATOM 11786 C CA . CYS B 1 344 ? 55.68767 77.69677 107.27901 1.000 28.38544 344 CYS B CA 1
ATOM 11787 C C . CYS B 1 344 ? 54.32222 77.78590 106.60444 1.000 27.25552 344 CYS B C 1
ATOM 11788 O O . CYS B 1 344 ? 53.45179 76.92996 106.80902 1.000 28.79010 344 CYS B O 1
ATOM 11796 N N . ALA B 1 345 ? 54.13794 78.80059 105.74660 1.000 27.16276 345 ALA B N 1
ATOM 11797 C CA . ALA B 1 345 ? 52.84135 78.99127 105.09816 1.000 26.14046 345 ALA B CA 1
ATOM 11798 C C . ALA B 1 345 ? 52.54456 77.85365 104.13222 1.000 26.81840 345 ALA B C 1
ATOM 11799 O O . ALA B 1 345 ? 51.40238 77.40527 104.03050 1.000 28.05213 345 ALA B O 1
ATOM 11806 N N . THR B 1 346 ? 53.56870 77.37998 103.41970 1.000 27.10565 346 THR B N 1
ATOM 11807 C CA . THR B 1 346 ? 53.39579 76.27463 102.49228 1.000 28.16642 346 THR B CA 1
ATOM 11808 C C . THR B 1 346 ? 52.97347 74.99015 103.21507 1.000 27.61558 346 THR B C 1
ATOM 11809 O O . THR B 1 346 ? 52.01225 74.32457 102.80970 1.000 28.77697 346 THR B O 1
ATOM 11820 N N . VAL B 1 347 ? 53.68311 74.63189 104.27079 1.000 25.09881 347 VAL B N 1
ATOM 11821 C CA . VAL B 1 347 ? 53.37203 73.41080 105.02836 1.000 25.80039 347 VAL B CA 1
ATOM 11822 C C . VAL B 1 347 ? 51.95992 73.49245 105.60679 1.000 26.79786 347 VAL B C 1
ATOM 11823 O O . VAL B 1 347 ? 51.20781 72.51279 105.56155 1.000 28.29630 347 VAL B O 1
ATOM 11836 N N . LEU B 1 348 ? 51.57101 74.66106 106.13240 1.000 27.44676 348 LEU B N 1
ATOM 11837 C CA . LEU B 1 348 ? 50.21765 74.85084 106.66462 1.000 29.69706 348 LEU B CA 1
ATOM 11838 C C . LEU B 1 348 ? 49.15467 74.70327 105.57177 1.000 31.25491 348 LEU B C 1
ATOM 11839 O O . LEU B 1 348 ? 48.16786 73.98725 105.73505 1.000 28.24944 348 LEU B O 1
ATOM 11855 N N . LEU B 1 349 ? 49.33888 75.37473 104.44141 1.000 28.61744 349 LEU B N 1
ATOM 11856 C CA . LEU B 1 349 ? 48.30344 75.29413 103.40660 1.000 31.24876 349 LEU B CA 1
ATOM 11857 C C . LEU B 1 349 ? 48.25180 73.91082 102.77137 1.000 30.21968 349 LEU B C 1
ATOM 11858 O O . LEU B 1 349 ? 47.17641 73.46393 102.36548 1.000 31.75351 349 LEU B O 1
ATOM 11874 N N . ALA B 1 350 ? 49.37384 73.17353 102.73019 1.000 28.10941 350 ALA B N 1
ATOM 11875 C CA . ALA B 1 350 ? 49.27836 71.80566 102.26994 1.000 29.69172 350 ALA B CA 1
ATOM 11876 C C . ALA B 1 350 ? 48.50137 70.95408 103.27958 1.000 33.45540 350 ALA B C 1
ATOM 11877 O O . ALA B 1 350 ? 47.75132 70.06848 102.88504 1.000 33.44874 350 ALA B O 1
ATOM 11884 N N . GLU B 1 351 ? 48.63028 71.25266 104.56873 1.000 31.83129 351 GLU B N 1
ATOM 11885 C CA . GLU B 1 351 ? 47.84705 70.53437 105.56166 1.000 30.41691 351 GLU B CA 1
ATOM 11886 C C . GLU B 1 351 ? 46.36508 70.90893 105.49264 1.000 32.55814 351 GLU B C 1
ATOM 11887 O O . GLU B 1 351 ? 45.50137 70.02676 105.65817 1.000 33.30933 351 GLU B O 1
ATOM 11899 N N . VAL B 1 352 ? 46.03837 72.15936 105.21506 1.000 32.69951 352 VAL B N 1
ATOM 11900 C CA . VAL B 1 352 ? 44.64887 72.53202 104.92225 1.000 32.54687 352 VAL B CA 1
ATOM 11901 C C . VAL B 1 352 ? 44.09812 71.67399 103.79171 1.000 39.45771 352 VAL B C 1
ATOM 11902 O O . VAL B 1 352 ? 42.99127 71.12909 103.86967 1.000 35.23495 352 VAL B O 1
ATOM 11915 N N . PHE B 1 353 ? 44.88741 71.53975 102.73026 1.000 34.71340 353 PHE B N 1
ATOM 11916 C CA . PHE B 1 353 ? 44.47090 70.85370 101.50947 1.000 34.48571 353 PHE B CA 1
ATOM 11917 C C . PHE B 1 353 ? 44.18625 69.37918 101.75789 1.000 40.10482 353 PHE B C 1
ATOM 11918 O O . PHE B 1 353 ? 43.14233 68.86030 101.33984 1.000 40.17692 353 PHE B O 1
ATOM 11935 N N . VAL B 1 354 ? 45.09952 68.67277 102.43203 1.000 34.52166 354 VAL B N 1
ATOM 11936 C CA . VAL B 1 354 ? 44.85368 67.24428 102.61867 1.000 35.44284 354 VAL B CA 1
ATOM 11937 C C . VAL B 1 354 ? 43.79417 66.99468 103.69231 1.000 38.72504 354 VAL B C 1
ATOM 11938 O O . VAL B 1 354 ? 43.04596 66.01238 103.60923 1.000 37.67563 354 VAL B O 1
ATOM 11951 N N . SER B 1 355 ? 43.71650 67.84771 104.71488 1.000 36.30454 355 SER B N 1
ATOM 11952 C CA . SER B 1 355 ? 42.86293 67.55079 105.86286 1.000 37.05923 355 SER B CA 1
ATOM 11953 C C . SER B 1 355 ? 41.40757 67.94265 105.62866 1.000 38.86980 355 SER B C 1
ATOM 11954 O O . SER B 1 355 ? 40.54005 67.50139 106.38049 1.000 43.33328 355 SER B O 1
ATOM 11962 N N . THR B 1 356 ? 41.11968 68.77479 104.63280 1.000 38.42939 356 THR B N 1
ATOM 11963 C CA . THR B 1 356 ? 39.74914 69.15736 104.33643 1.000 37.60963 356 THR B CA 1
ATOM 11964 C C . THR B 1 356 ? 39.29845 68.61445 102.98810 1.000 46.34477 356 THR B C 1
ATOM 11965 O O . THR B 1 356 ? 38.25782 69.03951 102.46849 1.000 49.49427 356 THR B O 1
ATOM 11976 N N . ARG B 1 357 ? 40.04397 67.66769 102.42351 1.000 50.18518 357 ARG B N 1
ATOM 11977 C CA . ARG B 1 357 ? 39.84082 67.23534 101.04807 1.000 59.85079 357 ARG B CA 1
ATOM 11978 C C . ARG B 1 357 ? 38.37030 67.12427 100.65330 1.000 64.04038 357 ARG B C 1
ATOM 11979 O O . ARG B 1 357 ? 37.89888 67.83743 99.75826 1.000 67.83720 357 ARG B O 1
ATOM 12000 N N . GLY B 1 358 ? 37.62710 66.24263 101.31116 1.000 55.42813 358 GLY B N 1
ATOM 12001 C CA . GLY B 1 358 ? 36.24598 66.02479 100.91498 1.000 60.94905 358 GLY B CA 1
ATOM 12002 C C . GLY B 1 358 ? 35.21303 66.58746 101.86928 1.000 66.22538 358 GLY B C 1
ATOM 12003 O O . GLY B 1 358 ? 34.22051 65.92353 102.19886 1.000 67.19134 358 GLY B O 1
ATOM 12007 N N . LYS B 1 359 ? 35.44629 67.81078 102.32392 1.000 59.00557 359 LYS B N 1
ATOM 12008 C CA . LYS B 1 359 ? 34.58177 68.47315 103.28087 1.000 49.98200 359 LYS B CA 1
ATOM 12009 C C . LYS B 1 359 ? 33.90931 69.62894 102.57906 1.000 42.70636 359 LYS B C 1
ATOM 12010 O O . LYS B 1 359 ? 34.24031 69.96237 101.44023 1.000 50.07188 359 LYS B O 1
ATOM 12029 N N . SER B 1 360 ? 33.00654 70.28222 103.30487 1.000 46.68711 360 SER B N 1
ATOM 12030 C CA . SER B 1 360 ? 32.26795 71.39654 102.74831 1.000 47.12843 360 SER B CA 1
ATOM 12031 C C . SER B 1 360 ? 33.12237 72.64817 102.60443 1.000 49.59378 360 SER B C 1
ATOM 12032 O O . SER B 1 360 ? 34.17093 72.80018 103.23894 1.000 46.61773 360 SER B O 1
ATOM 12040 N N . SER B 1 361 ? 32.62530 73.57772 101.79321 1.000 48.51806 361 SER B N 1
ATOM 12041 C CA . SER B 1 361 ? 33.27323 74.87268 101.65248 1.000 49.04032 361 SER B CA 1
ATOM 12042 C C . SER B 1 361 ? 33.40816 75.58453 102.99486 1.000 50.38435 361 SER B C 1
ATOM 12043 O O . SER B 1 361 ? 34.38028 76.32067 103.20569 1.000 47.92548 361 SER B O 1
ATOM 12051 N N . ILE B 1 362 ? 32.45060 75.39462 103.90984 1.000 51.00109 362 ILE B N 1
ATOM 12052 C CA . ILE B 1 362 ? 32.54919 76.03972 105.21773 1.000 48.56307 362 ILE B CA 1
ATOM 12053 C C . ILE B 1 362 ? 33.79707 75.56216 105.94504 1.000 43.52392 362 ILE B C 1
ATOM 12054 O O . ILE B 1 362 ? 34.53381 76.35621 106.53844 1.000 48.63496 362 ILE B O 1
ATOM 12070 N N . VAL B 1 363 ? 34.04102 74.25434 105.92437 1.000 46.64590 363 VAL B N 1
ATOM 12071 C CA . VAL B 1 363 ? 35.18979 73.68999 106.62305 1.000 44.86615 363 VAL B CA 1
ATOM 12072 C C . VAL B 1 363 ? 36.49174 74.13291 105.96538 1.000 44.71756 363 VAL B C 1
ATOM 12073 O O . VAL B 1 363 ? 37.43024 74.55177 106.64620 1.000 42.01227 363 VAL B O 1
ATOM 12086 N N . ARG B 1 364 ? 36.56571 74.04210 104.63524 1.000 41.97127 364 ARG B N 1
ATOM 12087 C CA A ARG B 1 364 ? 37.78926 74.40742 103.92035 0.520 41.03649 364 ARG B CA 1
ATOM 12088 C CA B ARG B 1 364 ? 37.79432 74.40012 103.93482 0.480 41.03793 364 ARG B CA 1
ATOM 12089 C C . ARG B 1 364 ? 38.16873 75.84882 104.20435 1.000 39.61176 364 ARG B C 1
ATOM 12090 O O . ARG B 1 364 ? 39.33945 76.15322 104.43516 1.000 40.38969 364 ARG B O 1
ATOM 12131 N N . ASN B 1 365 ? 37.18719 76.74976 104.22196 1.000 38.56593 365 ASN B N 1
ATOM 12132 C CA . ASN B 1 365 ? 37.50395 78.14934 104.44160 1.000 37.21479 365 ASN B CA 1
ATOM 12133 C C . ASN B 1 365 ? 37.79260 78.43477 105.90726 1.000 42.08589 365 ASN B C 1
ATOM 12134 O O . ASN B 1 365 ? 38.57885 79.34251 106.22720 1.000 39.64683 365 ASN B O 1
ATOM 12145 N N . ARG B 1 366 ? 37.15796 77.70288 106.81601 1.000 40.08794 366 ARG B N 1
ATOM 12146 C CA . ARG B 1 366 ? 37.52374 77.82581 108.21636 1.000 39.88179 366 ARG B CA 1
ATOM 12147 C C . ARG B 1 366 ? 38.96642 77.37298 108.41132 1.000 36.36586 366 ARG B C 1
ATOM 12148 O O . ARG B 1 366 ? 39.71829 77.97924 109.17830 1.000 37.78825 366 ARG B O 1
ATOM 12169 N N . ALA B 1 367 ? 39.37153 76.33330 107.68428 1.000 35.46502 367 ALA B N 1
ATOM 12170 C CA . ALA B 1 367 ? 40.71587 75.78999 107.82874 1.000 34.74297 367 ALA B CA 1
ATOM 12171 C C . ALA B 1 367 ? 41.75463 76.79300 107.33248 1.000 31.48734 367 ALA B C 1
ATOM 12172 O O . ALA B 1 367 ? 42.80606 76.95493 107.95462 1.000 33.29985 367 ALA B O 1
ATOM 12179 N N . ILE B 1 368 ? 41.46849 77.51128 106.25539 1.000 30.56034 368 ILE B N 1
ATOM 12180 C CA . ILE B 1 368 ? 42.40092 78.54402 105.81826 1.000 31.25172 368 ILE B CA 1
ATOM 12181 C C . ILE B 1 368 ? 42.63598 79.55988 106.93539 1.000 36.22832 368 ILE B C 1
ATOM 12182 O O . ILE B 1 368 ? 43.77111 79.94586 107.22614 1.000 31.31412 368 ILE B O 1
ATOM 12198 N N . ALA B 1 369 ? 41.55959 80.05337 107.53805 1.000 33.83507 369 ALA B N 1
ATOM 12199 C CA . ALA B 1 369 ? 41.69792 81.02385 108.60929 1.000 32.91040 369 ALA B CA 1
ATOM 12200 C C . ALA B 1 369 ? 42.43241 80.43912 109.79948 1.000 30.08733 369 ALA B C 1
ATOM 12201 O O . ALA B 1 369 ? 43.24470 81.13193 110.43891 1.000 33.57785 369 ALA B O 1
ATOM 12208 N N . ALA B 1 370 ? 42.14176 79.18563 110.12874 1.000 30.92674 370 ALA B N 1
ATOM 12209 C CA . ALA B 1 370 ? 42.84487 78.52147 111.21498 1.000 30.57601 370 ALA B CA 1
ATOM 12210 C C . ALA B 1 370 ? 44.34580 78.37192 110.92332 1.000 30.16762 370 ALA B C 1
ATOM 12211 O O . ALA B 1 370 ? 45.18641 78.55763 111.82777 1.000 29.38901 370 ALA B O 1
ATOM 12218 N N . ALA B 1 371 ? 44.69182 78.04446 109.67387 1.000 29.19949 371 ALA B N 1
ATOM 12219 C CA . ALA B 1 371 ? 46.09876 77.97739 109.26084 1.000 29.79104 371 ALA B CA 1
ATOM 12220 C C . ALA B 1 371 ? 46.77829 79.34781 109.34474 1.000 28.71560 371 ALA B C 1
ATOM 12221 O O . ALA B 1 371 ? 47.90472 79.45821 109.85591 1.000 27.69934 371 ALA B O 1
ATOM 12228 N N . PHE B 1 372 ? 46.11678 80.40625 108.85283 1.000 31.25923 372 PHE B N 1
ATOM 12229 C CA . PHE B 1 372 ? 46.75652 81.71845 108.91597 1.000 30.31742 372 PHE B CA 1
ATOM 12230 C C . PHE B 1 372 ? 46.88357 82.20337 110.35825 1.000 34.49661 372 PHE B C 1
ATOM 12231 O O . PHE B 1 372 ? 47.84220 82.92267 110.69053 1.000 28.30649 372 PHE B O 1
ATOM 12248 N N . GLY B 1 373 ? 45.97305 81.76158 111.24046 1.000 30.66299 373 GLY B N 1
ATOM 12249 C CA . GLY B 1 373 ? 46.10494 82.10502 112.64222 1.000 28.84482 373 GLY B CA 1
ATOM 12250 C C . GLY B 1 373 ? 47.30144 81.41639 113.27895 1.000 28.05772 373 GLY B C 1
ATOM 12251 O O . GLY B 1 373 ? 48.01801 82.03244 114.07775 1.000 31.17140 373 GLY B O 1
ATOM 12255 N N . SER B 1 374 ? 47.55222 80.15780 112.90605 1.000 30.11785 374 SER B N 1
ATOM 12256 C CA . SER B 1 374 ? 48.73284 79.44019 113.39725 1.000 26.58732 374 SER B CA 1
ATOM 12257 C C . SER B 1 374 ? 50.03291 80.07607 112.88638 1.000 30.23266 374 SER B C 1
ATOM 12258 O O . SER B 1 374 ? 50.98928 80.25136 113.64591 1.000 25.03943 374 SER B O 1
ATOM 12266 N N . PHE B 1 375 ? 50.06651 80.45724 111.60622 1.000 28.93916 375 PHE B N 1
ATOM 12267 C CA . PHE B 1 375 ? 51.20087 81.21068 111.06570 1.000 28.73922 375 PHE B CA 1
ATOM 12268 C C . PHE B 1 375 ? 51.56513 82.39211 111.94661 1.000 27.10550 375 PHE B C 1
ATOM 12269 O O . PHE B 1 375 ? 52.73700 82.58271 112.31725 1.000 29.29213 375 PHE B O 1
ATOM 12286 N N . ASN B 1 376 ? 50.58377 83.24982 112.23990 1.000 27.04470 376 ASN B N 1
ATOM 12287 C CA . ASN B 1 376 ? 50.85176 84.42493 113.06405 1.000 26.94312 376 ASN B CA 1
ATOM 12288 C C . ASN B 1 376 ? 51.37931 84.02732 114.44499 1.000 30.86715 376 ASN B C 1
ATOM 12289 O O . ASN B 1 376 ? 52.31629 84.64541 114.97675 1.000 29.21599 376 ASN B O 1
ATOM 12300 N N . ALA B 1 377 ? 50.79952 82.98100 115.02390 1.000 29.13442 377 ALA B N 1
ATOM 12301 C CA . ALA B 1 377 ? 51.15576 82.56757 116.37363 1.000 32.52007 377 ALA B CA 1
ATOM 12302 C C . ALA B 1 377 ? 52.58724 82.05260 116.44108 1.000 29.67594 377 ALA B C 1
ATOM 12303 O O . ALA B 1 377 ? 53.28539 82.29427 117.42651 1.000 30.04183 377 ALA B O 1
ATOM 12310 N N . VAL B 1 378 ? 53.05467 81.36204 115.40338 1.000 26.30996 378 VAL B N 1
ATOM 12311 C CA . VAL B 1 378 ? 54.36826 80.74263 115.48899 1.000 30.13130 378 VAL B CA 1
ATOM 12312 C C . VAL B 1 378 ? 55.49279 81.61392 114.88689 1.000 28.96630 378 VAL B C 1
ATOM 12313 O O . VAL B 1 378 ? 56.66701 81.35787 115.19163 1.000 33.25586 378 VAL B O 1
ATOM 12326 N N . ARG B 1 379 ? 55.17444 82.58512 114.03020 1.000 26.88119 379 ARG B N 1
ATOM 12327 C CA . ARG B 1 379 ? 56.22182 83.35415 113.35039 1.000 27.25748 379 ARG B CA 1
ATOM 12328 C C . ARG B 1 379 ? 56.48533 84.76773 113.91289 1.000 30.04546 379 ARG B C 1
ATOM 12329 O O . ARG B 1 379 ? 57.57926 85.30372 113.72503 1.000 25.85068 379 ARG B O 1
ATOM 12350 N N . ARG B 1 380 ? 55.51731 85.40822 114.57790 1.000 27.62396 380 ARG B N 1
ATOM 12351 C CA . ARG B 1 380 ? 55.62931 86.83558 114.81293 1.000 29.14418 380 ARG B CA 1
ATOM 12352 C C . ARG B 1 380 ? 56.76055 87.17377 115.76219 1.000 28.92933 380 ARG B C 1
ATOM 12353 O O . ARG B 1 380 ? 57.48537 88.15591 115.53808 1.000 25.54800 380 ARG B O 1
ATOM 12374 N N . VAL B 1 381 ? 56.97797 86.34380 116.80003 1.000 26.47491 381 VAL B N 1
ATOM 12375 C CA . VAL B 1 381 ? 57.98332 86.68984 117.80024 1.000 29.88169 381 VAL B CA 1
ATOM 12376 C C . VAL B 1 381 ? 59.38614 86.67452 117.19061 1.000 25.94992 381 VAL B C 1
ATOM 12377 O O . VAL B 1 381 ? 60.18435 87.58835 117.42354 1.000 26.64019 381 VAL B O 1
ATOM 12390 N N . ARG B 1 382 ? 59.73466 85.60807 116.45410 1.000 26.34396 382 ARG B N 1
ATOM 12391 C CA . ARG B 1 382 ? 61.08002 85.52767 115.89655 1.000 24.34045 382 ARG B CA 1
ATOM 12392 C C . ARG B 1 382 ? 61.29231 86.64394 114.87005 1.000 23.64782 382 ARG B C 1
ATOM 12393 O O . ARG B 1 382 ? 62.34326 87.27792 114.84788 1.000 25.05063 382 ARG B O 1
ATOM 12414 N N . ALA B 1 383 ? 60.29988 86.88088 114.01704 1.000 25.15459 383 ALA B N 1
ATOM 12415 C CA . ALA B 1 383 ? 60.47701 87.85483 112.95052 1.000 26.45736 383 ALA B CA 1
ATOM 12416 C C . ALA B 1 383 ? 60.61424 89.27384 113.51817 1.000 28.27369 383 ALA B C 1
ATOM 12417 O O . ALA B 1 383 ? 61.44046 90.05681 113.04387 1.000 25.93960 383 ALA B O 1
ATOM 12424 N N . GLN B 1 384 ? 59.80264 89.62991 114.52461 1.000 24.95014 384 GLN B N 1
ATOM 124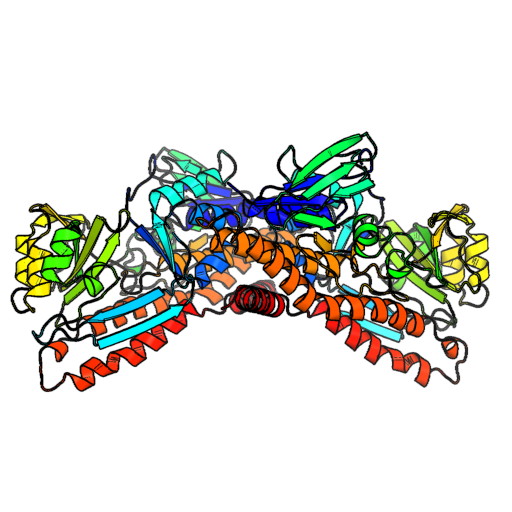25 C CA . GLN B 1 384 ? 59.91323 90.95644 115.11241 1.000 24.37842 384 GLN B CA 1
ATOM 12426 C C . GLN B 1 384 ? 61.13614 91.08444 116.00151 1.000 26.92956 384 GLN B C 1
ATOM 12427 O O . GLN B 1 384 ? 61.69377 92.18703 116.11917 1.000 25.51786 384 GLN B O 1
ATOM 12441 N N . TRP B 1 385 ? 61.57187 89.99256 116.62515 1.000 25.12548 385 TRP B N 1
ATOM 12442 C CA . TRP B 1 385 ? 62.86004 89.98896 117.31802 1.000 26.42558 385 TRP B CA 1
ATOM 12443 C C . TRP B 1 385 ? 63.98342 90.29833 116.32631 1.000 24.94348 385 TRP B C 1
ATOM 12444 O O . TRP B 1 385 ? 64.90193 91.08519 116.62037 1.000 26.24460 385 TRP B O 1
ATOM 12465 N N . PHE B 1 386 ? 63.92156 89.68004 115.13427 1.000 22.38549 386 PHE B N 1
ATOM 12466 C CA . PHE B 1 386 ? 64.95664 89.87707 114.12164 1.000 24.96402 386 PHE B CA 1
ATOM 12467 C C . PHE B 1 386 ? 65.03232 91.32635 113.62786 1.000 26.65979 386 PHE B C 1
ATOM 12468 O O . PHE B 1 386 ? 66.12114 91.85387 113.38154 1.000 24.86070 386 PHE B O 1
ATOM 12485 N N . VAL B 1 387 ? 63.89311 91.98802 113.45280 1.000 22.58265 387 VAL B N 1
ATOM 12486 C CA . VAL B 1 387 ? 63.91940 93.40310 113.04071 1.000 24.41375 387 VAL B CA 1
ATOM 12487 C C . VAL B 1 387 ? 64.62279 94.25616 114.10031 1.000 27.41597 387 VAL B C 1
ATOM 12488 O O . VAL B 1 387 ? 65.48869 95.08285 113.77749 1.000 25.59136 387 VAL B O 1
ATOM 12501 N N . ASP B 1 388 ? 64.33180 94.01699 115.37278 1.000 25.87163 388 ASP B N 1
ATOM 12502 C CA . ASP B 1 388 ? 65.01216 94.74461 116.45838 1.000 25.91254 388 ASP B CA 1
ATOM 12503 C C . ASP B 1 388 ? 66.49876 94.38551 116.50875 1.000 27.49497 388 ASP B C 1
ATOM 12504 O O . ASP B 1 388 ? 67.34464 95.24453 116.73778 1.000 26.20037 388 ASP B O 1
ATOM 12513 N N . SER B 1 389 ? 66.82154 93.11149 116.32027 1.000 27.73006 389 SER B N 1
ATOM 12514 C CA . SER B 1 389 ? 68.21044 92.65668 116.34946 1.000 27.20387 389 SER B CA 1
ATOM 12515 C C . SER B 1 389 ? 69.03416 93.32231 115.26660 1.000 29.16582 389 SER B C 1
ATOM 12516 O O . SER B 1 389 ? 70.21018 93.63040 115.47930 1.000 26.22059 389 SER B O 1
ATOM 12524 N N . SER B 1 390 ? 68.44395 93.50441 114.08314 1.000 24.01215 390 SER B N 1
ATOM 12525 C CA . SER B 1 390 ? 69.16582 94.11151 112.96577 1.000 26.07573 390 SER B CA 1
ATOM 12526 C C . SER B 1 390 ? 69.58938 95.55066 113.30686 1.000 27.24278 390 SER B C 1
ATOM 12527 O O . SER B 1 390 ? 70.73128 95.94903 113.03870 1.000 29.25839 390 SER B O 1
ATOM 12535 N N . ARG B 1 391 ? 68.72437 96.31611 113.97095 1.000 26.95061 391 ARG B N 1
ATOM 12536 C CA . ARG B 1 391 ? 69.13864 97.63959 114.45049 1.000 27.46100 391 ARG B CA 1
ATOM 12537 C C . ARG B 1 391 ? 70.16945 97.54414 115.56294 1.000 30.50068 391 ARG B C 1
ATOM 12538 O O . ARG B 1 391 ? 71.10304 98.34683 115.61267 1.000 29.13340 391 ARG B O 1
ATOM 12559 N N . ARG B 1 392 ? 70.00367 96.58841 116.48476 1.000 26.14952 392 ARG B N 1
ATOM 12560 C CA . ARG B 1 392 ? 70.89865 96.50287 117.62756 1.000 27.81399 392 ARG B CA 1
ATOM 12561 C C . ARG B 1 392 ? 72.32805 96.22114 117.20200 1.000 26.35467 392 ARG B C 1
ATOM 12562 O O . ARG B 1 392 ? 73.26256 96.86131 117.70929 1.000 28.51794 392 ARG B O 1
ATOM 12583 N N . VAL B 1 393 ? 72.53656 95.25920 116.28157 1.000 24.06450 393 VAL B N 1
ATOM 12584 C CA . VAL B 1 393 ? 73.92260 94.91983 115.93839 1.000 25.55367 393 VAL B CA 1
ATOM 12585 C C . VAL B 1 393 ? 74.57510 96.10768 115.22739 1.000 25.87781 393 VAL B C 1
ATOM 12586 O O . VAL B 1 393 ? 75.76967 96.36360 115.39309 1.000 27.70050 393 VAL B O 1
ATOM 12599 N N . CYS B 1 394 ? 73.79163 96.86222 114.47548 1.000 27.27514 394 CYS B N 1
ATOM 12600 C CA . CYS B 1 394 ? 74.32554 98.07637 113.86069 1.000 29.40100 394 CYS B CA 1
ATOM 12601 C C . CYS B 1 394 ? 74.81003 99.06668 114.91083 1.000 26.75521 394 CYS B C 1
ATOM 12602 O O . CYS B 1 394 ? 75.87520 99.68599 114.75221 1.000 31.81736 394 CYS B O 1
ATOM 12610 N N . ASP B 1 395 ? 74.03791 99.24254 115.99034 1.000 27.01043 395 ASP B N 1
ATOM 12611 C CA . ASP B 1 395 ? 74.47742 100.12831 117.07933 1.000 27.17538 395 ASP B CA 1
ATOM 12612 C C . ASP B 1 395 ? 75.80762 99.65987 117.64967 1.000 30.47975 395 ASP B C 1
ATOM 12613 O O . ASP B 1 395 ? 76.64069 100.46689 118.05895 1.000 29.63658 395 ASP B O 1
ATOM 12622 N N . LEU B 1 396 ? 75.99199 98.33897 117.74879 1.000 26.79551 396 LEU B N 1
ATOM 12623 C CA . LEU B 1 396 ? 77.23804 97.79397 118.26077 1.000 24.95952 396 LEU B CA 1
ATOM 12624 C C . LEU B 1 396 ? 78.37714 98.02698 117.28504 1.000 28.60439 396 LEU B C 1
ATOM 12625 O O . LEU B 1 396 ? 79.51776 98.31476 117.70423 1.000 26.96199 396 LEU B O 1
ATOM 12641 N N . TYR B 1 397 ? 78.10297 97.89843 115.98054 1.000 26.94417 397 TYR B N 1
ATOM 12642 C CA . TYR B 1 397 ? 79.15608 98.14178 114.99373 1.000 25.03377 397 TYR B CA 1
ATOM 12643 C C . TYR B 1 397 ? 79.60108 99.58954 114.97331 1.000 27.53688 397 TYR B C 1
ATOM 12644 O O . TYR B 1 397 ? 80.71805 99.87101 114.54516 1.000 29.36713 397 TYR B O 1
ATOM 12662 N N . GLN B 1 398 ? 78.72130 100.50347 115.40099 1.000 27.32733 398 GLN B N 1
ATOM 12663 C CA . GLN B 1 398 ? 78.90501 101.96142 115.31089 1.000 28.46494 398 GLN B CA 1
ATOM 12664 C C . GLN B 1 398 ? 79.08339 102.64853 116.65908 1.000 29.24957 398 GLN B C 1
ATOM 12665 O O . GLN B 1 398 ? 78.94471 103.87511 116.75151 1.000 27.32419 398 GLN B O 1
ATOM 12679 N N . GLN B 1 399 ? 79.48655 101.92022 117.71296 1.000 31.05269 399 GLN B N 1
ATOM 12680 C CA . GLN B 1 399 ? 79.58479 102.53645 119.02558 1.000 27.90271 399 GLN B CA 1
ATOM 12681 C C . GLN B 1 399 ? 80.45692 103.80563 118.97824 1.000 28.46080 399 GLN B C 1
ATOM 12682 O O . GLN B 1 399 ? 81.57893 103.75819 118.46419 1.000 27.01573 399 GLN B O 1
ATOM 12696 N N . PRO B 1 400 ? 80.03009 104.90492 119.58561 1.000 32.19254 400 PRO B N 1
ATOM 12697 C CA . PRO B 1 400 ? 80.93825 106.07082 119.70595 1.000 35.18344 400 PRO B CA 1
ATOM 12698 C C . PRO B 1 400 ? 82.25696 105.70194 120.34337 1.000 37.54718 400 PRO B C 1
ATOM 12699 O O . PRO B 1 400 ? 83.30621 106.25128 119.99722 1.000 32.95534 400 PRO B O 1
ATOM 12710 N N . GLU B 1 401 ? 82.22991 104.71613 121.24232 1.000 31.10943 401 GLU B N 1
ATOM 12711 C CA . GLU B 1 401 ? 83.41510 104.33669 121.99001 1.000 31.64291 401 GLU B CA 1
ATOM 12712 C C . GLU B 1 401 ? 84.49462 103.72278 121.12950 1.000 32.05276 401 GLU B C 1
ATOM 12713 O O . GLU B 1 401 ? 85.61821 103.57264 121.61767 1.000 34.78308 401 GLU B O 1
ATOM 12725 N N . TRP B 1 402 ? 84.20384 103.34206 119.87732 1.000 30.77527 402 TRP B N 1
ATOM 12726 C CA . TRP B 1 402 ? 85.29063 102.88405 119.02586 1.000 30.40527 402 TRP B CA 1
ATOM 12727 C C . TRP B 1 402 ? 86.31427 104.00217 118.80285 1.000 31.67626 402 TRP B C 1
ATOM 12728 O O . TRP B 1 402 ? 87.46421 103.71154 118.47523 1.000 34.24596 402 TRP B O 1
ATOM 12749 N N . ALA B 1 403 ? 85.92320 105.25370 119.00068 1.000 38.36611 403 ALA B N 1
ATOM 12750 C CA . ALA B 1 403 ? 86.84329 106.36051 118.73513 1.000 41.61328 403 ALA B CA 1
ATOM 12751 C C . ALA B 1 403 ? 87.91094 106.49297 119.81824 1.000 43.83858 403 ALA B C 1
ATOM 12752 O O . ALA B 1 403 ? 88.99987 107.01448 119.55331 1.000 45.90167 403 ALA B O 1
ATOM 12759 N N . ASP B 1 404 ? 87.62184 106.02534 121.02531 1.000 36.73025 404 ASP B N 1
ATOM 12760 C CA . ASP B 1 404 ? 88.44053 106.33189 122.19397 1.000 35.76479 404 ASP B CA 1
ATOM 12761 C C . ASP B 1 404 ? 89.26361 105.12576 122.58874 1.000 40.67914 404 ASP B C 1
ATOM 12762 O O . ASP B 1 404 ? 88.69972 104.13749 123.08020 1.000 38.40599 404 ASP B O 1
ATOM 12771 N N . PRO B 1 405 ? 90.59187 105.15248 122.42846 1.000 46.36449 405 PRO B N 1
ATOM 12772 C CA . PRO B 1 405 ? 91.38156 103.94308 122.71209 1.000 42.26278 405 PRO B CA 1
ATOM 12773 C C . PRO B 1 405 ? 91.31316 103.46658 124.14981 1.000 39.35917 405 PRO B C 1
ATOM 12774 O O . PRO B 1 405 ? 91.54886 102.27221 124.38211 1.000 43.17304 405 PRO B O 1
ATOM 12785 N N . GLN B 1 406 ? 91.00556 104.35289 125.10402 1.000 40.12865 406 GLN B N 1
ATOM 12786 C CA A GLN B 1 406 ? 90.85431 104.00607 126.51768 0.520 44.31338 406 GLN B CA 1
ATOM 12787 C CA B GLN B 1 406 ? 90.91479 103.87493 126.48283 0.480 44.33994 406 GLN B CA 1
ATOM 12788 C C . GLN B 1 406 ? 89.55168 103.26265 126.80733 1.000 38.86935 406 GLN B C 1
ATOM 12789 O O . GLN B 1 406 ? 89.38748 102.72151 127.90420 1.000 38.83222 406 GLN B O 1
ATOM 12816 N N . LYS B 1 407 ? 88.59714 103.27376 125.87634 1.000 36.08142 407 LYS B N 1
ATOM 12817 C CA . LYS B 1 407 ? 87.34567 102.53452 126.03754 1.000 37.08667 407 LYS B CA 1
ATOM 12818 C C . LYS B 1 407 ? 87.27896 101.27014 125.17571 1.000 38.00034 407 LYS B C 1
ATOM 12819 O O . LYS B 1 407 ? 86.19182 100.78362 124.85964 1.000 33.07402 407 LYS B O 1
ATOM 12838 N N . ARG B 1 408 ? 88.42756 100.69653 124.81959 1.000 33.87442 408 ARG B N 1
ATOM 12839 C CA . ARG B 1 408 ? 88.43792 99.59147 123.88366 1.000 35.34657 408 ARG B CA 1
ATOM 12840 C C . ARG B 1 408 ? 87.87769 98.30280 124.49321 1.000 36.63534 408 ARG B C 1
ATOM 12841 O O . ARG B 1 408 ? 87.33408 97.47033 123.76953 1.000 32.43235 408 ARG B O 1
ATOM 12862 N N . ILE B 1 409 ? 88.06398 98.07383 125.79768 1.000 36.07836 409 ILE B N 1
ATOM 12863 C CA . ILE B 1 409 ? 87.56176 96.83484 126.37579 1.000 32.12648 409 ILE B CA 1
ATOM 12864 C C . ILE B 1 409 ? 86.03997 96.83102 126.31826 1.000 30.49749 409 ILE B C 1
ATOM 12865 O O . ILE B 1 409 ? 85.41643 95.84212 125.89980 1.000 33.62121 409 ILE B O 1
ATOM 12881 N N . LYS B 1 410 ? 85.42283 97.95570 126.71384 1.000 29.67593 410 LYS B N 1
ATOM 12882 C CA . LYS B 1 410 ? 83.97402 98.07841 126.58112 1.000 30.51020 410 LYS B CA 1
ATOM 12883 C C . LYS B 1 410 ? 83.51936 97.88165 125.13504 1.000 31.78774 410 LYS B C 1
ATOM 12884 O O . LYS B 1 410 ? 82.54967 97.14513 124.87228 1.000 30.78229 410 LYS B O 1
ATOM 12903 N N . ALA B 1 411 ? 84.19208 98.52490 124.16990 1.000 31.00019 411 ALA B N 1
ATOM 12904 C CA . ALA B 1 411 ? 83.72264 98.43716 122.78896 1.000 29.60939 411 ALA B CA 1
ATOM 12905 C C . ALA B 1 411 ? 83.80032 97.00652 122.27787 1.000 27.85606 411 ALA B C 1
ATOM 12906 O O . ALA B 1 411 ? 82.83016 96.48925 121.71578 1.000 29.43349 411 ALA B O 1
ATOM 12913 N N . GLU B 1 412 ? 84.92969 96.31892 122.51752 1.000 30.95963 412 GLU B N 1
ATOM 12914 C CA . GLU B 1 412 ? 85.10307 94.94653 122.04091 1.000 32.13159 412 GLU B CA 1
ATOM 12915 C C . GLU B 1 412 ? 84.22431 93.93843 122.77450 1.000 32.31313 412 GLU B C 1
ATOM 12916 O O . GLU B 1 412 ? 84.11006 92.78852 122.32397 1.000 28.92883 412 GLU B O 1
ATOM 12928 N N . ASN B 1 413 ? 83.61945 94.31705 123.88263 1.000 28.36022 413 ASN B N 1
ATOM 12929 C CA . ASN B 1 413 ? 82.79660 93.38521 124.64257 1.000 26.69033 413 ASN B CA 1
ATOM 12930 C C . ASN B 1 413 ? 81.50684 93.05299 123.89167 1.000 29.31409 413 ASN B C 1
ATOM 12931 O O . ASN B 1 413 ? 80.86575 92.03380 124.20223 1.000 31.26759 413 ASN B O 1
ATOM 12942 N N . CYS B 1 414 ? 81.13357 93.87602 122.90684 1.000 27.45540 414 CYS B N 1
ATOM 12943 C CA . CYS B 1 414 ? 79.90698 93.68973 122.13205 1.000 27.51101 414 CYS B CA 1
ATOM 12944 C C . CYS B 1 414 ? 79.87232 92.37172 121.34996 1.000 29.73707 414 CYS B C 1
ATOM 12945 O O . CYS B 1 414 ? 78.78534 91.91623 120.98379 1.000 26.98545 414 CYS B O 1
ATOM 12953 N N . PHE B 1 415 ? 81.01211 91.71489 121.12083 1.000 27.96264 415 PHE B N 1
ATOM 12954 C CA . PHE B 1 415 ? 81.03320 90.62274 120.15859 1.000 28.37697 415 PHE B CA 1
ATOM 12955 C C . PHE B 1 415 ? 80.38250 89.35496 120.67757 1.000 29.37835 415 PHE B C 1
ATOM 12956 O O . PHE B 1 415 ? 79.91415 88.55078 119.86377 1.000 27.13770 415 PHE B O 1
ATOM 12973 N N . GLU B 1 416 ? 80.29070 89.16049 121.99690 1.000 27.20135 416 GLU B N 1
ATOM 12974 C CA . GLU B 1 416 ? 79.55206 88.01457 122.52223 1.000 29.67314 416 GLU B CA 1
ATOM 12975 C C . GLU B 1 416 ? 78.07506 88.14776 122.17245 1.000 29.76477 416 GLU B C 1
ATOM 12976 O O . GLU B 1 416 ? 77.44921 87.17805 121.75647 1.000 26.64875 416 GLU B O 1
ATOM 12988 N N . GLU B 1 417 ? 77.50264 89.34790 122.32175 1.000 25.10387 417 GLU B N 1
ATOM 12989 C CA . GLU B 1 417 ? 76.10714 89.55406 121.93635 1.000 28.79043 417 GLU B CA 1
ATOM 12990 C C . GLU B 1 417 ? 75.90553 89.36587 120.43382 1.000 30.14480 417 GLU B C 1
ATOM 12991 O O . GLU B 1 417 ? 74.91325 88.76154 119.99695 1.000 28.69889 417 GLU B O 1
ATOM 13003 N N . ILE B 1 418 ? 76.84181 89.86823 119.60950 1.000 28.25119 418 ILE B N 1
ATOM 13004 C CA . ILE B 1 418 ? 76.74518 89.62784 118.15446 1.000 25.95582 418 ILE B CA 1
ATOM 13005 C C . ILE B 1 418 ? 76.76111 88.13771 117.85461 1.000 26.77037 418 ILE B C 1
ATOM 13006 O O . ILE B 1 418 ? 76.00068 87.65594 116.99954 1.000 26.03871 418 ILE B O 1
ATOM 13022 N N . LYS B 1 419 ? 77.63847 87.37530 118.53674 1.000 27.46130 419 LYS B N 1
ATOM 13023 C CA . LYS B 1 419 ? 77.68082 85.92107 118.32738 1.000 27.87064 419 LYS B CA 1
ATOM 13024 C C . LYS B 1 419 ? 76.36847 85.26829 118.73782 1.000 26.93903 419 LYS B C 1
ATOM 13025 O O . LYS B 1 419 ? 75.82570 84.40717 118.01460 1.000 29.01006 419 LYS B O 1
ATOM 13044 N N . ASP B 1 420 ? 75.85012 85.64708 119.90432 1.000 26.19131 420 ASP B N 1
ATOM 13045 C CA . ASP B 1 420 ? 74.57289 85.10279 120.35040 1.000 26.94547 420 ASP B CA 1
ATOM 13046 C C . ASP B 1 420 ? 73.48157 85.35391 119.30438 1.000 28.65794 420 ASP B C 1
ATOM 13047 O O . ASP B 1 420 ? 72.69037 84.47250 118.98894 1.000 27.29311 420 ASP B O 1
ATOM 13056 N N . ARG B 1 421 ? 73.38354 86.58192 118.82902 1.000 24.90746 421 ARG B N 1
ATOM 13057 C CA . ARG B 1 421 ? 72.31385 86.93426 117.90759 1.000 23.37450 421 ARG B CA 1
ATOM 13058 C C . ARG B 1 421 ? 72.50757 86.22181 116.57882 1.000 24.85398 421 ARG B C 1
ATOM 13059 O O . ARG B 1 421 ? 71.53548 85.74408 115.96026 1.000 25.30099 421 ARG B O 1
ATOM 13080 N N . SER B 1 422 ? 73.74733 86.21549 116.08692 1.000 26.61057 422 SER B N 1
ATOM 13081 C CA . SER B 1 422 ? 74.03445 85.50066 114.84217 1.000 24.07597 422 SER B CA 1
ATOM 13082 C C . SER B 1 422 ? 73.63049 84.03367 114.93617 1.000 29.26953 422 SER B C 1
ATOM 13083 O O . SER B 1 422 ? 72.98265 83.49152 114.02025 1.000 28.26073 422 SER B O 1
ATOM 13091 N N . HIS B 1 423 ? 74.00268 83.36503 116.03217 1.000 25.02379 423 HIS B N 1
ATOM 13092 C CA . HIS B 1 423 ? 73.67649 81.95482 116.16951 1.000 25.66103 423 HIS B CA 1
ATOM 13093 C C . HIS B 1 423 ? 72.17787 81.73118 116.29430 1.000 27.87850 423 HIS B C 1
ATOM 13094 O O . HIS B 1 423 ? 71.64767 80.75537 115.75761 1.000 27.14397 423 HIS B O 1
ATOM 13108 N N . LYS B 1 424 ? 71.47206 82.64496 116.97108 1.000 25.87411 424 LYS B N 1
ATOM 13109 C CA . LYS B 1 424 ? 70.02203 82.49166 117.02660 1.000 28.17930 424 LYS B CA 1
ATOM 13110 C C . LYS B 1 424 ? 69.43067 82.50957 115.61248 1.000 28.85570 424 LYS B C 1
ATOM 13111 O O . LYS B 1 424 ? 68.49213 81.75647 115.30418 1.000 26.14215 424 LYS B O 1
ATOM 13130 N N . ILE B 1 425 ? 69.99849 83.32676 114.71932 1.000 24.92596 425 ILE B N 1
ATOM 13131 C CA . ILE B 1 425 ? 69.50976 83.34520 113.34662 1.000 27.79268 425 ILE B CA 1
ATOM 13132 C C . ILE B 1 425 ? 69.88623 82.06013 112.61398 1.000 25.97463 425 ILE B C 1
ATOM 13133 O O . ILE B 1 425 ? 69.03787 81.41498 111.98507 1.000 26.37691 425 ILE B O 1
ATOM 13149 N N . TRP B 1 426 ? 71.17084 81.64903 112.72478 1.000 26.29090 426 TRP B N 1
ATOM 13150 C CA . TRP B 1 426 ? 71.70635 80.62406 111.84774 1.000 28.81693 426 TRP B CA 1
ATOM 13151 C C . TRP B 1 426 ? 71.27132 79.21044 112.24924 1.000 28.23954 426 TRP B C 1
ATOM 13152 O O . TRP B 1 426 ? 71.29307 78.29936 111.41896 1.000 27.28548 426 TRP B O 1
ATOM 13173 N N . HIS B 1 427 ? 70.93317 78.99723 113.52471 1.000 27.47862 427 HIS B N 1
ATOM 13174 C CA . HIS B 1 427 ? 70.69374 77.67785 114.09859 1.000 27.41878 427 HIS B CA 1
ATOM 13175 C C . HIS B 1 427 ? 69.21908 77.44857 114.38284 1.000 32.25881 427 HIS B C 1
ATOM 13176 O O . HIS B 1 427 ? 68.85731 76.68134 115.27793 1.000 35.47981 427 HIS B O 1
ATOM 13190 N N . PHE B 1 428 ? 68.38030 78.04871 113.57928 1.000 26.55278 428 PHE B N 1
ATOM 13191 C CA . PHE B 1 428 ? 66.92462 78.00912 113.77570 1.000 27.86884 428 PHE B CA 1
ATOM 13192 C C . PHE B 1 428 ? 66.38354 76.60089 113.62052 1.000 27.40164 428 PHE B C 1
ATOM 13193 O O . PHE B 1 428 ? 66.66132 75.92059 112.63625 1.000 27.47123 428 PHE B O 1
ATOM 13210 N N . ASP B 1 429 ? 65.53549 76.19187 114.56842 1.000 29.70915 429 ASP B N 1
ATOM 13211 C CA . ASP B 1 429 ? 64.90616 74.87411 114.52455 1.000 27.94769 429 ASP B CA 1
ATOM 13212 C C . ASP B 1 429 ? 63.59940 74.96304 113.72924 1.000 28.19001 429 ASP B C 1
ATOM 13213 O O . ASP B 1 429 ? 62.49904 75.06133 114.29572 1.000 26.35059 429 ASP B O 1
ATOM 13222 N N . TYR B 1 430 ? 63.73280 74.90451 112.39404 1.000 26.98969 430 TYR B N 1
ATOM 13223 C CA . TYR B 1 430 ? 62.56548 75.00278 111.52091 1.000 28.84380 430 TYR B CA 1
ATOM 13224 C C . TYR B 1 430 ? 61.67374 73.77241 111.60724 1.000 28.67580 430 TYR B C 1
ATOM 13225 O O . TYR B 1 430 ? 60.45660 73.89594 111.45370 1.000 29.99667 430 TYR B O 1
ATOM 13243 N N . ASN B 1 431 ? 62.22303 72.60056 111.95686 1.000 27.70244 431 ASN B N 1
ATOM 13244 C CA . ASN B 1 431 ? 61.34501 71.43105 112.11421 1.000 29.63286 431 ASN B CA 1
ATOM 13245 C C . ASN B 1 431 ? 60.42949 71.57661 113.32374 1.000 30.10692 431 ASN B C 1
ATOM 13246 O O . ASN B 1 431 ? 59.22694 71.26962 113.24185 1.000 30.73719 431 ASN B O 1
ATOM 13257 N N . SER B 1 432 ? 60.94381 72.07211 114.45732 1.000 29.38315 432 SER B N 1
ATOM 13258 C CA . SER B 1 432 ? 60.04859 72.31752 115.58455 1.000 30.39723 432 SER B CA 1
ATOM 13259 C C . SER B 1 432 ? 59.02359 73.39304 115.25636 1.000 32.31098 432 SER B C 1
ATOM 13260 O O . SER B 1 432 ? 57.87066 73.32754 115.71222 1.000 33.40926 432 SER B O 1
ATOM 13268 N N . MET B 1 433 ? 59.42556 74.42003 114.52539 1.000 28.18220 433 MET B N 1
ATOM 13269 C CA . MET B 1 433 ? 58.46355 75.42358 114.11685 1.000 29.22242 433 MET B CA 1
ATOM 13270 C C . MET B 1 433 ? 57.32993 74.79753 113.31441 1.000 27.30775 433 MET B C 1
ATOM 13271 O O . MET B 1 433 ? 56.15479 75.11926 113.52618 1.000 29.55370 433 MET B O 1
ATOM 13285 N N . LEU B 1 434 ? 57.64549 73.85314 112.43780 1.000 27.69838 434 LEU B N 1
ATOM 13286 C CA . LEU B 1 434 ? 56.58374 73.26156 111.62028 1.000 30.68224 434 LEU B CA 1
ATOM 13287 C C . LEU B 1 434 ? 55.69339 72.36429 112.46723 1.000 29.99264 434 LEU B C 1
ATOM 13288 O O . LEU B 1 434 ? 54.47326 72.33468 112.29246 1.000 28.61628 434 LEU B O 1
ATOM 13304 N N . GLN B 1 435 ? 56.28534 71.61739 113.38360 1.000 31.25044 435 GLN B N 1
ATOM 13305 C CA . GLN B 1 435 ? 55.45073 70.78767 114.24082 1.000 31.27490 435 GLN B CA 1
ATOM 13306 C C . GLN B 1 435 ? 54.51036 71.65369 115.05200 1.000 28.88925 435 GLN B C 1
ATOM 13307 O O . GLN B 1 435 ? 53.31285 71.35589 115.17784 1.000 29.64678 435 GLN B O 1
ATOM 13321 N N . GLU B 1 436 ? 55.01816 72.74397 115.60594 1.000 28.41982 436 GLU B N 1
ATOM 13322 C CA . GLU B 1 436 ? 54.17336 73.66273 116.37285 1.000 31.37960 436 GLU B CA 1
ATOM 13323 C C . GLU B 1 436 ? 53.07203 74.26520 115.51806 1.000 31.92381 436 GLU B C 1
ATOM 13324 O O . GLU B 1 436 ? 51.93937 74.42439 115.98253 1.000 28.07402 436 GLU B O 1
ATOM 13336 N N . ALA B 1 437 ? 53.40010 74.66110 114.27985 1.000 30.50678 437 ALA B N 1
ATOM 13337 C CA . ALA B 1 437 ? 52.38302 75.23062 113.38749 1.000 29.25817 437 ALA B CA 1
ATOM 13338 C C . ALA B 1 437 ? 51.26204 74.23318 113.11174 1.000 28.28983 437 ALA B C 1
ATOM 13339 O O . ALA B 1 437 ? 50.08434 74.61364 113.05175 1.000 30.27248 437 ALA B O 1
ATOM 13346 N N . ILE B 1 438 ? 51.61734 72.96577 112.86721 1.000 31.56244 438 ILE B N 1
ATOM 13347 C CA . ILE B 1 438 ? 50.58838 71.96713 112.57938 1.000 31.30757 438 ILE B CA 1
ATOM 13348 C C . ILE B 1 438 ? 49.72792 71.72338 113.82097 1.000 32.25997 438 ILE B C 1
ATOM 13349 O O . ILE B 1 438 ? 48.49255 71.70550 113.73824 1.000 31.63919 438 ILE B O 1
ATOM 13365 N N . GLU B 1 439 ? 50.35451 71.63117 114.99676 1.000 30.37663 439 GLU B N 1
ATOM 13366 C CA . GLU B 1 439 ? 49.59870 71.46007 116.23597 1.000 33.36806 439 GLU B CA 1
ATOM 13367 C C . GLU B 1 439 ? 48.66920 72.63842 116.52510 1.000 38.81447 439 GLU B C 1
ATOM 13368 O O . GLU B 1 439 ? 47.52730 72.43212 116.96296 1.000 32.91697 439 GLU B O 1
ATOM 13380 N N . LYS B 1 440 ? 49.12616 73.87500 116.28017 1.000 32.79534 440 LYS B N 1
ATOM 13381 C CA . LYS B 1 440 ? 48.25985 75.02308 116.52725 1.000 33.57243 440 LYS B CA 1
ATOM 13382 C C . LYS B 1 440 ? 47.11700 75.05945 115.51155 1.000 35.66000 440 LYS B C 1
ATOM 13383 O O . LYS B 1 440 ? 45.97667 75.40859 115.85549 1.000 32.32541 440 LYS B O 1
ATOM 13402 N N . TYR B 1 441 ? 47.38290 74.66399 114.25554 1.000 32.92214 441 TYR B N 1
ATOM 13403 C CA . TYR B 1 441 ? 46.31626 74.57312 113.26084 1.000 31.50741 441 TYR B CA 1
ATOM 13404 C C . TYR B 1 441 ? 45.24155 73.60703 113.73884 1.000 33.67424 441 TYR B C 1
ATOM 13405 O O . TYR B 1 441 ? 44.05008 73.93077 113.74681 1.000 31.95932 441 TYR B O 1
ATOM 13423 N N . ARG B 1 442 ? 45.65603 72.41630 114.16728 1.000 31.21865 442 ARG B N 1
ATOM 13424 C CA . ARG B 1 442 ? 44.66498 71.41904 114.60546 1.000 37.77442 442 ARG B CA 1
ATOM 13425 C C . ARG B 1 442 ? 43.91034 71.90631 115.84167 1.000 42.46856 442 ARG B C 1
ATOM 13426 O O . ARG B 1 442 ? 42.68448 71.76928 115.92854 1.000 39.97062 442 ARG B O 1
ATOM 13447 N N . HIS B 1 443 ? 44.61318 72.53496 116.78123 1.000 39.65154 443 HIS B N 1
ATOM 13448 C CA . HIS B 1 443 ? 43.91955 73.14776 117.91626 1.000 45.08204 443 HIS B CA 1
ATOM 13449 C C . HIS B 1 443 ? 42.91539 74.19636 117.45716 1.000 42.80293 443 HIS B C 1
ATOM 13450 O O . HIS B 1 443 ? 41.78189 74.22822 117.94583 1.000 41.80221 443 HIS B O 1
ATOM 13464 N N . ASN B 1 444 ? 43.29633 75.05889 116.50816 1.000 40.53110 444 ASN B N 1
ATOM 13465 C CA . ASN B 1 444 ? 42.37813 76.10324 116.06505 1.000 38.64371 444 ASN B CA 1
ATOM 13466 C C . ASN B 1 444 ? 41.12819 75.51764 115.41847 1.000 39.64468 444 ASN B C 1
ATOM 13467 O O . ASN B 1 444 ? 40.07593 76.15749 115.40857 1.000 45.36162 444 ASN B O 1
ATOM 13478 N N . MET B 1 445 ? 41.24454 74.35164 114.79831 1.000 36.18542 445 MET B N 1
ATOM 13479 C CA . MET B 1 445 ? 40.09593 73.73700 114.13891 1.000 42.67861 445 MET B CA 1
ATOM 13480 C C . MET B 1 445 ? 39.14878 73.04567 115.12222 1.000 50.86725 445 MET B C 1
ATOM 13481 O O . MET B 1 445 ? 38.15374 72.45970 114.68603 1.000 52.45087 445 MET B O 1
ATOM 13495 N N . GLY B 1 446 ? 39.41693 73.11652 116.42127 1.000 59.07800 446 GLY B N 1
ATOM 13496 C CA . GLY B 1 446 ? 38.53863 72.53264 117.41063 1.000 60.24416 446 GLY B CA 1
ATOM 13497 C C . GLY B 1 446 ? 38.93131 71.14568 117.83418 1.000 77.31555 446 GLY B C 1
ATOM 13498 O O . GLY B 1 446 ? 38.08495 70.40868 118.35712 1.000 84.24618 446 GLY B O 1
ATOM 13502 N N . SER B 1 447 ? 40.18785 70.76361 117.61646 1.000 82.00171 447 SER B N 1
ATOM 13503 C CA . SER B 1 447 ? 40.72475 69.48155 118.07873 1.000 87.41320 447 SER B CA 1
ATOM 13504 C C . SER B 1 447 ? 41.95950 69.69239 118.96853 1.000 79.30113 447 SER B C 1
ATOM 13505 O O . SER B 1 447 ? 43.05584 69.19365 118.67814 1.000 72.62248 447 SER B O 1
#

InterPro domains:
  IPR002938 FAD-binding domain [PF01494] (14-360)
  IPR036188 FAD/NAD(P)-binding domain superfamily [G3DSA:3.50.50.60] (14-419)
  IPR036188 FAD/NAD(P)-binding domain superfamily [SSF51905] (14-403)
  IPR051104 FAD-dependent monooxygenase-like [PTHR46720] (8-444)

Nearest PDB structures (foldseek):
  6nes-assembly2_A  TM=1.002E+00  e=4.247E-92  Talaromyces stipitatus ATCC 10500
  6nev-assembly2_A  TM=1.002E+00  e=2.374E-90  Talaromyces stipitatus ATCC 10500
  6neu-assembly2_A  TM=1.002E+00  e=1.188E-88  Talaromyces stipitatus ATCC 10500
  6nev-assembly3_B  TM=9.963E-01  e=6.560E-88  Talaromyces stipitatus ATCC 10500
  6neu-assembly3_B  TM=9.962E-01  e=4.044E-87  Talaromyces stipitatus ATCC 10500

B-factor: mean 48.62, std 19.79, range [20.94, 170.82]

Organism: Talaromyces stipitatus (strain ATCC 10500 / CBS 375.48 / QM 6759 / NRRL 1006) (NCBI:txid441959)

Radius of gyration: 31.2 Å; Cα contacts (8 Å, |Δi|>4): 1830; chains: 2; bounding box: 68×93×57 Å